Protein 2JNE (pdb70)

CATH classification: 2.10.290.10

Secondary structure (DSSP, 8-state):
---B-SSS-SBEEEETTEEEETTT--EEEEEEE-TTT-SB-EEEEETTEEEEEETTTTEEE-TTTSEEEE-

Nearest PDB structures (foldseek):
  2jne-assembly1_A  TM=9.067E-01  e=1.400E-12  Escherichia coli
  2jrp-assembly1_A  TM=6.916E-01  e=2.371E-07  Salmonella enterica subsp. enterica serovar Typhimurium str. LT2
  8ity-assembly1_I  TM=6.146E-01  e=7.251E+00  Homo sapiens
  2jne-assembly1_A  TM=9.111E-01  e=1.465E-11  Escherichia coli
  2jrp-assembly1_A  TM=7.160E-01  e=2.133E-07  Salmonella enterica subsp. enterica serovar Typhimurium str. LT2

Organism: Escherichia coli (strain K12) (NCBI:txid83333)

Foldseek 3Di:
DFDADPPLGDGFPDPQQWTARVPSGDGWGWFFAQPVPSHGWDWDDDPPDTFTADPPPPGTDDSVRTDIDTD

Sequence (71 aa):
MELHCPQCQHVLDQDNGHARCRSCGEFIEMKALCPDCHQPLQVLKACGAVDYFCQHGHGLISKKRVEFVLAMELHCPQCQHVLDQDNGHARCRSCGEFIEMKALCPDCHQPLQVLKACGAVDYFCQHGHGLISKKRVEFVLAMELHCPQCQHVLDQDNGHARCRSCGEFIEMKALCPDCHQPLQVLKACGAVDYFCQHGHGLISKKRVEFVLAMELHCPQCQHVLDQDNGHARCRSCGEFIEMKALCPDCHQPLQVLKACGAVDYFCQHGHGLISKKRVEFVLAMELHCPQCQHVLDQDNGHARCRSCGEFIEMKALCPDCHQPLQVLKACGAVDYFCQHGHGLISKKRVEFVLAMELHCPQCQHVLDQDNGHARCRSCGEFIEMKALCPDCHQPLQVLKACGAVDYFCQHGHGLISKKRVEFVLAMELHCPQCQHVLDQDNGHARCRSCGEFIEMKALCPDCHQPLQVLKACGAVDYFCQHGHGLISKKRVEFVLAMELHCPQCQHVLDQDNGHARCRSCGEFIEMKALCPDCHQPLQVLKACGAVDYFCQHGHGLISKKRVEFVLAMELHCPQCQHVLDQDNGHARCRSCGEFIEMKALCPDCHQPLQVLKACGAVDYFCQHGHGLISKKRVEFVLAMELHCPQCQHVLDQDNGHARCRSCGEFIEMKALCPDCHQPLQVLKACGAVDYFCQHGHGLISKKRVEFVLAMELHCPQCQHVLDQDNGHARCRSCGEFIEMKALCPDCHQPLQVLKACGAVDYFCQHGHGLISKKRVEFVLAMELHCPQCQHVLDQDNGHARCRSCGEFIEMKALCPDCHQPLQVLKACGAVDYFCQHGHGLISKKRVEFVLAMELHCPQCQHVLDQDNGHARCRSCGEFIEMKALCPDCHQPLQVLKACGAVDYFCQHGHGLISKKRVEFVLAMELHCPQCQHVLDQDNGHARCRSCGEFIEMKALCPDCHQPLQVLKACGAVDYFCQHGHGLISKKRVEFVLAMELHCPQCQHVLDQDNGHARCRSCGEFIEMKALCPDCHQPLQVLKACGAVDYFCQHGHGLISKKRVEFVLAMELHCPQCQHVLDQDNGHARCRSCGEFIEMKALCPDCHQPLQVLKACGAVDYFCQHGHGLISKKRVEFVLAMELHCPQCQHVLDQDNGHARCRSCGEFIEMKALCPDCHQPLQVLKACGAVDYFCQHGHGLISKKRVEFVLAMELHCPQCQHVLDQDNGHARCRSCGEFIEMKALCPDCHQPLQVLKACGAVDYFCQHGHGLISKKRVEFVLAMELHCPQCQHVLDQDNGHARCRSCGEFIEMKALCPDCHQPLQVLKACGAVDYFCQHGHGLISKKRVEFVLAMELHCPQCQHVLDQDNGHARCRSCGEFIEMKALCPDCHQPLQVLKACGAVDYFCQHGHGLISKKRVEFVLA

Radius of gyration: 13.51 Å; Cα contacts (8 Å, |Δi|>4): 128; chains: 1; bounding box: 34×20×36 Å

Solvent-accessible surface area: 5459 Å² total; per-residue (Å²): 196,126,106,110,5,115,157,47,136,97,41,24,59,81,102,84,13,69,1,132,4,136,99,44,56,91,103,32,84,38,106,18,18,1,53,90,29,117,90,90,12,76,74,67,169,67,135,75,63,63,61,30,70,1,111,135,60,107,25,124,20,66,106,185,171,16,68,62,49,111,80

GO terms:
  GO:0071978 bacterial-type flagellum-dependent swarming motility (P, IMP)

InterPro domains:
  IPR010807 YfgJ-like [PF07191] (4-68)
  IPR029037 DUF1407/YfgJ-like superfamily [G3DSA:2.10.290.10] (1-71)

Structure (mmCIF, N/CA/C/O backbone):
data_2JNE
#
_entry.id   2JNE
#
_cell.length_a   1.000
_cell.length_b   1.000
_cell.length_c   1.000
_cell.angle_alpha   90.00
_cell.angle_beta   90.00
_cell.angle_gamma   90.00
#
_symmetry.space_group_name_H-M   'P 1'
#
loop_
_entity.id
_entity.type
_entity.pdbx_description
1 polymer 'Hypothetical protein yfgJ'
2 non-polymer 'ZINC ION'
#
loop_
_atom_site.group_PDB
_atom_site.id
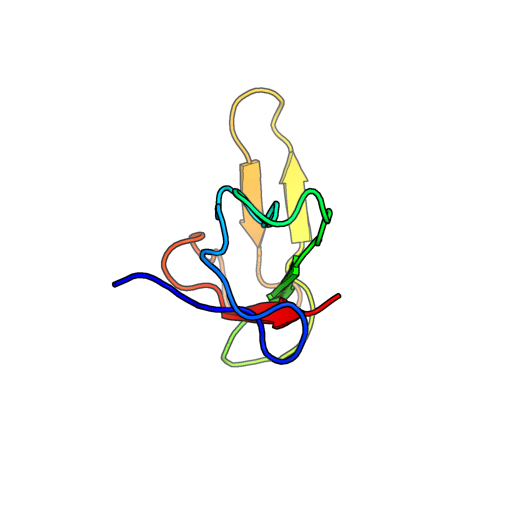_atom_site.type_symbol
_atom_site.label_atom_id
_atom_site.label_alt_id
_atom_site.label_comp_id
_atom_site.label_asym_id
_atom_site.label_entity_id
_atom_site.label_seq_id
_atom_site.pdbx_PDB_ins_code
_atom_site.Cartn_x
_atom_site.Cartn_y
_atom_site.Cartn_z
_atom_site.occupancy
_atom_site.B_iso_or_equiv
_atom_site.auth_seq_id
_atom_site.auth_comp_id
_atom_site.auth_asym_id
_atom_site.auth_atom_id
_atom_site.pdbx_PDB_model_num
ATOM 1 N N . MET A 1 31 ? 64.252 -7.886 13.925 1.00 0.00 1 MET A N 1
ATOM 2 C CA . MET A 1 31 ? 65.194 -6.753 13.770 1.00 0.00 1 MET A CA 1
ATOM 3 C C . MET A 1 31 ? 64.528 -5.633 12.985 1.00 0.00 1 MET A C 1
ATOM 4 O O . MET A 1 31 ? 64.832 -4.454 13.183 1.00 0.00 1 MET A O 1
ATOM 18 N N . GLU A 1 32 ? 63.611 -6.025 12.097 1.00 0.00 2 GLU A N 1
ATOM 19 C CA . GLU A 1 32 ? 62.821 -5.090 11.304 1.00 0.00 2 GLU A CA 1
ATOM 20 C C . GLU A 1 32 ? 63.715 -4.272 10.375 1.00 0.00 2 GLU A C 1
ATOM 21 O O . GLU A 1 32 ? 64.881 -4.611 10.161 1.00 0.00 2 GLU A O 1
ATOM 33 N N . LEU A 1 33 ? 63.162 -3.220 9.800 1.00 0.00 3 LEU A N 1
ATOM 34 C CA . LEU A 1 33 ? 63.917 -2.367 8.899 1.00 0.00 3 LEU A CA 1
ATOM 35 C C . LEU A 1 33 ? 64.361 -1.104 9.619 1.00 0.00 3 LEU A C 1
ATOM 36 O O . LEU A 1 33 ? 63.638 -0.573 10.466 1.00 0.00 3 LEU A O 1
ATOM 52 N N . HIS A 1 34 ? 65.558 -0.637 9.298 1.00 0.00 4 HIS A N 1
ATOM 53 C CA . HIS A 1 34 ? 66.100 0.558 9.928 1.00 0.00 4 HIS A CA 1
ATOM 54 C C . HIS A 1 34 ? 66.232 1.681 8.913 1.00 0.00 4 HIS A C 1
ATOM 55 O O . HIS A 1 34 ? 66.319 1.440 7.709 1.00 0.00 4 HIS A O 1
ATOM 70 N N . CYS A 1 35 ? 66.252 2.904 9.411 1.00 0.00 5 CYS A N 1
ATOM 71 C CA . CYS A 1 35 ? 66.352 4.083 8.564 1.00 0.00 5 CYS A CA 1
ATOM 72 C C . CYS A 1 35 ? 67.769 4.248 8.020 1.00 0.00 5 CYS A C 1
ATOM 73 O O . CYS A 1 35 ? 68.740 3.999 8.729 1.00 0.00 5 CYS A O 1
ATOM 80 N N . PRO A 1 36 ? 67.903 4.685 6.759 1.00 0.00 6 PRO A N 1
ATOM 81 C CA . PRO A 1 36 ? 69.202 4.987 6.155 1.00 0.00 6 PRO A CA 1
ATOM 82 C C . PRO A 1 36 ? 69.658 6.416 6.464 1.00 0.00 6 PRO A C 1
ATOM 83 O O . PRO A 1 36 ? 70.361 7.043 5.673 1.00 0.00 6 PRO A O 1
ATOM 94 N N . GLN A 1 37 ? 69.259 6.914 7.630 1.00 0.00 7 GLN A N 1
ATOM 95 C CA . GLN A 1 37 ? 69.567 8.280 8.039 1.00 0.00 7 GLN A CA 1
ATOM 96 C C . GLN A 1 37 ? 69.407 8.412 9.551 1.00 0.00 7 GLN A C 1
ATOM 97 O O . GLN A 1 37 ? 70.386 8.429 10.293 1.00 0.00 7 GLN A O 1
ATOM 111 N N . CYS A 1 38 ? 68.161 8.461 10.005 1.00 0.00 8 CYS A N 1
ATOM 112 C CA . CYS A 1 38 ? 67.862 8.471 11.428 1.00 0.00 8 CYS A CA 1
ATOM 113 C C . CYS A 1 38 ? 67.728 7.029 11.897 1.00 0.00 8 CYS A C 1
ATOM 114 O O . CYS A 1 38 ? 66.641 6.578 12.281 1.00 0.00 8 CYS A O 1
ATOM 121 N N . GLN A 1 39 ? 68.839 6.314 11.776 1.00 0.00 9 GLN A N 1
ATOM 122 C CA . GLN A 1 39 ? 68.914 4.868 12.002 1.00 0.00 9 GLN A CA 1
ATOM 123 C C . GLN A 1 39 ? 68.221 4.417 13.287 1.00 0.00 9 GLN A C 1
ATOM 124 O O . GLN A 1 39 ? 68.752 4.559 14.386 1.00 0.00 9 GLN A O 1
ATOM 138 N N . HIS A 1 40 ? 67.021 3.881 13.108 1.00 0.00 10 HIS A N 1
ATOM 139 C CA . HIS A 1 40 ? 66.237 3.254 14.167 1.00 0.00 10 HIS A CA 1
ATOM 140 C C . HIS A 1 40 ? 65.168 2.392 13.508 1.00 0.00 10 HIS A C 1
ATOM 141 O O . HIS A 1 40 ? 65.189 2.227 12.288 1.00 0.00 10 HIS A O 1
ATOM 156 N N . VAL A 1 41 ? 64.243 1.857 14.289 1.00 0.00 11 VAL A N 1
ATOM 157 C CA . VAL A 1 41 ? 63.207 0.981 13.751 1.00 0.00 11 VAL A CA 1
ATOM 158 C C . VAL A 1 41 ? 62.169 1.762 12.942 1.00 0.00 11 VAL A C 1
ATOM 159 O O . VAL A 1 41 ? 61.751 2.858 13.328 1.00 0.00 11 VAL A O 1
ATOM 172 N N . LEU A 1 42 ? 61.784 1.201 11.803 1.00 0.00 12 LEU A N 1
ATOM 173 C CA . LEU A 1 42 ? 60.704 1.749 10.999 1.00 0.00 12 LEU A CA 1
ATOM 174 C C . LEU A 1 42 ? 59.392 1.051 11.342 1.00 0.00 12 LEU A C 1
ATOM 175 O O . LEU A 1 42 ? 59.257 -0.157 11.148 1.00 0.00 12 LEU A O 1
ATOM 191 N N . ASP A 1 43 ? 58.435 1.809 11.859 1.00 0.00 13 ASP A N 1
ATOM 192 C CA . ASP A 1 43 ? 57.124 1.266 12.201 1.00 0.00 13 ASP A CA 1
ATOM 193 C C . ASP A 1 43 ? 56.256 1.248 10.950 1.00 0.00 13 ASP A C 1
ATOM 194 O O . ASP A 1 43 ? 55.684 2.268 10.560 1.00 0.00 13 ASP A O 1
ATOM 203 N N . GLN A 1 44 ? 56.191 0.097 10.303 1.00 0.00 14 GLN A N 1
ATOM 204 C CA . GLN A 1 44 ? 55.571 -0.002 8.992 1.00 0.00 14 GLN A CA 1
ATOM 205 C C . GLN A 1 44 ? 54.173 -0.600 9.056 1.00 0.00 14 GLN A C 1
ATOM 206 O O . GLN A 1 44 ? 53.950 -1.652 9.664 1.00 0.00 14 GLN A O 1
ATOM 220 N N . ASP A 1 45 ? 53.243 0.088 8.416 1.00 0.00 15 ASP A N 1
ATOM 221 C CA . ASP A 1 45 ? 51.879 -0.388 8.260 1.00 0.00 15 ASP A CA 1
ATOM 222 C C . ASP A 1 45 ? 51.525 -0.311 6.774 1.00 0.00 15 ASP A C 1
ATOM 223 O O . ASP A 1 45 ? 52.420 -0.358 5.929 1.00 0.00 15 ASP A O 1
ATOM 232 N N . ASN A 1 46 ? 50.247 -0.175 6.447 1.00 0.00 16 ASN A N 1
ATOM 233 C CA . ASN A 1 46 ? 49.820 -0.151 5.052 1.00 0.00 16 ASN A CA 1
ATOM 234 C C . ASN A 1 46 ? 50.347 1.096 4.330 1.00 0.00 16 ASN A C 1
ATOM 235 O O . ASN A 1 46 ? 49.860 2.212 4.527 1.00 0.00 16 ASN A O 1
ATOM 246 N N . GLY A 1 47 ? 51.407 0.896 3.545 1.00 0.00 17 GLY A N 1
ATOM 247 C CA . GLY A 1 47 ? 51.964 1.959 2.716 1.00 0.00 17 GLY A CA 1
ATOM 248 C C . GLY A 1 47 ? 52.551 3.112 3.514 1.00 0.00 17 GLY A C 1
ATOM 249 O O . GLY A 1 47 ? 52.862 4.167 2.959 1.00 0.00 17 GLY A O 1
ATOM 253 N N . HIS A 1 48 ? 52.704 2.923 4.815 1.00 0.00 18 HIS A N 1
ATOM 254 C CA . HIS A 1 48 ? 53.168 3.993 5.686 1.00 0.00 18 HIS A CA 1
ATOM 255 C C . HIS A 1 48 ? 54.195 3.481 6.677 1.00 0.00 18 HIS A C 1
ATOM 256 O O . HIS A 1 48 ? 54.054 2.385 7.215 1.00 0.00 18 HIS A O 1
ATOM 271 N N . ALA A 1 49 ? 55.227 4.276 6.913 1.00 0.00 19 ALA A N 1
ATOM 272 C CA . ALA A 1 49 ? 56.279 3.905 7.841 1.00 0.00 19 ALA A CA 1
ATOM 273 C C . ALA A 1 49 ? 56.638 5.074 8.740 1.00 0.00 19 ALA A C 1
ATOM 274 O O . ALA A 1 49 ? 57.319 6.008 8.322 1.00 0.00 19 ALA A O 1
ATOM 281 N N . ARG A 1 50 ? 56.165 5.040 9.970 1.00 0.00 20 ARG A N 1
ATOM 282 C CA . ARG A 1 50 ? 56.518 6.070 10.922 1.00 0.00 20 ARG A CA 1
ATOM 283 C C . ARG A 1 50 ? 57.730 5.636 11.718 1.00 0.00 20 ARG A C 1
ATOM 284 O O . ARG A 1 50 ? 57.815 4.504 12.181 1.00 0.00 20 ARG A O 1
ATOM 305 N N . CYS A 1 51 ? 58.679 6.529 11.850 1.00 0.00 21 CYS A N 1
ATOM 306 C CA . CYS A 1 51 ? 59.874 6.250 12.612 1.00 0.00 21 CYS A CA 1
ATOM 307 C C . CYS A 1 51 ? 59.591 6.228 14.107 1.00 0.00 21 CYS A C 1
ATOM 308 O O . CYS A 1 51 ? 59.529 7.277 14.750 1.00 0.00 21 CYS A O 1
ATOM 315 N N . ARG A 1 52 ? 59.410 5.039 14.652 1.00 0.00 22 ARG A N 1
ATOM 316 C CA . ARG A 1 52 ? 59.324 4.880 16.091 1.00 0.00 22 ARG A CA 1
ATOM 317 C C . ARG A 1 52 ? 60.704 5.110 16.696 1.00 0.00 22 ARG A C 1
ATOM 318 O O . ARG A 1 52 ? 61.714 4.718 16.107 1.00 0.00 22 ARG A O 1
ATOM 339 N N . SER A 1 53 ? 60.731 5.810 17.827 1.00 0.00 23 SER A N 1
ATOM 340 C CA . SER A 1 53 ? 61.973 6.199 18.502 1.00 0.00 23 SER A CA 1
ATOM 341 C C . SER A 1 53 ? 62.691 7.342 17.764 1.00 0.00 23 SER A C 1
ATOM 342 O O . SER A 1 53 ? 63.589 7.977 18.318 1.00 0.00 23 SER A O 1
ATOM 350 N N . CYS A 1 54 ? 62.317 7.595 16.512 1.00 0.00 24 CYS A N 1
ATOM 351 C CA . CYS A 1 54 ? 62.827 8.759 15.795 1.00 0.00 24 CYS A CA 1
ATOM 352 C C . CYS A 1 54 ? 61.863 9.934 15.947 1.00 0.00 24 CYS A C 1
ATOM 353 O O . CYS A 1 54 ? 62.250 11.023 16.359 1.00 0.00 24 CYS A O 1
ATOM 360 N N . GLY A 1 55 ? 60.597 9.692 15.602 1.00 0.00 25 GLY A N 1
ATOM 361 C CA . GLY A 1 55 ? 59.604 10.754 15.579 1.00 0.00 25 GLY A CA 1
ATOM 362 C C . GLY A 1 55 ? 59.216 11.125 14.159 1.00 0.00 25 GLY A C 1
ATOM 363 O O . GLY A 1 55 ? 58.144 11.679 13.915 1.00 0.00 25 GLY A O 1
ATOM 367 N N . GLU A 1 56 ? 60.094 10.784 13.223 1.00 0.00 26 GLU A N 1
ATOM 368 C CA . GLU A 1 56 ? 59.917 11.111 11.810 1.00 0.00 26 GLU A CA 1
ATOM 369 C C . GLU A 1 56 ? 58.722 10.368 11.200 1.00 0.00 26 GLU A C 1
ATOM 370 O O . GLU A 1 56 ? 58.333 9.293 11.668 1.00 0.00 26 GLU A O 1
ATOM 382 N N . PHE A 1 57 ? 58.152 10.948 10.153 1.00 0.00 27 PHE A N 1
ATOM 383 C CA . PHE A 1 57 ? 57.044 10.339 9.429 1.00 0.00 27 PHE A CA 1
ATOM 384 C C . PHE A 1 57 ? 57.432 10.103 7.972 1.00 0.00 27 PHE A C 1
ATOM 385 O O . PHE A 1 57 ? 57.866 11.024 7.282 1.00 0.00 27 PHE A O 1
ATOM 402 N N . ILE A 1 58 ? 57.281 8.868 7.513 1.00 0.00 28 ILE A N 1
ATOM 403 C CA . ILE A 1 58 ? 57.608 8.518 6.138 1.00 0.00 28 ILE A CA 1
ATOM 404 C C . ILE A 1 58 ? 56.426 7.819 5.465 1.00 0.00 28 ILE A C 1
ATOM 405 O O . ILE A 1 58 ? 55.740 6.993 6.078 1.00 0.00 28 ILE A O 1
ATOM 421 N N . GLU A 1 59 ? 56.174 8.174 4.215 1.00 0.00 29 GLU A N 1
ATOM 422 C CA . GLU A 1 59 ? 55.153 7.513 3.419 1.00 0.00 29 GLU A CA 1
ATOM 423 C C . GLU A 1 59 ? 55.832 6.739 2.292 1.00 0.00 29 GLU A C 1
ATOM 424 O O . GLU A 1 59 ? 56.894 7.139 1.815 1.00 0.00 29 GLU A O 1
ATOM 436 N N . MET A 1 60 ? 55.249 5.618 1.888 1.00 0.00 30 MET A N 1
ATOM 437 C CA . MET A 1 60 ? 55.889 4.753 0.905 1.00 0.00 30 MET A CA 1
ATOM 438 C C . MET A 1 60 ? 54.962 4.491 -0.276 1.00 0.00 30 MET A C 1
ATOM 439 O O . MET A 1 60 ? 53.741 4.474 -0.128 1.00 0.00 30 MET A O 1
ATOM 453 N N . LYS A 1 61 ? 55.553 4.287 -1.447 1.00 0.00 31 LYS A N 1
ATOM 454 C CA . LYS A 1 61 ? 54.787 4.079 -2.670 1.00 0.00 31 LYS A CA 1
ATOM 455 C C . LYS A 1 61 ? 54.563 2.597 -2.924 1.00 0.00 31 LYS A C 1
ATOM 456 O O . LYS A 1 61 ? 55.466 1.783 -2.728 1.00 0.00 31 LYS A O 1
ATOM 475 N N . ALA A 1 62 ? 53.365 2.260 -3.370 1.00 0.00 32 ALA A N 1
ATOM 476 C CA . ALA A 1 62 ? 53.034 0.891 -3.729 1.00 0.00 32 ALA A CA 1
ATOM 477 C C . ALA A 1 62 ? 53.251 0.671 -5.222 1.00 0.00 32 ALA A C 1
ATOM 478 O O . ALA A 1 62 ? 52.428 1.085 -6.043 1.00 0.00 32 ALA A O 1
ATOM 485 N N . LEU A 1 63 ? 54.365 0.045 -5.574 1.00 0.00 33 LEU A N 1
ATOM 486 C CA . LEU A 1 63 ? 54.693 -0.195 -6.973 1.00 0.00 33 LEU A CA 1
ATOM 487 C C . LEU A 1 63 ? 54.523 -1.668 -7.325 1.00 0.00 33 LEU A C 1
ATOM 488 O O . LEU A 1 63 ? 54.752 -2.548 -6.495 1.00 0.00 33 LEU A O 1
ATOM 504 N N . CYS A 1 64 ? 54.123 -1.928 -8.561 1.00 0.00 34 CYS A N 1
ATOM 505 C CA . CYS A 1 64 ? 54.068 -3.292 -9.066 1.00 0.00 34 CYS A CA 1
ATOM 506 C C . CYS A 1 64 ? 55.481 -3.748 -9.407 1.00 0.00 34 CYS A C 1
ATOM 507 O O . CYS A 1 64 ? 56.148 -3.115 -10.214 1.00 0.00 34 CYS A O 1
ATOM 514 N N . PRO A 1 65 ? 55.948 -4.843 -8.791 1.00 0.00 35 PRO A N 1
ATOM 515 C CA . PRO A 1 65 ? 57.326 -5.337 -8.972 1.00 0.00 35 PRO A CA 1
ATOM 516 C C . PRO A 1 65 ? 57.739 -5.456 -10.442 1.00 0.00 35 PRO A C 1
ATOM 517 O O . PRO A 1 65 ? 58.857 -5.105 -10.819 1.00 0.00 35 PRO A O 1
ATOM 528 N N . ASP A 1 66 ? 56.817 -5.929 -11.267 1.00 0.00 36 ASP A N 1
ATOM 529 C CA . ASP A 1 66 ? 57.098 -6.163 -12.684 1.00 0.00 36 ASP A CA 1
ATOM 530 C C . ASP A 1 66 ? 56.869 -4.908 -13.533 1.00 0.00 36 ASP A C 1
ATOM 531 O O . ASP A 1 66 ? 57.016 -4.948 -14.754 1.00 0.00 36 ASP A O 1
ATOM 540 N N . CYS A 1 67 ? 56.513 -3.799 -12.897 1.00 0.00 37 CYS A N 1
ATOM 541 C CA . CYS A 1 67 ? 56.257 -2.556 -13.624 1.00 0.00 37 CYS A CA 1
ATOM 542 C C . CYS A 1 67 ? 57.133 -1.420 -13.108 1.00 0.00 37 CYS A C 1
ATOM 543 O O . CYS A 1 67 ? 57.670 -0.638 -13.888 1.00 0.00 37 CYS A O 1
ATOM 550 N N . HIS A 1 68 ? 57.257 -1.340 -11.781 1.00 0.00 38 HIS A N 1
ATOM 551 C CA . HIS A 1 68 ? 57.906 -0.215 -11.104 1.00 0.00 38 HIS A CA 1
ATOM 552 C C . HIS A 1 68 ? 57.080 1.055 -11.269 1.00 0.00 38 HIS A C 1
ATOM 553 O O . HIS A 1 68 ? 57.549 2.162 -11.000 1.00 0.00 38 HIS A O 1
ATOM 568 N N . GLN A 1 69 ? 55.839 0.871 -11.701 1.00 0.00 39 GLN A N 1
ATOM 569 C CA . GLN A 1 69 ? 54.865 1.943 -11.770 1.00 0.00 39 GLN A CA 1
ATOM 570 C C . GLN A 1 69 ? 53.876 1.782 -10.618 1.00 0.00 39 GLN A C 1
ATOM 571 O O . GLN A 1 69 ? 53.691 0.666 -10.118 1.00 0.00 39 GLN A O 1
ATOM 585 N N . PRO A 1 70 ? 53.247 2.880 -10.172 1.00 0.00 40 PRO A N 1
ATOM 586 C CA . PRO A 1 70 ? 52.314 2.857 -9.038 1.00 0.00 40 PRO A CA 1
ATOM 587 C C . PRO A 1 70 ? 51.084 1.984 -9.288 1.00 0.00 40 PRO A C 1
ATOM 588 O O . PRO A 1 70 ? 50.609 1.860 -10.419 1.00 0.00 40 PRO A O 1
ATOM 599 N N . LEU A 1 71 ? 50.591 1.368 -8.223 1.00 0.00 41 LEU A N 1
ATOM 600 C CA . LEU A 1 71 ? 49.375 0.572 -8.289 1.00 0.00 41 LEU A CA 1
ATOM 601 C C . LEU A 1 71 ? 48.146 1.457 -8.122 1.00 0.00 41 LEU A C 1
ATOM 602 O O . LEU A 1 71 ? 48.198 2.493 -7.454 1.00 0.00 41 LEU A O 1
ATOM 618 N N . GLN A 1 72 ? 47.045 1.042 -8.726 1.00 0.00 42 GLN A N 1
ATOM 619 C CA . GLN A 1 72 ? 45.792 1.765 -8.610 1.00 0.00 42 GLN A CA 1
ATOM 620 C C . GLN A 1 72 ? 45.114 1.405 -7.295 1.00 0.00 42 GLN A C 1
ATOM 621 O O . GLN A 1 72 ? 44.701 0.261 -7.093 1.00 0.00 42 GLN A O 1
ATOM 635 N N . VAL A 1 73 ? 45.029 2.379 -6.401 1.00 0.00 43 VAL A N 1
ATOM 636 C CA . VAL A 1 73 ? 44.426 2.171 -5.094 1.00 0.00 43 VAL A CA 1
ATOM 637 C C . VAL A 1 73 ? 42.906 2.117 -5.206 1.00 0.00 43 VAL A C 1
ATOM 638 O O . VAL A 1 73 ? 42.242 3.149 -5.319 1.00 0.00 43 VAL A O 1
ATOM 651 N N . LEU A 1 74 ? 42.369 0.907 -5.199 1.00 0.00 44 LEU A N 1
ATOM 652 C CA . LEU A 1 74 ? 40.933 0.701 -5.288 1.00 0.00 44 LEU A CA 1
ATOM 653 C C . LEU A 1 74 ? 40.311 0.805 -3.903 1.00 0.00 44 LEU A C 1
ATOM 654 O O . LEU A 1 74 ? 40.460 -0.097 -3.078 1.00 0.00 44 LEU A O 1
ATOM 670 N N . LYS A 1 75 ? 39.627 1.907 -3.642 1.00 0.00 45 LYS A N 1
ATOM 671 C CA . LYS A 1 75 ? 39.068 2.150 -2.321 1.00 0.00 45 LYS A CA 1
ATOM 672 C C . LYS A 1 75 ? 37.599 1.752 -2.264 1.00 0.00 45 LYS A C 1
ATOM 673 O O . LYS A 1 75 ? 36.754 2.349 -2.931 1.00 0.00 45 LYS A O 1
ATOM 692 N N . ALA A 1 76 ? 37.306 0.730 -1.475 1.00 0.00 46 ALA A N 1
ATOM 693 C CA . ALA A 1 76 ? 35.937 0.287 -1.259 1.00 0.00 46 ALA A CA 1
ATOM 694 C C . ALA A 1 76 ? 35.500 0.625 0.163 1.00 0.00 46 ALA A C 1
ATOM 695 O O . ALA A 1 76 ? 34.687 -0.082 0.759 1.00 0.00 46 ALA A O 1
ATOM 702 N N . CYS A 1 77 ? 36.051 1.725 0.684 1.00 0.00 47 CYS A N 1
ATOM 703 C CA . CYS A 1 77 ? 35.776 2.200 2.046 1.00 0.00 47 CYS A CA 1
ATOM 704 C C . CYS A 1 77 ? 36.430 1.290 3.086 1.00 0.00 47 CYS A C 1
ATOM 705 O O . CYS A 1 77 ? 37.410 1.676 3.725 1.00 0.00 47 CYS A O 1
ATOM 713 N N . GLY A 1 78 ? 35.902 0.085 3.238 1.00 0.00 48 GLY A N 1
ATOM 714 C CA . GLY A 1 78 ? 36.447 -0.842 4.205 1.00 0.00 48 GLY A CA 1
ATOM 715 C C . GLY A 1 78 ? 37.639 -1.599 3.662 1.00 0.00 48 GLY A C 1
ATOM 716 O O . GLY A 1 78 ? 38.662 -1.738 4.339 1.00 0.00 48 GLY A O 1
ATOM 720 N N . ALA A 1 79 ? 37.509 -2.095 2.443 1.00 0.00 49 ALA A N 1
ATOM 721 C CA . ALA A 1 79 ? 38.582 -2.834 1.802 1.00 0.00 49 ALA A CA 1
ATOM 722 C C . ALA A 1 79 ? 39.274 -1.975 0.755 1.00 0.00 49 ALA A C 1
ATOM 723 O O . ALA A 1 79 ? 38.650 -1.115 0.132 1.00 0.00 49 ALA A O 1
ATOM 730 N N . VAL A 1 80 ? 40.566 -2.199 0.580 1.00 0.00 50 VAL A N 1
ATOM 731 C CA . VAL A 1 80 ? 41.341 -1.494 -0.427 1.00 0.00 50 VAL A CA 1
ATOM 732 C C . VAL A 1 80 ? 42.129 -2.493 -1.265 1.00 0.00 50 VAL A C 1
ATOM 733 O O . VAL A 1 80 ? 42.916 -3.278 -0.730 1.00 0.00 50 VAL A O 1
ATOM 746 N N . ASP A 1 81 ? 41.903 -2.477 -2.568 1.00 0.00 51 ASP A N 1
ATOM 747 C CA . ASP A 1 81 ? 42.606 -3.376 -3.470 1.00 0.00 51 ASP A CA 1
ATOM 748 C C . ASP A 1 81 ? 43.701 -2.622 -4.203 1.00 0.00 51 ASP A C 1
ATOM 749 O O . ASP A 1 81 ? 43.585 -1.421 -4.443 1.00 0.00 51 ASP A O 1
ATOM 758 N N . TYR A 1 82 ? 44.765 -3.321 -4.547 1.00 0.00 52 TYR A N 1
ATOM 759 C CA . TYR A 1 82 ? 45.850 -2.719 -5.301 1.00 0.00 52 TYR A CA 1
ATOM 760 C C . TYR A 1 82 ? 45.892 -3.323 -6.698 1.00 0.00 52 TYR A C 1
ATOM 761 O O . TYR A 1 82 ? 46.269 -4.478 -6.880 1.00 0.00 52 TYR A O 1
ATOM 779 N N . PHE A 1 83 ? 45.475 -2.539 -7.679 1.00 0.00 53 PHE A N 1
ATOM 780 C CA . PHE A 1 83 ? 45.355 -3.033 -9.040 1.00 0.00 53 PHE A CA 1
ATOM 781 C C . PHE A 1 83 ? 46.540 -2.585 -9.888 1.00 0.00 53 PHE A C 1
ATOM 782 O O . PHE A 1 83 ? 46.920 -1.415 -9.877 1.00 0.00 53 PHE A O 1
ATOM 799 N N . CYS A 1 84 ? 47.128 -3.528 -10.615 1.00 0.00 54 CYS A N 1
ATOM 800 C CA . CYS A 1 84 ? 48.230 -3.219 -11.508 1.00 0.00 54 CYS A CA 1
ATOM 801 C C . CYS A 1 84 ? 47.715 -2.532 -12.763 1.00 0.00 54 CYS A C 1
ATOM 802 O O . CYS A 1 84 ? 47.312 -3.197 -13.724 1.00 0.00 54 CYS A O 1
ATOM 809 N N . GLN A 1 85 ? 47.699 -1.206 -12.741 1.00 0.00 55 GLN A N 1
ATOM 810 C CA . GLN A 1 85 ? 47.290 -0.438 -13.901 1.00 0.00 55 GLN A CA 1
ATOM 811 C C . GLN A 1 85 ? 48.370 -0.534 -14.969 1.00 0.00 55 GLN A C 1
ATOM 812 O O . GLN A 1 85 ? 49.347 0.213 -14.949 1.00 0.00 55 GLN A O 1
ATOM 826 N N . HIS A 1 86 ? 48.179 -1.486 -15.876 1.00 0.00 56 HIS A N 1
ATOM 827 C CA . HIS A 1 86 ? 49.135 -1.799 -16.937 1.00 0.00 56 HIS A CA 1
ATOM 828 C C . HIS A 1 86 ? 48.718 -3.095 -17.617 1.00 0.00 56 HIS A C 1
ATOM 829 O O . HIS A 1 86 ? 48.908 -3.269 -18.818 1.00 0.00 56 HIS A O 1
ATOM 844 N N . GLY A 1 87 ? 48.150 -4.004 -16.832 1.00 0.00 57 GLY A N 1
ATOM 845 C CA . GLY A 1 87 ? 47.667 -5.255 -17.382 1.00 0.00 57 GLY A CA 1
ATOM 846 C C . GLY A 1 87 ? 48.338 -6.473 -16.774 1.00 0.00 57 GLY A C 1
ATOM 847 O O . GLY A 1 87 ? 48.946 -7.270 -17.486 1.00 0.00 57 GLY A O 1
ATOM 851 N N . HIS A 1 88 ? 48.238 -6.622 -15.458 1.00 0.00 58 HIS A N 1
ATOM 852 C CA . HIS A 1 88 ? 48.794 -7.798 -14.784 1.00 0.00 58 HIS A CA 1
ATOM 853 C C . HIS A 1 88 ? 47.786 -8.416 -13.826 1.00 0.00 58 HIS A C 1
ATOM 854 O O . HIS A 1 88 ? 47.838 -9.614 -13.554 1.00 0.00 58 HIS A O 1
ATOM 868 N N . GLY A 1 89 ? 46.875 -7.601 -13.313 1.00 0.00 59 GLY A N 1
ATOM 869 C CA . GLY A 1 89 ? 45.878 -8.099 -12.387 1.00 0.00 59 GLY A CA 1
ATOM 870 C C . GLY A 1 89 ? 45.955 -7.407 -11.043 1.00 0.00 59 GLY A C 1
ATOM 871 O O . GLY A 1 89 ? 46.425 -6.268 -10.954 1.00 0.00 59 GLY A O 1
ATOM 875 N N . LEU A 1 90 ? 45.506 -8.090 -10.001 1.00 0.00 60 LEU A N 1
ATOM 876 C CA . LEU A 1 90 ? 45.503 -7.528 -8.658 1.00 0.00 60 LEU A CA 1
ATOM 877 C C . LEU A 1 90 ? 46.751 -7.954 -7.894 1.00 0.00 60 LEU A C 1
ATOM 878 O O . LEU A 1 90 ? 47.196 -9.100 -7.995 1.00 0.00 60 LEU A O 1
ATOM 894 N N . ILE A 1 91 ? 47.311 -7.024 -7.138 1.00 0.00 61 ILE A N 1
ATOM 895 C CA . ILE A 1 91 ? 48.505 -7.283 -6.349 1.00 0.00 61 ILE A CA 1
ATOM 896 C C . ILE A 1 91 ? 48.214 -7.032 -4.873 1.00 0.00 61 ILE A C 1
ATOM 897 O O . ILE A 1 91 ? 47.676 -5.988 -4.508 1.00 0.00 61 ILE A O 1
ATOM 913 N N . SER A 1 92 ? 48.545 -7.995 -4.028 1.00 0.00 62 SER A N 1
ATOM 914 C CA . SER A 1 92 ? 48.341 -7.843 -2.598 1.00 0.00 62 SER A CA 1
ATOM 915 C C . SER A 1 92 ? 49.485 -7.041 -1.983 1.00 0.00 62 SER A C 1
ATOM 916 O O . SER A 1 92 ? 50.575 -6.952 -2.554 1.00 0.00 62 SER A O 1
ATOM 924 N N . LYS A 1 93 ? 49.240 -6.477 -0.805 1.00 0.00 63 LYS A N 1
ATOM 925 C CA . LYS A 1 93 ? 50.238 -5.658 -0.124 1.00 0.00 63 LYS A CA 1
ATOM 926 C C . LYS A 1 93 ? 51.382 -6.509 0.429 1.00 0.00 63 LYS A C 1
ATOM 927 O O . LYS A 1 93 ? 52.350 -5.981 0.971 1.00 0.00 63 LYS A O 1
ATOM 946 N N . LYS A 1 94 ? 51.272 -7.824 0.287 1.00 0.00 64 LYS A N 1
ATOM 947 C CA . LYS A 1 94 ? 52.358 -8.718 0.666 1.00 0.00 64 LYS A CA 1
ATOM 948 C C . LYS A 1 94 ? 53.194 -9.105 -0.549 1.00 0.00 64 LYS A C 1
ATOM 949 O O . LYS A 1 94 ? 54.159 -9.863 -0.438 1.00 0.00 64 LYS A O 1
ATOM 968 N N . ARG A 1 95 ? 52.817 -8.587 -1.711 1.00 0.00 65 ARG A N 1
ATOM 969 C CA . ARG A 1 95 ? 53.544 -8.871 -2.942 1.00 0.00 65 ARG A CA 1
ATOM 970 C C . ARG A 1 95 ? 54.062 -7.578 -3.564 1.00 0.00 65 ARG A C 1
ATOM 971 O O . ARG A 1 95 ? 55.016 -7.583 -4.342 1.00 0.00 65 ARG A O 1
ATOM 992 N N . VAL A 1 96 ? 53.424 -6.475 -3.201 1.00 0.00 66 VAL A N 1
ATOM 993 C CA . VAL A 1 96 ? 53.769 -5.159 -3.723 1.00 0.00 66 VAL A CA 1
ATOM 994 C C . VAL A 1 96 ? 55.185 -4.745 -3.306 1.00 0.00 66 VAL A C 1
ATOM 995 O O . VAL A 1 96 ? 55.714 -5.218 -2.294 1.00 0.00 66 VAL A O 1
ATOM 1008 N N . GLU A 1 97 ? 55.802 -3.881 -4.102 1.00 0.00 67 GLU A N 1
ATOM 1009 C CA . GLU A 1 97 ? 57.110 -3.342 -3.782 1.00 0.00 67 GLU A CA 1
ATOM 1010 C C . GLU A 1 97 ? 56.965 -1.914 -3.266 1.00 0.00 67 GLU A C 1
ATOM 1011 O O . GLU A 1 97 ? 56.548 -1.016 -4.000 1.00 0.00 67 GLU A O 1
ATOM 1023 N N . PHE A 1 98 ? 57.278 -1.718 -1.992 1.00 0.00 68 PHE A N 1
ATOM 1024 C CA . PHE A 1 98 ? 57.175 -0.404 -1.376 1.00 0.00 68 PHE A CA 1
ATOM 1025 C C . PHE A 1 98 ? 58.503 0.335 -1.456 1.00 0.00 68 PHE A C 1
ATOM 1026 O O . PHE A 1 98 ? 59.520 -0.143 -0.953 1.00 0.00 68 PHE A O 1
ATOM 1043 N N . VAL A 1 99 ? 58.488 1.499 -2.087 1.00 0.00 69 VAL A N 1
ATOM 1044 C CA . VAL A 1 99 ? 59.682 2.325 -2.187 1.00 0.00 69 VAL A CA 1
ATOM 1045 C C . VAL A 1 99 ? 59.508 3.614 -1.390 1.00 0.00 69 VAL A C 1
ATOM 1046 O O . VAL A 1 99 ? 58.387 3.989 -1.036 1.00 0.00 69 VAL A O 1
ATOM 1059 N N . LEU A 1 100 ? 60.617 4.287 -1.116 1.00 0.00 70 LEU A N 1
ATOM 1060 C CA . LEU A 1 100 ? 60.600 5.517 -0.334 1.00 0.00 70 LEU A CA 1
ATOM 1061 C C . LEU A 1 100 ? 59.999 6.657 -1.158 1.00 0.00 70 LEU A C 1
ATOM 1062 O O . LEU A 1 100 ? 60.478 6.960 -2.251 1.00 0.00 70 LEU A O 1
ATOM 1078 N N . ALA A 1 101 ? 58.943 7.270 -0.639 1.00 0.00 71 ALA A N 1
ATOM 1079 C CA . ALA A 1 101 ? 58.283 8.369 -1.330 1.00 0.00 71 ALA A CA 1
ATOM 1080 C C . ALA A 1 101 ? 58.816 9.707 -0.840 1.00 0.00 71 ALA A C 1
ATOM 1081 O O . ALA A 1 101 ? 59.727 10.261 -1.490 1.00 0.00 71 ALA A O 1
ATOM 1091 N N . MET A 1 31 ? 65.574 -9.077 10.284 1.00 0.00 1 MET A N 2
ATOM 1092 C CA . MET A 1 31 ? 64.999 -8.802 11.619 1.00 0.00 1 MET A CA 2
ATOM 1093 C C . MET A 1 31 ? 64.389 -7.406 11.663 1.00 0.00 1 MET A C 2
ATOM 1094 O O . MET A 1 31 ? 63.167 -7.254 11.697 1.00 0.00 1 MET A O 2
ATOM 1108 N N . GLU A 1 32 ? 65.238 -6.387 11.652 1.00 0.00 2 GLU A N 2
ATOM 1109 C CA . GLU A 1 32 ? 64.767 -5.012 11.716 1.00 0.00 2 GLU A CA 2
ATOM 1110 C C . GLU A 1 32 ? 64.974 -4.294 10.391 1.00 0.00 2 GLU A C 2
ATOM 1111 O O . GLU A 1 32 ? 65.846 -4.657 9.600 1.00 0.00 2 GLU A O 2
ATOM 1123 N N . LEU A 1 33 ? 64.170 -3.270 10.166 1.00 0.00 3 LEU A N 2
ATOM 1124 C CA . LEU A 1 33 ? 64.379 -2.356 9.058 1.00 0.00 3 LEU A CA 2
ATOM 1125 C C . LEU A 1 33 ? 64.731 -0.988 9.630 1.00 0.00 3 LEU A C 2
ATOM 1126 O O . LEU A 1 33 ? 63.947 -0.406 10.375 1.00 0.00 3 LEU A O 2
ATOM 1142 N N . HIS A 1 34 ? 65.920 -0.501 9.321 1.00 0.00 4 HIS A N 2
ATOM 1143 C CA . HIS A 1 34 ? 66.411 0.736 9.914 1.00 0.00 4 HIS A CA 2
ATOM 1144 C C . HIS A 1 34 ? 66.205 1.906 8.959 1.00 0.00 4 HIS A C 2
ATOM 1145 O O . HIS A 1 34 ? 66.235 1.733 7.742 1.00 0.00 4 HIS A O 2
ATOM 1160 N N . CYS A 1 35 ? 65.996 3.093 9.516 1.00 0.00 5 CYS A N 2
ATOM 1161 C CA . CYS A 1 35 ? 65.707 4.274 8.715 1.00 0.00 5 CYS A CA 2
ATOM 1162 C C . CYS A 1 35 ? 66.989 4.876 8.150 1.00 0.00 5 CYS A C 2
ATOM 1163 O O . CYS A 1 35 ? 67.845 5.322 8.899 1.00 0.00 5 CYS A O 2
ATOM 1170 N N . PRO A 1 36 ? 67.104 4.918 6.813 1.00 0.00 6 PRO A N 2
ATOM 1171 C CA . PRO A 1 36 ? 68.348 5.268 6.100 1.00 0.00 6 PRO A CA 2
ATOM 1172 C C . PRO A 1 36 ? 69.084 6.494 6.643 1.00 0.00 6 PRO A C 2
ATOM 1173 O O . PRO A 1 36 ? 70.287 6.440 6.890 1.00 0.00 6 PRO A O 2
ATOM 1184 N N . GLN A 1 37 ? 68.370 7.594 6.822 1.00 0.00 7 GLN A N 2
ATOM 1185 C CA . GLN A 1 37 ? 69.000 8.860 7.186 1.00 0.00 7 GLN A CA 2
ATOM 1186 C C . GLN A 1 37 ? 69.371 8.909 8.668 1.00 0.00 7 GLN A C 2
ATOM 1187 O O . GLN A 1 37 ? 70.508 9.218 9.031 1.00 0.00 7 GLN A O 2
ATOM 1201 N N . CYS A 1 38 ? 68.407 8.600 9.512 1.00 0.00 8 CYS A N 2
ATOM 1202 C CA . CYS A 1 38 ? 68.552 8.763 10.954 1.00 0.00 8 CYS A CA 2
ATOM 1203 C C . CYS A 1 38 ? 69.149 7.520 11.621 1.00 0.00 8 CYS A C 2
ATOM 1204 O O . CYS A 1 38 ? 69.903 7.631 12.587 1.00 0.00 8 CYS A O 2
ATOM 1211 N N . GLN A 1 39 ? 68.805 6.352 11.083 1.00 0.00 9 GLN A N 2
ATOM 1212 C CA . GLN A 1 39 ? 69.299 5.056 11.560 1.00 0.00 9 GLN A CA 2
ATOM 1213 C C . GLN A 1 39 ? 68.843 4.721 12.979 1.00 0.00 9 GLN A C 2
ATOM 1214 O O . GLN A 1 39 ? 69.349 5.261 13.962 1.00 0.00 9 GLN A O 2
ATOM 1228 N N . HIS A 1 40 ? 67.869 3.821 13.060 1.00 0.00 10 HIS A N 2
ATOM 1229 C CA . HIS A 1 40 ? 67.441 3.230 14.324 1.00 0.00 10 HIS A CA 2
ATOM 1230 C C . HIS A 1 40 ? 66.460 2.102 14.042 1.00 0.00 10 HIS A C 2
ATOM 1231 O O . HIS A 1 40 ? 66.793 0.931 14.185 1.00 0.00 10 HIS A O 2
ATOM 1246 N N . VAL A 1 41 ? 65.258 2.465 13.610 1.00 0.00 11 VAL A N 2
ATOM 1247 C CA . VAL A 1 41 ? 64.235 1.483 13.280 1.00 0.00 11 VAL A CA 2
ATOM 1248 C C . VAL A 1 41 ? 63.063 2.159 12.567 1.00 0.00 11 VAL A C 2
ATOM 1249 O O . VAL A 1 41 ? 62.778 3.339 12.798 1.00 0.00 11 VAL A O 2
ATOM 1262 N N . LEU A 1 42 ? 62.428 1.419 11.674 1.00 0.00 12 LEU A N 2
ATOM 1263 C CA . LEU A 1 42 ? 61.239 1.883 10.979 1.00 0.00 12 LEU A CA 2
ATOM 1264 C C . LEU A 1 42 ? 60.016 1.136 11.483 1.00 0.00 12 LEU A C 2
ATOM 1265 O O . LEU A 1 42 ? 60.014 -0.093 11.553 1.00 0.00 12 LEU A O 2
ATOM 1281 N N . ASP A 1 43 ? 58.987 1.883 11.849 1.00 0.00 13 ASP A N 2
ATOM 1282 C CA . ASP A 1 43 ? 57.750 1.295 12.336 1.00 0.00 13 ASP A CA 2
ATOM 1283 C C . ASP A 1 43 ? 56.670 1.403 11.267 1.00 0.00 13 ASP A C 2
ATOM 1284 O O . ASP A 1 43 ? 55.935 2.391 11.199 1.00 0.00 13 ASP A O 2
ATOM 1293 N N . GLN A 1 44 ? 56.620 0.410 10.394 1.00 0.00 14 GLN A N 2
ATOM 1294 C CA . GLN A 1 44 ? 55.614 0.367 9.343 1.00 0.00 14 GLN A CA 2
ATOM 1295 C C . GLN A 1 44 ? 54.537 -0.649 9.688 1.00 0.00 14 GLN A C 2
ATOM 1296 O O . GLN A 1 44 ? 54.819 -1.832 9.879 1.00 0.00 14 GLN A O 2
ATOM 1310 N N . ASP A 1 45 ? 53.307 -0.175 9.781 1.00 0.00 15 ASP A N 2
ATOM 1311 C CA . ASP A 1 45 ? 52.180 -1.025 10.146 1.00 0.00 15 ASP A CA 2
ATOM 1312 C C . ASP A 1 45 ? 50.887 -0.471 9.560 1.00 0.00 15 ASP A C 2
ATOM 1313 O O . ASP A 1 45 ? 50.048 -1.210 9.050 1.00 0.00 15 ASP A O 2
ATOM 1322 N N . ASN A 1 46 ? 50.744 0.844 9.645 1.00 0.00 16 ASN A N 2
ATOM 1323 C CA . ASN A 1 46 ? 49.585 1.543 9.091 1.00 0.00 16 ASN A CA 2
ATOM 1324 C C . ASN A 1 46 ? 49.645 1.597 7.566 1.00 0.00 16 ASN A C 2
ATOM 1325 O O . ASN A 1 46 ? 48.643 1.400 6.884 1.00 0.00 16 ASN A O 2
ATOM 1336 N N . GLY A 1 47 ? 50.833 1.858 7.046 1.00 0.00 17 GLY A N 2
ATOM 1337 C CA . GLY A 1 47 ? 51.001 2.047 5.618 1.00 0.00 17 GLY A CA 2
ATOM 1338 C C . GLY A 1 47 ? 52.087 3.058 5.333 1.00 0.00 17 GLY A C 2
ATOM 1339 O O . GLY A 1 47 ? 52.604 3.146 4.223 1.00 0.00 17 GLY A O 2
ATOM 1343 N N . HIS A 1 48 ? 52.407 3.841 6.348 1.00 0.00 18 HIS A N 2
ATOM 1344 C CA . HIS A 1 48 ? 53.537 4.747 6.289 1.00 0.00 18 HIS A CA 2
ATOM 1345 C C . HIS A 1 48 ? 54.660 4.205 7.156 1.00 0.00 18 HIS A C 2
ATOM 1346 O O . HIS A 1 48 ? 54.410 3.429 8.082 1.00 0.00 18 HIS A O 2
ATOM 1361 N N . ALA A 1 49 ? 55.884 4.607 6.860 1.00 0.00 19 ALA A N 2
ATOM 1362 C CA . ALA A 1 49 ? 57.029 4.193 7.651 1.00 0.00 19 ALA A CA 2
ATOM 1363 C C . ALA A 1 49 ? 57.287 5.218 8.741 1.00 0.00 19 ALA A C 2
ATOM 1364 O O . ALA A 1 49 ? 57.837 6.295 8.490 1.00 0.00 19 ALA A O 2
ATOM 1371 N N . ARG A 1 50 ? 56.857 4.894 9.945 1.00 0.00 20 ARG A N 2
ATOM 1372 C CA . ARG A 1 50 ? 56.935 5.817 11.058 1.00 0.00 20 ARG A CA 2
ATOM 1373 C C . ARG A 1 50 ? 58.211 5.597 11.853 1.00 0.00 20 ARG A C 2
ATOM 1374 O O . ARG A 1 50 ? 58.412 4.544 12.447 1.00 0.00 20 ARG A O 2
ATOM 1395 N N . CYS A 1 51 ? 59.081 6.584 11.852 1.00 0.00 21 CYS A N 2
ATOM 1396 C CA . CYS A 1 51 ? 60.253 6.539 12.700 1.00 0.00 21 CYS A CA 2
ATOM 1397 C C . CYS A 1 51 ? 59.869 6.927 14.119 1.00 0.00 21 CYS A C 2
ATOM 1398 O O . CYS A 1 51 ? 59.841 8.109 14.452 1.00 0.00 21 CYS A O 2
ATOM 1405 N N . ARG A 1 52 ? 59.546 5.930 14.935 1.00 0.00 22 ARG A N 2
ATOM 1406 C CA . ARG A 1 52 ? 59.122 6.169 16.311 1.00 0.00 22 ARG A CA 2
ATOM 1407 C C . ARG A 1 52 ? 60.147 7.007 17.074 1.00 0.00 22 ARG A C 2
ATOM 1408 O O . ARG A 1 52 ? 59.807 8.036 17.655 1.00 0.00 22 ARG A O 2
ATOM 1429 N N . SER A 1 53 ? 61.397 6.569 17.052 1.00 0.00 23 SER A N 2
ATOM 1430 C CA . SER A 1 53 ? 62.459 7.235 17.794 1.00 0.00 23 SER A CA 2
ATOM 1431 C C . SER A 1 53 ? 62.776 8.612 17.216 1.00 0.00 23 SER A C 2
ATOM 1432 O O . SER A 1 53 ? 63.033 9.565 17.952 1.00 0.00 23 SER A O 2
ATOM 1440 N N . CYS A 1 54 ? 62.750 8.714 15.896 1.00 0.00 24 CYS A N 2
ATOM 1441 C CA . CYS A 1 54 ? 63.147 9.940 15.220 1.00 0.00 24 CYS A CA 2
ATOM 1442 C C . CYS A 1 54 ? 62.032 10.985 15.274 1.00 0.00 24 CYS A C 2
ATOM 1443 O O . CYS A 1 54 ? 62.294 12.181 15.400 1.00 0.00 24 CYS A O 2
ATOM 1450 N N . GLY A 1 55 ? 60.790 10.523 15.176 1.00 0.00 25 GLY A N 2
ATOM 1451 C CA . GLY A 1 55 ? 59.655 11.426 15.158 1.00 0.00 25 GLY A CA 2
ATOM 1452 C C . GLY A 1 55 ? 59.320 11.889 13.754 1.00 0.00 25 GLY A C 2
ATOM 1453 O O . GLY A 1 55 ? 58.592 12.864 13.568 1.00 0.00 25 GLY A O 2
ATOM 1457 N N . GLU A 1 56 ? 59.855 11.188 12.764 1.00 0.00 26 GLU A N 2
ATOM 1458 C CA . GLU A 1 56 ? 59.644 11.549 11.367 1.00 0.00 26 GLU A CA 2
ATOM 1459 C C . GLU A 1 56 ? 58.621 10.609 10.736 1.00 0.00 26 GLU A C 2
ATOM 1460 O O . GLU A 1 56 ? 58.416 9.488 11.218 1.00 0.00 26 GLU A O 2
ATOM 1472 N N . PHE A 1 57 ? 57.986 11.059 9.667 1.00 0.00 27 PHE A N 2
ATOM 1473 C CA . PHE A 1 57 ? 57.024 10.239 8.950 1.00 0.00 27 PHE A CA 2
ATOM 1474 C C . PHE A 1 57 ? 57.456 10.060 7.501 1.00 0.00 27 PHE A C 2
ATOM 1475 O O . PHE A 1 57 ? 57.582 11.033 6.757 1.00 0.00 27 PHE A O 2
ATOM 1492 N N . ILE A 1 58 ? 57.702 8.820 7.113 1.00 0.00 28 ILE A N 2
ATOM 1493 C CA . ILE A 1 58 ? 58.121 8.513 5.755 1.00 0.00 28 ILE A CA 2
ATOM 1494 C C . ILE A 1 58 ? 56.977 7.855 4.986 1.00 0.00 28 ILE A C 2
ATOM 1495 O O . ILE A 1 58 ? 56.286 6.977 5.507 1.00 0.00 28 ILE A O 2
ATOM 1511 N N . GLU A 1 59 ? 56.761 8.300 3.761 1.00 0.00 29 GLU A N 2
ATOM 1512 C CA . GLU A 1 59 ? 55.727 7.728 2.915 1.00 0.00 29 GLU A CA 2
ATOM 1513 C C . GLU A 1 59 ? 56.221 6.439 2.274 1.00 0.00 29 GLU A C 2
ATOM 1514 O O . GLU A 1 59 ? 57.402 6.306 1.959 1.00 0.00 29 GLU A O 2
ATOM 1526 N N . MET A 1 60 ? 55.323 5.485 2.101 1.00 0.00 30 MET A N 2
ATOM 1527 C CA . MET A 1 60 ? 55.671 4.236 1.447 1.00 0.00 30 MET A CA 2
ATOM 1528 C C . MET A 1 60 ? 54.901 4.111 0.142 1.00 0.00 30 MET A C 2
ATOM 1529 O O . MET A 1 60 ? 53.673 4.031 0.132 1.00 0.00 30 MET A O 2
ATOM 1543 N N . LYS A 1 61 ? 55.634 4.125 -0.952 1.00 0.00 31 LYS A N 2
ATOM 1544 C CA . LYS A 1 61 ? 55.047 4.114 -2.278 1.00 0.00 31 LYS A CA 2
ATOM 1545 C C . LYS A 1 61 ? 54.804 2.684 -2.741 1.00 0.00 31 LYS A C 2
ATOM 1546 O O . LYS A 1 61 ? 55.744 1.902 -2.895 1.00 0.00 31 LYS A O 2
ATOM 1565 N N . ALA A 1 62 ? 53.537 2.346 -2.933 1.00 0.00 32 ALA A N 2
ATOM 1566 C CA . ALA A 1 62 ? 53.150 1.015 -3.381 1.00 0.00 32 ALA A CA 2
ATOM 1567 C C . ALA A 1 62 ? 53.485 0.820 -4.852 1.00 0.00 32 ALA A C 2
ATOM 1568 O O . ALA A 1 62 ? 52.797 1.343 -5.733 1.00 0.00 32 ALA A O 2
ATOM 1575 N N . LEU A 1 63 ? 54.557 0.089 -5.112 1.00 0.00 33 LEU A N 2
ATOM 1576 C CA . LEU A 1 63 ? 54.971 -0.195 -6.473 1.00 0.00 33 LEU A CA 2
ATOM 1577 C C . LEU A 1 63 ? 54.637 -1.628 -6.853 1.00 0.00 33 LEU A C 2
ATOM 1578 O O . LEU A 1 63 ? 54.710 -2.538 -6.024 1.00 0.00 33 LEU A O 2
ATOM 1594 N N . CYS A 1 64 ? 54.257 -1.812 -8.106 1.00 0.00 34 CYS A N 2
ATOM 1595 C CA . CYS A 1 64 ? 54.023 -3.137 -8.652 1.00 0.00 34 CYS A CA 2
ATOM 1596 C C . CYS A 1 64 ? 55.344 -3.729 -9.130 1.00 0.00 34 CYS A C 2
ATOM 1597 O O . CYS A 1 64 ? 55.883 -3.284 -10.138 1.00 0.00 34 CYS A O 2
ATOM 1604 N N . PRO A 1 65 ? 55.872 -4.740 -8.419 1.00 0.00 35 PRO A N 2
ATOM 1605 C CA . PRO A 1 65 ? 57.222 -5.284 -8.655 1.00 0.00 35 PRO A CA 2
ATOM 1606 C C . PRO A 1 65 ? 57.529 -5.584 -10.122 1.00 0.00 35 PRO A C 2
ATOM 1607 O O . PRO A 1 65 ? 58.647 -5.357 -10.586 1.00 0.00 35 PRO A O 2
ATOM 1618 N N . ASP A 1 66 ? 56.532 -6.065 -10.857 1.00 0.00 36 ASP A N 2
ATOM 1619 C CA . ASP A 1 66 ? 56.732 -6.472 -12.248 1.00 0.00 36 ASP A CA 2
ATOM 1620 C C . ASP A 1 66 ? 57.077 -5.287 -13.156 1.00 0.00 36 ASP A C 2
ATOM 1621 O O . ASP A 1 66 ? 57.690 -5.464 -14.210 1.00 0.00 36 ASP A O 2
ATOM 1630 N N . CYS A 1 67 ? 56.705 -4.080 -12.746 1.00 0.00 37 CYS A N 2
ATOM 1631 C CA . CYS A 1 67 ? 56.934 -2.897 -13.569 1.00 0.00 37 CYS A CA 2
ATOM 1632 C C . CYS A 1 67 ? 57.615 -1.776 -12.785 1.00 0.00 37 CYS A C 2
ATOM 1633 O O . CYS A 1 67 ? 58.143 -0.835 -13.378 1.00 0.00 37 CYS A O 2
ATOM 1640 N N . HIS A 1 68 ? 57.609 -1.894 -11.457 1.00 0.00 38 HIS A N 2
ATOM 1641 C CA . HIS A 1 68 ? 58.145 -0.862 -10.563 1.00 0.00 38 HIS A CA 2
ATOM 1642 C C . HIS A 1 68 ? 57.396 0.454 -10.744 1.00 0.00 38 HIS A C 2
ATOM 1643 O O . HIS A 1 68 ? 57.922 1.530 -10.464 1.00 0.00 38 HIS A O 2
ATOM 1658 N N . GLN A 1 69 ? 56.151 0.344 -11.188 1.00 0.00 39 GLN A N 2
ATOM 1659 C CA . GLN A 1 69 ? 55.297 1.499 -11.386 1.00 0.00 39 GLN A CA 2
ATOM 1660 C C . GLN A 1 69 ? 54.210 1.501 -10.309 1.00 0.00 39 GLN A C 2
ATOM 1661 O O . GLN A 1 69 ? 53.801 0.430 -9.849 1.00 0.00 39 GLN A O 2
ATOM 1675 N N . PRO A 1 70 ? 53.756 2.692 -9.871 1.00 0.00 40 PRO A N 2
ATOM 1676 C CA . PRO A 1 70 ? 52.765 2.829 -8.793 1.00 0.00 40 PRO A CA 2
ATOM 1677 C C . PRO A 1 70 ? 51.467 2.063 -9.055 1.00 0.00 40 PRO A C 2
ATOM 1678 O O . PRO A 1 70 ? 50.981 1.995 -10.187 1.00 0.00 40 PRO A O 2
ATOM 1689 N N . LEU A 1 71 ? 50.927 1.485 -7.991 1.00 0.00 41 LEU A N 2
ATOM 1690 C CA . LEU A 1 71 ? 49.667 0.759 -8.049 1.00 0.00 41 LEU A CA 2
ATOM 1691 C C . LEU A 1 71 ? 48.493 1.681 -7.745 1.00 0.00 41 LEU A C 2
ATOM 1692 O O . LEU A 1 71 ? 48.639 2.666 -7.016 1.00 0.00 41 LEU A O 2
ATOM 1708 N N . GLN A 1 72 ? 47.336 1.360 -8.307 1.00 0.00 42 GLN A N 2
ATOM 1709 C CA . GLN A 1 72 ? 46.120 2.101 -8.025 1.00 0.00 42 GLN A CA 2
ATOM 1710 C C . GLN A 1 72 ? 45.420 1.504 -6.811 1.00 0.00 42 GLN A C 2
ATOM 1711 O O . GLN A 1 72 ? 45.120 0.308 -6.781 1.00 0.00 42 GLN A O 2
ATOM 1725 N N . VAL A 1 73 ? 45.179 2.339 -5.812 1.00 0.00 43 VAL A N 2
ATOM 1726 C CA . VAL A 1 73 ? 44.548 1.893 -4.584 1.00 0.00 43 VAL A CA 2
ATOM 1727 C C . VAL A 1 73 ? 43.032 1.869 -4.736 1.00 0.00 43 VAL A C 2
ATOM 1728 O O . VAL A 1 73 ? 42.376 2.913 -4.736 1.00 0.00 43 VAL A O 2
ATOM 1741 N N . LEU A 1 74 ? 42.485 0.676 -4.891 1.00 0.00 44 LEU A N 2
ATOM 1742 C CA . LEU A 1 74 ? 41.048 0.509 -4.995 1.00 0.00 44 LEU A CA 2
ATOM 1743 C C . LEU A 1 74 ? 40.443 0.327 -3.614 1.00 0.00 44 LEU A C 2
ATOM 1744 O O . LEU A 1 74 ? 40.360 -0.793 -3.110 1.00 0.00 44 LEU A O 2
ATOM 1760 N N . LYS A 1 75 ? 40.062 1.427 -2.984 1.00 0.00 45 LYS A N 2
ATOM 1761 C CA . LYS A 1 75 ? 39.389 1.357 -1.701 1.00 0.00 45 LYS A CA 2
ATOM 1762 C C . LYS A 1 75 ? 37.924 1.009 -1.929 1.00 0.00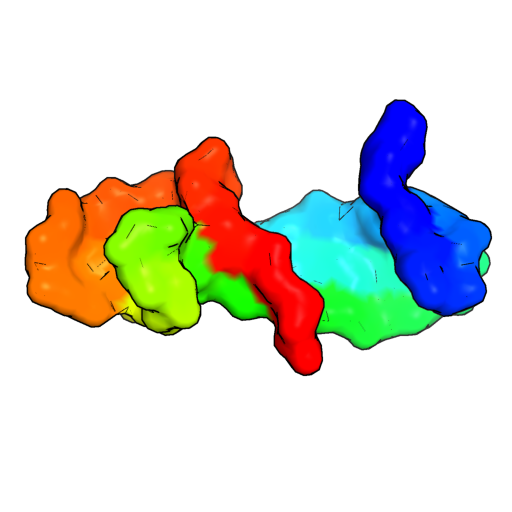 45 LYS A C 2
ATOM 1763 O O . LYS A 1 75 ? 37.075 1.886 -2.099 1.00 0.00 45 LYS A O 2
ATOM 1782 N N . ALA A 1 76 ? 37.646 -0.282 -1.963 1.00 0.00 46 ALA A N 2
ATOM 1783 C CA . ALA A 1 76 ? 36.333 -0.778 -2.320 1.00 0.00 46 ALA A CA 2
ATOM 1784 C C . ALA A 1 76 ? 35.433 -0.898 -1.097 1.00 0.00 46 ALA A C 2
ATOM 1785 O O . ALA A 1 76 ? 35.229 -1.992 -0.567 1.00 0.00 46 ALA A O 2
ATOM 1792 N N . CYS A 1 77 ? 34.964 0.250 -0.618 1.00 0.00 47 CYS A N 2
ATOM 1793 C CA . CYS A 1 77 ? 33.936 0.318 0.422 1.00 0.00 47 CYS A CA 2
ATOM 1794 C C . CYS A 1 77 ? 34.384 -0.340 1.732 1.00 0.00 47 CYS A C 2
ATOM 1795 O O . CYS A 1 77 ? 33.561 -0.647 2.593 1.00 0.00 47 CYS A O 2
ATOM 1803 N N . GLY A 1 78 ? 35.683 -0.536 1.890 1.00 0.00 48 GLY A N 2
ATOM 1804 C CA . GLY A 1 78 ? 36.195 -1.173 3.088 1.00 0.00 48 GLY A CA 2
ATOM 1805 C C . GLY A 1 78 ? 37.350 -2.095 2.779 1.00 0.00 48 GLY A C 2
ATOM 1806 O O . GLY A 1 78 ? 38.249 -2.276 3.598 1.00 0.00 48 GLY A O 2
ATOM 1810 N N . ALA A 1 79 ? 37.320 -2.683 1.593 1.00 0.00 49 ALA A N 2
ATOM 1811 C CA . ALA A 1 79 ? 38.418 -3.516 1.128 1.00 0.00 49 ALA A CA 2
ATOM 1812 C C . ALA A 1 79 ? 39.385 -2.673 0.312 1.00 0.00 49 ALA A C 2
ATOM 1813 O O . ALA A 1 79 ? 39.044 -1.568 -0.105 1.00 0.00 49 ALA A O 2
ATOM 1820 N N . VAL A 1 80 ? 40.589 -3.175 0.094 1.00 0.00 50 VAL A N 2
ATOM 1821 C CA . VAL A 1 80 ? 41.576 -2.446 -0.689 1.00 0.00 50 VAL A CA 2
ATOM 1822 C C . VAL A 1 80 ? 42.240 -3.369 -1.701 1.00 0.00 50 VAL A C 2
ATOM 1823 O O . VAL A 1 80 ? 42.965 -4.290 -1.328 1.00 0.00 50 VAL A O 2
ATOM 1836 N N . ASP A 1 81 ? 41.975 -3.127 -2.977 1.00 0.00 51 ASP A N 2
ATOM 1837 C CA . ASP A 1 81 ? 42.602 -3.893 -4.043 1.00 0.00 51 ASP A CA 2
ATOM 1838 C C . ASP A 1 81 ? 43.693 -3.059 -4.695 1.00 0.00 51 ASP A C 2
ATOM 1839 O O . ASP A 1 81 ? 43.530 -1.857 -4.891 1.00 0.00 51 ASP A O 2
ATOM 1848 N N . TYR A 1 82 ? 44.811 -3.684 -5.011 1.00 0.00 52 TYR A N 2
ATOM 1849 C CA . TYR A 1 82 ? 45.887 -2.989 -5.699 1.00 0.00 52 TYR A CA 2
ATOM 1850 C C . TYR A 1 82 ? 45.844 -3.311 -7.181 1.00 0.00 52 TYR A C 2
ATOM 1851 O O . TYR A 1 82 ? 46.218 -4.402 -7.606 1.00 0.00 52 TYR A O 2
ATOM 1869 N N . PHE A 1 83 ? 45.368 -2.363 -7.961 1.00 0.00 53 PHE A N 2
ATOM 1870 C CA . PHE A 1 83 ? 45.177 -2.577 -9.384 1.00 0.00 53 PHE A CA 2
ATOM 1871 C C . PHE A 1 83 ? 46.314 -1.944 -10.171 1.00 0.00 53 PHE A C 2
ATOM 1872 O O . PHE A 1 83 ? 46.585 -0.750 -10.043 1.00 0.00 53 PHE A O 2
ATOM 1889 N N . CYS A 1 84 ? 46.992 -2.749 -10.975 1.00 0.00 54 CYS A N 2
ATOM 1890 C CA . CYS A 1 84 ? 48.086 -2.248 -11.789 1.00 0.00 54 CYS A CA 2
ATOM 1891 C C . CYS A 1 84 ? 47.559 -1.775 -13.133 1.00 0.00 54 CYS A C 2
ATOM 1892 O O . CYS A 1 84 ? 47.447 -2.566 -14.075 1.00 0.00 54 CYS A O 2
ATOM 1899 N N . GLN A 1 85 ? 47.187 -0.497 -13.199 1.00 0.00 55 GLN A N 2
ATOM 1900 C CA . GLN A 1 85 ? 46.739 0.104 -14.448 1.00 0.00 55 GLN A CA 2
ATOM 1901 C C . GLN A 1 85 ? 47.882 0.135 -15.442 1.00 0.00 55 GLN A C 2
ATOM 1902 O O . GLN A 1 85 ? 48.684 1.064 -15.442 1.00 0.00 55 GLN A O 2
ATOM 1916 N N . HIS A 1 86 ? 47.923 -0.894 -16.276 1.00 0.00 56 HIS A N 2
ATOM 1917 C CA . HIS A 1 86 ? 49.004 -1.146 -17.234 1.00 0.00 56 HIS A CA 2
ATOM 1918 C C . HIS A 1 86 ? 48.754 -2.483 -17.914 1.00 0.00 56 HIS A C 2
ATOM 1919 O O . HIS A 1 86 ? 49.258 -2.746 -19.007 1.00 0.00 56 HIS A O 2
ATOM 1934 N N . GLY A 1 87 ? 47.979 -3.328 -17.248 1.00 0.00 57 GLY A N 2
ATOM 1935 C CA . GLY A 1 87 ? 47.673 -4.638 -17.778 1.00 0.00 57 GLY A CA 2
ATOM 1936 C C . GLY A 1 87 ? 48.386 -5.744 -17.030 1.00 0.00 57 GLY A C 2
ATOM 1937 O O . GLY A 1 87 ? 49.036 -6.588 -17.636 1.00 0.00 57 GLY A O 2
ATOM 1941 N N . HIS A 1 88 ? 48.286 -5.730 -15.704 1.00 0.00 58 HIS A N 2
ATOM 1942 C CA . HIS A 1 88 ? 48.878 -6.791 -14.889 1.00 0.00 58 HIS A CA 2
ATOM 1943 C C . HIS A 1 88 ? 47.838 -7.390 -13.950 1.00 0.00 58 HIS A C 2
ATOM 1944 O O . HIS A 1 88 ? 48.071 -8.432 -13.337 1.00 0.00 58 HIS A O 2
ATOM 1958 N N . GLY A 1 89 ? 46.688 -6.736 -13.852 1.00 0.00 59 GLY A N 2
ATOM 1959 C CA . GLY A 1 89 ? 45.617 -7.238 -13.015 1.00 0.00 59 GLY A CA 2
ATOM 1960 C C . GLY A 1 89 ? 45.699 -6.733 -11.591 1.00 0.00 59 GLY A C 2
ATOM 1961 O O . GLY A 1 89 ? 46.198 -5.629 -11.340 1.00 0.00 59 GLY A O 2
ATOM 1965 N N . LEU A 1 90 ? 45.214 -7.547 -10.662 1.00 0.00 60 LEU A N 2
ATOM 1966 C CA . LEU A 1 90 ? 45.191 -7.188 -9.253 1.00 0.00 60 LEU A CA 2
ATOM 1967 C C . LEU A 1 90 ? 46.395 -7.768 -8.530 1.00 0.00 60 LEU A C 2
ATOM 1968 O O . LEU A 1 90 ? 46.670 -8.969 -8.607 1.00 0.00 60 LEU A O 2
ATOM 1984 N N . ILE A 1 91 ? 47.106 -6.911 -7.825 1.00 0.00 61 ILE A N 2
ATOM 1985 C CA . ILE A 1 91 ? 48.274 -7.319 -7.069 1.00 0.00 61 ILE A CA 2
ATOM 1986 C C . ILE A 1 91 ? 47.910 -7.492 -5.601 1.00 0.00 61 ILE A C 2
ATOM 1987 O O . ILE A 1 91 ? 47.448 -6.555 -4.949 1.00 0.00 61 ILE A O 2
ATOM 2003 N N . SER A 1 92 ? 48.096 -8.700 -5.096 1.00 0.00 62 SER A N 2
ATOM 2004 C CA . SER A 1 92 ? 47.805 -9.006 -3.707 1.00 0.00 62 SER A CA 2
ATOM 2005 C C . SER A 1 92 ? 48.736 -8.229 -2.778 1.00 0.00 62 SER A C 2
ATOM 2006 O O . SER A 1 92 ? 49.860 -7.897 -3.158 1.00 0.00 62 SER A O 2
ATOM 2014 N N . LYS A 1 93 ? 48.268 -7.949 -1.564 1.00 0.00 63 LYS A N 2
ATOM 2015 C CA . LYS A 1 93 ? 49.022 -7.136 -0.610 1.00 0.00 63 LYS A CA 2
ATOM 2016 C C . LYS A 1 93 ? 50.385 -7.749 -0.285 1.00 0.00 63 LYS A C 2
ATOM 2017 O O . LYS A 1 93 ? 51.334 -7.035 0.038 1.00 0.00 63 LYS A O 2
ATOM 2036 N N . LYS A 1 94 ? 50.486 -9.071 -0.376 1.00 0.00 64 LYS A N 2
ATOM 2037 C CA . LYS A 1 94 ? 51.750 -9.759 -0.108 1.00 0.00 64 LYS A CA 2
ATOM 2038 C C . LYS A 1 94 ? 52.704 -9.668 -1.300 1.00 0.00 64 LYS A C 2
ATOM 2039 O O . LYS A 1 94 ? 53.815 -10.194 -1.255 1.00 0.00 64 LYS A O 2
ATOM 2058 N N . ARG A 1 95 ? 52.269 -9.012 -2.367 1.00 0.00 65 ARG A N 2
ATOM 2059 C CA . ARG A 1 95 ? 53.101 -8.848 -3.553 1.00 0.00 65 ARG A CA 2
ATOM 2060 C C . ARG A 1 95 ? 53.329 -7.379 -3.878 1.00 0.00 65 ARG A C 2
ATOM 2061 O O . ARG A 1 95 ? 53.810 -7.049 -4.957 1.00 0.00 65 ARG A O 2
ATOM 2082 N N . VAL A 1 96 ? 52.988 -6.499 -2.951 1.00 0.00 66 VAL A N 2
ATOM 2083 C CA . VAL A 1 96 ? 53.189 -5.073 -3.160 1.00 0.00 66 VAL A CA 2
ATOM 2084 C C . VAL A 1 96 ? 54.539 -4.641 -2.602 1.00 0.00 66 VAL A C 2
ATOM 2085 O O . VAL A 1 96 ? 54.846 -4.895 -1.436 1.00 0.00 66 VAL A O 2
ATOM 2098 N N . GLU A 1 97 ? 55.344 -3.997 -3.434 1.00 0.00 67 GLU A N 2
ATOM 2099 C CA . GLU A 1 97 ? 56.644 -3.518 -3.003 1.00 0.00 67 GLU A CA 2
ATOM 2100 C C . GLU A 1 97 ? 56.531 -2.070 -2.543 1.00 0.00 67 GLU A C 2
ATOM 2101 O O . GLU A 1 97 ? 56.409 -1.154 -3.355 1.00 0.00 67 GLU A O 2
ATOM 2113 N N . PHE A 1 98 ? 56.521 -1.878 -1.233 1.00 0.00 68 PHE A N 2
ATOM 2114 C CA . PHE A 1 98 ? 56.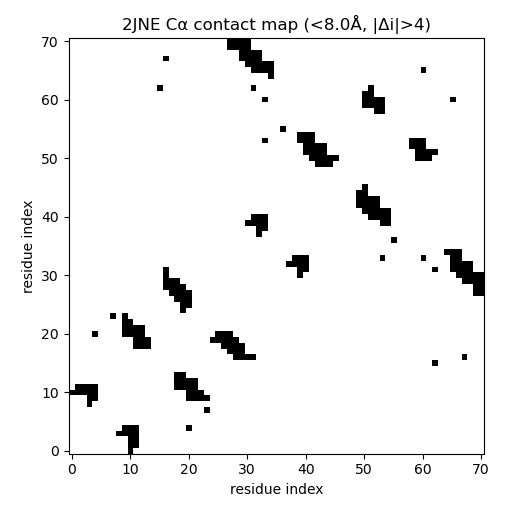450 -0.543 -0.663 1.00 0.00 68 PHE A CA 2
ATOM 2115 C C . PHE A 1 98 ? 57.844 0.048 -0.523 1.00 0.00 68 PHE A C 2
ATOM 2116 O O . PHE A 1 98 ? 58.655 -0.431 0.275 1.00 0.00 68 PHE A O 2
ATOM 2133 N N . VAL A 1 99 ? 58.126 1.070 -1.307 1.00 0.00 69 VAL A N 2
ATOM 2134 C CA . VAL A 1 99 ? 59.417 1.741 -1.250 1.00 0.00 69 VAL A CA 2
ATOM 2135 C C . VAL A 1 99 ? 59.308 3.032 -0.451 1.00 0.00 69 VAL A C 2
ATOM 2136 O O . VAL A 1 99 ? 58.215 3.568 -0.283 1.00 0.00 69 VAL A O 2
ATOM 2149 N N . LEU A 1 100 ? 60.431 3.524 0.043 1.00 0.00 70 LEU A N 2
ATOM 2150 C CA . LEU A 1 100 ? 60.435 4.747 0.833 1.00 0.00 70 LEU A CA 2
ATOM 2151 C C . LEU A 1 100 ? 60.374 5.969 -0.075 1.00 0.00 70 LEU A C 2
ATOM 2152 O O . LEU A 1 100 ? 61.241 6.164 -0.927 1.00 0.00 70 LEU A O 2
ATOM 2168 N N . ALA A 1 101 ? 59.341 6.779 0.104 1.00 0.00 71 ALA A N 2
ATOM 2169 C CA . ALA A 1 101 ? 59.160 7.982 -0.695 1.00 0.00 71 ALA A CA 2
ATOM 2170 C C . ALA A 1 101 ? 59.519 9.227 0.112 1.00 0.00 71 ALA A C 2
ATOM 2171 O O . ALA A 1 101 ? 58.668 9.705 0.888 1.00 0.00 71 ALA A O 2
ATOM 2181 N N . MET A 1 31 ? 60.233 -8.130 8.850 1.00 0.00 1 MET A N 3
ATOM 2182 C CA . MET A 1 31 ? 60.601 -8.637 10.195 1.00 0.00 1 MET A CA 3
ATOM 2183 C C . MET A 1 31 ? 60.796 -7.486 11.180 1.00 0.00 1 MET A C 3
ATOM 2184 O O . MET A 1 31 ? 59.946 -7.243 12.037 1.00 0.00 1 MET A O 3
ATOM 2198 N N . GLU A 1 32 ? 61.906 -6.769 11.043 1.00 0.00 2 GLU A N 3
ATOM 2199 C CA . GLU A 1 32 ? 62.260 -5.705 11.974 1.00 0.00 2 GLU A CA 3
ATOM 2200 C C . GLU A 1 32 ? 63.265 -4.776 11.302 1.00 0.00 2 GLU A C 3
ATOM 2201 O O . GLU A 1 32 ? 64.444 -5.105 11.185 1.00 0.00 2 GLU A O 3
ATOM 2213 N N . LEU A 1 33 ? 62.785 -3.638 10.824 1.00 0.00 3 LEU A N 3
ATOM 2214 C CA . LEU A 1 33 ? 63.610 -2.746 10.020 1.00 0.00 3 LEU A CA 3
ATOM 2215 C C . LEU A 1 33 ? 64.094 -1.555 10.834 1.00 0.00 3 LEU A C 3
ATOM 2216 O O . LEU A 1 33 ? 63.472 -1.170 11.827 1.00 0.00 3 LEU A O 3
ATOM 2232 N N . HIS A 1 34 ? 65.209 -0.978 10.406 1.00 0.00 4 HIS A N 3
ATOM 2233 C CA . HIS A 1 34 ? 65.764 0.205 11.048 1.00 0.00 4 HIS A CA 3
ATOM 2234 C C . HIS A 1 34 ? 66.027 1.287 10.017 1.00 0.00 4 HIS A C 3
ATOM 2235 O O . HIS A 1 34 ? 66.117 1.010 8.821 1.00 0.00 4 HIS A O 3
ATOM 2250 N N . CYS A 1 35 ? 66.141 2.521 10.483 1.00 0.00 5 CYS A N 3
ATOM 2251 C CA . CYS A 1 35 ? 66.424 3.647 9.606 1.00 0.00 5 CYS A CA 3
ATOM 2252 C C . CYS A 1 35 ? 67.880 3.627 9.174 1.00 0.00 5 CYS A C 3
ATOM 2253 O O . CYS A 1 35 ? 68.764 3.482 10.011 1.00 0.00 5 CYS A O 3
ATOM 2260 N N . PRO A 1 36 ? 68.144 3.790 7.869 1.00 0.00 6 PRO A N 3
ATOM 2261 C CA . PRO A 1 36 ? 69.509 3.765 7.325 1.00 0.00 6 PRO A CA 3
ATOM 2262 C C . PRO A 1 36 ? 70.425 4.797 7.988 1.00 0.00 6 PRO A C 3
ATOM 2263 O O . PRO A 1 36 ? 71.528 4.468 8.433 1.00 0.00 6 PRO A O 3
ATOM 2274 N N . GLN A 1 37 ? 69.960 6.040 8.061 1.00 0.00 7 GLN A N 3
ATOM 2275 C CA . GLN A 1 37 ? 70.747 7.113 8.658 1.00 0.00 7 GLN A CA 3
ATOM 2276 C C . GLN A 1 37 ? 70.360 7.328 10.124 1.00 0.00 7 GLN A C 3
ATOM 2277 O O . GLN A 1 37 ? 71.183 7.149 11.021 1.00 0.00 7 GLN A O 3
ATOM 2291 N N . CYS A 1 38 ? 69.103 7.693 10.365 1.00 0.00 8 CYS A N 3
ATOM 2292 C CA . CYS A 1 38 ? 68.628 7.960 11.721 1.00 0.00 8 CYS A CA 3
ATOM 2293 C C . CYS A 1 38 ? 68.274 6.652 12.415 1.00 0.00 8 CYS A C 3
ATOM 2294 O O . CYS A 1 38 ? 67.111 6.418 12.777 1.00 0.00 8 CYS A O 3
ATOM 2301 N N . GLN A 1 39 ? 69.291 5.800 12.544 1.00 0.00 9 GLN A N 3
ATOM 2302 C CA . GLN A 1 39 ? 69.174 4.467 13.140 1.00 0.00 9 GLN A CA 3
ATOM 2303 C C . GLN A 1 39 ? 68.203 4.425 14.312 1.00 0.00 9 GLN A C 3
ATOM 2304 O O . GLN A 1 39 ? 68.430 5.036 15.358 1.00 0.00 9 GLN A O 3
ATOM 2318 N N . HIS A 1 40 ? 67.118 3.698 14.091 1.00 0.00 10 HIS A N 3
ATOM 2319 C CA . HIS A 1 40 ? 66.059 3.486 15.069 1.00 0.00 10 HIS A CA 3
ATOM 2320 C C . HIS A 1 40 ? 65.042 2.537 14.461 1.00 0.00 10 HIS A C 3
ATOM 2321 O O . HIS A 1 40 ? 65.200 2.129 13.309 1.00 0.00 10 HIS A O 3
ATOM 2336 N N . VAL A 1 41 ? 64.013 2.190 15.215 1.00 0.00 11 VAL A N 3
ATOM 2337 C CA . VAL A 1 41 ? 62.992 1.268 14.735 1.00 0.00 11 VAL A CA 3
ATOM 2338 C C . VAL A 1 41 ? 62.149 1.889 13.614 1.00 0.00 11 VAL A C 3
ATOM 2339 O O . VAL A 1 41 ? 61.728 3.048 13.695 1.00 0.00 11 VAL A O 3
ATOM 2352 N N . LEU A 1 42 ? 61.953 1.119 12.550 1.00 0.00 12 LEU A N 3
ATOM 2353 C CA . LEU A 1 42 ? 61.074 1.512 11.459 1.00 0.00 12 LEU A CA 3
ATOM 2354 C C . LEU A 1 42 ? 59.940 0.507 11.307 1.00 0.00 12 LEU A C 3
ATOM 2355 O O . LEU A 1 42 ? 60.088 -0.522 10.641 1.00 0.00 12 LEU A O 3
ATOM 2371 N N . ASP A 1 43 ? 58.819 0.796 11.944 1.00 0.00 13 ASP A N 3
ATOM 2372 C CA . ASP A 1 43 ? 57.660 -0.077 11.875 1.00 0.00 13 ASP A CA 3
ATOM 2373 C C . ASP A 1 43 ? 56.656 0.438 10.852 1.00 0.00 13 ASP A C 3
ATOM 2374 O O . ASP A 1 43 ? 56.482 1.648 10.675 1.00 0.00 13 ASP A O 3
ATOM 2383 N N . GLN A 1 44 ? 56.012 -0.494 10.171 1.00 0.00 14 GLN A N 3
ATOM 2384 C CA . GLN A 1 44 ? 55.090 -0.169 9.095 1.00 0.00 14 GLN A CA 3
ATOM 2385 C C . GLN A 1 44 ? 53.674 -0.589 9.459 1.00 0.00 14 GLN A C 3
ATOM 2386 O O . GLN A 1 44 ? 53.438 -1.743 9.824 1.00 0.00 14 GLN A O 3
ATOM 2400 N N . ASP A 1 45 ? 52.743 0.347 9.371 1.00 0.00 15 ASP A N 3
ATOM 2401 C CA . ASP A 1 45 ? 51.346 0.069 9.684 1.00 0.00 15 ASP A CA 3
ATOM 2402 C C . ASP A 1 45 ? 50.502 0.091 8.420 1.00 0.00 15 ASP A C 3
ATOM 2403 O O . ASP A 1 45 ? 49.845 -0.891 8.074 1.00 0.00 15 ASP A O 3
ATOM 2412 N N . ASN A 1 46 ? 50.533 1.223 7.739 1.00 0.00 16 ASN A N 3
ATOM 2413 C CA . ASN A 1 46 ? 49.772 1.418 6.514 1.00 0.00 16 ASN A CA 3
ATOM 2414 C C . ASN A 1 46 ? 50.672 2.046 5.460 1.00 0.00 16 ASN A C 3
ATOM 2415 O O . ASN A 1 46 ? 51.885 1.843 5.485 1.00 0.00 16 ASN A O 3
ATOM 2426 N N . GLY A 1 47 ? 50.085 2.807 4.538 1.00 0.00 17 GLY A N 3
ATOM 2427 C CA . GLY A 1 47 ? 50.874 3.515 3.542 1.00 0.00 17 GLY A CA 3
ATOM 2428 C C . GLY A 1 47 ? 51.862 4.472 4.185 1.00 0.00 17 GLY A C 3
ATOM 2429 O O . GLY A 1 47 ? 52.852 4.870 3.573 1.00 0.00 17 GLY A O 3
ATOM 2433 N N . HIS A 1 48 ? 51.578 4.848 5.423 1.00 0.00 18 HIS A N 3
ATOM 2434 C CA . HIS A 1 48 ? 52.486 5.660 6.210 1.00 0.00 18 HIS A CA 3
ATOM 2435 C C . HIS A 1 48 ? 53.295 4.779 7.153 1.00 0.00 18 HIS A C 3
ATOM 2436 O O . HIS A 1 48 ? 52.738 4.131 8.046 1.00 0.00 18 HIS A O 3
ATOM 2451 N N . ALA A 1 49 ? 54.597 4.740 6.944 1.00 0.00 19 ALA A N 3
ATOM 2452 C CA . ALA A 1 49 ? 55.489 4.043 7.849 1.00 0.00 19 ALA A CA 3
ATOM 2453 C C . ALA A 1 49 ? 55.990 5.019 8.899 1.00 0.00 19 ALA A C 3
ATOM 2454 O O . ALA A 1 49 ? 56.416 6.129 8.570 1.00 0.00 19 ALA A O 3
ATOM 2461 N N . ARG A 1 50 ? 55.938 4.625 10.153 1.00 0.00 20 ARG A N 3
ATOM 2462 C CA . ARG A 1 50 ? 56.284 5.537 11.226 1.00 0.00 20 ARG A CA 3
ATOM 2463 C C . ARG A 1 50 ? 57.758 5.419 11.562 1.00 0.00 20 ARG A C 3
ATOM 2464 O O . ARG A 1 50 ? 58.227 4.361 11.981 1.00 0.00 20 ARG A O 3
ATOM 2485 N N . CYS A 1 51 ? 58.494 6.498 11.353 1.00 0.00 21 CYS A N 3
ATOM 2486 C CA . CYS A 1 51 ? 59.877 6.541 11.771 1.00 0.00 21 CYS A CA 3
ATOM 2487 C C . CYS A 1 51 ? 59.891 6.822 13.270 1.00 0.00 21 CYS A C 3
ATOM 2488 O O . CYS A 1 51 ? 59.936 7.976 13.710 1.00 0.00 21 CYS A O 3
ATOM 2495 N N . ARG A 1 52 ? 59.859 5.752 14.049 1.00 0.00 22 ARG A N 3
ATOM 2496 C CA . ARG A 1 52 ? 59.569 5.850 15.469 1.00 0.00 22 ARG A CA 3
ATOM 2497 C C . ARG A 1 52 ? 60.820 6.194 16.263 1.00 0.00 22 ARG A C 3
ATOM 2498 O O . ARG A 1 52 ? 61.935 5.824 15.877 1.00 0.00 22 ARG A O 3
ATOM 2519 N N . SER A 1 53 ? 60.617 6.959 17.340 1.00 0.00 23 SER A N 3
ATOM 2520 C CA . SER A 1 53 ? 61.695 7.448 18.204 1.00 0.00 23 SER A CA 3
ATOM 2521 C C . SER A 1 53 ? 62.495 8.554 17.508 1.00 0.00 23 SER A C 3
ATOM 2522 O O . SER A 1 53 ? 63.289 9.252 18.136 1.00 0.00 23 SER A O 3
ATOM 2530 N N . CYS A 1 54 ? 62.290 8.696 16.204 1.00 0.00 24 CYS A N 3
ATOM 2531 C CA . CYS A 1 54 ? 62.920 9.762 15.441 1.00 0.00 24 CYS A CA 3
ATOM 2532 C C . CYS A 1 54 ? 61.995 10.977 15.338 1.00 0.00 24 CYS A C 3
ATOM 2533 O O . CYS A 1 54 ? 62.450 12.103 15.130 1.00 0.00 24 CYS A O 3
ATOM 2540 N N . GLY A 1 55 ? 60.693 10.731 15.462 1.00 0.00 25 GLY A N 3
ATOM 2541 C CA . GLY A 1 55 ? 59.718 11.811 15.427 1.00 0.00 25 GLY A CA 3
ATOM 2542 C C . GLY A 1 55 ? 59.190 12.079 14.029 1.00 0.00 25 GLY A C 3
ATOM 2543 O O . GLY A 1 55 ? 58.218 12.818 13.853 1.00 0.00 25 GLY A O 3
ATOM 2547 N N . GLU A 1 56 ? 59.824 11.469 13.039 1.00 0.00 26 GLU A N 3
ATOM 2548 C CA . GLU A 1 56 ? 59.456 11.670 11.643 1.00 0.00 26 GLU A CA 3
ATOM 2549 C C . GLU A 1 56 ? 58.564 10.535 11.151 1.00 0.00 26 GLU A C 3
ATOM 2550 O O . GLU A 1 56 ? 58.305 9.575 11.879 1.00 0.00 26 GLU A O 3
ATOM 2562 N N . PHE A 1 57 ? 58.090 10.650 9.921 1.00 0.00 27 PHE A N 3
ATOM 2563 C CA . PHE A 1 57 ? 57.314 9.590 9.297 1.00 0.00 27 PHE A CA 3
ATOM 2564 C C . PHE A 1 57 ? 57.713 9.469 7.832 1.00 0.00 27 PHE A C 3
ATOM 2565 O O . PHE A 1 57 ? 58.156 10.443 7.224 1.00 0.00 27 PHE A O 3
ATOM 2582 N N . ILE A 1 58 ? 57.568 8.280 7.275 1.00 0.00 28 ILE A N 3
ATOM 2583 C CA . ILE A 1 58 ? 57.919 8.044 5.885 1.00 0.00 28 ILE A CA 3
ATOM 2584 C C . ILE A 1 58 ? 56.758 7.385 5.155 1.00 0.00 28 ILE A C 3
ATOM 2585 O O . ILE A 1 58 ? 56.356 6.272 5.491 1.00 0.00 28 ILE A O 3
ATOM 2601 N N . GLU A 1 59 ? 56.203 8.072 4.174 1.00 0.00 29 GLU A N 3
ATOM 2602 C CA . GLU A 1 59 ? 55.140 7.494 3.375 1.00 0.00 29 GLU A CA 3
ATOM 2603 C C . GLU A 1 59 ? 55.749 6.580 2.321 1.00 0.00 29 GLU A C 3
ATOM 2604 O O . GLU A 1 59 ? 56.805 6.881 1.761 1.00 0.00 29 GLU A O 3
ATOM 2616 N N . MET A 1 60 ? 55.104 5.459 2.072 1.00 0.00 30 MET A N 3
ATOM 2617 C CA . MET A 1 60 ? 55.628 4.485 1.133 1.00 0.00 30 MET A CA 3
ATOM 2618 C C . MET A 1 60 ? 54.893 4.592 -0.197 1.00 0.00 30 MET A C 3
ATOM 2619 O O . MET A 1 60 ? 53.673 4.769 -0.232 1.00 0.00 30 MET A O 3
ATOM 2633 N N . LYS A 1 61 ? 55.641 4.513 -1.285 1.00 0.00 31 LYS A N 3
ATOM 2634 C CA . LYS A 1 61 ? 55.071 4.634 -2.618 1.00 0.00 31 LYS A CA 3
ATOM 2635 C C . LYS A 1 61 ? 54.779 3.246 -3.183 1.00 0.00 31 LYS A C 3
ATOM 2636 O O . LYS A 1 61 ? 55.654 2.379 -3.190 1.00 0.00 31 LYS A O 3
ATOM 2655 N N . ALA A 1 62 ? 53.553 3.040 -3.648 1.00 0.00 32 ALA A N 3
ATOM 2656 C CA . ALA A 1 62 ? 53.107 1.718 -4.080 1.00 0.00 32 ALA A CA 3
ATOM 2657 C C . ALA A 1 62 ? 53.349 1.488 -5.570 1.00 0.00 32 ALA A C 3
ATOM 2658 O O . ALA A 1 62 ? 52.699 2.104 -6.420 1.00 0.00 32 ALA A O 3
ATOM 2665 N N . LEU A 1 63 ? 54.281 0.594 -5.879 1.00 0.00 33 LEU A N 3
ATOM 2666 C CA . LEU A 1 63 ? 54.589 0.242 -7.261 1.00 0.00 33 LEU A CA 3
ATOM 2667 C C . LEU A 1 63 ? 54.337 -1.244 -7.510 1.00 0.00 33 LEU A C 3
ATOM 2668 O O . LEU A 1 63 ? 54.251 -2.037 -6.571 1.00 0.00 33 LEU A O 3
ATOM 2684 N N . CYS A 1 64 ? 54.211 -1.612 -8.777 1.00 0.00 34 CYS A N 3
ATOM 2685 C CA . CYS A 1 64 ? 54.107 -3.014 -9.165 1.00 0.00 34 CYS A CA 3
ATOM 2686 C C . CYS A 1 64 ? 55.466 -3.507 -9.653 1.00 0.00 34 CYS A C 3
ATOM 2687 O O . CYS A 1 64 ? 55.948 -3.057 -10.687 1.00 0.00 34 CYS A O 3
ATOM 2694 N N . PRO A 1 65 ? 56.086 -4.453 -8.931 1.00 0.00 35 PRO A N 3
ATOM 2695 C CA . PRO A 1 65 ? 57.471 -4.892 -9.190 1.00 0.00 35 PRO A CA 3
ATOM 2696 C C . PRO A 1 65 ? 57.722 -5.343 -10.629 1.00 0.00 35 PRO A C 3
ATOM 2697 O O . PRO A 1 65 ? 58.837 -5.230 -11.138 1.00 0.00 35 PRO A O 3
ATOM 2708 N N . ASP A 1 66 ? 56.684 -5.842 -11.286 1.00 0.00 36 ASP A N 3
ATOM 2709 C CA . ASP A 1 66 ? 56.835 -6.422 -12.617 1.00 0.00 36 ASP A CA 3
ATOM 2710 C C . ASP A 1 66 ? 56.986 -5.341 -13.691 1.00 0.00 36 ASP A C 3
ATOM 2711 O O . ASP A 1 66 ? 57.522 -5.600 -14.767 1.00 0.00 36 ASP A O 3
ATOM 2720 N N . CYS A 1 67 ? 56.530 -4.128 -13.393 1.00 0.00 37 CYS A N 3
ATOM 2721 C CA . CYS A 1 67 ? 56.550 -3.045 -14.378 1.00 0.00 37 CYS A CA 3
ATOM 2722 C C . CYS A 1 67 ? 57.096 -1.731 -13.808 1.00 0.00 37 CYS A C 3
ATOM 2723 O O . CYS A 1 67 ? 57.445 -0.825 -14.562 1.00 0.00 37 CYS A O 3
ATOM 2730 N N . HIS A 1 68 ? 57.148 -1.637 -12.480 1.00 0.00 38 HIS A N 3
ATOM 2731 C CA . HIS A 1 68 ? 57.639 -0.449 -11.767 1.00 0.00 38 HIS A CA 3
ATOM 2732 C C . HIS A 1 68 ? 56.674 0.731 -11.873 1.00 0.00 38 HIS A C 3
ATOM 2733 O O . HIS A 1 68 ? 56.960 1.812 -11.360 1.00 0.00 38 HIS A O 3
ATOM 2748 N N . GLN A 1 69 ? 55.535 0.533 -12.529 1.00 0.00 39 GLN A N 3
ATOM 2749 C CA . GLN A 1 69 ? 54.507 1.564 -12.568 1.00 0.00 39 GLN A CA 3
ATOM 2750 C C . GLN A 1 69 ? 53.766 1.610 -11.233 1.00 0.00 39 GLN A C 3
ATOM 2751 O O . GLN A 1 69 ? 53.780 0.630 -10.476 1.00 0.00 39 GLN A O 3
ATOM 2765 N N . PRO A 1 70 ? 53.116 2.741 -10.923 1.00 0.00 40 PRO A N 3
ATOM 2766 C CA . PRO A 1 70 ? 52.319 2.891 -9.702 1.00 0.00 40 PRO A CA 3
ATOM 2767 C C . PRO A 1 70 ? 51.086 1.991 -9.701 1.00 0.00 40 PRO A C 3
ATOM 2768 O O . PRO A 1 70 ? 50.553 1.640 -10.756 1.00 0.00 40 PRO A O 3
ATOM 2779 N N . LEU A 1 71 ? 50.646 1.609 -8.513 1.00 0.00 41 LEU A N 3
ATOM 2780 C CA . LEU A 1 71 ? 49.443 0.806 -8.365 1.00 0.00 41 LEU A CA 3
ATOM 2781 C C . LEU A 1 71 ? 48.231 1.694 -8.153 1.00 0.00 41 LEU A C 3
ATOM 2782 O O . LEU A 1 71 ? 48.312 2.727 -7.485 1.00 0.00 41 LEU A O 3
ATOM 2798 N N . GLN A 1 72 ? 47.111 1.297 -8.732 1.00 0.00 42 GLN A N 3
ATOM 2799 C CA . GLN A 1 72 ? 45.867 2.010 -8.529 1.00 0.00 42 GLN A CA 3
ATOM 2800 C C . GLN A 1 72 ? 45.203 1.503 -7.256 1.00 0.00 42 GLN A C 3
ATOM 2801 O O . GLN A 1 72 ? 44.692 0.384 -7.212 1.00 0.00 42 GLN A O 3
ATOM 2815 N N . VAL A 1 73 ? 45.253 2.319 -6.216 1.00 0.00 43 VAL A N 3
ATOM 2816 C CA . VAL A 1 73 ? 44.739 1.936 -4.912 1.00 0.00 43 VAL A CA 3
ATOM 2817 C C . VAL A 1 73 ? 43.223 2.073 -4.868 1.00 0.00 43 VAL A C 3
ATOM 2818 O O . VAL A 1 73 ? 42.687 3.181 -4.911 1.00 0.00 43 VAL A O 3
ATOM 2831 N N . LEU A 1 74 ? 42.538 0.944 -4.804 1.00 0.00 44 LEU A N 3
ATOM 2832 C CA . LEU A 1 74 ? 41.087 0.934 -4.757 1.00 0.00 44 LEU A CA 3
ATOM 2833 C C . LEU A 1 74 ? 40.603 0.950 -3.318 1.00 0.00 44 LEU A C 3
ATOM 2834 O O . LEU A 1 74 ? 41.130 0.229 -2.468 1.00 0.00 44 LEU A O 3
ATOM 2850 N N . LYS A 1 75 ? 39.606 1.771 -3.049 1.00 0.00 45 LYS A N 3
ATOM 2851 C CA . LYS A 1 75 ? 39.015 1.839 -1.727 1.00 0.00 45 LYS A CA 3
ATOM 2852 C C . LYS A 1 75 ? 37.612 1.247 -1.765 1.00 0.00 45 LYS A C 3
ATOM 2853 O O . LYS A 1 75 ? 36.655 1.902 -2.179 1.00 0.00 45 LYS A O 3
ATOM 2872 N N . ALA A 1 76 ? 37.508 -0.009 -1.363 1.00 0.00 46 ALA A N 3
ATOM 2873 C CA . ALA A 1 76 ? 36.250 -0.732 -1.424 1.00 0.00 46 ALA A CA 3
ATOM 2874 C C . ALA A 1 76 ? 35.626 -0.848 -0.037 1.00 0.00 46 ALA A C 3
ATOM 2875 O O . ALA A 1 76 ? 35.995 -0.114 0.881 1.00 0.00 46 ALA A O 3
ATOM 2882 N N . CYS A 1 77 ? 34.689 -1.777 0.113 1.00 0.00 47 CYS A N 3
ATOM 2883 C CA . CYS A 1 77 ? 33.977 -1.953 1.370 1.00 0.00 47 CYS A CA 3
ATOM 2884 C C . CYS A 1 77 ? 34.886 -2.612 2.403 1.00 0.00 47 CYS A C 3
ATOM 2885 O O . CYS A 1 77 ? 34.930 -3.838 2.518 1.00 0.00 47 CYS A O 3
ATOM 2893 N N . GLY A 1 78 ? 35.647 -1.788 3.117 1.00 0.00 48 GLY A N 3
ATOM 2894 C CA . GLY A 1 78 ? 36.545 -2.287 4.142 1.00 0.00 48 GLY A CA 3
ATOM 2895 C C . GLY A 1 78 ? 37.778 -2.952 3.558 1.00 0.00 48 GLY A C 3
ATOM 2896 O O . GLY A 1 78 ? 38.566 -3.569 4.278 1.00 0.00 48 GLY A O 3
ATOM 2900 N N . ALA A 1 79 ? 37.947 -2.824 2.251 1.00 0.00 49 ALA A N 3
ATOM 2901 C CA . ALA A 1 79 ? 39.046 -3.471 1.558 1.00 0.00 49 ALA A CA 3
ATOM 2902 C C . ALA A 1 79 ? 39.842 -2.475 0.729 1.00 0.00 49 ALA A C 3
ATOM 2903 O O . ALA A 1 79 ? 39.275 -1.596 0.078 1.00 0.00 49 ALA A O 3
ATOM 2910 N N . VAL A 1 80 ? 41.157 -2.609 0.773 1.00 0.00 50 VAL A N 3
ATOM 2911 C CA . VAL A 1 80 ? 42.040 -1.822 -0.071 1.00 0.00 50 VAL A CA 3
ATOM 2912 C C . VAL A 1 80 ? 42.625 -2.726 -1.145 1.00 0.00 50 VAL A C 3
ATOM 2913 O O . VAL A 1 80 ? 43.404 -3.634 -0.841 1.00 0.00 50 VAL A O 3
ATOM 2926 N N . ASP A 1 81 ? 42.242 -2.493 -2.391 1.00 0.00 51 ASP A N 3
ATOM 2927 C CA . ASP A 1 81 ? 42.599 -3.402 -3.469 1.00 0.00 51 ASP A CA 3
ATOM 2928 C C . ASP A 1 81 ? 43.622 -2.754 -4.391 1.00 0.00 51 ASP A C 3
ATOM 2929 O O . ASP A 1 81 ? 43.394 -1.669 -4.920 1.00 0.00 51 ASP A O 3
ATOM 2938 N N . TYR A 1 82 ? 44.760 -3.403 -4.558 1.00 0.00 52 TYR A N 3
ATOM 2939 C CA . TYR A 1 82 ? 45.826 -2.859 -5.384 1.00 0.00 52 TYR A CA 3
ATOM 2940 C C . TYR A 1 82 ? 45.703 -3.388 -6.802 1.00 0.00 52 TYR A C 3
ATOM 2941 O O . TYR A 1 82 ? 46.038 -4.542 -7.081 1.00 0.00 52 TYR A O 3
ATOM 2959 N N . PHE A 1 83 ? 45.213 -2.545 -7.692 1.00 0.00 53 PHE A N 3
ATOM 2960 C CA . PHE A 1 83 ? 44.937 -2.958 -9.053 1.00 0.00 53 PHE A CA 3
ATOM 2961 C C . PHE A 1 83 ? 45.981 -2.399 -10.009 1.00 0.00 53 PHE A C 3
ATOM 2962 O O . PHE A 1 83 ? 46.109 -1.186 -10.169 1.00 0.00 53 PHE A O 3
ATOM 2979 N N . CYS A 1 84 ? 46.738 -3.292 -10.627 1.00 0.00 54 CYS A N 3
ATOM 2980 C CA . CYS A 1 84 ? 47.704 -2.890 -11.631 1.00 0.00 54 CYS A CA 3
ATOM 2981 C C . CYS A 1 84 ? 47.045 -2.922 -13.002 1.00 0.00 54 CYS A C 3
ATOM 2982 O O . CYS A 1 84 ? 47.040 -3.954 -13.684 1.00 0.00 54 CYS A O 3
ATOM 2989 N N . GLN A 1 85 ? 46.452 -1.797 -13.386 1.00 0.00 55 GLN A N 3
ATOM 2990 C CA . GLN A 1 85 ? 45.758 -1.708 -14.657 1.00 0.00 55 GLN A CA 3
ATOM 2991 C C . GLN A 1 85 ? 46.765 -1.533 -15.783 1.00 0.00 55 GLN A C 3
ATOM 2992 O O . GLN A 1 85 ? 47.200 -0.421 -16.088 1.00 0.00 55 GLN A O 3
ATOM 3006 N N . HIS A 1 86 ? 47.133 -2.655 -16.386 1.00 0.00 56 HIS A N 3
ATOM 3007 C CA . HIS A 1 86 ? 48.159 -2.691 -17.420 1.00 0.00 56 HIS A CA 3
ATOM 3008 C C . HIS A 1 86 ? 48.279 -4.122 -17.930 1.00 0.00 56 HIS A C 3
ATOM 3009 O O . HIS A 1 86 ? 49.317 -4.533 -18.447 1.00 0.00 56 HIS A O 3
ATOM 3024 N N . GLY A 1 87 ? 47.190 -4.874 -17.771 1.00 0.00 57 GLY A N 3
ATOM 3025 C CA . GLY A 1 87 ? 47.178 -6.275 -18.145 1.00 0.00 57 GLY A CA 3
ATOM 3026 C C . GLY A 1 87 ? 48.031 -7.132 -17.230 1.00 0.00 57 GLY A C 3
ATOM 3027 O O . GLY A 1 87 ? 48.789 -7.977 -17.698 1.00 0.00 57 GLY A O 3
ATOM 3031 N N . HIS A 1 88 ? 47.924 -6.913 -15.920 1.00 0.00 58 HIS A N 3
ATOM 3032 C CA . HIS A 1 88 ? 48.705 -7.690 -14.956 1.00 0.00 58 HIS A CA 3
ATOM 3033 C C . HIS A 1 88 ? 47.792 -8.406 -13.967 1.00 0.00 58 HIS A C 3
ATOM 3034 O O . HIS A 1 88 ? 47.723 -9.636 -13.955 1.00 0.00 58 HIS A O 3
ATOM 3048 N N . GLY A 1 89 ? 47.088 -7.640 -13.144 1.00 0.00 59 GLY A N 3
ATOM 3049 C CA . GLY A 1 89 ? 46.173 -8.232 -12.189 1.00 0.00 59 GLY A CA 3
ATOM 3050 C C . GLY A 1 89 ? 46.209 -7.535 -10.847 1.00 0.00 59 GLY A C 3
ATOM 3051 O O . GLY A 1 89 ? 46.667 -6.391 -10.749 1.00 0.00 59 GLY A O 3
ATOM 3055 N N . LEU A 1 90 ? 45.734 -8.224 -9.817 1.00 0.00 60 LEU A N 3
ATOM 3056 C CA . LEU A 1 90 ? 45.676 -7.664 -8.474 1.00 0.00 60 LEU A CA 3
ATOM 3057 C C . LEU A 1 90 ? 46.943 -7.978 -7.691 1.00 0.00 60 LEU A C 3
ATOM 3058 O O . LEU A 1 90 ? 47.492 -9.078 -7.784 1.00 0.00 60 LEU A O 3
ATOM 3074 N N . ILE A 1 91 ? 47.398 -7.005 -6.920 1.00 0.00 61 ILE A N 3
ATOM 3075 C CA . ILE A 1 91 ? 48.620 -7.142 -6.144 1.00 0.00 61 ILE A CA 3
ATOM 3076 C C . ILE A 1 91 ? 48.301 -7.116 -4.651 1.00 0.00 61 ILE A C 3
ATOM 3077 O O . ILE A 1 91 ? 47.579 -6.239 -4.184 1.00 0.00 61 ILE A O 3
ATOM 3093 N N . SER A 1 92 ? 48.819 -8.082 -3.907 1.00 0.00 62 SER A N 3
ATOM 3094 C CA . SER A 1 92 ? 48.617 -8.108 -2.466 1.00 0.00 62 SER A CA 3
ATOM 3095 C C . SER A 1 92 ? 49.641 -7.208 -1.775 1.00 0.00 62 SER A C 3
ATOM 3096 O O . SER A 1 92 ? 50.674 -6.876 -2.357 1.00 0.00 62 SER A O 3
ATOM 3104 N N . LYS A 1 93 ? 49.348 -6.841 -0.526 1.00 0.00 63 LYS A N 3
ATOM 3105 C CA . LYS A 1 93 ? 50.174 -5.914 0.255 1.00 0.00 63 LYS A CA 3
ATOM 3106 C C . LYS A 1 93 ? 51.659 -6.282 0.215 1.00 0.00 63 LYS A C 3
ATOM 3107 O O . LYS A 1 93 ? 52.514 -5.422 0.019 1.00 0.00 63 LYS A O 3
ATOM 3126 N N . LYS A 1 94 ? 51.955 -7.562 0.385 1.00 0.00 64 LYS A N 3
ATOM 3127 C CA . LYS A 1 94 ? 53.336 -8.015 0.494 1.00 0.00 64 LYS A CA 3
ATOM 3128 C C . LYS A 1 94 ? 54.046 -8.020 -0.856 1.00 0.00 64 LYS A C 3
ATOM 3129 O O . LYS A 1 94 ? 55.277 -7.956 -0.919 1.00 0.00 64 LYS A O 3
ATOM 3148 N N . ARG A 1 95 ? 53.278 -8.079 -1.934 1.00 0.00 65 ARG A N 3
ATOM 3149 C CA . ARG A 1 95 ? 53.855 -8.128 -3.270 1.00 0.00 65 ARG A CA 3
ATOM 3150 C C . ARG A 1 95 ? 54.147 -6.719 -3.784 1.00 0.00 65 ARG A C 3
ATOM 3151 O O . ARG A 1 95 ? 54.959 -6.537 -4.688 1.00 0.00 65 ARG A O 3
ATOM 3172 N N . VAL A 1 96 ? 53.493 -5.726 -3.192 1.00 0.00 66 VAL A N 3
ATOM 3173 C CA . VAL A 1 96 ? 53.653 -4.338 -3.617 1.00 0.00 66 VAL A CA 3
ATOM 3174 C C . VAL A 1 96 ? 55.097 -3.866 -3.440 1.00 0.00 66 VAL A C 3
ATOM 3175 O O . VAL A 1 96 ? 55.719 -4.110 -2.405 1.00 0.00 66 VAL A O 3
ATOM 3188 N N . GLU A 1 97 ? 55.623 -3.203 -4.461 1.00 0.00 67 GLU A N 3
ATOM 3189 C CA . GLU A 1 97 ? 56.960 -2.637 -4.398 1.00 0.00 67 GLU A CA 3
ATOM 3190 C C . GLU A 1 97 ? 56.898 -1.269 -3.733 1.00 0.00 67 GLU A C 3
ATOM 3191 O O . GLU A 1 97 ? 56.415 -0.304 -4.323 1.00 0.00 67 GLU A O 3
ATOM 3203 N N . PHE A 1 98 ? 57.355 -1.199 -2.493 1.00 0.00 68 PHE A N 3
ATOM 3204 C CA . PHE A 1 98 ? 57.299 0.040 -1.736 1.00 0.00 68 PHE A CA 3
ATOM 3205 C C . PHE A 1 98 ? 58.640 0.757 -1.747 1.00 0.00 68 PHE A C 3
ATOM 3206 O O . PHE A 1 98 ? 59.636 0.244 -1.234 1.00 0.00 68 PHE A O 3
ATOM 3223 N N . VAL A 1 99 ? 58.661 1.942 -2.331 1.00 0.00 69 VAL A N 3
ATOM 3224 C CA . VAL A 1 99 ? 59.836 2.797 -2.271 1.00 0.00 69 VAL A CA 3
ATOM 3225 C C . VAL A 1 99 ? 59.556 3.986 -1.359 1.00 0.00 69 VAL A C 3
ATOM 3226 O O . VAL A 1 99 ? 58.403 4.238 -0.998 1.00 0.00 69 VAL A O 3
ATOM 3239 N N . LEU A 1 100 ? 60.598 4.707 -0.981 1.00 0.00 70 LEU A N 3
ATOM 3240 C CA . LEU A 1 100 ? 60.456 5.807 -0.037 1.00 0.00 70 LEU A CA 3
ATOM 3241 C C . LEU A 1 100 ? 59.993 7.074 -0.745 1.00 0.00 70 LEU A C 3
ATOM 3242 O O . LEU A 1 100 ? 60.633 7.533 -1.694 1.00 0.00 70 LEU A O 3
ATOM 3258 N N . ALA A 1 101 ? 58.879 7.629 -0.288 1.00 0.00 71 ALA A N 3
ATOM 3259 C CA . ALA A 1 101 ? 58.360 8.869 -0.844 1.00 0.00 71 ALA A CA 3
ATOM 3260 C C . ALA A 1 101 ? 59.082 10.066 -0.239 1.00 0.00 71 ALA A C 3
ATOM 3261 O O . ALA A 1 101 ? 58.864 10.359 0.956 1.00 0.00 71 ALA A O 3
ATOM 3271 N N . MET A 1 31 ? 64.957 -9.733 11.646 1.00 0.00 1 MET A N 4
ATOM 3272 C CA . MET A 1 31 ? 65.682 -8.647 12.340 1.00 0.00 1 MET A CA 4
ATOM 3273 C C . MET A 1 31 ? 64.755 -7.462 12.560 1.00 0.00 1 MET A C 4
ATOM 3274 O O . MET A 1 31 ? 63.862 -7.211 11.754 1.00 0.00 1 MET A O 4
ATOM 3288 N N . GLU A 1 32 ? 64.965 -6.755 13.660 1.00 0.00 2 GLU A N 4
ATOM 3289 C CA . GLU A 1 32 ? 64.171 -5.578 13.987 1.00 0.00 2 GLU A CA 4
ATOM 3290 C C . GLU A 1 32 ? 64.297 -4.518 12.894 1.00 0.00 2 GLU A C 4
ATOM 3291 O O . GLU A 1 32 ? 65.383 -4.292 12.353 1.00 0.00 2 GLU A O 4
ATOM 3303 N N . LEU A 1 33 ? 63.182 -3.884 12.568 1.00 0.00 3 LEU A N 4
ATOM 3304 C CA . LEU A 1 33 ? 63.131 -2.917 11.481 1.00 0.00 3 LEU A CA 4
ATOM 3305 C C . LEU A 1 33 ? 63.742 -1.589 11.909 1.00 0.00 3 LEU A C 4
ATOM 3306 O O . LEU A 1 33 ? 63.368 -1.023 12.938 1.00 0.00 3 LEU A O 4
ATOM 3322 N N . HIS A 1 34 ? 64.689 -1.102 11.120 1.00 0.00 4 HIS A N 4
ATOM 3323 C CA . HIS A 1 34 ? 65.360 0.153 11.423 1.00 0.00 4 HIS A CA 4
ATOM 3324 C C . HIS A 1 34 ? 65.278 1.101 10.238 1.00 0.00 4 HIS A C 4
ATOM 3325 O O . HIS A 1 34 ? 65.044 0.674 9.108 1.00 0.00 4 HIS A O 4
ATOM 3340 N N . CYS A 1 35 ? 65.473 2.385 10.504 1.00 0.00 5 CYS A N 4
ATOM 3341 C CA . CYS A 1 35 ? 65.523 3.383 9.448 1.00 0.00 5 CYS A CA 4
ATOM 3342 C C . CYS A 1 35 ? 66.848 3.278 8.700 1.00 0.00 5 CYS A C 4
ATOM 3343 O O . CYS A 1 35 ? 67.908 3.270 9.321 1.00 0.00 5 CYS A O 4
ATOM 3350 N N . PRO A 1 36 ? 66.807 3.201 7.362 1.00 0.00 6 PRO A N 4
ATOM 3351 C CA . PRO A 1 36 ? 68.022 3.125 6.537 1.00 0.00 6 PRO A CA 4
ATOM 3352 C C . PRO A 1 36 ? 68.866 4.394 6.640 1.00 0.00 6 PRO A C 4
ATOM 3353 O O . PRO A 1 36 ? 70.093 4.354 6.535 1.00 0.00 6 PRO A O 4
ATOM 3364 N N . GLN A 1 37 ? 68.195 5.519 6.856 1.00 0.00 7 GLN A N 4
ATOM 3365 C CA . GLN A 1 37 ? 68.861 6.813 6.936 1.00 0.00 7 GLN A CA 4
ATOM 3366 C C . GLN A 1 37 ? 68.992 7.265 8.392 1.00 0.00 7 GLN A C 4
ATOM 3367 O O . GLN A 1 37 ? 70.087 7.303 8.949 1.00 0.00 7 GLN A O 4
ATOM 3381 N N . CYS A 1 38 ? 67.860 7.580 9.006 1.00 0.00 8 CYS A N 4
ATOM 3382 C CA . CYS A 1 38 ? 67.817 8.036 10.390 1.00 0.00 8 CYS A CA 4
ATOM 3383 C C . CYS A 1 38 ? 67.731 6.836 11.323 1.00 0.00 8 CYS A C 4
ATOM 3384 O O . CYS A 1 38 ? 66.733 6.644 12.023 1.00 0.00 8 CYS A O 4
ATOM 3391 N N . GLN A 1 39 ? 68.780 6.026 11.266 1.00 0.00 9 GLN A N 4
ATOM 3392 C CA . GLN A 1 39 ? 68.886 4.751 11.987 1.00 0.00 9 GLN A CA 4
ATOM 3393 C C . GLN A 1 39 ? 68.245 4.773 13.378 1.00 0.00 9 GLN A C 4
ATOM 3394 O O . GLN A 1 39 ? 68.754 5.393 14.316 1.00 0.00 9 GLN A O 4
ATOM 3408 N N . HIS A 1 40 ? 67.112 4.083 13.472 1.00 0.00 10 HIS A N 4
ATOM 3409 C CA . HIS A 1 40 ? 66.357 3.908 14.709 1.00 0.00 10 HIS A CA 4
ATOM 3410 C C . HIS A 1 40 ? 65.206 2.950 14.393 1.00 0.00 10 HIS A C 4
ATOM 3411 O O . HIS A 1 40 ? 65.221 2.328 13.334 1.00 0.00 10 HIS A O 4
ATOM 3426 N N . VAL A 1 41 ? 64.211 2.844 15.263 1.00 0.00 11 VAL A N 4
ATOM 3427 C CA . VAL A 1 41 ? 63.143 1.860 15.080 1.00 0.00 11 VAL A CA 4
ATOM 3428 C C . VAL A 1 41 ? 62.096 2.325 14.063 1.00 0.00 11 VAL A C 4
ATOM 3429 O O . VAL A 1 41 ? 61.668 3.486 14.074 1.00 0.00 11 VAL A O 4
ATOM 3442 N N . LEU A 1 42 ? 61.688 1.406 13.189 1.00 0.00 12 LEU A N 4
ATOM 3443 C CA . LEU A 1 42 ? 60.663 1.679 12.188 1.00 0.00 12 LEU A CA 4
ATOM 3444 C C . LEU A 1 42 ? 59.497 0.702 12.305 1.00 0.00 12 LEU A C 4
ATOM 3445 O O . LEU A 1 42 ? 59.688 -0.488 12.550 1.00 0.00 12 LEU A O 4
ATOM 3461 N N . ASP A 1 43 ? 58.291 1.220 12.136 1.00 0.00 13 ASP A N 4
ATOM 3462 C CA . ASP A 1 43 ? 57.100 0.388 12.039 1.00 0.00 13 ASP A CA 4
ATOM 3463 C C . ASP A 1 43 ? 56.424 0.655 10.704 1.00 0.00 13 ASP A C 4
ATOM 3464 O O . ASP A 1 43 ? 55.806 1.701 10.509 1.00 0.00 13 ASP A O 4
ATOM 3473 N N . GLN A 1 44 ? 56.572 -0.280 9.779 1.00 0.00 14 GLN A N 4
ATOM 3474 C CA . GLN A 1 44 ? 56.144 -0.062 8.405 1.00 0.00 14 GLN A CA 4
ATOM 3475 C C . GLN A 1 44 ? 55.064 -1.048 7.980 1.00 0.00 14 GLN A C 4
ATOM 3476 O O . GLN A 1 44 ? 55.129 -2.235 8.309 1.00 0.00 14 GLN A O 4
ATOM 3490 N N . ASP A 1 45 ? 54.066 -0.518 7.271 1.00 0.00 15 ASP A N 4
ATOM 3491 C CA . ASP A 1 45 ? 52.974 -1.298 6.689 1.00 0.00 15 ASP A CA 4
ATOM 3492 C C . ASP A 1 45 ? 51.949 -0.321 6.119 1.00 0.00 15 ASP A C 4
ATOM 3493 O O . ASP A 1 45 ? 52.253 0.866 6.006 1.00 0.00 15 ASP A O 4
ATOM 3502 N N . ASN A 1 46 ? 50.766 -0.840 5.764 1.00 0.00 16 ASN A N 4
ATOM 3503 C CA . ASN A 1 46 ? 49.583 -0.066 5.306 1.00 0.00 16 ASN A CA 4
ATOM 3504 C C . ASN A 1 46 ? 49.810 0.776 4.035 1.00 0.00 16 ASN A C 4
ATOM 3505 O O . ASN A 1 46 ? 48.977 0.756 3.129 1.00 0.00 16 ASN A O 4
ATOM 3516 N N . GLY A 1 47 ? 50.908 1.512 3.960 1.00 0.00 17 GLY A N 4
ATOM 3517 C CA . GLY A 1 47 ? 51.151 2.365 2.814 1.00 0.00 17 GLY A CA 4
ATOM 3518 C C . GLY A 1 47 ? 52.100 3.500 3.135 1.00 0.00 17 GLY A C 4
ATOM 3519 O O . GLY A 1 47 ? 52.805 4.000 2.257 1.00 0.00 17 GLY A O 4
ATOM 3523 N N . HIS A 1 48 ? 52.099 3.936 4.387 1.00 0.00 18 HIS A N 4
ATOM 3524 C CA . HIS A 1 48 ? 53.051 4.942 4.843 1.00 0.00 18 HIS A CA 4
ATOM 3525 C C . HIS A 1 48 ? 53.601 4.552 6.210 1.00 0.00 18 HIS A C 4
ATOM 3526 O O . HIS A 1 48 ? 52.859 4.073 7.068 1.00 0.00 18 HIS A O 4
ATOM 3541 N N . ALA A 1 49 ? 54.890 4.758 6.408 1.00 0.00 19 ALA A N 4
ATOM 3542 C CA . ALA A 1 49 ? 55.545 4.339 7.634 1.00 0.00 19 ALA A CA 4
ATOM 3543 C C . ALA A 1 49 ? 56.072 5.534 8.408 1.00 0.00 19 ALA A C 4
ATOM 3544 O O . ALA A 1 49 ? 56.828 6.349 7.876 1.00 0.00 19 ALA A O 4
ATOM 3551 N N . ARG A 1 50 ? 55.667 5.647 9.660 1.00 0.00 20 ARG A N 4
ATOM 3552 C CA . ARG A 1 50 ? 56.185 6.694 10.514 1.00 0.00 20 ARG A CA 4
ATOM 3553 C C . ARG A 1 50 ? 57.165 6.091 11.506 1.00 0.00 20 ARG A C 4
ATOM 3554 O O . ARG A 1 50 ? 56.904 5.036 12.091 1.00 0.00 20 ARG A O 4
ATOM 3575 N N . CYS A 1 51 ? 58.295 6.748 11.672 1.00 0.00 21 CYS A N 4
ATOM 3576 C CA . CYS A 1 51 ? 59.313 6.292 12.597 1.00 0.00 21 CYS A CA 4
ATOM 3577 C C . CYS A 1 51 ? 58.777 6.305 14.022 1.00 0.00 21 CYS A C 4
ATOM 3578 O O . CYS A 1 51 ? 58.339 7.342 14.517 1.00 0.00 21 CYS A O 4
ATOM 3585 N N . ARG A 1 52 ? 58.821 5.151 14.668 1.00 0.00 22 ARG A N 4
ATOM 3586 C CA . ARG A 1 52 ? 58.293 4.997 16.017 1.00 0.00 22 ARG A CA 4
ATOM 3587 C C . ARG A 1 52 ? 59.043 5.873 17.019 1.00 0.00 22 ARG A C 4
ATOM 3588 O O . ARG A 1 52 ? 58.435 6.611 17.792 1.00 0.00 22 ARG A O 4
ATOM 3609 N N . SER A 1 53 ? 60.363 5.787 17.001 1.00 0.00 23 SER A N 4
ATOM 3610 C CA . SER A 1 53 ? 61.176 6.478 17.992 1.00 0.00 23 SER A CA 4
ATOM 3611 C C . SER A 1 53 ? 61.908 7.688 17.417 1.00 0.00 23 SER A C 4
ATOM 3612 O O . SER A 1 53 ? 62.652 8.364 18.125 1.00 0.00 23 SER A O 4
ATOM 3620 N N . CYS A 1 54 ? 61.718 7.960 16.135 1.00 0.00 24 CYS A N 4
ATOM 3621 C CA . CYS A 1 54 ? 62.323 9.141 15.531 1.00 0.00 24 CYS A CA 4
ATOM 3622 C C . CYS A 1 54 ? 61.355 10.318 15.554 1.00 0.00 24 CYS A C 4
ATOM 3623 O O . CYS A 1 54 ? 61.481 11.234 16.368 1.00 0.00 24 CYS A O 4
ATOM 3630 N N . GLY A 1 55 ? 60.377 10.266 14.651 1.00 0.00 25 GLY A N 4
ATOM 3631 C CA . GLY A 1 55 ? 59.463 11.373 14.455 1.00 0.00 25 GLY A CA 4
ATOM 3632 C C . GLY A 1 55 ? 59.108 11.561 12.987 1.00 0.00 25 GLY A C 4
ATOM 3633 O O . GLY A 1 55 ? 58.060 12.117 12.666 1.00 0.00 25 GLY A O 4
ATOM 3637 N N . GLU A 1 56 ? 59.989 11.093 12.094 1.00 0.00 26 GLU A N 4
ATOM 3638 C CA . GLU A 1 56 ? 59.766 11.218 10.648 1.00 0.00 26 GLU A CA 4
ATOM 3639 C C . GLU A 1 56 ? 58.554 10.414 10.209 1.00 0.00 26 GLU A C 4
ATOM 3640 O O . GLU A 1 56 ? 58.300 9.322 10.720 1.00 0.00 26 GLU A O 4
ATOM 3652 N N . PHE A 1 57 ? 57.827 10.952 9.247 1.00 0.00 27 PHE A N 4
ATOM 3653 C CA . PHE A 1 57 ? 56.752 10.224 8.601 1.00 0.00 27 PHE A CA 4
ATOM 3654 C C . PHE A 1 57 ? 57.069 10.078 7.117 1.00 0.00 27 PHE A C 4
ATOM 3655 O O . PHE A 1 57 ? 57.215 11.068 6.399 1.00 0.00 27 PHE A O 4
ATOM 3672 N N . ILE A 1 58 ? 57.219 8.842 6.669 1.00 0.00 28 ILE A N 4
ATOM 3673 C CA . ILE A 1 58 ? 57.632 8.577 5.303 1.00 0.00 28 ILE A CA 4
ATOM 3674 C C . ILE A 1 58 ? 56.564 7.790 4.556 1.00 0.00 28 ILE A C 4
ATOM 3675 O O . ILE A 1 58 ? 56.241 6.657 4.921 1.00 0.00 28 ILE A O 4
ATOM 3691 N N . GLU A 1 59 ? 56.004 8.393 3.521 1.00 0.00 29 GLU A N 4
ATOM 3692 C CA . GLU A 1 59 ? 55.058 7.695 2.669 1.00 0.00 29 GLU A CA 4
ATOM 3693 C C . GLU A 1 59 ? 55.813 6.748 1.750 1.00 0.00 29 GLU A C 4
ATOM 3694 O O . GLU A 1 59 ? 56.956 7.013 1.374 1.00 0.00 29 GLU A O 4
ATOM 3706 N N . MET A 1 60 ? 55.188 5.639 1.403 1.00 0.00 30 MET A N 4
ATOM 3707 C CA . MET A 1 60 ? 55.807 4.677 0.513 1.00 0.00 30 MET A CA 4
ATOM 3708 C C . MET A 1 60 ? 55.121 4.680 -0.841 1.00 0.00 30 MET A C 4
ATOM 3709 O O . MET A 1 60 ? 53.892 4.764 -0.932 1.00 0.00 30 MET A O 4
ATOM 3723 N N . LYS A 1 61 ? 55.921 4.611 -1.888 1.00 0.00 31 LYS A N 4
ATOM 3724 C CA . LYS A 1 61 ? 55.403 4.565 -3.238 1.00 0.00 31 LYS A CA 4
ATOM 3725 C C . LYS A 1 61 ? 55.110 3.119 -3.606 1.00 0.00 31 LYS A C 4
ATOM 3726 O O . LYS A 1 61 ? 56.029 2.311 -3.741 1.00 0.00 31 LYS A O 4
ATOM 3745 N N . ALA A 1 62 ? 53.834 2.787 -3.727 1.00 0.00 32 ALA A N 4
ATOM 3746 C CA . ALA A 1 62 ? 53.428 1.431 -4.062 1.00 0.00 32 ALA A CA 4
ATOM 3747 C C . ALA A 1 62 ? 53.634 1.158 -5.545 1.00 0.00 32 ALA A C 4
ATOM 3748 O O . ALA A 1 62 ? 52.880 1.651 -6.387 1.00 0.00 32 ALA A O 4
ATOM 3755 N N . LEU A 1 63 ? 54.664 0.389 -5.858 1.00 0.00 33 LEU A N 4
ATOM 3756 C CA . LEU A 1 63 ? 54.978 0.057 -7.238 1.00 0.00 33 LEU A CA 4
ATOM 3757 C C . LEU A 1 63 ? 54.779 -1.434 -7.492 1.00 0.00 33 LEU A C 4
ATOM 3758 O O . LEU A 1 63 ? 54.942 -2.257 -6.589 1.00 0.00 33 LEU A O 4
ATOM 3774 N N . CYS A 1 64 ? 54.411 -1.776 -8.717 1.00 0.00 34 CYS A N 4
ATOM 3775 C CA . CYS A 1 64 ? 54.378 -3.171 -9.133 1.00 0.00 34 CYS A CA 4
ATOM 3776 C C . CYS A 1 64 ? 55.784 -3.592 -9.543 1.00 0.00 34 CYS A C 4
ATOM 3777 O O . CYS A 1 64 ? 56.368 -2.975 -10.422 1.00 0.00 34 CYS A O 4
ATOM 3784 N N . PRO A 1 65 ? 56.344 -4.637 -8.918 1.00 0.00 35 PRO A N 4
ATOM 3785 C CA . PRO A 1 65 ? 57.723 -5.082 -9.183 1.00 0.00 35 PRO A CA 4
ATOM 3786 C C . PRO A 1 65 ? 58.014 -5.294 -10.670 1.00 0.00 35 PRO A C 4
ATOM 3787 O O . PRO A 1 65 ? 59.129 -5.056 -11.133 1.00 0.00 35 PRO A O 4
ATOM 3798 N N . ASP A 1 66 ? 57.000 -5.718 -11.415 1.00 0.00 36 ASP A N 4
ATOM 3799 C CA . ASP A 1 66 ? 57.178 -6.053 -12.824 1.00 0.00 36 ASP A CA 4
ATOM 3800 C C . ASP A 1 66 ? 56.965 -4.830 -13.722 1.00 0.00 36 ASP A C 4
ATOM 3801 O O . ASP A 1 66 ? 57.267 -4.864 -14.914 1.00 0.00 36 ASP A O 4
ATOM 3810 N N . CYS A 1 67 ? 56.462 -3.746 -13.143 1.00 0.00 37 CYS A N 4
ATOM 3811 C CA . CYS A 1 67 ? 56.198 -2.529 -13.909 1.00 0.00 37 CYS A CA 4
ATOM 3812 C C . CYS A 1 67 ? 57.098 -1.389 -13.452 1.00 0.00 37 CYS A C 4
ATOM 3813 O O . CYS A 1 67 ? 57.601 -0.615 -14.263 1.00 0.00 37 CYS A O 4
ATOM 3820 N N . HIS A 1 68 ? 57.275 -1.300 -12.134 1.00 0.00 38 HIS A N 4
ATOM 3821 C CA . HIS A 1 68 ? 57.920 -0.162 -11.485 1.00 0.00 38 HIS A CA 4
ATOM 3822 C C . HIS A 1 68 ? 57.133 1.114 -11.742 1.00 0.00 38 HIS A C 4
ATOM 3823 O O . HIS A 1 68 ? 57.649 2.224 -11.626 1.00 0.00 38 HIS A O 4
ATOM 3838 N N . GLN A 1 69 ? 55.860 0.929 -12.063 1.00 0.00 39 GLN A N 4
ATOM 3839 C CA . GLN A 1 69 ? 54.924 2.022 -12.193 1.00 0.00 39 GLN A CA 4
ATOM 3840 C C . GLN A 1 69 ? 53.947 1.971 -11.024 1.00 0.00 39 GLN A C 4
ATOM 3841 O O . GLN A 1 69 ? 53.709 0.894 -10.465 1.00 0.00 39 GLN A O 4
ATOM 3855 N N . PRO A 1 70 ? 53.399 3.128 -10.621 1.00 0.00 40 PRO A N 4
ATOM 3856 C CA . PRO A 1 70 ? 52.531 3.236 -9.439 1.00 0.00 40 PRO A CA 4
ATOM 3857 C C . PRO A 1 70 ? 51.289 2.350 -9.513 1.00 0.00 40 PRO A C 4
ATOM 3858 O O . PRO A 1 70 ? 50.660 2.218 -10.565 1.00 0.00 40 PRO A O 4
ATOM 3869 N N . LEU A 1 71 ? 50.957 1.735 -8.386 1.00 0.00 41 LEU A N 4
ATOM 3870 C CA . LEU A 1 71 ? 49.744 0.943 -8.269 1.00 0.00 41 LEU A CA 4
ATOM 3871 C C . LEU A 1 71 ? 48.551 1.841 -7.992 1.00 0.00 41 LEU A C 4
ATOM 3872 O O . LEU A 1 71 ? 48.701 2.971 -7.521 1.00 0.00 41 LEU A O 4
ATOM 3888 N N . GLN A 1 72 ? 47.370 1.336 -8.285 1.00 0.00 42 GLN A N 4
ATOM 3889 C CA . GLN A 1 72 ? 46.152 2.070 -8.032 1.00 0.00 42 GLN A CA 4
ATOM 3890 C C . GLN A 1 72 ? 45.574 1.643 -6.690 1.00 0.00 42 GLN A C 4
ATOM 3891 O O . GLN A 1 72 ? 45.144 0.501 -6.526 1.00 0.00 42 GLN A O 4
ATOM 3905 N N . VAL A 1 73 ? 45.609 2.549 -5.725 1.00 0.00 43 VAL A N 4
ATOM 3906 C CA . VAL A 1 73 ? 45.108 2.263 -4.390 1.00 0.00 43 VAL A CA 4
ATOM 3907 C C . VAL A 1 73 ? 43.585 2.324 -4.374 1.00 0.00 43 VAL A C 4
ATOM 3908 O O . VAL A 1 73 ? 42.992 3.405 -4.415 1.00 0.00 43 VAL A O 4
ATOM 3921 N N . LEU A 1 74 ? 42.956 1.161 -4.341 1.00 0.00 44 LEU A N 4
ATOM 3922 C CA . LEU A 1 74 ? 41.505 1.077 -4.374 1.00 0.00 44 LEU A CA 4
ATOM 3923 C C . LEU A 1 74 ? 40.927 1.013 -2.971 1.00 0.00 44 LEU A C 4
ATOM 3924 O O . LEU A 1 74 ? 41.322 0.171 -2.167 1.00 0.00 44 LEU A O 4
ATOM 3940 N N . LYS A 1 75 ? 40.001 1.910 -2.679 1.00 0.00 45 LYS A N 4
ATOM 3941 C CA . LYS A 1 75 ? 39.253 1.843 -1.438 1.00 0.00 45 LYS A CA 4
ATOM 3942 C C . LYS A 1 75 ? 37.914 1.173 -1.698 1.00 0.00 45 LYS A C 4
ATOM 3943 O O . LYS A 1 75 ? 37.005 1.782 -2.258 1.00 0.00 45 LYS A O 4
ATOM 3962 N N . ALA A 1 76 ? 37.803 -0.088 -1.315 1.00 0.00 46 ALA A N 4
ATOM 3963 C CA . ALA A 1 76 ? 36.575 -0.842 -1.523 1.00 0.00 46 ALA A CA 4
ATOM 3964 C C . ALA A 1 76 ? 35.648 -0.688 -0.324 1.00 0.00 46 ALA A C 4
ATOM 3965 O O . ALA A 1 76 ? 34.829 -1.566 -0.051 1.00 0.00 46 ALA A O 4
ATOM 3972 N N . CYS A 1 77 ? 35.769 0.462 0.353 1.00 0.00 47 CYS A N 4
ATOM 3973 C CA . CYS A 1 77 ? 35.056 0.748 1.601 1.00 0.00 47 CYS A CA 4
ATOM 3974 C C . CYS A 1 77 ? 35.052 -0.461 2.533 1.00 0.00 47 CYS A C 4
ATOM 3975 O O . CYS A 1 77 ? 34.081 -1.216 2.605 1.00 0.00 47 CYS A O 4
ATOM 3983 N N . GLY A 1 78 ? 36.157 -0.634 3.239 1.00 0.00 48 GLY A N 4
ATOM 3984 C CA . GLY A 1 78 ? 36.341 -1.799 4.074 1.00 0.00 48 GLY A CA 4
ATOM 3985 C C . GLY A 1 78 ? 37.708 -2.406 3.851 1.00 0.00 48 GLY A C 4
ATOM 3986 O O . GLY A 1 78 ? 38.512 -2.510 4.779 1.00 0.00 48 GLY A O 4
ATOM 3990 N N . ALA A 1 79 ? 37.971 -2.794 2.614 1.00 0.00 49 ALA A N 4
ATOM 3991 C CA . ALA A 1 79 ? 39.271 -3.319 2.233 1.00 0.00 49 ALA A CA 4
ATOM 3992 C C . ALA A 1 79 ? 39.960 -2.381 1.245 1.00 0.00 49 ALA A C 4
ATOM 3993 O O . ALA A 1 79 ? 39.309 -1.558 0.597 1.00 0.00 49 ALA A O 4
ATOM 4000 N N . VAL A 1 80 ? 41.275 -2.503 1.147 1.00 0.00 50 VAL A N 4
ATOM 4001 C CA . VAL A 1 80 ? 42.055 -1.710 0.210 1.00 0.00 50 VAL A CA 4
ATOM 4002 C C . VAL A 1 80 ? 42.734 -2.630 -0.795 1.00 0.00 50 VAL A C 4
ATOM 4003 O O . VAL A 1 80 ? 43.448 -3.557 -0.407 1.00 0.00 50 VAL A O 4
ATOM 4016 N N . ASP A 1 81 ? 42.508 -2.392 -2.080 1.00 0.00 51 ASP A N 4
ATOM 4017 C CA . ASP A 1 81 ? 43.070 -3.253 -3.107 1.00 0.00 51 ASP A CA 4
ATOM 4018 C C . ASP A 1 81 ? 44.206 -2.562 -3.842 1.00 0.00 51 ASP A C 4
ATOM 4019 O O . ASP A 1 81 ? 44.045 -1.456 -4.362 1.00 0.00 51 ASP A O 4
ATOM 4028 N N . TYR A 1 82 ? 45.362 -3.207 -3.857 1.00 0.00 52 TYR A N 4
ATOM 4029 C CA . TYR A 1 82 ? 46.492 -2.735 -4.639 1.00 0.00 52 TYR A CA 4
ATOM 4030 C C . TYR A 1 82 ? 46.348 -3.237 -6.068 1.00 0.00 52 TYR A C 4
ATOM 4031 O O . TYR A 1 82 ? 46.666 -4.388 -6.369 1.00 0.00 52 TYR A O 4
ATOM 4049 N N . PHE A 1 83 ? 45.846 -2.387 -6.945 1.00 0.00 53 PHE A N 4
ATOM 4050 C CA . PHE A 1 83 ? 45.523 -2.801 -8.297 1.00 0.00 53 PHE A CA 4
ATOM 4051 C C . PHE A 1 83 ? 46.605 -2.371 -9.274 1.00 0.00 53 PHE A C 4
ATOM 4052 O O . PHE A 1 83 ? 46.996 -1.203 -9.314 1.00 0.00 53 PHE A O 4
ATOM 4069 N N . CYS A 1 84 ? 47.101 -3.320 -10.050 1.00 0.00 54 CYS A N 4
ATOM 4070 C CA . CYS A 1 84 ? 48.065 -3.017 -11.087 1.00 0.00 54 CYS A CA 4
ATOM 4071 C C . CYS A 1 84 ? 47.319 -2.673 -12.367 1.00 0.00 54 CYS A C 4
ATOM 4072 O O . CYS A 1 84 ? 47.007 -3.554 -13.177 1.00 0.00 54 CYS A O 4
ATOM 4079 N N . GLN A 1 85 ? 47.003 -1.393 -12.527 1.00 0.00 55 GLN A N 4
ATOM 4080 C CA . GLN A 1 85 ? 46.275 -0.931 -13.696 1.00 0.00 55 GLN A CA 4
ATOM 4081 C C . GLN A 1 85 ? 47.201 -0.883 -14.899 1.00 0.00 55 GLN A C 4
ATOM 4082 O O . GLN A 1 85 ? 47.903 0.099 -15.114 1.00 0.00 55 GLN A O 4
ATOM 4096 N N . HIS A 1 86 ? 47.181 -1.967 -15.665 1.00 0.00 56 HIS A N 4
ATOM 4097 C CA . HIS A 1 86 ? 48.030 -2.152 -16.845 1.00 0.00 56 HIS A CA 4
ATOM 4098 C C . HIS A 1 86 ? 47.712 -3.495 -17.490 1.00 0.00 56 HIS A C 4
ATOM 4099 O O . HIS A 1 86 ? 48.491 -4.012 -18.288 1.00 0.00 56 HIS A O 4
ATOM 4114 N N . GLY A 1 87 ? 46.562 -4.057 -17.134 1.00 0.00 57 GLY A N 4
ATOM 4115 C CA . GLY A 1 87 ? 46.187 -5.366 -17.634 1.00 0.00 57 GLY A CA 4
ATOM 4116 C C . GLY A 1 87 ? 46.873 -6.490 -16.880 1.00 0.00 57 GLY A C 4
ATOM 4117 O O . GLY A 1 87 ? 47.001 -7.601 -17.389 1.00 0.00 57 GLY A O 4
ATOM 4121 N N . HIS A 1 88 ? 47.317 -6.205 -15.660 1.00 0.00 58 HIS A N 4
ATOM 4122 C CA . HIS A 1 88 ? 48.035 -7.201 -14.866 1.00 0.00 58 HIS A CA 4
ATOM 4123 C C . HIS A 1 88 ? 47.116 -7.874 -13.851 1.00 0.00 58 HIS A C 4
ATOM 4124 O O . HIS A 1 88 ? 47.038 -9.103 -13.796 1.00 0.00 58 HIS A O 4
ATOM 4138 N N . GLY A 1 89 ? 46.424 -7.071 -13.052 1.00 0.00 59 GLY A N 4
ATOM 4139 C CA . GLY A 1 89 ? 45.511 -7.618 -12.065 1.00 0.00 59 GLY A CA 4
ATOM 4140 C C . GLY A 1 89 ? 45.723 -7.011 -10.693 1.00 0.00 59 GLY A C 4
ATOM 4141 O O . GLY A 1 89 ? 46.333 -5.947 -10.570 1.00 0.00 59 GLY A O 4
ATOM 4145 N N . LEU A 1 90 ? 45.222 -7.680 -9.665 1.00 0.00 60 LEU A N 4
ATOM 4146 C CA . LEU A 1 90 ? 45.371 -7.201 -8.298 1.00 0.00 60 LEU A CA 4
ATOM 4147 C C . LEU A 1 90 ? 46.624 -7.794 -7.671 1.00 0.00 60 LEU A C 4
ATOM 4148 O O . LEU A 1 90 ? 46.882 -8.994 -7.788 1.00 0.00 60 LEU A O 4
ATOM 4164 N N . ILE A 1 91 ? 47.401 -6.952 -7.012 1.00 0.00 61 ILE A N 4
ATOM 4165 C CA . ILE A 1 91 ? 48.678 -7.365 -6.453 1.00 0.00 61 ILE A CA 4
ATOM 4166 C C . ILE A 1 91 ? 48.532 -7.746 -4.984 1.00 0.00 61 ILE A C 4
ATOM 4167 O O . ILE A 1 91 ? 47.837 -7.073 -4.223 1.00 0.00 61 ILE A O 4
ATOM 4183 N N . SER A 1 92 ? 49.165 -8.847 -4.602 1.00 0.00 62 SER A N 4
ATOM 4184 C CA . SER A 1 92 ? 49.212 -9.269 -3.211 1.00 0.00 62 SER A CA 4
ATOM 4185 C C . SER A 1 92 ? 49.998 -8.249 -2.387 1.00 0.00 62 SER A C 4
ATOM 4186 O O . SER A 1 92 ? 50.944 -7.647 -2.893 1.00 0.00 62 SER A O 4
ATOM 4194 N N . LYS A 1 93 ? 49.621 -8.064 -1.124 1.00 0.00 63 LYS A N 4
ATOM 4195 C CA . LYS A 1 93 ? 50.199 -6.998 -0.305 1.00 0.00 63 LYS A CA 4
ATOM 4196 C C . LYS A 1 93 ? 51.713 -7.147 -0.168 1.00 0.00 63 LYS A C 4
ATOM 4197 O O . LYS A 1 93 ? 52.449 -6.175 -0.315 1.00 0.00 63 LYS A O 4
ATOM 4216 N N . LYS A 1 94 ? 52.183 -8.363 0.101 1.00 0.00 64 LYS A N 4
ATOM 4217 C CA . LYS A 1 94 ? 53.616 -8.591 0.282 1.00 0.00 64 LYS A CA 4
ATOM 4218 C C . LYS A 1 94 ? 54.328 -8.729 -1.059 1.00 0.00 64 LYS A C 4
ATOM 4219 O O . LYS A 1 94 ? 55.523 -9.020 -1.113 1.00 0.00 64 LYS A O 4
ATOM 4238 N N . ARG A 1 95 ? 53.589 -8.513 -2.137 1.00 0.00 65 ARG A N 4
ATOM 4239 C CA . ARG A 1 95 ? 54.161 -8.527 -3.473 1.00 0.00 65 ARG A CA 4
ATOM 4240 C C . ARG A 1 95 ? 54.351 -7.093 -3.969 1.00 0.00 65 ARG A C 4
ATOM 4241 O O . ARG A 1 95 ? 55.019 -6.854 -4.969 1.00 0.00 65 ARG A O 4
ATOM 4262 N N . VAL A 1 96 ? 53.760 -6.145 -3.254 1.00 0.00 66 VAL A N 4
ATOM 4263 C CA . VAL A 1 96 ? 53.875 -4.737 -3.606 1.00 0.00 66 VAL A CA 4
ATOM 4264 C C . VAL A 1 96 ? 55.267 -4.220 -3.260 1.00 0.00 66 VAL A C 4
ATOM 4265 O O . VAL A 1 96 ? 55.757 -4.439 -2.150 1.00 0.00 66 VAL A O 4
ATOM 4278 N N . GLU A 1 97 ? 55.904 -3.547 -4.208 1.00 0.00 67 GLU A N 4
ATOM 4279 C CA . GLU A 1 97 ? 57.218 -2.976 -3.974 1.00 0.00 67 GLU A CA 4
ATOM 4280 C C . GLU A 1 97 ? 57.069 -1.590 -3.357 1.00 0.00 67 GLU A C 4
ATOM 4281 O O . GLU A 1 97 ? 56.652 -0.642 -4.025 1.00 0.00 67 GLU A O 4
ATOM 4293 N N . PHE A 1 98 ? 57.376 -1.489 -2.073 1.00 0.00 68 PHE A N 4
ATOM 4294 C CA . PHE A 1 98 ? 57.281 -0.221 -1.368 1.00 0.00 68 PHE A CA 4
ATOM 4295 C C . PHE A 1 98 ? 58.631 0.478 -1.341 1.00 0.00 68 PHE A C 4
ATOM 4296 O O . PHE A 1 98 ? 59.596 -0.037 -0.773 1.00 0.00 68 PHE A O 4
ATOM 4313 N N . VAL A 1 99 ? 58.706 1.637 -1.978 1.00 0.00 69 VAL A N 4
ATOM 4314 C CA . VAL A 1 99 ? 59.924 2.436 -1.960 1.00 0.00 69 VAL A CA 4
ATOM 4315 C C . VAL A 1 99 ? 59.682 3.774 -1.266 1.00 0.00 69 VAL A C 4
ATOM 4316 O O . VAL A 1 99 ? 58.535 4.158 -1.028 1.00 0.00 69 VAL A O 4
ATOM 4329 N N . LEU A 1 100 ? 60.763 4.479 -0.947 1.00 0.00 70 LEU A N 4
ATOM 4330 C CA . LEU A 1 100 ? 60.675 5.744 -0.225 1.00 0.00 70 LEU A CA 4
ATOM 4331 C C . LEU A 1 100 ? 60.135 6.846 -1.129 1.00 0.00 70 LEU A C 4
ATOM 4332 O O . LEU A 1 100 ? 60.654 7.077 -2.221 1.00 0.00 70 LEU A O 4
ATOM 4348 N N . ALA A 1 101 ? 59.086 7.513 -0.677 1.00 0.00 71 ALA A N 4
ATOM 4349 C CA . ALA A 1 101 ? 58.484 8.591 -1.440 1.00 0.00 71 ALA A CA 4
ATOM 4350 C C . ALA A 1 101 ? 58.732 9.940 -0.772 1.00 0.00 71 ALA A C 4
ATOM 4351 O O . ALA A 1 101 ? 58.066 10.240 0.241 1.00 0.00 71 ALA A O 4
ATOM 4361 N N . MET A 1 31 ? 57.822 -5.313 12.762 1.00 0.00 1 MET A N 5
ATOM 4362 C CA . MET A 1 31 ? 59.036 -5.336 11.912 1.00 0.00 1 MET A CA 5
ATOM 4363 C C . MET A 1 31 ? 59.817 -4.042 12.065 1.00 0.00 1 MET A C 5
ATOM 4364 O O . MET A 1 31 ? 59.383 -2.986 11.604 1.00 0.00 1 MET A O 5
ATOM 4378 N N . GLU A 1 32 ? 60.958 -4.130 12.729 1.00 0.00 2 GLU A N 5
ATOM 4379 C CA . GLU A 1 32 ? 61.824 -2.980 12.907 1.00 0.00 2 GLU A CA 5
ATOM 4380 C C . GLU A 1 32 ? 62.661 -2.757 11.657 1.00 0.00 2 GLU A C 5
ATOM 4381 O O . GLU A 1 32 ? 63.582 -3.524 11.368 1.00 0.00 2 GLU A O 5
ATOM 4393 N N . LEU A 1 33 ? 62.318 -1.728 10.905 1.00 0.00 3 LEU A N 5
ATOM 4394 C CA . LEU A 1 33 ? 63.070 -1.364 9.715 1.00 0.00 3 LEU A CA 5
ATOM 4395 C C . LEU A 1 33 ? 64.032 -0.231 10.063 1.00 0.00 3 LEU A C 5
ATOM 4396 O O . LEU A 1 33 ? 64.030 0.256 11.193 1.00 0.00 3 LEU A O 5
ATOM 4412 N N . HIS A 1 34 ? 64.869 0.171 9.123 1.00 0.00 4 HIS A N 5
ATOM 4413 C CA . HIS A 1 34 ? 65.788 1.277 9.359 1.00 0.00 4 HIS A CA 5
ATOM 4414 C C . HIS A 1 34 ? 65.702 2.291 8.236 1.00 0.00 4 HIS A C 5
ATOM 4415 O O . HIS A 1 34 ? 65.421 1.941 7.090 1.00 0.00 4 HIS A O 5
ATOM 4430 N N . CYS A 1 35 ? 65.929 3.549 8.572 1.00 0.00 5 CYS A N 5
ATOM 4431 C CA . CYS A 1 35 ? 65.883 4.617 7.590 1.00 0.00 5 CYS A CA 5
ATOM 4432 C C . CYS A 1 35 ? 67.212 4.718 6.855 1.00 0.00 5 CYS A C 5
ATOM 4433 O O . CYS A 1 35 ? 68.268 4.766 7.486 1.00 0.00 5 CYS A O 5
ATOM 4440 N N . PRO A 1 36 ? 67.186 4.732 5.515 1.00 0.00 6 PRO A N 5
ATOM 4441 C CA . PRO A 1 36 ? 68.377 5.016 4.712 1.00 0.00 6 PRO A CA 5
ATOM 4442 C C . PRO A 1 36 ? 68.852 6.453 4.922 1.00 0.00 6 PRO A C 5
ATOM 4443 O O . PRO A 1 36 ? 70.030 6.769 4.742 1.00 0.00 6 PRO A O 5
ATOM 4454 N N . GLN A 1 37 ? 67.915 7.315 5.303 1.00 0.00 7 GLN A N 5
ATOM 4455 C CA . GLN A 1 37 ? 68.213 8.710 5.598 1.00 0.00 7 GLN A CA 5
ATOM 4456 C C . GLN A 1 37 ? 68.673 8.854 7.046 1.00 0.00 7 GLN A C 5
ATOM 4457 O O . GLN A 1 37 ? 69.865 8.860 7.342 1.00 0.00 7 GLN A O 5
ATOM 4471 N N . CYS A 1 38 ? 67.695 8.914 7.942 1.00 0.00 8 CYS A N 5
ATOM 4472 C CA . CYS A 1 38 ? 67.932 9.116 9.360 1.00 0.00 8 CYS A CA 5
ATOM 4473 C C . CYS A 1 38 ? 67.972 7.770 10.061 1.00 0.00 8 CYS A C 5
ATOM 4474 O O . CYS A 1 38 ? 67.032 7.393 10.777 1.00 0.00 8 CYS A O 5
ATOM 4481 N N . GLN A 1 39 ? 69.033 7.042 9.756 1.00 0.00 9 GLN A N 5
ATOM 4482 C CA . GLN A 1 39 ? 69.296 5.690 10.263 1.00 0.00 9 GLN A CA 5
ATOM 4483 C C . GLN A 1 39 ? 68.882 5.510 11.722 1.00 0.00 9 GLN A C 5
ATOM 4484 O O . GLN A 1 39 ? 69.564 5.968 12.637 1.00 0.00 9 GLN A O 5
ATOM 4498 N N . HIS A 1 40 ? 67.753 4.841 11.906 1.00 0.00 10 HIS A N 5
ATOM 4499 C CA . HIS A 1 40 ? 67.207 4.496 13.214 1.00 0.00 10 HIS A CA 5
ATOM 4500 C C . HIS A 1 40 ? 66.055 3.529 12.995 1.00 0.00 10 HIS A C 5
ATOM 4501 O O . HIS A 1 40 ? 65.735 3.215 11.848 1.00 0.00 10 HIS A O 5
ATOM 4516 N N . VAL A 1 41 ? 65.429 3.074 14.068 1.00 0.00 11 VAL A N 5
ATOM 4517 C CA . VAL A 1 41 ? 64.353 2.097 13.955 1.00 0.00 11 VAL A CA 5
ATOM 4518 C C . VAL A 1 41 ? 63.081 2.716 13.365 1.00 0.00 11 VAL A C 5
ATOM 4519 O O . VAL A 1 41 ? 62.696 3.849 13.692 1.00 0.00 11 VAL A O 5
ATOM 4532 N N . LEU A 1 42 ? 62.463 1.970 12.464 1.00 0.00 12 LEU A N 5
ATOM 4533 C CA . LEU A 1 42 ? 61.180 2.330 11.889 1.00 0.00 12 LEU A CA 5
ATOM 4534 C C . LEU A 1 42 ? 60.118 1.354 12.352 1.00 0.00 12 LEU A C 5
ATOM 4535 O O . LEU A 1 42 ? 60.248 0.145 12.144 1.00 0.00 12 LEU A O 5
ATOM 4551 N N . ASP A 1 43 ? 59.081 1.868 12.985 1.00 0.00 13 ASP A N 5
ATOM 4552 C CA . ASP A 1 43 ? 57.960 1.038 13.383 1.00 0.00 13 ASP A CA 5
ATOM 4553 C C . ASP A 1 43 ? 56.820 1.252 12.403 1.00 0.00 13 ASP A C 5
ATOM 4554 O O . ASP A 1 43 ? 56.271 2.350 12.297 1.00 0.00 13 ASP A O 5
ATOM 4563 N N . GLN A 1 44 ? 56.507 0.212 11.651 1.00 0.00 14 GLN A N 5
ATOM 4564 C CA . GLN A 1 44 ? 55.537 0.317 10.577 1.00 0.00 14 GLN A CA 5
ATOM 4565 C C . GLN A 1 44 ? 54.453 -0.747 10.705 1.00 0.00 14 GLN A C 5
ATOM 4566 O O . GLN A 1 44 ? 54.683 -1.928 10.430 1.00 0.00 14 GLN A O 5
ATOM 4580 N N . ASP A 1 45 ? 53.276 -0.331 11.144 1.00 0.00 15 ASP A N 5
ATOM 4581 C CA . ASP A 1 45 ? 52.153 -1.246 11.260 1.00 0.00 15 ASP A CA 5
ATOM 4582 C C . ASP A 1 45 ? 51.229 -1.136 10.049 1.00 0.00 15 ASP A C 5
ATOM 4583 O O . ASP A 1 45 ? 51.238 -2.003 9.175 1.00 0.00 15 ASP A O 5
ATOM 4592 N N . ASN A 1 46 ? 50.463 -0.061 9.982 1.00 0.00 16 ASN A N 5
ATOM 4593 C CA . ASN A 1 46 ? 49.459 0.099 8.942 1.00 0.00 16 ASN A CA 5
ATOM 4594 C C . ASN A 1 46 ? 49.752 1.310 8.064 1.00 0.00 16 ASN A C 5
ATOM 4595 O O . ASN A 1 46 ? 49.573 2.455 8.490 1.00 0.00 16 ASN A O 5
ATOM 4606 N N . GLY A 1 47 ? 50.242 1.052 6.858 1.00 0.00 17 GLY A N 5
ATOM 4607 C CA . GLY A 1 47 ? 50.340 2.089 5.846 1.00 0.00 17 GLY A CA 5
ATOM 4608 C C . GLY A 1 47 ? 51.593 2.943 5.940 1.00 0.00 17 GLY A C 5
ATOM 4609 O O . GLY A 1 47 ? 52.296 3.130 4.951 1.00 0.00 17 GLY A O 5
ATOM 4613 N N . HIS A 1 48 ? 51.871 3.473 7.119 1.00 0.00 18 HIS A N 5
ATOM 4614 C CA . HIS A 1 48 ? 52.976 4.407 7.283 1.00 0.00 18 HIS A CA 5
ATOM 4615 C C . HIS A 1 48 ? 54.105 3.822 8.112 1.00 0.00 18 HIS A C 5
ATOM 4616 O O . HIS A 1 48 ? 53.889 2.963 8.968 1.00 0.00 18 HIS A O 5
ATOM 4631 N N . ALA A 1 49 ? 55.311 4.298 7.841 1.00 0.00 19 ALA A N 5
ATOM 4632 C CA . ALA A 1 49 ? 56.481 3.930 8.614 1.00 0.00 19 ALA A CA 5
ATOM 4633 C C . ALA A 1 49 ? 56.949 5.122 9.431 1.00 0.00 19 ALA A C 5
ATOM 4634 O O . ALA A 1 49 ? 57.465 6.097 8.883 1.00 0.00 19 ALA A O 5
ATOM 4641 N N . ARG A 1 50 ? 56.750 5.059 10.733 1.00 0.00 20 ARG A N 5
ATOM 4642 C CA . ARG A 1 50 ? 57.123 6.163 11.594 1.00 0.00 20 ARG A CA 5
ATOM 4643 C C . ARG A 1 50 ? 58.468 5.905 12.258 1.00 0.00 20 ARG A C 5
ATOM 4644 O O . ARG A 1 50 ? 58.711 4.832 12.814 1.00 0.00 20 ARG A O 5
ATOM 4665 N N . CYS A 1 51 ? 59.346 6.891 12.164 1.00 0.00 21 CYS A N 5
ATOM 4666 C CA . CYS A 1 51 ? 60.617 6.857 12.859 1.00 0.00 21 CYS A CA 5
ATOM 4667 C C . CYS A 1 51 ? 60.388 6.935 14.360 1.00 0.00 21 CYS A C 5
ATOM 4668 O O . CYS A 1 51 ? 60.204 8.024 14.902 1.00 0.00 21 CYS A O 5
ATOM 4675 N N . ARG A 1 52 ? 60.399 5.786 15.025 1.00 0.00 22 ARG A N 5
ATOM 4676 C CA . ARG A 1 52 ? 60.074 5.723 16.447 1.00 0.00 22 ARG A CA 5
ATOM 4677 C C . ARG A 1 52 ? 61.069 6.541 17.269 1.00 0.00 22 ARG A C 5
ATOM 4678 O O . ARG A 1 52 ? 60.694 7.208 18.231 1.00 0.00 22 ARG A O 5
ATOM 4699 N N . SER A 1 53 ? 62.337 6.492 16.881 1.00 0.00 23 SER A N 5
ATOM 4700 C CA . SER A 1 53 ? 63.374 7.235 17.584 1.00 0.00 23 SER A CA 5
ATOM 4701 C C . SER A 1 53 ? 63.547 8.637 16.996 1.00 0.00 23 SER A C 5
ATOM 4702 O O . SER A 1 53 ? 63.660 9.618 17.729 1.00 0.00 23 SER A O 5
ATOM 4710 N N . CYS A 1 54 ? 63.559 8.726 15.665 1.00 0.00 24 CYS A N 5
ATOM 4711 C CA . CYS A 1 54 ? 63.844 9.989 14.985 1.00 0.00 24 CYS A CA 5
ATOM 4712 C C . CYS A 1 54 ? 62.743 11.019 15.248 1.00 0.00 24 CYS A C 5
ATOM 4713 O O . CYS A 1 54 ? 63.024 12.192 15.499 1.00 0.00 24 CYS A O 5
ATOM 4720 N N . GLY A 1 55 ? 61.492 10.572 15.208 1.00 0.00 25 GLY A N 5
ATOM 4721 C CA . GLY A 1 55 ? 60.372 11.484 15.355 1.00 0.00 25 GLY A CA 5
ATOM 4722 C C . GLY A 1 55 ? 59.780 11.883 14.015 1.00 0.00 25 GLY A C 5
ATOM 4723 O O . GLY A 1 55 ? 58.824 12.655 13.950 1.00 0.00 25 GLY A O 5
ATOM 4727 N N . GLU A 1 56 ? 60.353 11.346 12.945 1.00 0.00 26 GLU A N 5
ATOM 4728 C CA . GLU A 1 56 ? 59.907 11.659 11.591 1.00 0.00 26 GLU A CA 5
ATOM 4729 C C . GLU A 1 56 ? 58.851 10.662 11.128 1.00 0.00 26 GLU A C 5
ATOM 4730 O O . GLU A 1 56 ? 58.676 9.602 11.733 1.00 0.00 26 GLU A O 5
ATOM 4742 N N . PHE A 1 57 ? 58.163 10.993 10.048 1.00 0.00 27 PHE A N 5
ATOM 4743 C CA . PHE A 1 57 ? 57.174 10.101 9.469 1.00 0.00 27 PHE A CA 5
ATOM 4744 C C . PHE A 1 57 ? 57.490 9.857 7.997 1.00 0.00 27 PHE A C 5
ATOM 4745 O O . PHE A 1 57 ? 57.677 10.800 7.226 1.00 0.00 27 PHE A O 5
ATOM 4762 N N . ILE A 1 58 ? 57.576 8.592 7.619 1.00 0.00 28 ILE A N 5
ATOM 4763 C CA . ILE A 1 58 ? 57.920 8.225 6.254 1.00 0.00 28 ILE A CA 5
ATOM 4764 C C . ILE A 1 58 ? 56.696 7.692 5.514 1.00 0.00 28 ILE A C 5
ATOM 4765 O O . ILE A 1 58 ? 55.915 6.906 6.060 1.00 0.00 28 ILE A O 5
ATOM 4781 N N . GLU A 1 59 ? 56.529 8.137 4.277 1.00 0.00 29 GLU A N 5
ATOM 4782 C CA . GLU A 1 59 ? 55.418 7.706 3.447 1.00 0.00 29 GLU A CA 5
ATOM 4783 C C . GLU A 1 59 ? 55.842 6.515 2.590 1.00 0.00 29 GLU A C 5
ATOM 4784 O O . GLU A 1 59 ? 57.018 6.391 2.231 1.00 0.00 29 GLU A O 5
ATOM 4796 N N . MET A 1 60 ? 54.893 5.645 2.271 1.00 0.00 30 MET A N 5
ATOM 4797 C CA . MET A 1 60 ? 55.178 4.466 1.469 1.00 0.00 30 MET A CA 5
ATOM 4798 C C . MET A 1 60 ? 54.727 4.651 0.029 1.00 0.00 30 MET A C 5
ATOM 4799 O O . MET A 1 60 ? 53.877 5.495 -0.275 1.00 0.00 30 MET A O 5
ATOM 4813 N N . LYS A 1 61 ? 55.311 3.854 -0.846 1.00 0.00 31 LYS A N 5
ATOM 4814 C CA . LYS A 1 61 ? 55.034 3.909 -2.267 1.00 0.00 31 LYS A CA 5
ATOM 4815 C C . LYS A 1 61 ? 54.740 2.503 -2.779 1.00 0.00 31 LYS A C 5
ATOM 4816 O O . LYS A 1 61 ? 55.632 1.653 -2.828 1.00 0.00 31 LYS A O 5
ATOM 4835 N N . ALA A 1 62 ? 53.486 2.253 -3.126 1.00 0.00 32 ALA A N 5
ATOM 4836 C CA . ALA A 1 62 ? 53.066 0.939 -3.597 1.00 0.00 32 ALA A CA 5
ATOM 4837 C C . ALA A 1 62 ? 53.448 0.736 -5.059 1.00 0.00 32 ALA A C 5
ATOM 4838 O O . ALA A 1 62 ? 52.760 1.213 -5.965 1.00 0.00 32 ALA A O 5
ATOM 4845 N N . LEU A 1 63 ? 54.556 0.043 -5.283 1.00 0.00 33 LEU A N 5
ATOM 4846 C CA . LEU A 1 63 ? 55.024 -0.222 -6.633 1.00 0.00 33 LEU A CA 5
ATOM 4847 C C . LEU A 1 63 ? 54.898 -1.699 -6.969 1.00 0.00 33 LEU A C 5
ATOM 4848 O O . LEU A 1 63 ? 55.026 -2.565 -6.100 1.00 0.00 33 LEU A O 5
ATOM 4864 N N . CYS A 1 64 ? 54.634 -1.977 -8.233 1.00 0.00 34 CYS A N 5
ATOM 4865 C CA . CYS A 1 64 ? 54.590 -3.343 -8.722 1.00 0.00 34 CYS A CA 5
ATOM 4866 C C . CYS A 1 64 ? 56.009 -3.864 -8.940 1.00 0.00 34 CYS A C 5
ATOM 4867 O O . CYS A 1 64 ? 56.841 -3.168 -9.506 1.00 0.00 34 CYS A O 5
ATOM 4874 N N . PRO A 1 65 ? 56.307 -5.094 -8.510 1.00 0.00 35 PRO A N 5
ATOM 4875 C CA . PRO A 1 65 ? 57.659 -5.663 -8.623 1.00 0.00 35 PRO A CA 5
ATOM 4876 C C . PRO A 1 65 ? 58.132 -5.832 -10.074 1.00 0.00 35 PRO A C 5
ATOM 4877 O O . PRO A 1 65 ? 59.320 -5.691 -10.368 1.00 0.00 35 PRO A O 5
ATOM 4888 N N . ASP A 1 66 ? 57.201 -6.107 -10.982 1.00 0.00 36 ASP A N 5
ATOM 4889 C CA . ASP A 1 66 ? 57.562 -6.449 -12.361 1.00 0.00 36 ASP A CA 5
ATOM 4890 C C . ASP A 1 66 ? 57.662 -5.233 -13.283 1.00 0.00 36 ASP A C 5
ATOM 4891 O O . ASP A 1 66 ? 58.247 -5.328 -14.360 1.00 0.00 36 ASP A O 5
ATOM 4900 N N . CYS A 1 67 ? 57.102 -4.096 -12.887 1.00 0.00 37 CYS A N 5
ATOM 4901 C CA . CYS A 1 67 ? 57.147 -2.912 -13.748 1.00 0.00 37 CYS A CA 5
ATOM 4902 C C . CYS A 1 67 ? 57.348 -1.615 -12.955 1.00 0.00 37 CYS A C 5
ATOM 4903 O O . CYS A 1 67 ? 57.405 -0.533 -13.539 1.00 0.00 37 CYS A O 5
ATOM 4910 N N . HIS A 1 68 ? 57.489 -1.752 -11.632 1.00 0.00 38 HIS A N 5
ATOM 4911 C CA . HIS A 1 68 ? 57.649 -0.629 -10.680 1.00 0.00 38 HIS A CA 5
ATOM 4912 C C . HIS A 1 68 ? 56.793 0.594 -11.014 1.00 0.00 38 HIS A C 5
ATOM 4913 O O . HIS A 1 68 ? 57.191 1.728 -10.756 1.00 0.00 38 HIS A O 5
ATOM 4928 N N . GLN A 1 69 ? 55.609 0.364 -11.561 1.00 0.00 39 GLN A N 5
ATOM 4929 C CA . GLN A 1 69 ? 54.659 1.441 -11.761 1.00 0.00 39 GLN A CA 5
ATOM 4930 C C . GLN A 1 69 ? 53.718 1.513 -10.569 1.00 0.00 39 GLN A C 5
ATOM 4931 O O . GLN A 1 69 ? 53.400 0.482 -9.964 1.00 0.00 39 GLN A O 5
ATOM 4945 N N . PRO A 1 70 ? 53.299 2.732 -10.197 1.00 0.00 40 PRO A N 5
ATOM 4946 C CA . PRO A 1 70 ? 52.428 2.962 -9.040 1.00 0.00 40 PRO A CA 5
ATOM 4947 C C . PRO A 1 70 ? 51.114 2.198 -9.130 1.00 0.00 40 PRO A C 5
ATOM 4948 O O . PRO A 1 70 ? 50.386 2.292 -10.124 1.00 0.00 40 PRO A O 5
ATOM 4959 N N . LEU A 1 71 ? 50.815 1.440 -8.090 1.00 0.00 41 LEU A N 5
ATOM 4960 C CA . LEU A 1 71 ? 49.582 0.680 -8.038 1.00 0.00 41 LEU A CA 5
ATOM 4961 C C . LEU A 1 71 ? 48.411 1.583 -7.682 1.00 0.00 41 LEU A C 5
ATOM 4962 O O . LEU A 1 71 ? 48.535 2.481 -6.845 1.00 0.00 41 LEU A O 5
ATOM 4978 N N . GLN A 1 72 ? 47.285 1.356 -8.337 1.00 0.00 42 GLN A N 5
ATOM 4979 C CA . GLN A 1 72 ? 46.092 2.144 -8.102 1.00 0.00 42 GLN A CA 5
ATOM 4980 C C . GLN A 1 72 ? 45.394 1.665 -6.840 1.00 0.00 42 GLN A C 5
ATOM 4981 O O . GLN A 1 72 ? 45.032 0.490 -6.732 1.00 0.00 42 GLN A O 5
ATOM 4995 N N . VAL A 1 73 ? 45.230 2.568 -5.886 1.00 0.00 43 VAL A N 5
ATOM 4996 C CA . VAL A 1 73 ? 44.573 2.249 -4.631 1.00 0.00 43 VAL A CA 5
ATOM 4997 C C . VAL A 1 73 ? 43.069 2.121 -4.828 1.00 0.00 43 VAL A C 5
ATOM 4998 O O . VAL A 1 73 ? 42.363 3.121 -4.978 1.00 0.00 43 VAL A O 5
ATOM 5011 N N . LEU A 1 74 ? 42.588 0.890 -4.857 1.00 0.00 44 LEU A N 5
ATOM 5012 C CA . LEU A 1 74 ? 41.170 0.627 -5.034 1.00 0.00 44 LEU A CA 5
ATOM 5013 C C . LEU A 1 74 ? 40.458 0.656 -3.692 1.00 0.00 44 LEU A C 5
ATOM 5014 O O . LEU A 1 74 ? 40.627 -0.249 -2.874 1.00 0.00 44 LEU A O 5
ATOM 5030 N N . LYS A 1 75 ? 39.679 1.696 -3.455 1.00 0.00 45 LYS A N 5
ATOM 5031 C CA . LYS A 1 75 ? 38.930 1.823 -2.217 1.00 0.00 45 LYS A CA 5
ATOM 5032 C C . LYS A 1 75 ? 37.485 1.399 -2.434 1.00 0.00 45 LYS A C 5
ATOM 5033 O O . LYS A 1 75 ? 36.641 2.215 -2.806 1.00 0.00 45 LYS A O 5
ATOM 5052 N N . ALA A 1 76 ? 37.205 0.120 -2.231 1.00 0.00 46 ALA A N 5
ATOM 5053 C CA . ALA A 1 76 ? 35.869 -0.412 -2.454 1.00 0.00 46 ALA A CA 5
ATOM 5054 C C . ALA A 1 76 ? 35.105 -0.551 -1.142 1.00 0.00 46 ALA A C 5
ATOM 5055 O O . ALA A 1 76 ? 35.135 -1.604 -0.508 1.00 0.00 46 ALA A O 5
ATOM 5062 N N . CYS A 1 77 ? 34.449 0.539 -0.740 1.00 0.00 47 CYS A N 5
ATOM 5063 C CA . CYS A 1 77 ? 33.621 0.598 0.474 1.00 0.00 47 CYS A CA 5
ATOM 5064 C C . CYS A 1 77 ? 34.302 -0.041 1.694 1.00 0.00 47 CYS A C 5
ATOM 5065 O O . CYS A 1 77 ? 33.640 -0.642 2.543 1.00 0.00 47 CYS A O 5
ATOM 5073 N N . GLY A 1 78 ? 35.617 0.121 1.797 1.00 0.00 48 GLY A N 5
ATOM 5074 C CA . GLY A 1 78 ? 36.348 -0.450 2.915 1.00 0.00 48 GLY A CA 5
ATOM 5075 C C . GLY A 1 78 ? 37.385 -1.464 2.469 1.00 0.00 48 GLY A C 5
ATOM 5076 O O . GLY A 1 78 ? 38.438 -1.607 3.092 1.00 0.00 48 GLY A O 5
ATOM 5080 N N . ALA A 1 79 ? 37.089 -2.164 1.384 1.00 0.00 49 ALA A N 5
ATOM 5081 C CA . ALA A 1 79 ? 38.012 -3.146 0.839 1.00 0.00 49 ALA A CA 5
ATOM 5082 C C . ALA A 1 79 ? 39.019 -2.466 -0.077 1.00 0.00 49 ALA A C 5
ATOM 5083 O O . ALA A 1 79 ? 38.661 -1.965 -1.142 1.00 0.00 49 ALA A O 5
ATOM 5090 N N . VAL A 1 80 ? 40.271 -2.427 0.351 1.00 0.00 50 VAL A N 5
ATOM 5091 C CA . VAL A 1 80 ? 41.312 -1.779 -0.426 1.00 0.00 50 VAL A CA 5
ATOM 5092 C C . VAL A 1 80 ? 42.238 -2.809 -1.066 1.00 0.00 50 VAL A C 5
ATOM 5093 O O . VAL A 1 80 ? 42.786 -3.685 -0.390 1.00 0.00 50 VAL A O 5
ATOM 5106 N N . ASP A 1 81 ? 42.394 -2.716 -2.374 1.00 0.00 51 ASP A N 5
ATOM 5107 C CA . ASP A 1 81 ? 43.285 -3.613 -3.091 1.00 0.00 51 ASP A CA 5
ATOM 5108 C C . ASP A 1 81 ? 44.128 -2.812 -4.072 1.00 0.00 51 ASP A C 5
ATOM 5109 O O . ASP A 1 81 ? 43.878 -1.622 -4.282 1.00 0.00 51 ASP A O 5
ATOM 5118 N N . TYR A 1 82 ? 45.120 -3.447 -4.669 1.00 0.00 52 TYR A N 5
ATOM 5119 C CA . TYR A 1 82 ? 46.074 -2.732 -5.500 1.00 0.00 52 TYR A CA 5
ATOM 5120 C C . TYR A 1 82 ? 46.004 -3.192 -6.950 1.00 0.00 52 TYR A C 5
ATOM 5121 O O . TYR A 1 82 ? 46.212 -4.368 -7.260 1.00 0.00 52 TYR A O 5
ATOM 5139 N N . PHE A 1 83 ? 45.708 -2.248 -7.830 1.00 0.00 53 PHE A N 5
ATOM 5140 C CA . PHE A 1 83 ? 45.581 -2.525 -9.254 1.00 0.00 53 PHE A CA 5
ATOM 5141 C C . PHE A 1 83 ? 46.845 -2.090 -9.991 1.00 0.00 53 PHE A C 5
ATOM 5142 O O . PHE A 1 83 ? 47.321 -0.969 -9.813 1.00 0.00 53 PHE A O 5
ATOM 5159 N N . CYS A 1 84 ? 47.380 -2.973 -10.820 1.00 0.00 54 CYS A N 5
ATOM 5160 C CA . CYS A 1 84 ? 48.606 -2.688 -11.548 1.00 0.00 54 CYS A CA 5
ATOM 5161 C C . CYS A 1 84 ? 48.297 -1.990 -12.869 1.00 0.00 54 CYS A C 5
ATOM 5162 O O . CYS A 1 84 ? 47.861 -2.627 -13.831 1.00 0.00 54 CYS A O 5
ATOM 5169 N N . GLN A 1 85 ? 48.518 -0.678 -12.900 1.00 0.00 55 GLN A N 5
ATOM 5170 C CA . GLN A 1 85 ? 48.258 0.112 -14.097 1.00 0.00 55 GLN A CA 5
ATOM 5171 C C . GLN A 1 85 ? 49.298 -0.175 -15.159 1.00 0.00 55 GLN A C 5
ATOM 5172 O O . GLN A 1 85 ? 50.382 0.405 -15.170 1.00 0.00 55 GLN A O 5
ATOM 5186 N N . HIS A 1 86 ? 48.937 -1.087 -16.040 1.00 0.00 56 HIS A N 5
ATOM 5187 C CA . HIS A 1 86 ? 49.820 -1.551 -17.113 1.00 0.00 56 HIS A CA 5
ATOM 5188 C C . HIS A 1 86 ? 49.201 -2.768 -17.794 1.00 0.00 56 HIS A C 5
ATOM 5189 O O . HIS A 1 86 ? 49.740 -3.289 -18.765 1.00 0.00 56 HIS A O 5
ATOM 5204 N N . GLY A 1 87 ? 48.068 -3.222 -17.275 1.00 0.00 57 GLY A N 5
ATOM 5205 C CA . GLY A 1 87 ? 47.431 -4.404 -17.815 1.00 0.00 57 GLY A CA 5
ATOM 5206 C C . GLY A 1 87 ? 47.892 -5.670 -17.123 1.00 0.00 57 GLY A C 5
ATOM 5207 O O . GLY A 1 87 ? 47.911 -6.743 -17.725 1.00 0.00 57 GLY A O 5
ATOM 5211 N N . HIS A 1 88 ? 48.283 -5.544 -15.858 1.00 0.00 58 HIS A N 5
ATOM 5212 C CA . HIS A 1 88 ? 48.692 -6.702 -15.067 1.00 0.00 58 HIS A CA 5
ATOM 5213 C C . HIS A 1 88 ? 47.565 -7.143 -14.139 1.00 0.00 58 HIS A C 5
ATOM 5214 O O . HIS A 1 88 ? 47.651 -8.187 -13.494 1.00 0.00 58 HIS A O 5
ATOM 5228 N N . GLY A 1 89 ? 46.513 -6.337 -14.070 1.00 0.00 59 GLY A N 5
ATOM 5229 C CA . GLY A 1 89 ? 45.369 -6.677 -13.249 1.00 0.00 59 GLY A CA 5
ATOM 5230 C C . GLY A 1 89 ? 45.614 -6.400 -11.784 1.00 0.00 59 GLY A C 5
ATOM 5231 O O . GLY A 1 89 ? 46.347 -5.471 -11.438 1.00 0.00 59 GLY A O 5
ATOM 5235 N N . LEU A 1 90 ? 45.008 -7.205 -10.923 1.00 0.00 60 LEU A N 5
ATOM 5236 C CA . LEU A 1 90 ? 45.160 -7.042 -9.485 1.00 0.00 60 LEU A CA 5
ATOM 5237 C C . LEU A 1 90 ? 46.433 -7.719 -8.997 1.00 0.00 60 LEU A C 5
ATOM 5238 O O . LEU A 1 90 ? 46.819 -8.775 -9.504 1.00 0.00 60 LEU A O 5
ATOM 5254 N N . ILE A 1 91 ? 47.080 -7.104 -8.021 1.00 0.00 61 ILE A N 5
ATOM 5255 C CA . ILE A 1 91 ? 48.303 -7.644 -7.453 1.00 0.00 61 ILE A CA 5
ATOM 5256 C C . ILE A 1 91 ? 48.055 -8.105 -6.022 1.00 0.00 61 ILE A C 5
ATOM 5257 O O . ILE A 1 91 ? 47.392 -7.410 -5.250 1.00 0.00 61 ILE A O 5
ATOM 5273 N N . SER A 1 92 ? 48.558 -9.288 -5.684 1.00 0.00 62 SER A N 5
ATOM 5274 C CA . SER A 1 92 ? 48.436 -9.810 -4.331 1.00 0.00 62 SER A CA 5
ATOM 5275 C C . SER A 1 92 ? 49.075 -8.842 -3.334 1.00 0.00 62 SER A C 5
ATOM 5276 O O . SER A 1 92 ? 50.107 -8.236 -3.625 1.00 0.00 62 SER A O 5
ATOM 5284 N N . LYS A 1 93 ? 48.462 -8.707 -2.165 1.00 0.00 63 LYS A N 5
ATOM 5285 C CA . LYS A 1 93 ? 48.889 -7.718 -1.176 1.00 0.00 63 LYS A CA 5
ATOM 5286 C C . LYS A 1 93 ? 50.329 -7.966 -0.715 1.00 0.00 63 LYS A C 5
ATOM 5287 O O . LYS A 1 93 ? 51.052 -7.029 -0.390 1.00 0.00 63 LYS A O 5
ATOM 5306 N N . LYS A 1 94 ? 50.746 -9.227 -0.710 1.00 0.00 64 LYS A N 5
ATOM 5307 C CA . LYS A 1 94 ? 52.109 -9.575 -0.309 1.00 0.00 64 LYS A CA 5
ATOM 5308 C C . LYS A 1 94 ? 53.069 -9.546 -1.494 1.00 0.00 64 LYS A C 5
ATOM 5309 O O . LYS A 1 94 ? 54.258 -9.822 -1.344 1.00 0.00 64 LYS A O 5
ATOM 5328 N N . ARG A 1 95 ? 52.556 -9.222 -2.672 1.00 0.00 65 ARG A N 5
ATOM 5329 C CA . ARG A 1 95 ? 53.391 -9.148 -3.861 1.00 0.00 65 ARG A CA 5
ATOM 5330 C C . ARG A 1 95 ? 53.751 -7.695 -4.140 1.00 0.00 65 ARG A C 5
ATOM 5331 O O . ARG A 1 95 ? 54.655 -7.400 -4.921 1.00 0.00 65 ARG A O 5
ATOM 5352 N N . VAL A 1 96 ? 53.028 -6.793 -3.492 1.00 0.00 66 VAL A N 5
ATOM 5353 C CA . VAL A 1 96 ? 53.283 -5.368 -3.620 1.00 0.00 66 VAL A CA 5
ATOM 5354 C C . VAL A 1 96 ? 54.591 -5.005 -2.938 1.00 0.00 66 VAL A C 5
ATOM 5355 O O . VAL A 1 96 ? 54.790 -5.306 -1.760 1.00 0.00 66 VAL A O 5
ATOM 5368 N N . GLU A 1 97 ? 55.488 -4.365 -3.670 1.00 0.00 67 GLU A N 5
ATOM 5369 C CA . GLU A 1 97 ? 56.732 -3.917 -3.083 1.00 0.00 67 GLU A CA 5
ATOM 5370 C C . GLU A 1 97 ? 56.542 -2.524 -2.504 1.00 0.00 67 GLU A C 5
ATOM 5371 O O . GLU A 1 97 ? 56.486 -1.532 -3.236 1.00 0.00 67 GLU A O 5
ATOM 5383 N N . PHE A 1 98 ? 56.396 -2.462 -1.189 1.00 0.00 68 PHE A N 5
ATOM 5384 C CA . PHE A 1 98 ? 56.218 -1.197 -0.503 1.00 0.00 68 PHE A CA 5
ATOM 5385 C C . PHE A 1 98 ? 57.568 -0.544 -0.267 1.00 0.00 68 PHE A C 5
ATOM 5386 O O . PHE A 1 98 ? 58.311 -0.928 0.638 1.00 0.00 68 PHE A O 5
ATOM 5403 N N . VAL A 1 99 ? 57.899 0.415 -1.106 1.00 0.00 69 VAL A N 5
ATOM 5404 C CA . VAL A 1 99 ? 59.141 1.144 -0.964 1.00 0.00 69 VAL A CA 5
ATOM 5405 C C . VAL A 1 99 ? 58.876 2.489 -0.309 1.00 0.00 69 VAL A C 5
ATOM 5406 O O . VAL A 1 99 ? 57.725 2.837 -0.042 1.00 0.00 69 VAL A O 5
ATOM 5419 N N . LEU A 1 100 ? 59.928 3.238 -0.048 1.00 0.00 70 LEU A N 5
ATOM 5420 C CA . LEU A 1 100 ? 59.784 4.524 0.609 1.00 0.00 70 LEU A CA 5
ATOM 5421 C C . LEU A 1 100 ? 59.528 5.615 -0.422 1.00 0.00 70 LEU A C 5
ATOM 5422 O O . LEU A 1 100 ? 60.226 5.705 -1.433 1.00 0.00 70 LEU A O 5
ATOM 5438 N N . ALA A 1 101 ? 58.503 6.420 -0.175 1.00 0.00 71 ALA A N 5
ATOM 5439 C CA . ALA A 1 101 ? 58.114 7.475 -1.101 1.00 0.00 71 ALA A CA 5
ATOM 5440 C C . ALA A 1 101 ? 59.185 8.552 -1.181 1.00 0.00 71 ALA A C 5
ATOM 5441 O O . ALA A 1 101 ? 59.831 8.667 -2.242 1.00 0.00 71 ALA A O 5
ATOM 5451 N N . MET A 1 31 ? 58.117 -5.246 13.610 1.00 0.00 1 MET A N 6
ATOM 5452 C CA . MET A 1 31 ? 58.931 -4.922 12.415 1.00 0.00 1 MET A CA 6
ATOM 5453 C C . MET A 1 31 ? 60.338 -4.521 12.829 1.00 0.00 1 MET A C 6
ATOM 5454 O O . MET A 1 31 ? 60.516 -3.758 13.781 1.00 0.00 1 MET A O 6
ATOM 5468 N N . GLU A 1 32 ? 61.335 -5.032 12.119 1.00 0.00 2 GLU A N 6
ATOM 5469 C CA . GLU A 1 32 ? 62.722 -4.717 12.426 1.00 0.00 2 GLU A CA 6
ATOM 5470 C C . GLU A 1 32 ? 63.385 -4.002 11.261 1.00 0.00 2 GLU A C 6
ATOM 5471 O O . GLU A 1 32 ? 64.598 -4.095 11.062 1.00 0.00 2 GLU A O 6
ATOM 5483 N N . LEU A 1 33 ? 62.583 -3.276 10.503 1.00 0.00 3 LEU A N 6
ATOM 5484 C CA . LEU A 1 33 ? 63.102 -2.443 9.432 1.00 0.00 3 LEU A CA 6
ATOM 5485 C C . LEU A 1 33 ? 63.746 -1.208 10.039 1.00 0.00 3 LEU A C 6
ATOM 5486 O O . LEU A 1 33 ? 63.326 -0.745 11.094 1.00 0.00 3 LEU A O 6
ATOM 5502 N N . HIS A 1 34 ? 64.772 -0.688 9.395 1.00 0.00 4 HIS A N 6
ATOM 5503 C CA . HIS A 1 34 ? 65.471 0.475 9.913 1.00 0.00 4 HIS A CA 6
ATOM 5504 C C . HIS A 1 34 ? 65.542 1.549 8.844 1.00 0.00 4 HIS A C 6
ATOM 5505 O O . HIS A 1 34 ? 65.460 1.248 7.655 1.00 0.00 4 HIS A O 6
ATOM 5520 N N . CYS A 1 35 ? 65.686 2.798 9.264 1.00 0.00 5 CYS A N 6
ATOM 5521 C CA . CYS A 1 35 ? 65.749 3.904 8.324 1.00 0.00 5 CYS A CA 6
ATOM 5522 C C . CYS A 1 35 ? 67.108 3.924 7.631 1.00 0.00 5 CYS A C 6
ATOM 5523 O O . CYS A 1 35 ? 68.140 4.025 8.291 1.00 0.00 5 CYS A O 6
ATOM 5530 N N . PRO A 1 36 ? 67.124 3.846 6.289 1.00 0.00 6 PRO A N 6
ATOM 5531 C CA . PRO A 1 36 ? 68.370 3.834 5.511 1.00 0.00 6 PRO A CA 6
ATOM 5532 C C . PRO A 1 36 ? 69.151 5.136 5.665 1.00 0.00 6 PRO A C 6
ATOM 5533 O O . PRO A 1 36 ? 70.361 5.183 5.447 1.00 0.00 6 PRO A O 6
ATOM 5544 N N . GLN A 1 37 ? 68.443 6.189 6.047 1.00 0.00 7 GLN A N 6
ATOM 5545 C CA . GLN A 1 37 ? 69.055 7.487 6.270 1.00 0.00 7 GLN A CA 6
ATOM 5546 C C . GLN A 1 37 ? 69.171 7.778 7.763 1.00 0.00 7 GLN A C 6
ATOM 5547 O O . GLN A 1 37 ? 70.251 7.695 8.342 1.00 0.00 7 GLN A O 6
ATOM 5561 N N . CYS A 1 38 ? 68.035 8.067 8.382 1.00 0.00 8 CYS A N 6
ATOM 5562 C CA . CYS A 1 38 ? 67.992 8.547 9.758 1.00 0.00 8 CYS A CA 6
ATOM 5563 C C . CYS A 1 38 ? 68.115 7.420 10.790 1.00 0.00 8 CYS A C 6
ATOM 5564 O O . CYS A 1 38 ? 67.849 7.634 11.971 1.00 0.00 8 CYS A O 6
ATOM 5571 N N . GLN A 1 39 ? 68.498 6.226 10.335 1.00 0.00 9 GLN A N 6
ATOM 5572 C CA . GLN A 1 39 ? 68.769 5.088 11.224 1.00 0.00 9 GLN A CA 6
ATOM 5573 C C . GLN A 1 39 ? 67.613 4.820 12.201 1.00 0.00 9 GLN A C 6
ATOM 5574 O O . GLN A 1 39 ? 66.457 5.121 11.909 1.00 0.00 9 GLN A O 6
ATOM 5588 N N . HIS A 1 40 ? 67.948 4.241 13.351 1.00 0.00 10 HIS A N 6
ATOM 5589 C CA . HIS A 1 40 ? 66.976 3.908 14.397 1.00 0.00 10 HIS A CA 6
ATOM 5590 C C . HIS A 1 40 ? 66.069 2.755 13.970 1.00 0.00 10 HIS A C 6
ATOM 5591 O O . HIS A 1 40 ? 66.472 1.598 14.052 1.00 0.00 10 HIS A O 6
ATOM 5606 N N . VAL A 1 41 ? 64.868 3.059 13.480 1.00 0.00 11 VAL A N 6
ATOM 5607 C CA . VAL A 1 41 ? 63.916 2.010 13.130 1.00 0.00 11 VAL A CA 6
ATOM 5608 C C . VAL A 1 41 ? 62.779 2.552 12.261 1.00 0.00 11 VAL A C 6
ATOM 5609 O O . VAL A 1 41 ? 62.388 3.717 12.379 1.00 0.00 11 VAL A O 6
ATOM 5622 N N . LEU A 1 42 ? 62.279 1.698 11.377 1.00 0.00 12 LEU A N 6
ATOM 5623 C CA . LEU A 1 42 ? 61.103 1.998 10.577 1.00 0.00 12 LEU A CA 6
ATOM 5624 C C . LEU A 1 42 ? 59.954 1.100 11.004 1.00 0.00 12 LEU A C 6
ATOM 5625 O O . LEU A 1 42 ? 59.697 0.059 10.397 1.00 0.00 12 LEU A O 6
ATOM 5641 N N . ASP A 1 43 ? 59.293 1.489 12.078 1.00 0.00 13 ASP A N 6
ATOM 5642 C CA . ASP A 1 43 ? 58.154 0.746 12.583 1.00 0.00 13 ASP A CA 6
ATOM 5643 C C . ASP A 1 43 ? 56.878 1.355 12.022 1.00 0.00 13 ASP A C 6
ATOM 5644 O O . ASP A 1 43 ? 56.414 2.393 12.493 1.00 0.00 13 ASP A O 6
ATOM 5653 N N . GLN A 1 44 ? 56.335 0.717 11.002 1.00 0.00 14 GLN A N 6
ATOM 5654 C CA . GLN A 1 44 ? 55.252 1.301 10.229 1.00 0.00 14 GLN A CA 6
ATOM 5655 C C . GLN A 1 44 ? 53.892 0.950 10.810 1.00 0.00 14 GLN A C 6
ATOM 5656 O O . GLN A 1 44 ? 53.696 -0.141 11.351 1.00 0.00 14 GLN A O 6
ATOM 5670 N N . ASP A 1 45 ? 52.960 1.885 10.704 1.00 0.00 15 ASP A N 6
ATOM 5671 C CA . ASP A 1 45 ? 51.566 1.614 11.020 1.00 0.00 15 ASP A CA 6
ATOM 5672 C C . ASP A 1 45 ? 51.018 0.639 9.991 1.00 0.00 15 ASP A C 6
ATOM 5673 O O . ASP A 1 45 ? 50.658 -0.495 10.308 1.00 0.00 15 ASP A O 6
ATOM 5682 N N . ASN A 1 46 ? 50.994 1.101 8.745 1.00 0.00 16 ASN A N 6
ATOM 5683 C CA . ASN A 1 46 ? 50.578 0.293 7.605 1.00 0.00 16 ASN A CA 6
ATOM 5684 C C . ASN A 1 46 ? 50.750 1.109 6.330 1.00 0.00 16 ASN A C 6
ATOM 5685 O O . ASN A 1 46 ? 49.978 2.033 6.071 1.00 0.00 16 ASN A O 6
ATOM 5696 N N . GLY A 1 47 ? 51.786 0.800 5.562 1.00 0.00 17 GLY A N 6
ATOM 5697 C CA . GLY A 1 47 ? 52.062 1.551 4.349 1.00 0.00 17 GLY A CA 6
ATOM 5698 C C . GLY A 1 47 ? 52.807 2.838 4.643 1.00 0.00 17 GLY A C 6
ATOM 5699 O O . GLY A 1 47 ? 53.942 3.025 4.208 1.00 0.00 17 GLY A O 6
ATOM 5703 N N . HIS A 1 48 ? 52.167 3.721 5.400 1.00 0.00 18 HIS A N 6
ATOM 5704 C CA . HIS A 1 48 ? 52.798 4.961 5.828 1.00 0.00 18 HIS A CA 6
ATOM 5705 C C . HIS A 1 48 ? 53.760 4.665 6.973 1.00 0.00 18 HIS A C 6
ATOM 5706 O O . HIS A 1 48 ? 53.350 4.200 8.038 1.00 0.00 18 HIS A O 6
ATOM 5721 N N . ALA A 1 49 ? 55.034 4.935 6.742 1.00 0.00 19 ALA A N 6
ATOM 5722 C CA . ALA A 1 49 ? 56.071 4.592 7.697 1.00 0.00 19 ALA A CA 6
ATOM 5723 C C . ALA A 1 49 ? 56.385 5.755 8.624 1.00 0.00 19 ALA A C 6
ATOM 5724 O O . ALA A 1 49 ? 57.022 6.725 8.223 1.00 0.00 19 ALA A O 6
ATOM 5731 N N . ARG A 1 50 ? 55.932 5.669 9.861 1.00 0.00 20 ARG A N 6
ATOM 5732 C CA . ARG A 1 50 ? 56.299 6.664 10.847 1.00 0.00 20 ARG A CA 6
ATOM 5733 C C . ARG A 1 50 ? 57.553 6.216 11.574 1.00 0.00 20 ARG A C 6
ATOM 5734 O O . ARG A 1 50 ? 57.593 5.135 12.159 1.00 0.00 20 ARG A O 6
ATOM 5755 N N . CYS A 1 51 ? 58.586 7.036 11.514 1.00 0.00 21 CYS A N 6
ATOM 5756 C CA . CYS A 1 51 ? 59.797 6.773 12.258 1.00 0.00 21 CYS A CA 6
ATOM 5757 C C . CYS A 1 51 ? 59.531 6.982 13.744 1.00 0.00 21 CYS A C 6
ATOM 5758 O O . CYS A 1 51 ? 59.653 8.098 14.237 1.00 0.00 21 CYS A O 6
ATOM 5765 N N . ARG A 1 52 ? 59.133 5.927 14.445 1.00 0.00 22 ARG A N 6
ATOM 5766 C CA . ARG A 1 52 ? 58.804 6.042 15.864 1.00 0.00 22 ARG A CA 6
ATOM 5767 C C . ARG A 1 52 ? 59.989 6.559 16.676 1.00 0.00 22 ARG A C 6
ATOM 5768 O O . ARG A 1 52 ? 59.906 7.619 17.297 1.00 0.00 22 ARG A O 6
ATOM 5789 N N . SER A 1 53 ? 61.099 5.835 16.643 1.00 0.00 23 SER A N 6
ATOM 5790 C CA . SER A 1 53 ? 62.270 6.199 17.431 1.00 0.00 23 SER A CA 6
ATOM 5791 C C . SER A 1 53 ? 62.976 7.441 16.875 1.00 0.00 23 SER A C 6
ATOM 5792 O O . SER A 1 53 ? 63.894 7.970 17.500 1.00 0.00 23 SER A O 6
ATOM 5800 N N . CYS A 1 54 ? 62.576 7.890 15.692 1.00 0.00 24 CYS A N 6
ATOM 5801 C CA . CYS A 1 54 ? 63.121 9.121 15.128 1.00 0.00 24 CYS A CA 6
ATOM 5802 C C . CYS A 1 54 ? 62.234 10.321 15.476 1.00 0.00 24 CYS A C 6
ATOM 5803 O O . CYS A 1 54 ? 62.709 11.345 15.965 1.00 0.00 24 CYS A O 6
ATOM 5810 N N . GLY A 1 55 ? 60.938 10.173 15.214 1.00 0.00 25 GLY A N 6
ATOM 5811 C CA . GLY A 1 55 ? 60.004 11.282 15.339 1.00 0.00 25 GLY A CA 6
ATOM 5812 C C . GLY A 1 55 ? 59.603 11.836 13.980 1.00 0.00 25 GLY A C 6
ATOM 5813 O O . GLY A 1 55 ? 59.048 12.929 13.881 1.00 0.00 25 GLY A O 6
ATOM 5817 N N . GLU A 1 56 ? 59.904 11.074 12.933 1.00 0.00 26 GLU A N 6
ATOM 5818 C CA . GLU A 1 56 ? 59.677 11.509 11.555 1.00 0.00 26 GLU A CA 6
ATOM 5819 C C . GLU A 1 56 ? 58.443 10.843 10.948 1.00 0.00 26 GLU A C 6
ATOM 5820 O O . GLU A 1 56 ? 57.856 9.934 11.539 1.00 0.00 26 GLU A O 6
ATOM 5832 N N . PHE A 1 57 ? 58.083 11.281 9.746 1.00 0.00 27 PHE A N 6
ATOM 5833 C CA . PHE A 1 57 ? 56.987 10.686 8.989 1.00 0.00 27 PHE A CA 6
ATOM 5834 C C . PHE A 1 57 ? 57.433 10.429 7.551 1.00 0.00 27 PHE A C 6
ATOM 5835 O O . PHE A 1 57 ? 57.747 11.367 6.820 1.00 0.00 27 PHE A O 6
ATOM 5852 N N . ILE A 1 58 ? 57.466 9.167 7.149 1.00 0.00 28 ILE A N 6
ATOM 5853 C CA . ILE A 1 58 ? 57.895 8.808 5.804 1.00 0.00 28 ILE A CA 6
ATOM 5854 C C . ILE A 1 58 ? 56.733 8.238 4.993 1.00 0.00 28 ILE A C 6
ATOM 5855 O O . ILE A 1 58 ? 55.953 7.419 5.484 1.00 0.00 28 ILE A O 6
ATOM 5871 N N . GLU A 1 59 ? 56.616 8.696 3.756 1.00 0.00 29 GLU A N 6
ATOM 5872 C CA . GLU A 1 59 ? 55.620 8.185 2.830 1.00 0.00 29 GLU A CA 6
ATOM 5873 C C . GLU A 1 59 ? 56.222 7.084 1.965 1.00 0.00 29 GLU A C 6
ATOM 5874 O O . GLU A 1 59 ? 57.408 7.125 1.634 1.00 0.00 29 GLU A O 6
ATOM 5886 N N . MET A 1 60 ? 55.414 6.097 1.619 1.00 0.00 30 MET A N 6
ATOM 5887 C CA . MET A 1 60 ? 55.856 5.025 0.741 1.00 0.00 30 MET A CA 6
ATOM 5888 C C . MET A 1 60 ? 54.942 4.890 -0.463 1.00 0.00 30 MET A C 6
ATOM 5889 O O . MET A 1 60 ? 53.763 5.253 -0.416 1.00 0.00 30 MET A O 6
ATOM 5903 N N . LYS A 1 61 ? 55.502 4.378 -1.545 1.00 0.00 31 LYS A N 6
ATOM 5904 C CA . LYS A 1 61 ? 54.768 4.191 -2.781 1.00 0.00 31 LYS A CA 6
ATOM 5905 C C . LYS A 1 61 ? 54.556 2.708 -3.046 1.00 0.00 31 LYS A C 6
ATOM 5906 O O . LYS A 1 61 ? 55.506 1.922 -2.998 1.00 0.00 31 LYS A O 6
ATOM 5925 N N . ALA A 1 62 ? 53.314 2.334 -3.306 1.00 0.00 32 ALA A N 6
ATOM 5926 C CA . ALA A 1 62 ? 52.987 0.958 -3.636 1.00 0.00 32 ALA A CA 6
ATOM 5927 C C . ALA A 1 62 ? 53.212 0.707 -5.121 1.00 0.00 32 ALA A C 6
ATOM 5928 O O . ALA A 1 62 ? 52.473 1.217 -5.967 1.00 0.00 32 ALA A O 6
ATOM 5935 N N . LEU A 1 63 ? 54.243 -0.058 -5.438 1.00 0.00 33 LEU A N 6
ATOM 5936 C CA . LEU A 1 63 ? 54.587 -0.331 -6.824 1.00 0.00 33 LEU A CA 6
ATOM 5937 C C . LEU A 1 63 ? 54.476 -1.819 -7.131 1.00 0.00 33 LEU A C 6
ATOM 5938 O O . LEU A 1 63 ? 54.511 -2.659 -6.228 1.00 0.00 33 LEU A O 6
ATOM 5954 N N . CYS A 1 64 ? 54.320 -2.138 -8.408 1.00 0.00 34 CYS A N 6
ATOM 5955 C CA . CYS A 1 64 ? 54.319 -3.520 -8.855 1.00 0.00 34 CYS A CA 6
ATOM 5956 C C . CYS A 1 64 ? 55.763 -4.004 -8.983 1.00 0.00 34 CYS A C 6
ATOM 5957 O O . CYS A 1 64 ? 56.560 -3.393 -9.689 1.00 0.00 34 CYS A O 6
ATOM 5964 N N . PRO A 1 65 ? 56.106 -5.112 -8.312 1.00 0.00 35 PRO A N 6
ATOM 5965 C CA . PRO A 1 65 ? 57.501 -5.566 -8.151 1.00 0.00 35 PRO A CA 6
ATOM 5966 C C . PRO A 1 65 ? 58.262 -5.791 -9.462 1.00 0.00 35 PRO A C 6
ATOM 5967 O O . PRO A 1 65 ? 59.491 -5.692 -9.492 1.00 0.00 35 PRO A O 6
ATOM 5978 N N . ASP A 1 66 ? 57.552 -6.093 -10.542 1.00 0.00 36 ASP A N 6
ATOM 5979 C CA . ASP A 1 66 ? 58.212 -6.441 -11.798 1.00 0.00 36 ASP A CA 6
ATOM 5980 C C . ASP A 1 66 ? 58.272 -5.252 -12.764 1.00 0.00 36 ASP A C 6
ATOM 5981 O O . ASP A 1 66 ? 59.337 -4.935 -13.295 1.00 0.00 36 ASP A O 6
ATOM 5990 N N . CYS A 1 67 ? 57.138 -4.600 -12.986 1.00 0.00 37 CYS A N 6
ATOM 5991 C CA . CYS A 1 67 ? 57.051 -3.526 -13.965 1.00 0.00 37 CYS A CA 6
ATOM 5992 C C . CYS A 1 67 ? 57.298 -2.170 -13.312 1.00 0.00 37 CYS A C 6
ATOM 5993 O O . CYS A 1 67 ? 57.446 -1.158 -13.995 1.00 0.00 37 CYS A O 6
ATOM 6000 N N . HIS A 1 68 ? 57.322 -2.168 -11.978 1.00 0.00 38 HIS A N 6
ATOM 6001 C CA . HIS A 1 68 ? 57.658 -0.987 -11.176 1.00 0.00 38 HIS A CA 6
ATOM 6002 C C . HIS A 1 68 ? 56.615 0.127 -11.327 1.00 0.00 38 HIS A C 6
ATOM 6003 O O . HIS A 1 68 ? 56.768 1.209 -10.763 1.00 0.00 38 HIS A O 6
ATOM 6018 N N . GLN A 1 69 ? 55.556 -0.139 -12.085 1.00 0.00 39 GLN A N 6
ATOM 6019 C CA . GLN A 1 69 ? 54.467 0.814 -12.232 1.00 0.00 39 GLN A CA 6
ATOM 6020 C C . GLN A 1 69 ? 53.677 0.938 -10.932 1.00 0.00 39 GLN A C 6
ATOM 6021 O O . GLN A 1 69 ? 53.547 -0.037 -10.183 1.00 0.00 39 GLN A O 6
ATOM 6035 N N . PRO A 1 70 ? 53.157 2.145 -10.647 1.00 0.00 40 PRO A N 6
ATOM 6036 C CA . PRO A 1 70 ? 52.422 2.439 -9.409 1.00 0.00 40 PRO A CA 6
ATOM 6037 C C . PRO A 1 70 ? 51.082 1.716 -9.324 1.00 0.00 40 PRO A C 6
ATOM 6038 O O . PRO A 1 70 ? 50.408 1.498 -10.335 1.00 0.00 40 PRO A O 6
ATOM 6049 N N . LEU A 1 71 ? 50.699 1.352 -8.111 1.00 0.00 41 LEU A N 6
ATOM 6050 C CA . LEU A 1 71 ? 49.442 0.658 -7.883 1.00 0.00 41 LEU A CA 6
ATOM 6051 C C . LEU A 1 71 ? 48.371 1.632 -7.405 1.00 0.00 41 LEU A C 6
ATOM 6052 O O . LEU A 1 71 ? 48.636 2.506 -6.579 1.00 0.00 41 LEU A O 6
ATOM 6068 N N . GLN A 1 72 ? 47.170 1.478 -7.934 1.00 0.00 42 GLN A N 6
ATOM 6069 C CA . GLN A 1 72 ? 46.040 2.299 -7.534 1.00 0.00 42 GLN A CA 6
ATOM 6070 C C . GLN A 1 72 ? 45.347 1.661 -6.335 1.00 0.00 42 GLN A C 6
ATOM 6071 O O . GLN A 1 72 ? 45.020 0.472 -6.363 1.00 0.00 42 GLN A O 6
ATOM 6085 N N . VAL A 1 73 ? 45.138 2.445 -5.289 1.00 0.00 43 VAL A N 6
ATOM 6086 C CA . VAL A 1 73 ? 44.521 1.943 -4.071 1.00 0.00 43 VAL A CA 6
ATOM 6087 C C . VAL A 1 73 ? 43.024 1.734 -4.270 1.00 0.00 43 VAL A C 6
ATOM 6088 O O . VAL A 1 73 ? 42.266 2.691 -4.436 1.00 0.00 43 VAL A O 6
ATOM 6101 N N . LEU A 1 74 ? 42.608 0.477 -4.263 1.00 0.00 44 LEU A N 6
ATOM 6102 C CA . LEU A 1 74 ? 41.207 0.135 -4.430 1.00 0.00 44 LEU A CA 6
ATOM 6103 C C . LEU A 1 74 ? 40.504 0.116 -3.084 1.00 0.00 44 LEU A C 6
ATOM 6104 O O . LEU A 1 74 ? 40.411 -0.927 -2.436 1.00 0.00 44 LEU A O 6
ATOM 6120 N N . LYS A 1 75 ? 40.043 1.276 -2.653 1.00 0.00 45 LYS A N 6
ATOM 6121 C CA . LYS A 1 75 ? 39.338 1.388 -1.389 1.00 0.00 45 LYS A CA 6
ATOM 6122 C C . LYS A 1 75 ? 37.840 1.205 -1.592 1.00 0.00 45 LYS A C 6
ATOM 6123 O O . LYS A 1 75 ? 37.148 2.112 -2.058 1.00 0.00 45 LYS A O 6
ATOM 6142 N N . ALA A 1 76 ? 37.347 0.024 -1.265 1.00 0.00 46 ALA A N 6
ATOM 6143 C CA . ALA A 1 76 ? 35.924 -0.246 -1.319 1.00 0.00 46 ALA A CA 6
ATOM 6144 C C . ALA A 1 76 ? 35.401 -0.493 0.087 1.00 0.00 46 ALA A C 6
ATOM 6145 O O . ALA A 1 76 ? 36.185 -0.764 1.000 1.00 0.00 46 ALA A O 6
ATOM 6152 N N . CYS A 1 77 ? 34.092 -0.386 0.271 1.00 0.00 47 CYS A N 6
ATOM 6153 C CA . CYS A 1 77 ? 33.495 -0.647 1.571 1.00 0.00 47 CYS A CA 6
ATOM 6154 C C . CYS A 1 77 ? 33.465 -2.148 1.844 1.00 0.00 47 CYS A C 6
ATOM 6155 O O . CYS A 1 77 ? 32.450 -2.819 1.645 1.00 0.00 47 CYS A O 6
ATOM 6163 N N . GLY A 1 78 ? 34.605 -2.672 2.258 1.00 0.00 48 GLY A N 6
ATOM 6164 C CA . GLY A 1 78 ? 34.732 -4.088 2.508 1.00 0.00 48 GLY A CA 6
ATOM 6165 C C . GLY A 1 78 ? 36.160 -4.555 2.344 1.00 0.00 48 GLY A C 6
ATOM 6166 O O . GLY A 1 78 ? 36.775 -5.033 3.297 1.00 0.00 48 GLY A O 6
ATOM 6170 N N . ALA A 1 79 ? 36.691 -4.401 1.138 1.00 0.00 49 ALA A N 6
ATOM 6171 C CA . ALA A 1 79 ? 38.053 -4.818 0.846 1.00 0.00 49 ALA A CA 6
ATOM 6172 C C . ALA A 1 79 ? 38.851 -3.681 0.220 1.00 0.00 49 ALA A C 6
ATOM 6173 O O . ALA A 1 79 ? 38.353 -2.964 -0.649 1.00 0.00 49 ALA A O 6
ATOM 6180 N N . VAL A 1 80 ? 40.080 -3.511 0.682 1.00 0.00 50 VAL A N 6
ATOM 6181 C CA . VAL A 1 80 ? 40.992 -2.540 0.104 1.00 0.00 50 VAL A CA 6
ATOM 6182 C C . VAL A 1 80 ? 42.206 -3.258 -0.476 1.00 0.00 50 VAL A C 6
ATOM 6183 O O . VAL A 1 80 ? 42.959 -3.905 0.254 1.00 0.00 50 VAL A O 6
ATOM 6196 N N . ASP A 1 81 ? 42.392 -3.160 -1.785 1.00 0.00 51 ASP A N 6
ATOM 6197 C CA . ASP A 1 81 ? 43.500 -3.850 -2.441 1.00 0.00 51 ASP A CA 6
ATOM 6198 C C . ASP A 1 81 ? 44.256 -2.900 -3.363 1.00 0.00 51 ASP A C 6
ATOM 6199 O O . ASP A 1 81 ? 44.002 -1.695 -3.361 1.00 0.00 51 ASP A O 6
ATOM 6208 N N . TYR A 1 82 ? 45.184 -3.435 -4.142 1.00 0.00 52 TYR A N 6
ATOM 6209 C CA . TYR A 1 82 ? 45.989 -2.615 -5.040 1.00 0.00 52 TYR A CA 6
ATOM 6210 C C . TYR A 1 82 ? 45.834 -3.059 -6.490 1.00 0.00 52 TYR A C 6
ATOM 6211 O O . TYR A 1 82 ? 45.927 -4.247 -6.802 1.00 0.00 52 TYR A O 6
ATOM 6229 N N . PHE A 1 83 ? 45.592 -2.096 -7.367 1.00 0.00 53 PHE A N 6
ATOM 6230 C CA . PHE A 1 83 ? 45.458 -2.362 -8.792 1.00 0.00 53 PHE A CA 6
ATOM 6231 C C . PHE A 1 83 ? 46.687 -1.857 -9.541 1.00 0.00 53 PHE A C 6
ATOM 6232 O O . PHE A 1 83 ? 47.025 -0.680 -9.463 1.00 0.00 53 PHE A O 6
ATOM 6249 N N . CYS A 1 84 ? 47.355 -2.751 -10.253 1.00 0.00 54 CYS A N 6
ATOM 6250 C CA . CYS A 1 84 ? 48.523 -2.385 -11.038 1.00 0.00 54 CYS A CA 6
ATOM 6251 C C . CYS A 1 84 ? 48.126 -1.501 -12.202 1.00 0.00 54 CYS A C 6
ATOM 6252 O O . CYS A 1 84 ? 47.646 -1.991 -13.228 1.00 0.00 54 CYS A O 6
ATOM 6259 N N . GLN A 1 85 ? 48.301 -0.205 -12.033 1.00 0.00 55 GLN A N 6
ATOM 6260 C CA . GLN A 1 85 ? 48.085 0.720 -13.118 1.00 0.00 55 GLN A CA 6
ATOM 6261 C C . GLN A 1 85 ? 49.197 0.542 -14.133 1.00 0.00 55 GLN A C 6
ATOM 6262 O O . GLN A 1 85 ? 50.368 0.741 -13.807 1.00 0.00 55 GLN A O 6
ATOM 6276 N N . HIS A 1 86 ? 48.811 0.109 -15.332 1.00 0.00 56 HIS A N 6
ATOM 6277 C CA . HIS A 1 86 ? 49.728 -0.126 -16.445 1.00 0.00 56 HIS A CA 6
ATOM 6278 C C . HIS A 1 86 ? 50.268 -1.553 -16.395 1.00 0.00 56 HIS A C 6
ATOM 6279 O O . HIS A 1 86 ? 51.314 -1.823 -15.800 1.00 0.00 56 HIS A O 6
ATOM 6294 N N . GLY A 1 87 ? 49.506 -2.467 -16.987 1.00 0.00 57 GLY A N 6
ATOM 6295 C CA . GLY A 1 87 ? 49.968 -3.825 -17.183 1.00 0.00 57 GLY A CA 6
ATOM 6296 C C . GLY A 1 87 ? 49.925 -4.683 -15.932 1.00 0.00 57 GLY A C 6
ATOM 6297 O O . GLY A 1 87 ? 50.899 -4.706 -15.175 1.00 0.00 57 GLY A O 6
ATOM 6301 N N . HIS A 1 88 ? 48.765 -5.337 -15.709 1.00 0.00 58 HIS A N 6
ATOM 6302 C CA . HIS A 1 88 ? 48.602 -6.466 -14.760 1.00 0.00 58 HIS A CA 6
ATOM 6303 C C . HIS A 1 88 ? 47.158 -6.605 -14.300 1.00 0.00 58 HIS A C 6
ATOM 6304 O O . HIS A 1 88 ? 46.441 -7.509 -14.728 1.00 0.00 58 HIS A O 6
ATOM 6318 N N . GLY A 1 89 ? 46.740 -5.692 -13.440 1.00 0.00 59 GLY A N 6
ATOM 6319 C CA . GLY A 1 89 ? 45.490 -5.850 -12.726 1.00 0.00 59 GLY A CA 6
ATOM 6320 C C . GLY A 1 89 ? 45.739 -5.867 -11.231 1.00 0.00 59 GLY A C 6
ATOM 6321 O O . GLY A 1 89 ? 46.770 -5.367 -10.784 1.00 0.00 59 GLY A O 6
ATOM 6325 N N . LEU A 1 90 ? 44.833 -6.449 -10.459 1.00 0.00 60 LEU A N 6
ATOM 6326 C CA . LEU A 1 90 ? 45.001 -6.495 -9.005 1.00 0.00 60 LEU A CA 6
ATOM 6327 C C . LEU A 1 90 ? 46.227 -7.320 -8.619 1.00 0.00 60 LEU A C 6
ATOM 6328 O O . LEU A 1 90 ? 46.421 -8.437 -9.102 1.00 0.00 60 LEU A O 6
ATOM 6344 N N . ILE A 1 91 ? 47.055 -6.751 -7.757 1.00 0.00 61 ILE A N 6
ATOM 6345 C CA . ILE A 1 91 ? 48.265 -7.413 -7.295 1.00 0.00 61 ILE A CA 6
ATOM 6346 C C . ILE A 1 91 ? 48.101 -7.843 -5.846 1.00 0.00 61 ILE A C 6
ATOM 6347 O O . ILE A 1 91 ? 47.528 -7.107 -5.039 1.00 0.00 61 ILE A O 6
ATOM 6363 N N . SER A 1 92 ? 48.567 -9.045 -5.525 1.00 0.00 62 SER A N 6
ATOM 6364 C CA . SER A 1 92 ? 48.544 -9.537 -4.159 1.00 0.00 62 SER A CA 6
ATOM 6365 C C . SER A 1 92 ? 49.279 -8.568 -3.233 1.00 0.00 62 SER A C 6
ATOM 6366 O O . SER A 1 92 ? 50.434 -8.211 -3.475 1.00 0.00 62 SER A O 6
ATOM 6374 N N . LYS A 1 93 ? 48.590 -8.142 -2.182 1.00 0.00 63 LYS A N 6
ATOM 6375 C CA . LYS A 1 93 ? 49.073 -7.089 -1.292 1.00 0.00 63 LYS A CA 6
ATOM 6376 C C . LYS A 1 93 ? 50.429 -7.430 -0.666 1.00 0.00 63 LYS A C 6
ATOM 6377 O O . LYS A 1 93 ? 51.223 -6.542 -0.366 1.00 0.00 63 LYS A O 6
ATOM 6396 N N . LYS A 1 94 ? 50.693 -8.715 -0.484 1.00 0.00 64 LYS A N 6
ATOM 6397 C CA . LYS A 1 94 ? 51.944 -9.156 0.127 1.00 0.00 64 LYS A CA 6
ATOM 6398 C C . LYS A 1 94 ? 53.075 -9.229 -0.901 1.00 0.00 64 LYS A C 6
ATOM 6399 O O . LYS A 1 94 ? 54.241 -9.393 -0.549 1.00 0.00 64 LYS A O 6
ATOM 6418 N N . ARG A 1 95 ? 52.726 -9.085 -2.173 1.00 0.00 65 ARG A N 6
ATOM 6419 C CA . ARG A 1 95 ? 53.706 -9.124 -3.254 1.00 0.00 65 ARG A CA 6
ATOM 6420 C C . ARG A 1 95 ? 54.101 -7.705 -3.663 1.00 0.00 65 ARG A C 6
ATOM 6421 O O . ARG A 1 95 ? 55.113 -7.496 -4.335 1.00 0.00 65 ARG A O 6
ATOM 6442 N N . VAL A 1 96 ? 53.298 -6.736 -3.230 1.00 0.00 66 VAL A N 6
ATOM 6443 C CA . VAL A 1 96 ? 53.513 -5.330 -3.559 1.00 0.00 66 VAL A CA 6
ATOM 6444 C C . VAL A 1 96 ? 54.902 -4.857 -3.134 1.00 0.00 66 VAL A C 6
ATOM 6445 O O . VAL A 1 96 ? 55.384 -5.201 -2.051 1.00 0.00 66 VAL A O 6
ATOM 6458 N N . GLU A 1 97 ? 55.541 -4.081 -4.000 1.00 0.00 67 GLU A N 6
ATOM 6459 C CA . GLU A 1 97 ? 56.842 -3.504 -3.711 1.00 0.00 67 GLU A CA 6
ATOM 6460 C C . GLU A 1 97 ? 56.665 -2.120 -3.095 1.00 0.00 67 GLU A C 6
ATOM 6461 O O . GLU A 1 97 ? 56.151 -1.204 -3.737 1.00 0.00 67 GLU A O 6
ATOM 6473 N N . PHE A 1 98 ? 57.063 -1.984 -1.840 1.00 0.00 68 PHE A N 6
ATOM 6474 C CA . PHE A 1 98 ? 56.941 -0.718 -1.135 1.00 0.00 68 PHE A CA 6
ATOM 6475 C C . PHE A 1 98 ? 58.278 0.011 -1.108 1.00 0.00 68 PHE A C 6
ATOM 6476 O O . PHE A 1 98 ? 59.244 -0.463 -0.510 1.00 0.00 68 PHE A O 6
ATOM 6493 N N . VAL A 1 99 ? 58.335 1.151 -1.776 1.00 0.00 69 VAL A N 6
ATOM 6494 C CA . VAL A 1 99 ? 59.536 1.970 -1.781 1.00 0.00 69 VAL A CA 6
ATOM 6495 C C . VAL A 1 99 ? 59.272 3.293 -1.073 1.00 0.00 69 VAL A C 6
ATOM 6496 O O . VAL A 1 99 ? 58.136 3.757 -1.019 1.00 0.00 69 VAL A O 6
ATOM 6509 N N . LEU A 1 100 ? 60.317 3.892 -0.525 1.00 0.00 70 LEU A N 6
ATOM 6510 C CA . LEU A 1 100 ? 60.180 5.167 0.165 1.00 0.00 70 LEU A CA 6
ATOM 6511 C C . LEU A 1 100 ? 60.017 6.296 -0.847 1.00 0.00 70 LEU A C 6
ATOM 6512 O O . LEU A 1 100 ? 60.585 6.247 -1.939 1.00 0.00 70 LEU A O 6
ATOM 6528 N N . ALA A 1 101 ? 59.222 7.292 -0.491 1.00 0.00 71 ALA A N 6
ATOM 6529 C CA . ALA A 1 101 ? 59.015 8.444 -1.353 1.00 0.00 71 ALA A CA 6
ATOM 6530 C C . ALA A 1 101 ? 60.120 9.471 -1.147 1.00 0.00 71 ALA A C 6
ATOM 6531 O O . ALA A 1 101 ? 59.977 10.328 -0.250 1.00 0.00 71 ALA A O 6
ATOM 6541 N N . MET A 1 31 ? 62.949 -7.847 12.222 1.00 0.00 1 MET A N 7
ATOM 6542 C CA . MET A 1 31 ? 61.486 -7.657 12.352 1.00 0.00 1 MET A CA 7
ATOM 6543 C C . MET A 1 31 ? 61.141 -6.181 12.213 1.00 0.00 1 MET A C 7
ATOM 6544 O O . MET A 1 31 ? 60.281 -5.798 11.423 1.00 0.00 1 MET A O 7
ATOM 6558 N N . GLU A 1 32 ? 61.821 -5.363 12.997 1.00 0.00 2 GLU A N 7
ATOM 6559 C CA . GLU A 1 32 ? 61.639 -3.925 12.962 1.00 0.00 2 GLU A CA 7
ATOM 6560 C C . GLU A 1 32 ? 62.609 -3.297 11.974 1.00 0.00 2 GLU A C 7
ATOM 6561 O O . GLU A 1 32 ? 63.823 -3.302 12.189 1.00 0.00 2 GLU A O 7
ATOM 6573 N N . LEU A 1 33 ? 62.076 -2.763 10.890 1.00 0.00 3 LEU A N 7
ATOM 6574 C CA . LEU A 1 33 ? 62.906 -2.138 9.876 1.00 0.00 3 LEU A CA 7
ATOM 6575 C C . LEU A 1 33 ? 63.434 -0.815 10.395 1.00 0.00 3 LEU A C 7
ATOM 6576 O O . LEU A 1 33 ? 62.672 0.036 10.845 1.00 0.00 3 LEU A O 7
ATOM 6592 N N . HIS A 1 34 ? 64.743 -0.659 10.362 1.00 0.00 4 HIS A N 7
ATOM 6593 C CA . HIS A 1 34 ? 65.377 0.564 10.824 1.00 0.00 4 HIS A CA 7
ATOM 6594 C C . HIS A 1 34 ? 65.369 1.580 9.690 1.00 0.00 4 HIS A C 7
ATOM 6595 O O . HIS A 1 34 ? 65.340 1.188 8.525 1.00 0.00 4 HIS A O 7
ATOM 6610 N N . CYS A 1 35 ? 65.372 2.872 10.015 1.00 0.00 5 CYS A N 7
ATOM 6611 C CA . CYS A 1 35 ? 65.232 3.904 8.989 1.00 0.00 5 CYS A CA 7
ATOM 6612 C C . CYS A 1 35 ? 66.555 4.158 8.267 1.00 0.00 5 CYS A C 7
ATOM 6613 O O . CYS A 1 35 ? 67.438 4.833 8.795 1.00 0.00 5 CYS A O 7
ATOM 6620 N N . PRO A 1 36 ? 66.689 3.648 7.025 1.00 0.00 6 PRO A N 7
ATOM 6621 C CA . PRO A 1 36 ? 67.950 3.669 6.280 1.00 0.00 6 PRO A CA 7
ATOM 6622 C C . PRO A 1 36 ? 68.247 5.034 5.669 1.00 0.00 6 PRO A C 7
ATOM 6623 O O . PRO A 1 36 ? 68.142 5.236 4.455 1.00 0.00 6 PRO A O 7
ATOM 6634 N N . GLN A 1 37 ? 68.611 5.960 6.538 1.00 0.00 7 GLN A N 7
ATOM 6635 C CA . GLN A 1 37 ? 68.935 7.327 6.151 1.00 0.00 7 GLN A CA 7
ATOM 6636 C C . GLN A 1 37 ? 69.463 8.066 7.375 1.00 0.00 7 GLN A C 7
ATOM 6637 O O . GLN A 1 37 ? 70.477 8.761 7.314 1.00 0.00 7 GLN A O 7
ATOM 6651 N N . CYS A 1 38 ? 68.769 7.882 8.489 1.00 0.00 8 CYS A N 7
ATOM 6652 C CA . CYS A 1 38 ? 69.165 8.484 9.756 1.00 0.00 8 CYS A CA 7
ATOM 6653 C C . CYS A 1 38 ? 69.469 7.399 10.793 1.00 0.00 8 CYS A C 7
ATOM 6654 O O . CYS A 1 38 ? 70.244 7.617 11.722 1.00 0.00 8 CYS A O 7
ATOM 6661 N N . GLN A 1 39 ? 68.848 6.232 10.594 1.00 0.00 9 GLN A N 7
ATOM 6662 C CA . GLN A 1 39 ? 69.031 5.049 11.442 1.00 0.00 9 GLN A CA 7
ATOM 6663 C C . GLN A 1 39 ? 68.366 5.192 12.808 1.00 0.00 9 GLN A C 7
ATOM 6664 O O . GLN A 1 39 ? 68.626 6.134 13.551 1.00 0.00 9 GLN A O 7
ATOM 6678 N N . HIS A 1 40 ? 67.487 4.232 13.095 1.00 0.00 10 HIS A N 7
ATOM 6679 C CA . HIS A 1 40 ? 66.810 4.088 14.388 1.00 0.00 10 HIS A CA 7
ATOM 6680 C C . HIS A 1 40 ? 65.779 2.964 14.295 1.00 0.00 10 HIS A C 7
ATOM 6681 O O . HIS A 1 40 ? 66.095 1.807 14.564 1.00 0.00 10 HIS A O 7
ATOM 6696 N N . VAL A 1 41 ? 64.562 3.295 13.865 1.00 0.00 11 VAL A N 7
ATOM 6697 C CA . VAL A 1 41 ? 63.508 2.295 13.719 1.00 0.00 11 VAL A CA 7
ATOM 6698 C C . VAL A 1 41 ? 62.275 2.884 13.022 1.00 0.00 11 VAL A C 7
ATOM 6699 O O . VAL A 1 41 ? 61.929 4.054 13.221 1.00 0.00 11 VAL A O 7
ATOM 6712 N N . LEU A 1 42 ? 61.654 2.072 12.177 1.00 0.00 12 LEU A N 7
ATOM 6713 C CA . LEU A 1 42 ? 60.412 2.423 11.506 1.00 0.00 12 LEU A CA 7
ATOM 6714 C C . LEU A 1 42 ? 59.309 1.455 11.918 1.00 0.00 12 LEU A C 7
ATOM 6715 O O . LEU A 1 42 ? 59.212 0.353 11.375 1.00 0.00 12 LEU A O 7
ATOM 6731 N N . ASP A 1 43 ? 58.499 1.843 12.888 1.00 0.00 13 ASP A N 7
ATOM 6732 C CA . ASP A 1 43 ? 57.380 1.007 13.304 1.00 0.00 13 ASP A CA 7
ATOM 6733 C C . ASP A 1 43 ? 56.170 1.359 12.455 1.00 0.00 13 ASP A C 7
ATOM 6734 O O . ASP A 1 43 ? 55.564 2.415 12.624 1.00 0.00 13 ASP A O 7
ATOM 6743 N N . GLN A 1 44 ? 55.851 0.480 11.521 1.00 0.00 14 GLN A N 7
ATOM 6744 C CA . GLN A 1 44 ? 54.887 0.785 10.473 1.00 0.00 14 GLN A CA 7
ATOM 6745 C C . GLN A 1 44 ? 53.453 0.537 10.913 1.00 0.00 14 GLN A C 7
ATOM 6746 O O . GLN A 1 44 ? 53.173 -0.406 11.656 1.00 0.00 14 GLN A O 7
ATOM 6760 N N . ASP A 1 45 ? 52.553 1.396 10.444 1.00 0.00 15 ASP A N 7
ATOM 6761 C CA . ASP A 1 45 ? 51.121 1.180 10.612 1.00 0.00 15 ASP A CA 7
ATOM 6762 C C . ASP A 1 45 ? 50.722 -0.106 9.905 1.00 0.00 15 ASP A C 7
ATOM 6763 O O . ASP A 1 45 ? 50.213 -1.044 10.520 1.00 0.00 15 ASP A O 7
ATOM 6772 N N . ASN A 1 46 ? 50.989 -0.135 8.603 1.00 0.00 16 ASN A N 7
ATOM 6773 C CA . ASN A 1 46 ? 50.692 -1.284 7.754 1.00 0.00 16 ASN A CA 7
ATOM 6774 C C . ASN A 1 46 ? 51.260 -1.043 6.361 1.00 0.00 16 ASN A C 7
ATOM 6775 O O . ASN A 1 46 ? 52.023 -1.852 5.838 1.00 0.00 16 ASN A O 7
ATOM 6786 N N . GLY A 1 47 ? 50.881 0.086 5.773 1.00 0.00 17 GLY A N 7
ATOM 6787 C CA . GLY A 1 47 ? 51.400 0.456 4.472 1.00 0.00 17 GLY A CA 7
ATOM 6788 C C . GLY A 1 47 ? 52.443 1.551 4.575 1.00 0.00 17 GLY A C 7
ATOM 6789 O O . GLY A 1 47 ? 53.609 1.340 4.252 1.00 0.00 17 GLY A O 7
ATOM 6793 N N . HIS A 1 48 ? 52.024 2.726 5.031 1.00 0.00 18 HIS A N 7
ATOM 6794 C CA . HIS A 1 48 ? 52.951 3.834 5.227 1.00 0.00 18 HIS A CA 7
ATOM 6795 C C . HIS A 1 48 ? 53.657 3.695 6.576 1.00 0.00 18 HIS A C 7
ATOM 6796 O O . HIS A 1 48 ? 53.159 3.016 7.479 1.00 0.00 18 HIS A O 7
ATOM 6811 N N . ALA A 1 49 ? 54.808 4.336 6.711 1.00 0.00 19 ALA A N 7
ATOM 6812 C CA . ALA A 1 49 ? 55.610 4.204 7.916 1.00 0.00 19 ALA A CA 7
ATOM 6813 C C . ALA A 1 49 ? 56.016 5.560 8.468 1.00 0.00 19 ALA A C 7
ATOM 6814 O O . ALA A 1 49 ? 55.815 6.595 7.827 1.00 0.00 19 ALA A O 7
ATOM 6821 N N . ARG A 1 50 ? 56.577 5.542 9.666 1.00 0.00 20 ARG A N 7
ATOM 6822 C CA . ARG A 1 50 ? 57.099 6.738 10.300 1.00 0.00 20 ARG A CA 7
ATOM 6823 C C . ARG A 1 50 ? 58.245 6.349 11.222 1.00 0.00 20 ARG A C 7
ATOM 6824 O O . ARG A 1 50 ? 58.224 5.272 11.820 1.00 0.00 20 ARG A O 7
ATOM 6845 N N . CYS A 1 51 ? 59.257 7.199 11.309 1.00 0.00 21 CYS A N 7
ATOM 6846 C CA . CYS A 1 51 ? 60.346 6.974 12.240 1.00 0.00 21 CYS A CA 7
ATOM 6847 C C . CYS A 1 51 ? 59.808 6.997 13.664 1.00 0.00 21 CYS A C 7
ATOM 6848 O O . CYS A 1 51 ? 59.425 8.049 14.166 1.00 0.00 21 CYS A O 7
ATOM 6855 N N . ARG A 1 52 ? 59.778 5.835 14.301 1.00 0.00 22 ARG A N 7
ATOM 6856 C CA . ARG A 1 52 ? 59.149 5.686 15.609 1.00 0.00 22 ARG A CA 7
ATOM 6857 C C . ARG A 1 52 ? 59.854 6.538 16.659 1.00 0.00 22 ARG A C 7
ATOM 6858 O O . ARG A 1 52 ? 59.227 7.358 17.330 1.00 0.00 22 ARG A O 7
ATOM 6879 N N . SER A 1 53 ? 61.160 6.347 16.789 1.00 0.00 23 SER A N 7
ATOM 6880 C CA . SER A 1 53 ? 61.947 7.102 17.754 1.00 0.00 23 SER A CA 7
ATOM 6881 C C . SER A 1 53 ? 62.235 8.510 17.242 1.00 0.00 23 SER A C 7
ATOM 6882 O O . SER A 1 53 ? 62.156 9.482 17.994 1.00 0.00 23 SER A O 7
ATOM 6890 N N . CYS A 1 54 ? 62.551 8.614 15.957 1.00 0.00 24 CYS A N 7
ATOM 6891 C CA . CYS A 1 54 ? 62.937 9.891 15.372 1.00 0.00 24 CYS A CA 7
ATOM 6892 C C . CYS A 1 54 ? 61.750 10.855 15.344 1.00 0.00 24 CYS A C 7
ATOM 6893 O O . CYS A 1 54 ? 61.831 11.974 15.843 1.00 0.00 24 CYS A O 7
ATOM 6900 N N . GLY A 1 55 ? 60.643 10.399 14.769 1.00 0.00 25 GLY A N 7
ATOM 6901 C CA . GLY A 1 55 ? 59.495 11.261 14.567 1.00 0.00 25 GLY A CA 7
ATOM 6902 C C . GLY A 1 55 ? 59.328 11.644 13.109 1.00 0.00 25 GLY A C 7
ATOM 6903 O O . GLY A 1 55 ? 58.284 12.157 12.708 1.00 0.00 25 GLY A O 7
ATOM 6907 N N . GLU A 1 56 ? 60.365 11.375 12.323 1.00 0.00 26 GLU A N 7
ATOM 6908 C CA . GLU A 1 56 ? 60.397 11.715 10.901 1.00 0.00 26 GLU A CA 7
ATOM 6909 C C . GLU A 1 56 ? 59.350 10.929 10.117 1.00 0.00 26 GLU A C 7
ATOM 6910 O O . GLU A 1 56 ? 58.999 9.809 10.487 1.00 0.00 26 GLU A O 7
ATOM 6922 N N . PHE A 1 57 ? 58.880 11.501 9.021 1.00 0.00 27 PHE A N 7
ATOM 6923 C CA . PHE A 1 57 ? 57.918 10.828 8.163 1.00 0.00 27 PHE A CA 7
ATOM 6924 C C . PHE A 1 57 ? 58.622 10.147 6.997 1.00 0.00 27 PHE A C 7
ATOM 6925 O O . PHE A 1 57 ? 59.196 10.812 6.136 1.00 0.00 27 PHE A O 7
ATOM 6942 N N . ILE A 1 58 ? 58.602 8.822 6.988 1.00 0.00 28 ILE A N 7
ATOM 6943 C CA . ILE A 1 58 ? 59.134 8.062 5.869 1.00 0.00 28 ILE A CA 7
ATOM 6944 C C . ILE A 1 58 ? 58.094 7.055 5.403 1.00 0.00 28 ILE A C 7
ATOM 6945 O O . ILE A 1 58 ? 57.984 5.957 5.948 1.00 0.00 28 ILE A O 7
ATOM 6961 N N . GLU A 1 59 ? 57.313 7.442 4.411 1.00 0.00 29 GLU A N 7
ATOM 6962 C CA . GLU A 1 59 ? 56.276 6.573 3.891 1.00 0.00 29 GLU A CA 7
ATOM 6963 C C . GLU A 1 59 ? 56.814 5.790 2.705 1.00 0.00 29 GLU A C 7
ATOM 6964 O O . GLU A 1 59 ? 57.908 6.069 2.214 1.00 0.00 29 GLU A O 7
ATOM 6976 N N . MET A 1 60 ? 56.058 4.808 2.248 1.00 0.00 30 MET A N 7
ATOM 6977 C CA . MET A 1 60 ? 56.516 3.951 1.172 1.00 0.00 30 MET A CA 7
ATOM 6978 C C . MET A 1 60 ? 55.559 3.985 -0.005 1.00 0.00 30 MET A C 7
ATOM 6979 O O . MET A 1 60 ? 54.338 4.000 0.168 1.00 0.00 30 MET A O 7
ATOM 6993 N N . LYS A 1 61 ? 56.129 4.021 -1.198 1.00 0.00 31 LYS A N 7
ATOM 6994 C CA . LYS A 1 61 ? 55.364 3.956 -2.426 1.00 0.00 31 LYS A CA 7
ATOM 6995 C C . LYS A 1 61 ? 54.944 2.520 -2.688 1.00 0.00 31 LYS A C 7
ATOM 6996 O O . LYS A 1 61 ? 55.773 1.604 -2.617 1.00 0.00 31 LYS A O 7
ATOM 7015 N N . ALA A 1 62 ? 53.670 2.325 -2.981 1.00 0.00 32 ALA A N 7
ATOM 7016 C CA . ALA A 1 62 ? 53.166 1.008 -3.320 1.00 0.00 32 ALA A CA 7
ATOM 7017 C C . ALA A 1 62 ? 53.296 0.777 -4.816 1.00 0.00 32 ALA A C 7
ATOM 7018 O O . ALA A 1 62 ? 52.386 1.085 -5.588 1.00 0.00 32 ALA A O 7
ATOM 7025 N N . LEU A 1 63 ? 54.446 0.271 -5.227 1.00 0.00 33 LEU A N 7
ATOM 7026 C CA . LEU A 1 63 ? 54.727 0.090 -6.639 1.00 0.00 33 LEU A CA 7
ATOM 7027 C C . LEU A 1 63 ? 54.643 -1.375 -7.030 1.00 0.00 33 LEU A C 7
ATOM 7028 O O . LEU A 1 63 ? 54.933 -2.264 -6.227 1.00 0.00 33 LEU A O 7
ATOM 7044 N N . CYS A 1 64 ? 54.234 -1.624 -8.264 1.00 0.00 34 CYS A N 7
ATOM 7045 C CA . CYS A 1 64 ? 54.280 -2.964 -8.818 1.00 0.00 34 CYS A CA 7
ATOM 7046 C C . CYS A 1 64 ? 55.721 -3.284 -9.197 1.00 0.00 34 CYS A C 7
ATOM 7047 O O . CYS A 1 64 ? 56.332 -2.558 -9.974 1.00 0.00 34 CYS A O 7
ATOM 7054 N N . PRO A 1 65 ? 56.274 -4.381 -8.664 1.00 0.00 35 PRO A N 7
ATOM 7055 C CA . PRO A 1 65 ? 57.708 -4.701 -8.788 1.00 0.00 35 PRO A CA 7
ATOM 7056 C C . PRO A 1 65 ? 58.184 -4.813 -10.238 1.00 0.00 35 PRO A C 7
ATOM 7057 O O . PRO A 1 65 ? 59.338 -4.517 -10.548 1.00 0.00 35 PRO A O 7
ATOM 7068 N N . ASP A 1 66 ? 57.284 -5.212 -11.129 1.00 0.00 36 ASP A N 7
ATOM 7069 C CA . ASP A 1 66 ? 57.648 -5.479 -12.517 1.00 0.00 36 ASP A CA 7
ATOM 7070 C C . ASP A 1 66 ? 57.810 -4.185 -13.319 1.00 0.00 36 ASP A C 7
ATOM 7071 O O . ASP A 1 66 ? 58.694 -4.082 -14.168 1.00 0.00 36 ASP A O 7
ATOM 7080 N N . CYS A 1 67 ? 56.970 -3.198 -13.034 1.00 0.00 37 CYS A N 7
ATOM 7081 C CA . CYS A 1 67 ? 56.888 -2.006 -13.872 1.00 0.00 37 CYS A CA 7
ATOM 7082 C C . CYS A 1 67 ? 57.209 -0.736 -13.093 1.00 0.00 37 CYS A C 7
ATOM 7083 O O . CYS A 1 67 ? 57.596 0.277 -13.675 1.00 0.00 37 CYS A O 7
ATOM 7090 N N . HIS A 1 68 ? 57.053 -0.808 -11.775 1.00 0.00 38 HIS A N 7
ATOM 7091 C CA . HIS A 1 68 ? 57.299 0.321 -10.878 1.00 0.00 38 HIS A CA 7
ATOM 7092 C C . HIS A 1 68 ? 56.283 1.440 -11.078 1.00 0.00 38 HIS A C 7
ATOM 7093 O O . HIS A 1 68 ? 56.504 2.576 -10.662 1.00 0.00 38 HIS A O 7
ATOM 7108 N N . GLN A 1 69 ? 55.164 1.106 -11.707 1.00 0.00 39 GLN A N 7
ATOM 7109 C CA . GLN A 1 69 ? 54.020 2.001 -11.740 1.00 0.00 39 GLN A CA 7
ATOM 7110 C C . GLN A 1 69 ? 53.278 1.908 -10.415 1.00 0.00 39 GLN A C 7
ATOM 7111 O O . GLN A 1 69 ? 53.151 0.813 -9.852 1.00 0.00 39 GLN A O 7
ATOM 7125 N N . PRO A 1 70 ? 52.805 3.047 -9.890 1.00 0.00 40 PRO A N 7
ATOM 7126 C CA . PRO A 1 70 ? 52.057 3.088 -8.631 1.00 0.00 40 PRO A CA 7
ATOM 7127 C C . PRO A 1 70 ? 50.776 2.266 -8.700 1.00 0.00 40 PRO A C 7
ATOM 7128 O O . PRO A 1 70 ? 49.988 2.399 -9.640 1.00 0.00 40 PRO A O 7
ATOM 7139 N N . LEU A 1 71 ? 50.583 1.408 -7.711 1.00 0.00 41 LEU A N 7
ATOM 7140 C CA . LEU A 1 71 ? 49.388 0.585 -7.639 1.00 0.00 41 LEU A CA 7
ATOM 7141 C C . LEU A 1 71 ? 48.192 1.433 -7.240 1.00 0.00 41 LEU A C 7
ATOM 7142 O O . LEU A 1 71 ? 48.230 2.148 -6.237 1.00 0.00 41 LEU A O 7
ATOM 7158 N N . GLN A 1 72 ? 47.139 1.359 -8.035 1.00 0.00 42 GLN A N 7
ATOM 7159 C CA . GLN A 1 72 ? 45.939 2.129 -7.775 1.00 0.00 42 GLN A CA 7
ATOM 7160 C C . GLN A 1 72 ? 45.194 1.551 -6.581 1.00 0.00 42 GLN A C 7
ATOM 7161 O O . GLN A 1 72 ? 44.805 0.380 -6.584 1.00 0.00 42 GLN A O 7
ATOM 7175 N N . VAL A 1 73 ? 45.020 2.374 -5.560 1.00 0.00 43 VAL A N 7
ATOM 7176 C CA . VAL A 1 73 ? 44.360 1.952 -4.337 1.00 0.00 43 VAL A CA 7
ATOM 7177 C C . VAL A 1 73 ? 42.850 1.926 -4.529 1.00 0.00 43 VAL A C 7
ATOM 7178 O O . VAL A 1 73 ? 42.190 2.967 -4.519 1.00 0.00 43 VAL A O 7
ATOM 7191 N N . LEU A 1 74 ? 42.316 0.733 -4.731 1.00 0.00 44 LEU A N 7
ATOM 7192 C CA . LEU A 1 74 ? 40.884 0.552 -4.901 1.00 0.00 44 LEU A CA 7
ATOM 7193 C C . LEU A 1 74 ? 40.204 0.543 -3.542 1.00 0.00 44 LEU A C 7
ATOM 7194 O O . LEU A 1 74 ? 40.225 -0.469 -2.841 1.00 0.00 44 LEU A O 7
ATOM 7210 N N . LYS A 1 75 ? 39.635 1.673 -3.154 1.00 0.00 45 LYS A N 7
ATOM 7211 C CA . LYS A 1 75 ? 38.941 1.758 -1.881 1.00 0.00 45 LYS A CA 7
ATOM 7212 C C . LYS A 1 75 ? 37.440 1.597 -2.066 1.00 0.00 45 LYS A C 7
ATOM 7213 O O . LYS A 1 75 ? 36.760 2.494 -2.572 1.00 0.00 45 LYS A O 7
ATOM 7232 N N . ALA A 1 76 ? 36.940 0.441 -1.670 1.00 0.00 46 ALA A N 7
ATOM 7233 C CA . ALA A 1 76 ? 35.515 0.175 -1.675 1.00 0.00 46 ALA A CA 7
ATOM 7234 C C . ALA A 1 76 ? 34.999 0.170 -0.243 1.00 0.00 46 ALA A C 7
ATOM 7235 O O . ALA A 1 76 ? 35.768 0.389 0.696 1.00 0.00 46 ALA A O 7
ATOM 7242 N N . CYS A 1 77 ? 33.714 -0.077 -0.069 1.00 0.00 47 CYS A N 7
ATOM 7243 C CA . CYS A 1 77 ? 33.135 -0.110 1.262 1.00 0.00 47 CYS A CA 7
ATOM 7244 C C . CYS A 1 77 ? 33.412 -1.458 1.928 1.00 0.00 47 CYS A C 7
ATOM 7245 O O . CYS A 1 77 ? 32.589 -2.370 1.880 1.00 0.00 47 CYS A O 7
ATOM 7253 N N . GLY A 1 78 ? 34.599 -1.589 2.510 1.00 0.00 48 GLY A N 7
ATOM 7254 C CA . GLY A 1 78 ? 34.962 -2.815 3.196 1.00 0.00 48 GLY A CA 7
ATOM 7255 C C . GLY A 1 78 ? 36.092 -3.561 2.511 1.00 0.00 48 GLY A C 7
ATOM 7256 O O . GLY A 1 78 ? 36.671 -4.486 3.083 1.00 0.00 48 GLY A O 7
ATOM 7260 N N . ALA A 1 79 ? 36.413 -3.158 1.288 1.00 0.00 49 ALA A N 7
ATOM 7261 C CA . ALA A 1 79 ? 37.454 -3.819 0.512 1.00 0.00 49 ALA A CA 7
ATOM 7262 C C . ALA A 1 79 ? 38.487 -2.820 0.011 1.00 0.00 49 ALA A C 7
ATOM 7263 O O . ALA A 1 79 ? 38.137 -1.724 -0.432 1.00 0.00 49 ALA A O 7
ATOM 7270 N N . VAL A 1 80 ? 39.755 -3.199 0.089 1.00 0.00 50 VAL A N 7
ATOM 7271 C CA . VAL A 1 80 ? 40.850 -2.370 -0.405 1.00 0.00 50 VAL A CA 7
ATOM 7272 C C . VAL A 1 80 ? 41.844 -3.236 -1.172 1.00 0.00 50 VAL A C 7
ATOM 7273 O O . VAL A 1 80 ? 42.418 -4.177 -0.619 1.00 0.00 50 VAL A O 7
ATOM 7286 N N . ASP A 1 81 ? 42.036 -2.930 -2.447 1.00 0.00 51 ASP A N 7
ATOM 7287 C CA . ASP A 1 81 ? 42.941 -3.705 -3.289 1.00 0.00 51 ASP A CA 7
ATOM 7288 C C . ASP A 1 81 ? 43.900 -2.800 -4.042 1.00 0.00 51 ASP A C 7
ATOM 7289 O O . ASP A 1 81 ? 43.636 -1.612 -4.226 1.00 0.00 51 ASP A O 7
ATOM 7298 N N . TYR A 1 82 ? 45.016 -3.366 -4.471 1.00 0.00 52 TYR A N 7
ATOM 7299 C CA . TYR A 1 82 ? 45.996 -2.632 -5.253 1.00 0.00 52 TYR A CA 7
ATOM 7300 C C . TYR A 1 82 ? 45.974 -3.106 -6.705 1.00 0.00 52 TYR A C 7
ATOM 7301 O O . TYR A 1 82 ? 46.321 -4.252 -7.001 1.00 0.00 52 TYR A O 7
ATOM 7319 N N . PHE A 1 83 ? 45.553 -2.223 -7.603 1.00 0.00 53 PHE A N 7
ATOM 7320 C CA . PHE A 1 83 ? 45.392 -2.573 -9.009 1.00 0.00 53 PHE A CA 7
ATOM 7321 C C . PHE A 1 83 ? 46.540 -2.015 -9.847 1.00 0.00 53 PHE A C 7
ATOM 7322 O O . PHE A 1 83 ? 46.895 -0.843 -9.729 1.00 0.00 53 PHE A O 7
ATOM 7339 N N . CYS A 1 84 ? 47.114 -2.859 -10.694 1.00 0.00 54 CYS A N 7
ATOM 7340 C CA . CYS A 1 84 ? 48.196 -2.444 -11.572 1.00 0.00 54 CYS A CA 7
ATOM 7341 C C . CYS A 1 84 ? 47.670 -2.217 -12.982 1.00 0.00 54 CYS A C 7
ATOM 7342 O O . CYS A 1 84 ? 47.457 -3.177 -13.737 1.00 0.00 54 CYS A O 7
ATOM 7349 N N . GLN A 1 85 ? 47.431 -0.955 -13.334 1.00 0.00 55 GLN A N 7
ATOM 7350 C CA . GLN A 1 85 ? 47.002 -0.627 -14.685 1.00 0.00 55 GLN A CA 7
ATOM 7351 C C . GLN A 1 85 ? 48.145 -0.833 -15.658 1.00 0.00 55 GLN A C 7
ATOM 7352 O O . GLN A 1 85 ? 48.997 0.032 -15.840 1.00 0.00 55 GLN A O 7
ATOM 7366 N N . HIS A 1 86 ? 48.144 -2.013 -16.249 1.00 0.00 56 HIS A N 7
ATOM 7367 C CA . HIS A 1 86 ? 49.155 -2.441 -17.213 1.00 0.00 56 HIS A CA 7
ATOM 7368 C C . HIS A 1 86 ? 48.883 -3.882 -17.613 1.00 0.00 56 HIS A C 7
ATOM 7369 O O . HIS A 1 86 ? 49.775 -4.595 -18.071 1.00 0.00 56 HIS A O 7
ATOM 7384 N N . GLY A 1 87 ? 47.637 -4.305 -17.430 1.00 0.00 57 GLY A N 7
ATOM 7385 C CA . GLY A 1 87 ? 47.266 -5.678 -17.705 1.00 0.00 57 GLY A CA 7
ATOM 7386 C C . GLY A 1 87 ? 47.841 -6.653 -16.692 1.00 0.00 57 GLY A C 7
ATOM 7387 O O . GLY A 1 87 ? 48.156 -7.792 -17.033 1.00 0.00 57 GLY A O 7
ATOM 7391 N N . HIS A 1 88 ? 48.002 -6.209 -15.447 1.00 0.00 58 HIS A N 7
ATOM 7392 C CA . HIS A 1 88 ? 48.564 -7.069 -14.403 1.00 0.00 58 HIS A CA 7
ATOM 7393 C C . HIS A 1 88 ? 47.522 -7.380 -13.335 1.00 0.00 58 HIS A C 7
ATOM 7394 O O . HIS A 1 88 ? 47.738 -8.234 -12.475 1.00 0.00 58 HIS A O 7
ATOM 7408 N N . GLY A 1 89 ? 46.397 -6.679 -13.394 1.00 0.00 59 GLY A N 7
ATOM 7409 C CA . GLY A 1 89 ? 45.303 -6.950 -12.482 1.00 0.00 59 GLY A CA 7
ATOM 7410 C C . GLY A 1 89 ? 45.601 -6.531 -11.056 1.00 0.00 59 GLY A C 7
ATOM 7411 O O . GLY A 1 89 ? 46.243 -5.502 -10.824 1.00 0.00 59 GLY A O 7
ATOM 7415 N N . LEU A 1 90 ? 45.138 -7.332 -10.106 1.00 0.00 60 LEU A N 7
ATOM 7416 C CA . LEU A 1 90 ? 45.303 -7.031 -8.691 1.00 0.00 60 LEU A CA 7
ATOM 7417 C C . LEU A 1 90 ? 46.563 -7.683 -8.140 1.00 0.00 60 LEU A C 7
ATOM 7418 O O . LEU A 1 90 ? 46.832 -8.859 -8.398 1.00 0.00 60 LEU A O 7
ATOM 7434 N N . ILE A 1 91 ? 47.325 -6.916 -7.379 1.00 0.00 61 ILE A N 7
ATOM 7435 C CA . ILE A 1 91 ? 48.559 -7.405 -6.789 1.00 0.00 61 ILE A CA 7
ATOM 7436 C C . ILE A 1 91 ? 48.379 -7.619 -5.288 1.00 0.00 61 ILE A C 7
ATOM 7437 O O . ILE A 1 91 ? 48.026 -6.690 -4.561 1.00 0.00 61 ILE A O 7
ATOM 7453 N N . SER A 1 92 ? 48.583 -8.851 -4.836 1.00 0.00 62 SER A N 7
ATOM 7454 C CA . SER A 1 92 ? 48.539 -9.165 -3.414 1.00 0.00 62 SER A CA 7
ATOM 7455 C C . SER A 1 92 ? 49.623 -8.392 -2.668 1.00 0.00 62 SER A C 7
ATOM 7456 O O . SER A 1 92 ? 50.703 -8.152 -3.212 1.00 0.00 62 SER A O 7
ATOM 7464 N N . LYS A 1 93 ? 49.350 -8.033 -1.417 1.00 0.00 63 LYS A N 7
ATOM 7465 C CA . LYS A 1 93 ? 50.235 -7.146 -0.664 1.00 0.00 63 LYS A CA 7
ATOM 7466 C C . LYS A 1 93 ? 51.553 -7.825 -0.273 1.00 0.00 63 LYS A C 7
ATOM 7467 O O . LYS A 1 93 ? 52.399 -7.215 0.377 1.00 0.00 63 LYS A O 7
ATOM 7486 N N . LYS A 1 94 ? 51.726 -9.085 -0.657 1.00 0.00 64 LYS A N 7
ATOM 7487 C CA . LYS A 1 94 ? 53.013 -9.753 -0.482 1.00 0.00 64 LYS A CA 7
ATOM 7488 C C . LYS A 1 94 ? 53.940 -9.387 -1.632 1.00 0.00 64 LYS A C 7
ATOM 7489 O O . LYS A 1 94 ? 55.161 -9.324 -1.478 1.00 0.00 64 LYS A O 7
ATOM 7508 N N . ARG A 1 95 ? 53.341 -9.138 -2.787 1.00 0.00 65 ARG A N 7
ATOM 7509 C CA . ARG A 1 95 ? 54.094 -8.935 -4.012 1.00 0.00 65 ARG A CA 7
ATOM 7510 C C . ARG A 1 95 ? 54.163 -7.455 -4.368 1.00 0.00 65 ARG A C 7
ATOM 7511 O O . ARG A 1 95 ? 54.535 -7.091 -5.478 1.00 0.00 65 ARG A O 7
ATOM 7532 N N . VAL A 1 96 ? 53.805 -6.609 -3.415 1.00 0.00 66 VAL A N 7
ATOM 7533 C CA . VAL A 1 96 ? 53.911 -5.169 -3.593 1.00 0.00 66 VAL A CA 7
ATOM 7534 C C . VAL A 1 96 ? 55.303 -4.701 -3.185 1.00 0.00 66 VAL A C 7
ATOM 7535 O O . VAL A 1 96 ? 55.776 -5.024 -2.094 1.00 0.00 66 VAL A O 7
ATOM 7548 N N . GLU A 1 97 ? 55.959 -3.956 -4.060 1.00 0.00 67 GLU A N 7
ATOM 7549 C CA . GLU A 1 97 ? 57.303 -3.480 -3.783 1.00 0.00 67 GLU A CA 7
ATOM 7550 C C . GLU A 1 97 ? 57.243 -2.100 -3.140 1.00 0.00 67 GLU A C 7
ATOM 7551 O O . GLU A 1 97 ? 56.954 -1.102 -3.804 1.00 0.00 67 GLU A O 7
ATOM 7563 N N . PHE A 1 98 ? 57.488 -2.057 -1.839 1.00 0.00 68 PHE A N 7
ATOM 7564 C CA . PHE A 1 98 ? 57.440 -0.809 -1.092 1.00 0.00 68 PHE A CA 7
ATOM 7565 C C . PHE A 1 98 ? 58.795 -0.119 -1.108 1.00 0.00 68 PHE A C 7
ATOM 7566 O O . PHE A 1 98 ? 59.781 -0.642 -0.586 1.00 0.00 68 PHE A O 7
ATOM 7583 N N . VAL A 1 99 ? 58.843 1.050 -1.723 1.00 0.00 69 VAL A N 7
ATOM 7584 C CA . VAL A 1 99 ? 60.069 1.835 -1.766 1.00 0.00 69 VAL A CA 7
ATOM 7585 C C . VAL A 1 99 ? 59.897 3.122 -0.969 1.00 0.00 69 VAL A C 7
ATOM 7586 O O . VAL A 1 99 ? 58.780 3.607 -0.810 1.00 0.00 69 VAL A O 7
ATOM 7599 N N . LEU A 1 100 ? 60.992 3.664 -0.456 1.00 0.00 70 LEU A N 7
ATOM 7600 C CA . LEU A 1 100 ? 60.933 4.873 0.360 1.00 0.00 70 LEU A CA 7
ATOM 7601 C C . LEU A 1 100 ? 60.499 6.067 -0.486 1.00 0.00 70 LEU A C 7
ATOM 7602 O O . LEU A 1 100 ? 61.064 6.322 -1.553 1.00 0.00 70 LEU A O 7
ATOM 7618 N N . ALA A 1 101 ? 59.486 6.779 -0.010 1.00 0.00 71 ALA A N 7
ATOM 7619 C CA . ALA A 1 101 ? 58.929 7.912 -0.735 1.00 0.00 71 ALA A CA 7
ATOM 7620 C C . ALA A 1 101 ? 59.702 9.191 -0.431 1.00 0.00 71 ALA A C 7
ATOM 7621 O O . ALA A 1 101 ? 60.313 9.751 -1.364 1.00 0.00 71 ALA A O 7
ATOM 7631 N N . MET A 1 31 ? 59.730 -6.731 10.443 1.00 0.00 1 MET A N 8
ATOM 7632 C CA . MET A 1 31 ? 61.202 -6.784 10.590 1.00 0.00 1 MET A CA 8
ATOM 7633 C C . MET A 1 31 ? 61.773 -5.378 10.669 1.00 0.00 1 MET A C 8
ATOM 7634 O O . MET A 1 31 ? 61.180 -4.431 10.150 1.00 0.00 1 MET A O 8
ATOM 7648 N N . GLU A 1 32 ? 62.921 -5.246 11.315 1.00 0.00 2 GLU A N 8
ATOM 7649 C CA . GLU A 1 32 ? 63.512 -3.940 11.545 1.00 0.00 2 GLU A CA 8
ATOM 7650 C C . GLU A 1 32 ? 64.153 -3.377 10.281 1.00 0.00 2 GLU A C 8
ATOM 7651 O O . GLU A 1 32 ? 65.081 -3.957 9.719 1.00 0.00 2 GLU A O 8
ATOM 7663 N N . LEU A 1 33 ? 63.627 -2.257 9.822 1.00 0.00 3 LEU A N 8
ATOM 7664 C CA . LEU A 1 33 ? 64.297 -1.469 8.807 1.00 0.00 3 LEU A CA 8
ATOM 7665 C C . LEU A 1 33 ? 65.045 -0.352 9.511 1.00 0.00 3 LEU A C 8
ATOM 7666 O O . LEU A 1 33 ? 64.790 -0.092 10.684 1.00 0.00 3 LEU A O 8
ATOM 7682 N N . HIS A 1 34 ? 65.978 0.292 8.841 1.00 0.00 4 HIS A N 8
ATOM 7683 C CA . HIS A 1 34 ? 66.756 1.334 9.489 1.00 0.00 4 HIS A CA 8
ATOM 7684 C C . HIS A 1 34 ? 66.521 2.688 8.842 1.00 0.00 4 HIS A C 8
ATOM 7685 O O . HIS A 1 34 ? 66.425 2.801 7.622 1.00 0.00 4 HIS A O 8
ATOM 7700 N N . CYS A 1 35 ? 66.420 3.705 9.684 1.00 0.00 5 CYS A N 8
ATOM 7701 C CA . CYS A 1 35 ? 66.180 5.077 9.246 1.00 0.00 5 CYS A CA 8
ATOM 7702 C C . CYS A 1 35 ? 67.504 5.720 8.875 1.00 0.00 5 CYS A C 8
ATOM 7703 O O . CYS A 1 35 ? 68.294 6.011 9.751 1.00 0.00 5 CYS A O 8
ATOM 7710 N N . PRO A 1 36 ? 67.763 5.960 7.578 1.00 0.00 6 PRO A N 8
ATOM 7711 C CA . PRO A 1 36 ? 69.063 6.477 7.095 1.00 0.00 6 PRO A CA 8
ATOM 7712 C C . PRO A 1 36 ? 69.518 7.748 7.821 1.00 0.00 6 PRO A C 8
ATOM 7713 O O . PRO A 1 36 ? 70.683 8.139 7.752 1.00 0.00 6 PRO A O 8
ATOM 7724 N N . GLN A 1 37 ? 68.585 8.376 8.516 1.00 0.00 7 GLN A N 8
ATOM 7725 C CA . GLN A 1 37 ? 68.844 9.598 9.254 1.00 0.00 7 GLN A CA 8
ATOM 7726 C C . GLN A 1 37 ? 69.486 9.330 10.626 1.00 0.00 7 GLN A C 8
ATOM 7727 O O . GLN A 1 37 ? 70.385 10.060 11.044 1.00 0.00 7 GLN A O 8
ATOM 7741 N N . CYS A 1 38 ? 69.042 8.287 11.320 1.00 0.00 8 CYS A N 8
ATOM 7742 C CA . CYS A 1 38 ? 69.549 8.004 12.668 1.00 0.00 8 CYS A CA 8
ATOM 7743 C C . CYS A 1 38 ? 69.926 6.535 12.827 1.00 0.00 8 CYS A C 8
ATOM 7744 O O . CYS A 1 38 ? 70.312 6.096 13.909 1.00 0.00 8 CYS A O 8
ATOM 7751 N N . GLN A 1 39 ? 69.770 5.791 11.738 1.00 0.00 9 GLN A N 8
ATOM 7752 C CA . GLN A 1 39 ? 70.113 4.370 11.658 1.00 0.00 9 GLN A CA 8
ATOM 7753 C C . GLN A 1 39 ? 69.432 3.538 12.744 1.00 0.00 9 GLN A C 8
ATOM 7754 O O . GLN A 1 39 ? 69.900 2.458 13.098 1.00 0.00 9 GLN A O 8
ATOM 7768 N N . HIS A 1 40 ? 68.305 4.030 13.242 1.00 0.00 10 HIS A N 8
ATOM 7769 C CA . HIS A 1 40 ? 67.516 3.290 14.217 1.00 0.00 10 HIS A CA 8
ATOM 7770 C C . HIS A 1 40 ? 66.342 2.600 13.538 1.00 0.00 10 HIS A C 8
ATOM 7771 O O . HIS A 1 40 ? 66.074 2.840 12.358 1.00 0.00 10 HIS A O 8
ATOM 7786 N N . VAL A 1 41 ? 65.648 1.759 14.293 1.00 0.00 11 VAL A N 8
ATOM 7787 C CA . VAL A 1 41 ? 64.597 0.904 13.757 1.00 0.00 11 VAL A CA 8
ATOM 7788 C C . VAL A 1 41 ? 63.396 1.685 13.206 1.00 0.00 11 VAL A C 8
ATOM 7789 O O . VAL A 1 41 ? 62.902 2.639 13.815 1.00 0.00 11 VAL A O 8
ATOM 7802 N N . LEU A 1 42 ? 62.967 1.276 12.021 1.00 0.00 12 LEU A N 8
ATOM 7803 C CA . LEU A 1 42 ? 61.693 1.686 11.459 1.00 0.00 12 LEU A CA 8
ATOM 7804 C C . LEU A 1 42 ? 60.687 0.569 11.689 1.00 0.00 12 LEU A C 8
ATOM 7805 O O . LEU A 1 42 ? 60.773 -0.486 11.054 1.00 0.00 12 LEU A O 8
ATOM 7821 N N . ASP A 1 43 ? 59.766 0.779 12.614 1.00 0.00 13 ASP A N 8
ATOM 7822 C CA . ASP A 1 43 ? 58.801 -0.256 12.963 1.00 0.00 13 ASP A CA 8
ATOM 7823 C C . ASP A 1 43 ? 57.488 -0.039 12.232 1.00 0.00 13 ASP A C 8
ATOM 7824 O O . ASP A 1 43 ? 56.988 1.084 12.145 1.00 0.00 13 ASP A O 8
ATOM 7833 N N . GLN A 1 44 ? 56.941 -1.120 11.705 1.00 0.00 14 GLN A N 8
ATOM 7834 C CA . GLN A 1 44 ? 55.722 -1.057 10.922 1.00 0.00 14 GLN A CA 8
ATOM 7835 C C . GLN A 1 44 ? 54.509 -1.335 11.796 1.00 0.00 14 GLN A C 8
ATOM 7836 O O . GLN A 1 44 ? 54.180 -2.488 12.076 1.00 0.00 14 GLN A O 8
ATOM 7850 N N . ASP A 1 45 ? 53.871 -0.272 12.259 1.00 0.00 15 ASP A N 8
ATOM 7851 C CA . ASP A 1 45 ? 52.610 -0.396 12.981 1.00 0.00 15 ASP A CA 8
ATOM 7852 C C . ASP A 1 45 ? 51.500 -0.739 11.997 1.00 0.00 15 ASP A C 8
ATOM 7853 O O . ASP A 1 45 ? 50.528 -1.423 12.324 1.00 0.00 15 ASP A O 8
ATOM 7862 N N . ASN A 1 46 ? 51.686 -0.267 10.776 1.00 0.00 16 ASN A N 8
ATOM 7863 C CA . ASN A 1 46 ? 50.762 -0.506 9.680 1.00 0.00 16 ASN A CA 8
ATOM 7864 C C . ASN A 1 46 ? 51.508 -0.247 8.376 1.00 0.00 16 ASN A C 8
ATOM 7865 O O . ASN A 1 46 ? 52.719 -0.459 8.312 1.00 0.00 16 ASN A O 8
ATOM 7876 N N . GLY A 1 47 ? 50.811 0.227 7.351 1.00 0.00 17 GLY A N 8
ATOM 7877 C CA . GLY A 1 47 ? 51.469 0.560 6.096 1.00 0.00 17 GLY A CA 8
ATOM 7878 C C . GLY A 1 47 ? 52.279 1.849 6.176 1.00 0.00 17 GLY A C 8
ATOM 7879 O O . GLY A 1 47 ? 52.510 2.513 5.167 1.00 0.00 17 GLY A O 8
ATOM 7883 N N . HIS A 1 48 ? 52.703 2.201 7.381 1.00 0.00 18 HIS A N 8
ATOM 7884 C CA . HIS A 1 48 ? 53.511 3.387 7.607 1.00 0.00 18 HIS A CA 8
ATOM 7885 C C . HIS A 1 48 ? 54.683 3.045 8.513 1.00 0.00 18 HIS A C 8
ATOM 7886 O O . HIS A 1 48 ? 54.515 2.341 9.512 1.00 0.00 18 HIS A O 8
ATOM 7901 N N . ALA A 1 49 ? 55.862 3.535 8.169 1.00 0.00 19 ALA A N 8
ATOM 7902 C CA . ALA A 1 49 ? 57.033 3.344 9.005 1.00 0.00 19 ALA A CA 8
ATOM 7903 C C . ALA A 1 49 ? 57.315 4.615 9.793 1.00 0.00 19 ALA A C 8
ATOM 7904 O O . ALA A 1 49 ? 57.815 5.603 9.250 1.00 0.00 19 ALA A O 8
ATOM 7911 N N . ARG A 1 50 ? 56.955 4.600 11.065 1.00 0.00 20 ARG A N 8
ATOM 7912 C CA . ARG A 1 50 ? 57.163 5.752 11.923 1.00 0.00 20 ARG A CA 8
ATOM 7913 C C . ARG A 1 50 ? 58.396 5.530 12.787 1.00 0.00 20 ARG A C 8
ATOM 7914 O O . ARG A 1 50 ? 58.403 4.673 13.672 1.00 0.00 20 ARG A O 8
ATOM 7935 N N . CYS A 1 51 ? 59.442 6.293 12.507 1.00 0.00 21 CYS A N 8
ATOM 7936 C CA . CYS A 1 51 ? 60.719 6.125 13.182 1.00 0.00 21 CYS A CA 8
ATOM 7937 C C . CYS A 1 51 ? 60.645 6.605 14.627 1.00 0.00 21 CYS A C 8
ATOM 7938 O O . CYS A 1 51 ? 60.642 7.814 14.892 1.00 0.00 21 CYS A O 8
ATOM 7945 N N . ARG A 1 52 ? 60.580 5.655 15.555 1.00 0.00 22 ARG A N 8
ATOM 7946 C CA . ARG A 1 52 ? 60.541 5.970 16.978 1.00 0.00 22 ARG A CA 8
ATOM 7947 C C . ARG A 1 52 ? 61.896 6.476 17.460 1.00 0.00 22 ARG A C 8
ATOM 7948 O O . ARG A 1 52 ? 62.739 5.701 17.908 1.00 0.00 22 ARG A O 8
ATOM 7969 N N . SER A 1 53 ? 62.096 7.782 17.316 1.00 0.00 23 SER A N 8
ATOM 7970 C CA . SER A 1 53 ? 63.323 8.464 17.714 1.00 0.00 23 SER A CA 8
ATOM 7971 C C . SER A 1 53 ? 63.246 9.920 17.273 1.00 0.00 23 SER A C 8
ATOM 7972 O O . SER A 1 53 ? 63.152 10.833 18.091 1.00 0.00 23 SER A O 8
ATOM 7980 N N . CYS A 1 54 ? 63.249 10.119 15.962 1.00 0.00 24 CYS A N 8
ATOM 7981 C CA . CYS A 1 54 ? 63.152 11.450 15.383 1.00 0.00 24 CYS A CA 8
ATOM 7982 C C . CYS A 1 54 ? 61.705 11.799 15.060 1.00 0.00 24 CYS A C 8
ATOM 7983 O O . CYS A 1 54 ? 61.360 12.967 14.889 1.00 0.00 24 CYS A O 8
ATOM 7990 N N . GLY A 1 55 ? 60.856 10.779 14.987 1.00 0.00 25 GLY A N 8
ATOM 7991 C CA . GLY A 1 55 ? 59.470 10.999 14.625 1.00 0.00 25 GLY A CA 8
ATOM 7992 C C . GLY A 1 55 ? 59.301 11.131 13.128 1.00 0.00 25 GLY A C 8
ATOM 7993 O O . GLY A 1 55 ? 58.260 11.578 12.644 1.00 0.00 25 GLY A O 8
ATOM 7997 N N . GLU A 1 56 ? 60.343 10.744 12.400 1.00 0.00 26 GLU A N 8
ATOM 7998 C CA . GLU A 1 56 ? 60.348 10.817 10.948 1.00 0.00 26 GLU A CA 8
ATOM 7999 C C . GLU A 1 56 ? 59.242 9.949 10.372 1.00 0.00 26 GLU A C 8
ATOM 8000 O O . GLU A 1 56 ? 59.101 8.776 10.737 1.00 0.00 26 GLU A O 8
ATOM 8012 N N . PHE A 1 57 ? 58.464 10.531 9.476 1.00 0.00 27 PHE A N 8
ATOM 8013 C CA . PHE A 1 57 ? 57.351 9.830 8.872 1.00 0.00 27 PHE A CA 8
ATOM 8014 C C . PHE A 1 57 ? 57.744 9.289 7.504 1.00 0.00 27 PHE A C 8
ATOM 8015 O O . PHE A 1 57 ? 57.883 10.036 6.533 1.00 0.00 27 PHE A O 8
ATOM 8032 N N . ILE A 1 58 ? 57.964 7.989 7.442 1.00 0.00 28 ILE A N 8
ATOM 8033 C CA . ILE A 1 58 ? 58.325 7.344 6.196 1.00 0.00 28 ILE A CA 8
ATOM 8034 C C . ILE A 1 58 ? 57.208 6.412 5.750 1.00 0.00 28 ILE A C 8
ATOM 8035 O O . ILE A 1 58 ? 56.999 5.346 6.329 1.00 0.00 28 ILE A O 8
ATOM 8051 N N . GLU A 1 59 ? 56.465 6.831 4.744 1.00 0.00 29 GLU A N 8
ATOM 8052 C CA . GLU A 1 59 ? 55.386 6.017 4.218 1.00 0.00 29 GLU A CA 8
ATOM 8053 C C . GLU A 1 59 ? 55.917 5.098 3.132 1.00 0.00 29 GLU A C 8
ATOM 8054 O O . GLU A 1 59 ? 57.071 5.215 2.721 1.00 0.00 29 GLU A O 8
ATOM 8066 N N . MET A 1 60 ? 55.087 4.180 2.680 1.00 0.00 30 MET A N 8
ATOM 8067 C CA . MET A 1 60 ? 55.483 3.266 1.626 1.00 0.00 30 MET A CA 8
ATOM 8068 C C . MET A 1 60 ? 54.615 3.455 0.395 1.00 0.00 30 MET A C 8
ATOM 8069 O O . MET A 1 60 ? 53.389 3.361 0.460 1.00 0.00 30 MET A O 8
ATOM 8083 N N . LYS A 1 61 ? 55.265 3.740 -0.719 1.00 0.00 31 LYS A N 8
ATOM 8084 C CA . LYS A 1 61 ? 54.575 3.968 -1.974 1.00 0.00 31 LYS A CA 8
ATOM 8085 C C . LYS A 1 61 ? 54.390 2.642 -2.703 1.00 0.00 31 LYS A C 8
ATOM 8086 O O . LYS A 1 61 ? 55.367 1.961 -3.018 1.00 0.00 31 LYS A O 8
ATOM 8105 N N . ALA A 1 62 ? 53.139 2.273 -2.947 1.00 0.00 32 ALA A N 8
ATOM 8106 C CA . ALA A 1 62 ? 52.822 0.993 -3.567 1.00 0.00 32 ALA A CA 8
ATOM 8107 C C . ALA A 1 62 ? 53.057 1.023 -5.075 1.00 0.00 32 ALA A C 8
ATOM 8108 O O . ALA A 1 62 ? 52.305 1.657 -5.821 1.00 0.00 32 ALA A O 8
ATOM 8115 N N . LEU A 1 63 ? 54.111 0.350 -5.512 1.00 0.00 33 LEU A N 8
ATOM 8116 C CA . LEU A 1 63 ? 54.415 0.232 -6.929 1.00 0.00 33 LEU A CA 8
ATOM 8117 C C . LEU A 1 63 ? 54.264 -1.214 -7.382 1.00 0.00 33 LEU A C 8
ATOM 8118 O O . LEU A 1 63 ? 54.326 -2.141 -6.573 1.00 0.00 33 LEU A O 8
ATOM 8134 N N . CYS A 1 64 ? 54.057 -1.407 -8.674 1.00 0.00 34 CYS A N 8
ATOM 8135 C CA . CYS A 1 64 ? 53.927 -2.744 -9.231 1.00 0.00 34 CYS A CA 8
ATOM 8136 C C . CYS A 1 64 ? 55.308 -3.320 -9.535 1.00 0.00 34 CYS A C 8
ATOM 8137 O O . CYS A 1 64 ? 56.014 -2.805 -10.394 1.00 0.00 34 CYS A O 8
ATOM 8144 N N . PRO A 1 65 ? 55.700 -4.406 -8.852 1.00 0.00 35 PRO A N 8
ATOM 8145 C CA . PRO A 1 65 ? 57.063 -4.955 -8.939 1.00 0.00 35 PRO A CA 8
ATOM 8146 C C . PRO A 1 65 ? 57.436 -5.463 -10.333 1.00 0.00 35 PRO A C 8
ATOM 8147 O O . PRO A 1 65 ? 58.617 -5.608 -10.647 1.00 0.00 35 PRO A O 8
ATOM 8158 N N . ASP A 1 66 ? 56.440 -5.729 -11.168 1.00 0.00 36 ASP A N 8
ATOM 8159 C CA . ASP A 1 66 ? 56.696 -6.308 -12.486 1.00 0.00 36 ASP A CA 8
ATOM 8160 C C . ASP A 1 66 ? 57.000 -5.243 -13.546 1.00 0.00 36 ASP A C 8
ATOM 8161 O O . ASP A 1 66 ? 57.836 -5.463 -14.424 1.00 0.00 36 ASP A O 8
ATOM 8170 N N . CYS A 1 67 ? 56.338 -4.095 -13.470 1.00 0.00 37 CYS A N 8
ATOM 8171 C CA . CYS A 1 67 ? 56.519 -3.045 -14.472 1.00 0.00 37 CYS A CA 8
ATOM 8172 C C . CYS A 1 67 ? 57.059 -1.762 -13.846 1.00 0.00 37 CYS A C 8
ATOM 8173 O O . CYS A 1 67 ? 57.373 -0.799 -14.547 1.00 0.00 37 CYS A O 8
ATOM 8180 N N . HIS A 1 68 ? 57.151 -1.766 -12.521 1.00 0.00 38 HIS A N 8
ATOM 8181 C CA . HIS A 1 68 ? 57.703 -0.656 -11.740 1.00 0.00 38 HIS A CA 8
ATOM 8182 C C . HIS A 1 68 ? 56.918 0.638 -11.957 1.00 0.00 38 HIS A C 8
ATOM 8183 O O . HIS A 1 68 ? 57.422 1.732 -11.704 1.00 0.00 38 HIS A O 8
ATOM 8198 N N . GLN A 1 69 ? 55.681 0.508 -12.409 1.00 0.00 39 GLN A N 8
ATOM 8199 C CA . GLN A 1 69 ? 54.832 1.662 -12.630 1.00 0.00 39 GLN A CA 8
ATOM 8200 C C . GLN A 1 69 ? 53.726 1.690 -11.579 1.00 0.00 39 GLN A C 8
ATOM 8201 O O . GLN A 1 69 ? 53.414 0.655 -10.981 1.00 0.00 39 GLN A O 8
ATOM 8215 N N . PRO A 1 70 ? 53.146 2.875 -11.319 1.00 0.00 40 PRO A N 8
ATOM 8216 C CA . PRO A 1 70 ? 52.149 3.066 -10.254 1.00 0.00 40 PRO A CA 8
ATOM 8217 C C . PRO A 1 70 ? 50.929 2.156 -10.387 1.00 0.00 40 PRO A C 8
ATOM 8218 O O . PRO A 1 70 ? 50.508 1.808 -11.494 1.00 0.00 40 PRO A O 8
ATOM 8229 N N . LEU A 1 71 ? 50.373 1.778 -9.246 1.00 0.00 41 LEU A N 8
ATOM 8230 C CA . LEU A 1 71 ? 49.173 0.959 -9.203 1.00 0.00 41 LEU A CA 8
ATOM 8231 C C . LEU A 1 71 ? 47.931 1.832 -9.119 1.00 0.00 41 LEU A C 8
ATOM 8232 O O . LEU A 1 71 ? 48.000 3.000 -8.733 1.00 0.00 41 LEU A O 8
ATOM 8248 N N . GLN A 1 72 ? 46.800 1.262 -9.484 1.00 0.00 42 GLN A N 8
ATOM 8249 C CA . GLN A 1 72 ? 45.532 1.941 -9.340 1.00 0.00 42 GLN A CA 8
ATOM 8250 C C . GLN A 1 72 ? 44.906 1.545 -8.014 1.00 0.00 42 GLN A C 8
ATOM 8251 O O . GLN A 1 72 ? 44.496 0.396 -7.830 1.00 0.00 42 GLN A O 8
ATOM 8265 N N . VAL A 1 73 ? 44.871 2.484 -7.083 1.00 0.00 43 VAL A N 8
ATOM 8266 C CA . VAL A 1 73 ? 44.286 2.238 -5.778 1.00 0.00 43 VAL A CA 8
ATOM 8267 C C . VAL A 1 73 ? 42.769 2.281 -5.872 1.00 0.00 43 VAL A C 8
ATOM 8268 O O . VAL A 1 73 ? 42.170 3.356 -5.952 1.00 0.00 43 VAL A O 8
ATOM 8281 N N . LEU A 1 74 ? 42.158 1.108 -5.892 1.00 0.00 44 LEU A N 8
ATOM 8282 C CA . LEU A 1 74 ? 40.713 1.000 -5.965 1.00 0.00 44 LEU A CA 8
ATOM 8283 C C . LEU A 1 74 ? 40.110 1.302 -4.603 1.00 0.00 44 LEU A C 8
ATOM 8284 O O . LEU A 1 74 ? 39.934 0.405 -3.778 1.00 0.00 44 LEU A O 8
ATOM 8300 N N . LYS A 1 75 ? 39.847 2.573 -4.353 1.00 0.00 45 LYS A N 8
ATOM 8301 C CA . LYS A 1 75 ? 39.299 2.992 -3.079 1.00 0.00 45 LYS A CA 8
ATOM 8302 C C . LYS A 1 75 ? 37.787 3.129 -3.169 1.00 0.00 45 LYS A C 8
ATOM 8303 O O . LYS A 1 75 ? 37.266 4.186 -3.515 1.00 0.00 45 LYS A O 8
ATOM 8322 N N . ALA A 1 76 ? 37.092 2.042 -2.875 1.00 0.00 46 ALA A N 8
ATOM 8323 C CA . ALA A 1 76 ? 35.636 2.047 -2.874 1.00 0.00 46 ALA A CA 8
ATOM 8324 C C . ALA A 1 76 ? 35.113 2.258 -1.458 1.00 0.00 46 ALA A C 8
ATOM 8325 O O . ALA A 1 76 ? 33.921 2.093 -1.197 1.00 0.00 46 ALA A O 8
ATOM 8332 N N . CYS A 1 77 ? 36.030 2.617 -0.552 1.00 0.00 47 CYS A N 8
ATOM 8333 C CA . CYS A 1 77 ? 35.735 2.814 0.872 1.00 0.00 47 CYS A CA 8
ATOM 8334 C C . CYS A 1 77 ? 35.461 1.481 1.570 1.00 0.00 47 CYS A C 8
ATOM 8335 O O . CYS A 1 77 ? 36.004 1.214 2.640 1.00 0.00 47 CYS A O 8
ATOM 8343 N N . GLY A 1 78 ? 34.627 0.649 0.959 1.00 0.00 48 GLY A N 8
ATOM 8344 C CA . GLY A 1 78 ? 34.381 -0.678 1.487 1.00 0.00 48 GLY A CA 8
ATOM 8345 C C . GLY A 1 78 ? 35.618 -1.548 1.403 1.00 0.00 48 GLY A C 8
ATOM 8346 O O . GLY A 1 78 ? 36.075 -2.092 2.410 1.00 0.00 48 GLY A O 8
ATOM 8350 N N . ALA A 1 79 ? 36.156 -1.683 0.201 1.00 0.00 49 ALA A N 8
ATOM 8351 C CA . ALA A 1 79 ? 37.392 -2.417 -0.010 1.00 0.00 49 ALA A CA 8
ATOM 8352 C C . ALA A 1 79 ? 38.399 -1.566 -0.769 1.00 0.00 49 ALA A C 8
ATOM 8353 O O . ALA A 1 79 ? 38.044 -0.878 -1.731 1.00 0.00 49 ALA A O 8
ATOM 8360 N N . VAL A 1 80 ? 39.643 -1.595 -0.322 1.00 0.00 50 VAL A N 8
ATOM 8361 C CA . VAL A 1 80 ? 40.720 -0.896 -1.006 1.00 0.00 50 VAL A CA 8
ATOM 8362 C C . VAL A 1 80 ? 41.655 -1.904 -1.666 1.00 0.00 50 VAL A C 8
ATOM 8363 O O . VAL A 1 80 ? 42.384 -2.631 -0.984 1.00 0.00 50 VAL A O 8
ATOM 8376 N N . ASP A 1 81 ? 41.619 -1.957 -2.989 1.00 0.00 51 ASP A N 8
ATOM 8377 C CA . ASP A 1 81 ? 42.393 -2.942 -3.734 1.00 0.00 51 ASP A CA 8
ATOM 8378 C C . ASP A 1 81 ? 43.491 -2.282 -4.551 1.00 0.00 51 ASP A C 8
ATOM 8379 O O . ASP A 1 81 ? 43.378 -1.123 -4.949 1.00 0.00 51 ASP A O 8
ATOM 8388 N N . TYR A 1 82 ? 44.558 -3.026 -4.795 1.00 0.00 52 TYR A N 8
ATOM 8389 C CA . TYR A 1 82 ? 45.670 -2.533 -5.593 1.00 0.00 52 TYR A CA 8
ATOM 8390 C C . TYR A 1 82 ? 45.693 -3.236 -6.943 1.00 0.00 52 TYR A C 8
ATOM 8391 O O . TYR A 1 82 ? 46.048 -4.413 -7.039 1.00 0.00 52 TYR A O 8
ATOM 8409 N N . PHE A 1 83 ? 45.300 -2.512 -7.977 1.00 0.00 53 PHE A N 8
ATOM 8410 C CA . PHE A 1 83 ? 45.159 -3.085 -9.307 1.00 0.00 53 PHE A CA 8
ATOM 8411 C C . PHE A 1 83 ? 46.182 -2.483 -10.262 1.00 0.00 53 PHE A C 8
ATOM 8412 O O . PHE A 1 83 ? 46.343 -1.264 -10.326 1.00 0.00 53 PHE A O 8
ATOM 8429 N N . CYS A 1 84 ? 46.883 -3.338 -10.995 1.00 0.00 54 CYS A N 8
ATOM 8430 C CA . CYS A 1 84 ? 47.837 -2.866 -11.986 1.00 0.00 54 CYS A CA 8
ATOM 8431 C C . CYS A 1 84 ? 47.105 -2.503 -13.265 1.00 0.00 54 CYS A C 8
ATOM 8432 O O . CYS A 1 84 ? 46.902 -3.355 -14.137 1.00 0.00 54 CYS A O 8
ATOM 8439 N N . GLN A 1 85 ? 46.676 -1.246 -13.358 1.00 0.00 55 GLN A N 8
ATOM 8440 C CA . GLN A 1 85 ? 46.016 -0.765 -14.560 1.00 0.00 55 GLN A CA 8
ATOM 8441 C C . GLN A 1 85 ? 47.041 -0.638 -15.671 1.00 0.00 55 GLN A C 8
ATOM 8442 O O . GLN A 1 85 ? 47.716 0.381 -15.802 1.00 0.00 55 GLN A O 8
ATOM 8456 N N . HIS A 1 86 ? 47.113 -1.698 -16.461 1.00 0.00 56 HIS A N 8
ATOM 8457 C CA . HIS A 1 86 ? 48.147 -1.926 -17.470 1.00 0.00 56 HIS A CA 8
ATOM 8458 C C . HIS A 1 86 ? 47.962 -3.337 -17.999 1.00 0.00 56 HIS A C 8
ATOM 8459 O O . HIS A 1 86 ? 48.183 -3.617 -19.176 1.00 0.00 56 HIS A O 8
ATOM 8474 N N . GLY A 1 87 ? 47.552 -4.225 -17.096 1.00 0.00 57 GLY A N 8
ATOM 8475 C CA . GLY A 1 87 ? 47.295 -5.600 -17.466 1.00 0.00 57 GLY A CA 8
ATOM 8476 C C . GLY A 1 87 ? 48.097 -6.589 -16.644 1.00 0.00 57 GLY A C 8
ATOM 8477 O O . GLY A 1 87 ? 48.873 -7.367 -17.191 1.00 0.00 57 GLY A O 8
ATOM 8481 N N . HIS A 1 88 ? 47.937 -6.547 -15.322 1.00 0.00 58 HIS A N 8
ATOM 8482 C CA . HIS A 1 88 ? 48.580 -7.530 -14.443 1.00 0.00 58 HIS A CA 8
ATOM 8483 C C . HIS A 1 88 ? 47.624 -8.010 -13.357 1.00 0.00 58 HIS A C 8
ATOM 8484 O O . HIS A 1 88 ? 47.965 -8.889 -12.566 1.00 0.00 58 HIS A O 8
ATOM 8498 N N . GLY A 1 89 ? 46.428 -7.435 -13.322 1.00 0.00 59 GLY A N 8
ATOM 8499 C CA . GLY A 1 89 ? 45.459 -7.809 -12.309 1.00 0.00 59 GLY A CA 8
ATOM 8500 C C . GLY A 1 89 ? 45.785 -7.206 -10.959 1.00 0.00 59 GLY A C 8
ATOM 8501 O O . GLY A 1 89 ? 46.347 -6.107 -10.884 1.00 0.00 59 GLY A O 8
ATOM 8505 N N . LEU A 1 90 ? 45.439 -7.917 -9.895 1.00 0.00 60 LEU A N 8
ATOM 8506 C CA . LEU A 1 90 ? 45.704 -7.448 -8.544 1.00 0.00 60 LEU A CA 8
ATOM 8507 C C . LEU A 1 90 ? 46.953 -8.117 -7.988 1.00 0.00 60 LEU A C 8
ATOM 8508 O O . LEU A 1 90 ? 47.253 -9.271 -8.313 1.00 0.00 60 LEU A O 8
ATOM 8524 N N . ILE A 1 91 ? 47.679 -7.392 -7.156 1.00 0.00 61 ILE A N 8
ATOM 8525 C CA . ILE A 1 91 ? 48.896 -7.912 -6.557 1.00 0.00 61 ILE A CA 8
ATOM 8526 C C . ILE A 1 91 ? 48.670 -8.209 -5.082 1.00 0.00 61 ILE A C 8
ATOM 8527 O O . ILE A 1 91 ? 47.905 -7.508 -4.415 1.00 0.00 61 ILE A O 8
ATOM 8543 N N . SER A 1 92 ? 49.306 -9.264 -4.589 1.00 0.00 62 SER A N 8
ATOM 8544 C CA . SER A 1 92 ? 49.256 -9.602 -3.176 1.00 0.00 62 SER A CA 8
ATOM 8545 C C . SER A 1 92 ? 49.757 -8.425 -2.343 1.00 0.00 62 SER A C 8
ATOM 8546 O O . SER A 1 92 ? 50.815 -7.862 -2.632 1.00 0.00 62 SER A O 8
ATOM 8554 N N . LYS A 1 93 ? 48.994 -8.060 -1.318 1.00 0.00 63 LYS A N 8
ATOM 8555 C CA . LYS A 1 93 ? 49.284 -6.875 -0.505 1.00 0.00 63 LYS A CA 8
ATOM 8556 C C . LYS A 1 93 ? 50.715 -6.892 0.034 1.00 0.00 63 LYS A C 8
ATOM 8557 O O . LYS A 1 93 ? 51.385 -5.862 0.062 1.00 0.00 63 LYS A O 8
ATOM 8576 N N . LYS A 1 94 ? 51.183 -8.059 0.441 1.00 0.00 64 LYS A N 8
ATOM 8577 C CA . LYS A 1 94 ? 52.506 -8.187 1.046 1.00 0.00 64 LYS A CA 8
ATOM 8578 C C . LYS A 1 94 ? 53.582 -8.461 -0.006 1.00 0.00 64 LYS A C 8
ATOM 8579 O O . LYS A 1 94 ? 54.737 -8.720 0.333 1.00 0.00 64 LYS A O 8
ATOM 8598 N N . ARG A 1 95 ? 53.205 -8.401 -1.276 1.00 0.00 65 ARG A N 8
ATOM 8599 C CA . ARG A 1 95 ? 54.148 -8.666 -2.356 1.00 0.00 65 ARG A CA 8
ATOM 8600 C C . ARG A 1 95 ? 54.339 -7.419 -3.222 1.00 0.00 65 ARG A C 8
ATOM 8601 O O . ARG A 1 95 ? 55.180 -7.396 -4.124 1.00 0.00 65 ARG A O 8
ATOM 8622 N N . VAL A 1 96 ? 53.556 -6.384 -2.935 1.00 0.00 66 VAL A N 8
ATOM 8623 C CA . VAL A 1 96 ? 53.653 -5.117 -3.654 1.00 0.00 66 VAL A CA 8
ATOM 8624 C C . VAL A 1 96 ? 55.007 -4.463 -3.380 1.00 0.00 66 VAL A C 8
ATOM 8625 O O . VAL A 1 96 ? 55.558 -4.612 -2.286 1.00 0.00 66 VAL A O 8
ATOM 8638 N N . GLU A 1 97 ? 55.549 -3.760 -4.368 1.00 0.00 67 GLU A N 8
ATOM 8639 C CA . GLU A 1 97 ? 56.828 -3.087 -4.193 1.00 0.00 67 GLU A CA 8
ATOM 8640 C C . GLU A 1 97 ? 56.624 -1.803 -3.407 1.00 0.00 67 GLU A C 8
ATOM 8641 O O . GLU A 1 97 ? 56.087 -0.825 -3.921 1.00 0.00 67 GLU A O 8
ATOM 8653 N N . PHE A 1 98 ? 57.028 -1.825 -2.152 1.00 0.00 68 PHE A N 8
ATOM 8654 C CA . PHE A 1 98 ? 56.879 -0.670 -1.291 1.00 0.00 68 PHE A CA 8
ATOM 8655 C C . PHE A 1 98 ? 58.190 0.088 -1.184 1.00 0.00 68 PHE A C 8
ATOM 8656 O O . PHE A 1 98 ? 59.157 -0.403 -0.599 1.00 0.00 68 PHE A O 8
ATOM 8673 N N . VAL A 1 99 ? 58.227 1.271 -1.771 1.00 0.00 69 VAL A N 8
ATOM 8674 C CA . VAL A 1 99 ? 59.395 2.126 -1.661 1.00 0.00 69 VAL A CA 8
ATOM 8675 C C . VAL A 1 99 ? 59.155 3.210 -0.622 1.00 0.00 69 VAL A C 8
ATOM 8676 O O . VAL A 1 99 ? 58.011 3.586 -0.356 1.00 0.00 69 VAL A O 8
ATOM 8689 N N . LEU A 1 100 ? 60.232 3.703 -0.028 1.00 0.00 70 LEU A N 8
ATOM 8690 C CA . LEU A 1 100 ? 60.134 4.717 1.010 1.00 0.00 70 LEU A CA 8
ATOM 8691 C C . LEU A 1 100 ? 59.686 6.047 0.416 1.00 0.00 70 LEU A C 8
ATOM 8692 O O . LEU A 1 100 ? 60.368 6.612 -0.440 1.00 0.00 70 LEU A O 8
ATOM 8708 N N . ALA A 1 101 ? 58.534 6.530 0.858 1.00 0.00 71 ALA A N 8
ATOM 8709 C CA . ALA A 1 101 ? 57.981 7.777 0.352 1.00 0.00 71 ALA A CA 8
ATOM 8710 C C . ALA A 1 101 ? 58.666 8.980 0.993 1.00 0.00 71 ALA A C 8
ATOM 8711 O O . ALA A 1 101 ? 59.557 9.572 0.343 1.00 0.00 71 ALA A O 8
ATOM 8721 N N . MET A 1 31 ? 66.665 -9.304 8.267 1.00 0.00 1 MET A N 9
ATOM 8722 C CA . MET A 1 31 ? 65.656 -8.229 8.373 1.00 0.00 1 MET A CA 9
ATOM 8723 C C . MET A 1 31 ? 66.332 -6.918 8.738 1.00 0.00 1 MET A C 9
ATOM 8724 O O . MET A 1 31 ? 67.074 -6.842 9.719 1.00 0.00 1 MET A O 9
ATOM 8738 N N . GLU A 1 32 ? 66.078 -5.888 7.946 1.00 0.00 2 GLU A N 9
ATOM 8739 C CA . GLU A 1 32 ? 66.741 -4.611 8.128 1.00 0.00 2 GLU A CA 9
ATOM 8740 C C . GLU A 1 32 ? 65.802 -3.451 7.804 1.00 0.00 2 GLU A C 9
ATOM 8741 O O . GLU A 1 32 ? 65.589 -3.104 6.644 1.00 0.00 2 GLU A O 9
ATOM 8753 N N . LEU A 1 33 ? 65.217 -2.876 8.845 1.00 0.00 3 LEU A N 9
ATOM 8754 C CA . LEU A 1 33 ? 64.344 -1.720 8.693 1.00 0.00 3 LEU A CA 9
ATOM 8755 C C . LEU A 1 33 ? 64.800 -0.613 9.632 1.00 0.00 3 LEU A C 9
ATOM 8756 O O . LEU A 1 33 ? 64.442 -0.595 10.811 1.00 0.00 3 LEU A O 9
ATOM 8772 N N . HIS A 1 34 ? 65.600 0.305 9.116 1.00 0.00 4 HIS A N 9
ATOM 8773 C CA . HIS A 1 34 ? 66.169 1.356 9.946 1.00 0.00 4 HIS A CA 9
ATOM 8774 C C . HIS A 1 34 ? 65.839 2.727 9.382 1.00 0.00 4 HIS A C 9
ATOM 8775 O O . HIS A 1 34 ? 65.466 2.859 8.219 1.00 0.00 4 HIS A O 9
ATOM 8790 N N . CYS A 1 35 ? 65.976 3.737 10.222 1.00 0.00 5 CYS A N 9
ATOM 8791 C CA . CYS A 1 35 ? 65.700 5.110 9.829 1.00 0.00 5 CYS A CA 9
ATOM 8792 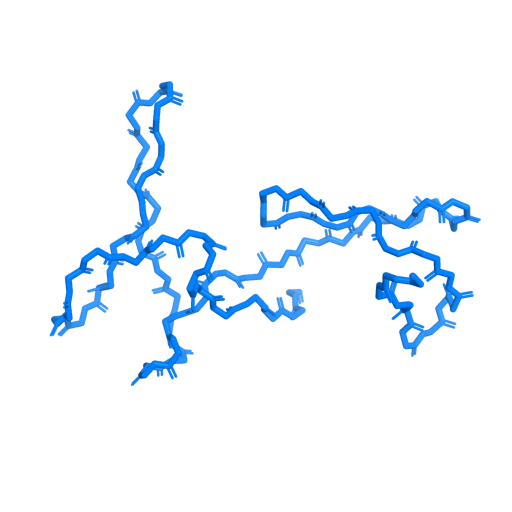C C . CYS A 1 35 ? 66.877 5.707 9.066 1.00 0.00 5 CYS A C 9
ATOM 8793 O O . CYS A 1 35 ? 68.026 5.335 9.294 1.00 0.00 5 CYS A O 9
ATOM 8800 N N . PRO A 1 36 ? 66.602 6.650 8.154 1.00 0.00 6 PRO A N 9
ATOM 8801 C CA . PRO A 1 36 ? 67.640 7.373 7.427 1.00 0.00 6 PRO A CA 9
ATOM 8802 C C . PRO A 1 36 ? 68.123 8.606 8.192 1.00 0.00 6 PRO A C 9
ATOM 8803 O O . PRO A 1 36 ? 68.818 9.461 7.641 1.00 0.00 6 PRO A O 9
ATOM 8814 N N . GLN A 1 37 ? 67.736 8.696 9.461 1.00 0.00 7 GLN A N 9
ATOM 8815 C CA . GLN A 1 37 ? 68.130 9.815 10.310 1.00 0.00 7 GLN A CA 9
ATOM 8816 C C . GLN A 1 37 ? 68.248 9.372 11.771 1.00 0.00 7 GLN A C 9
ATOM 8817 O O . GLN A 1 37 ? 69.346 9.280 12.312 1.00 0.00 7 GLN A O 9
ATOM 8831 N N . CYS A 1 38 ? 67.115 9.064 12.394 1.00 0.00 8 CYS A N 9
ATOM 8832 C CA . CYS A 1 38 ? 67.101 8.670 13.793 1.00 0.00 8 CYS A CA 9
ATOM 8833 C C . CYS A 1 38 ? 67.040 7.155 13.888 1.00 0.00 8 CYS A C 9
ATOM 8834 O O . CYS A 1 38 ? 65.988 6.566 14.155 1.00 0.00 8 CYS A O 9
ATOM 8841 N N . GLN A 1 39 ? 68.174 6.561 13.557 1.00 0.00 9 GLN A N 9
ATOM 8842 C CA . GLN A 1 39 ? 68.392 5.109 13.599 1.00 0.00 9 GLN A CA 9
ATOM 8843 C C . GLN A 1 39 ? 67.658 4.419 14.749 1.00 0.00 9 GLN A C 9
ATOM 8844 O O . GLN A 1 39 ? 68.039 4.545 15.912 1.00 0.00 9 GLN A O 9
ATOM 8858 N N . HIS A 1 40 ? 66.605 3.686 14.404 1.00 0.00 10 HIS A N 9
ATOM 8859 C CA . HIS A 1 40 ? 65.876 2.882 15.372 1.00 0.00 10 HIS A CA 9
ATOM 8860 C C . HIS A 1 40 ? 65.176 1.732 14.653 1.00 0.00 10 HIS A C 9
ATOM 8861 O O . HIS A 1 40 ? 65.679 0.610 14.636 1.00 0.00 10 HIS A O 9
ATOM 8876 N N . VAL A 1 41 ? 64.037 2.025 14.026 1.00 0.00 11 VAL A N 9
ATOM 8877 C CA . VAL A 1 41 ? 63.289 1.016 13.281 1.00 0.00 11 VAL A CA 9
ATOM 8878 C C . VAL A 1 41 ? 62.115 1.656 12.539 1.00 0.00 11 VAL A C 9
ATOM 8879 O O . VAL A 1 41 ? 61.532 2.633 13.012 1.00 0.00 11 VAL A O 9
ATOM 8892 N N . LEU A 1 42 ? 61.802 1.127 11.363 1.00 0.00 12 LEU A N 9
ATOM 8893 C CA . LEU A 1 42 ? 60.632 1.569 10.608 1.00 0.00 12 LEU A CA 9
ATOM 8894 C C . LEU A 1 42 ? 59.431 0.668 10.900 1.00 0.00 12 LEU A C 9
ATOM 8895 O O . LEU A 1 42 ? 59.396 -0.490 10.483 1.00 0.00 12 LEU A O 9
ATOM 8911 N N . ASP A 1 43 ? 58.451 1.209 11.611 1.00 0.00 13 ASP A N 9
ATOM 8912 C CA . ASP A 1 43 ? 57.256 0.454 11.983 1.00 0.00 13 ASP A CA 9
ATOM 8913 C C . ASP A 1 43 ? 56.080 0.893 11.115 1.00 0.00 13 ASP A C 9
ATOM 8914 O O . ASP A 1 43 ? 55.328 1.802 11.471 1.00 0.00 13 ASP A O 9
ATOM 8923 N N . GLN A 1 44 ? 55.948 0.273 9.954 1.00 0.00 14 GLN A N 9
ATOM 8924 C CA . GLN A 1 44 ? 54.948 0.688 8.982 1.00 0.00 14 GLN A CA 9
ATOM 8925 C C . GLN A 1 44 ? 53.546 0.300 9.439 1.00 0.00 14 GLN A C 9
ATOM 8926 O O . GLN A 1 44 ? 53.296 -0.836 9.853 1.00 0.00 14 GLN A O 9
ATOM 8940 N N . ASP A 1 45 ? 52.640 1.265 9.372 1.00 0.00 15 ASP A N 9
ATOM 8941 C CA . ASP A 1 45 ? 51.267 1.074 9.811 1.00 0.00 15 ASP A CA 9
ATOM 8942 C C . ASP A 1 45 ? 50.375 0.677 8.640 1.00 0.00 15 ASP A C 9
ATOM 8943 O O . ASP A 1 45 ? 49.747 -0.382 8.661 1.00 0.00 15 ASP A O 9
ATOM 8952 N N . ASN A 1 46 ? 50.330 1.520 7.620 1.00 0.00 16 ASN A N 9
ATOM 8953 C CA . ASN A 1 46 ? 49.547 1.245 6.424 1.00 0.00 16 ASN A CA 9
ATOM 8954 C C . ASN A 1 46 ? 49.913 2.222 5.318 1.00 0.00 16 ASN A C 9
ATOM 8955 O O . ASN A 1 46 ? 49.588 3.407 5.392 1.00 0.00 16 ASN A O 9
ATOM 8966 N N . GLY A 1 47 ? 50.628 1.736 4.313 1.00 0.00 17 GLY A N 9
ATOM 8967 C CA . GLY A 1 47 ? 50.954 2.561 3.167 1.00 0.00 17 GLY A CA 9
ATOM 8968 C C . GLY A 1 47 ? 52.260 3.316 3.330 1.00 0.00 17 GLY A C 9
ATOM 8969 O O . GLY A 1 47 ? 53.048 3.415 2.393 1.00 0.00 17 GLY A O 9
ATOM 8973 N N . HIS A 1 48 ? 52.498 3.845 4.521 1.00 0.00 18 HIS A N 9
ATOM 8974 C CA . HIS A 1 48 ? 53.701 4.625 4.771 1.00 0.00 18 HIS A CA 9
ATOM 8975 C C . HIS A 1 48 ? 54.488 4.049 5.945 1.00 0.00 18 HIS A C 9
ATOM 8976 O O . HIS A 1 48 ? 54.004 3.172 6.659 1.00 0.00 18 HIS A O 9
ATOM 8991 N N . ALA A 1 49 ? 55.701 4.547 6.137 1.00 0.00 19 ALA A N 9
ATOM 8992 C CA . ALA A 1 49 ? 56.590 4.031 7.165 1.00 0.00 19 ALA A CA 9
ATOM 8993 C C . ALA A 1 49 ? 56.668 4.981 8.354 1.00 0.00 19 ALA A C 9
ATOM 8994 O O . ALA A 1 49 ? 57.213 6.078 8.261 1.00 0.00 19 ALA A O 9
ATOM 9001 N N . ARG A 1 50 ? 56.104 4.552 9.463 1.00 0.00 20 ARG A N 9
ATOM 9002 C CA . ARG A 1 50 ? 56.157 5.309 10.701 1.00 0.00 20 ARG A CA 9
ATOM 9003 C C . ARG A 1 50 ? 57.259 4.747 11.589 1.00 0.00 20 ARG A C 9
ATOM 9004 O O . ARG A 1 50 ? 57.090 3.693 12.193 1.00 0.00 20 ARG A O 9
ATOM 9025 N N . CYS A 1 51 ? 58.400 5.416 11.661 1.00 0.00 21 CYS A N 9
ATOM 9026 C CA . CYS A 1 51 ? 59.493 4.891 12.460 1.00 0.00 21 CYS A CA 9
ATOM 9027 C C . CYS A 1 51 ? 59.128 4.962 13.938 1.00 0.00 21 CYS A C 9
ATOM 9028 O O . CYS A 1 51 ? 58.956 6.041 14.511 1.00 0.00 21 CYS A O 9
ATOM 9035 N N . ARG A 1 52 ? 59.001 3.786 14.536 1.00 0.00 22 ARG A N 9
ATOM 9036 C CA . ARG A 1 52 ? 58.403 3.636 15.852 1.00 0.00 22 ARG A CA 9
ATOM 9037 C C . ARG A 1 52 ? 59.186 4.386 16.920 1.00 0.00 22 ARG A C 9
ATOM 9038 O O . ARG A 1 52 ? 60.408 4.258 17.013 1.00 0.00 22 ARG A O 9
ATOM 9059 N N . SER A 1 53 ? 58.457 5.198 17.686 1.00 0.00 23 SER A N 9
ATOM 9060 C CA . SER A 1 53 ? 58.992 5.920 18.838 1.00 0.00 23 SER A CA 9
ATOM 9061 C C . SER A 1 53 ? 59.870 7.116 18.445 1.00 0.00 23 SER A C 9
ATOM 9062 O O . SER A 1 53 ? 59.874 8.133 19.141 1.00 0.00 23 SER A O 9
ATOM 9070 N N . CYS A 1 54 ? 60.602 7.019 17.337 1.00 0.00 24 CYS A N 9
ATOM 9071 C CA . CYS A 1 54 ? 61.538 8.077 16.981 1.00 0.00 24 CYS A CA 9
ATOM 9072 C C . CYS A 1 54 ? 60.949 9.126 16.018 1.00 0.00 24 CYS A C 9
ATOM 9073 O O . CYS A 1 54 ? 61.661 10.021 15.571 1.00 0.00 24 CYS A O 9
ATOM 9080 N N . GLY A 1 55 ? 59.661 9.013 15.684 1.00 0.00 25 GLY A N 9
ATOM 9081 C CA . GLY A 1 55 ? 58.941 10.174 15.157 1.00 0.00 25 GLY A CA 9
ATOM 9082 C C . GLY A 1 55 ? 58.688 10.201 13.651 1.00 0.00 25 GLY A C 9
ATOM 9083 O O . GLY A 1 55 ? 57.534 10.319 13.234 1.00 0.00 25 GLY A O 9
ATOM 9087 N N . GLU A 1 56 ? 59.754 10.128 12.849 1.00 0.00 26 GLU A N 9
ATOM 9088 C CA . GLU A 1 56 ? 59.683 10.354 11.386 1.00 0.00 26 GLU A CA 9
ATOM 9089 C C . GLU A 1 56 ? 58.481 9.669 10.736 1.00 0.00 26 GLU A C 9
ATOM 9090 O O . GLU A 1 56 ? 58.311 8.449 10.836 1.00 0.00 26 GLU A O 9
ATOM 9102 N N . PHE A 1 57 ? 57.660 10.456 10.058 1.00 0.00 27 PHE A N 9
ATOM 9103 C CA . PHE A 1 57 ? 56.607 9.914 9.221 1.00 0.00 27 PHE A CA 9
ATOM 9104 C C . PHE A 1 57 ? 57.068 9.883 7.771 1.00 0.00 27 PHE A C 9
ATOM 9105 O O . PHE A 1 57 ? 56.990 10.883 7.055 1.00 0.00 27 PHE A O 9
ATOM 9122 N N . ILE A 1 58 ? 57.579 8.736 7.362 1.00 0.00 28 ILE A N 9
ATOM 9123 C CA . ILE A 1 58 ? 58.085 8.552 6.015 1.00 0.00 28 ILE A CA 9
ATOM 9124 C C . ILE A 1 58 ? 57.011 7.896 5.159 1.00 0.00 28 ILE A C 9
ATOM 9125 O O . ILE A 1 58 ? 56.226 7.095 5.659 1.00 0.00 28 ILE A O 9
ATOM 9141 N N . GLU A 1 59 ? 56.952 8.246 3.887 1.00 0.00 29 GLU A N 9
ATOM 9142 C CA . GLU A 1 59 ? 55.968 7.656 3.000 1.00 0.00 29 GLU A CA 9
ATOM 9143 C C . GLU A 1 59 ? 56.618 6.627 2.092 1.00 0.00 29 GLU A C 9
ATOM 9144 O O . GLU A 1 59 ? 57.788 6.755 1.727 1.00 0.00 29 GLU A O 9
ATOM 9156 N N . MET A 1 60 ? 55.857 5.608 1.740 1.00 0.00 30 MET A N 9
ATOM 9157 C CA . MET A 1 60 ? 56.355 4.543 0.893 1.00 0.00 30 MET A CA 9
ATOM 9158 C C . MET A 1 60 ? 55.616 4.560 -0.434 1.00 0.00 30 MET A C 9
ATOM 9159 O O . MET A 1 60 ? 54.466 4.996 -0.509 1.00 0.00 30 MET A O 9
ATOM 9173 N N . LYS A 1 61 ? 56.278 4.101 -1.475 1.00 0.00 31 LYS A N 9
ATOM 9174 C CA . LYS A 1 61 ? 55.727 4.153 -2.814 1.00 0.00 31 LYS A CA 9
ATOM 9175 C C . LYS A 1 61 ? 55.575 2.741 -3.369 1.00 0.00 31 LYS A C 9
ATOM 9176 O O . LYS A 1 61 ? 56.557 2.018 -3.541 1.00 0.00 31 LYS A O 9
ATOM 9195 N N . ALA A 1 62 ? 54.334 2.352 -3.624 1.00 0.00 32 ALA A N 9
ATOM 9196 C CA . ALA A 1 62 ? 54.017 0.996 -4.048 1.00 0.00 32 ALA A CA 9
ATOM 9197 C C . ALA A 1 62 ? 54.135 0.835 -5.558 1.00 0.00 32 ALA A C 9
ATOM 9198 O O . ALA A 1 62 ? 53.426 1.492 -6.322 1.00 0.00 32 ALA A O 9
ATOM 9205 N N . LEU A 1 63 ? 55.032 -0.040 -5.983 1.00 0.00 33 LEU A N 9
ATOM 9206 C CA . LEU A 1 63 ? 55.210 -0.331 -7.397 1.00 0.00 33 LEU A CA 9
ATOM 9207 C C . LEU A 1 63 ? 54.931 -1.804 -7.676 1.00 0.00 33 LEU A C 9
ATOM 9208 O O . LEU A 1 63 ? 55.158 -2.662 -6.820 1.00 0.00 33 LEU A O 9
ATOM 9224 N N . CYS A 1 64 ? 54.419 -2.093 -8.865 1.00 0.00 34 CYS A N 9
ATOM 9225 C CA . CYS A 1 64 ? 54.239 -3.474 -9.295 1.00 0.00 34 CYS A CA 9
ATOM 9226 C C . CYS A 1 64 ? 55.583 -4.040 -9.737 1.00 0.00 34 CYS A C 9
ATOM 9227 O O . CYS A 1 64 ? 56.241 -3.462 -10.592 1.00 0.00 34 CYS A O 9
ATOM 9234 N N . PRO A 1 65 ? 55.998 -5.184 -9.181 1.00 0.00 35 PRO A N 9
ATOM 9235 C CA . PRO A 1 65 ? 57.345 -5.733 -9.399 1.00 0.00 35 PRO A CA 9
ATOM 9236 C C . PRO A 1 65 ? 57.690 -5.967 -10.875 1.00 0.00 35 PRO A C 9
ATOM 9237 O O . PRO A 1 65 ? 58.834 -5.785 -11.282 1.00 0.00 35 PRO A O 9
ATOM 9248 N N . ASP A 1 66 ? 56.699 -6.344 -11.678 1.00 0.00 36 ASP A N 9
ATOM 9249 C CA . ASP A 1 66 ? 56.952 -6.744 -13.065 1.00 0.00 36 ASP A CA 9
ATOM 9250 C C . ASP A 1 66 ? 57.155 -5.541 -13.992 1.00 0.00 36 ASP A C 9
ATOM 9251 O O . ASP A 1 66 ? 57.932 -5.606 -14.944 1.00 0.00 36 ASP A O 9
ATOM 9260 N N . CYS A 1 67 ? 56.463 -4.446 -13.713 1.00 0.00 37 CYS A N 9
ATOM 9261 C CA . CYS A 1 67 ? 56.428 -3.319 -14.639 1.00 0.00 37 CYS A CA 9
ATOM 9262 C C . CYS A 1 67 ? 56.853 -2.015 -13.972 1.00 0.00 37 CYS A C 9
ATOM 9263 O O . CYS A 1 67 ? 57.140 -1.028 -14.646 1.00 0.00 37 CYS A O 9
ATOM 9270 N N . HIS A 1 68 ? 56.885 -2.027 -12.644 1.00 0.00 38 HIS A N 9
ATOM 9271 C CA . HIS A 1 68 ? 57.231 -0.853 -11.843 1.00 0.00 38 HIS A CA 9
ATOM 9272 C C . HIS A 1 68 ? 56.271 0.305 -12.087 1.00 0.00 38 HIS A C 9
ATOM 9273 O O . HIS A 1 68 ? 56.605 1.464 -11.841 1.00 0.00 38 HIS A O 9
ATOM 9288 N N . GLN A 1 69 ? 55.076 -0.021 -12.563 1.00 0.00 39 GLN A N 9
ATOM 9289 C CA . GLN A 1 69 ? 53.995 0.944 -12.628 1.00 0.00 39 GLN A CA 9
ATOM 9290 C C . GLN A 1 69 ? 53.519 1.260 -11.219 1.00 0.00 39 GLN A C 9
ATOM 9291 O O . GLN A 1 69 ? 53.373 0.349 -10.397 1.00 0.00 39 GLN A O 9
ATOM 9305 N N . PRO A 1 70 ? 53.304 2.547 -10.916 1.00 0.00 40 PRO A N 9
ATOM 9306 C CA . PRO A 1 70 ? 52.773 2.974 -9.619 1.00 0.00 40 PRO A CA 9
ATOM 9307 C C . PRO A 1 70 ? 51.406 2.357 -9.351 1.00 0.00 40 PRO A C 9
ATOM 9308 O O . PRO A 1 70 ? 50.459 2.573 -10.110 1.00 0.00 40 PRO A O 9
ATOM 9319 N N . LEU A 1 71 ? 51.316 1.580 -8.283 1.00 0.00 41 LEU A N 9
ATOM 9320 C CA . LEU A 1 71 ? 50.086 0.877 -7.959 1.00 0.00 41 LEU A CA 9
ATOM 9321 C C . LEU A 1 71 ? 49.013 1.837 -7.476 1.00 0.00 41 LEU A C 9
ATOM 9322 O O . LEU A 1 71 ? 49.287 2.774 -6.722 1.00 0.00 41 LEU A O 9
ATOM 9338 N N . GLN A 1 72 ? 47.796 1.598 -7.931 1.00 0.00 42 GLN A N 9
ATOM 9339 C CA . GLN A 1 72 ? 46.653 2.393 -7.523 1.00 0.00 42 GLN A CA 9
ATOM 9340 C C . GLN A 1 72 ? 46.135 1.910 -6.176 1.00 0.00 42 GLN A C 9
ATOM 9341 O O . GLN A 1 72 ? 45.863 0.721 -5.996 1.00 0.00 42 GLN A O 9
ATOM 9355 N N . VAL A 1 73 ? 46.024 2.832 -5.231 1.00 0.00 43 VAL A N 9
ATOM 9356 C CA . VAL A 1 73 ? 45.477 2.522 -3.921 1.00 0.00 43 VAL A CA 9
ATOM 9357 C C . VAL A 1 73 ? 43.956 2.499 -4.000 1.00 0.00 43 VAL A C 9
ATOM 9358 O O . VAL A 1 73 ? 43.307 3.546 -4.004 1.00 0.00 43 VAL A O 9
ATOM 9371 N N . LEU A 1 74 ? 43.400 1.304 -4.087 1.00 0.00 44 LEU A N 9
ATOM 9372 C CA . LEU A 1 74 ? 41.971 1.136 -4.291 1.00 0.00 44 LEU A CA 9
ATOM 9373 C C . LEU A 1 74 ? 41.199 1.240 -2.992 1.00 0.00 44 LEU A C 9
ATOM 9374 O O . LEU A 1 74 ? 41.452 0.488 -2.058 1.00 0.00 44 LEU A O 9
ATOM 9390 N N . LYS A 1 75 ? 40.263 2.172 -2.933 1.00 0.00 45 LYS A N 9
ATOM 9391 C CA . LYS A 1 75 ? 39.272 2.168 -1.875 1.00 0.00 45 LYS A CA 9
ATOM 9392 C C . LYS A 1 75 ? 37.952 1.663 -2.431 1.00 0.00 45 LYS A C 9
ATOM 9393 O O . LYS A 1 75 ? 37.126 2.439 -2.910 1.00 0.00 45 LYS A O 9
ATOM 9412 N N . ALA A 1 76 ? 37.780 0.353 -2.402 1.00 0.00 46 ALA A N 9
ATOM 9413 C CA . ALA A 1 76 ? 36.582 -0.271 -2.934 1.00 0.00 46 ALA A CA 9
ATOM 9414 C C . ALA A 1 76 ? 35.545 -0.436 -1.836 1.00 0.00 46 ALA A C 9
ATOM 9415 O O . ALA A 1 76 ? 35.560 -1.430 -1.103 1.00 0.00 46 ALA A O 9
ATOM 9422 N N . CYS A 1 77 ? 34.679 0.569 -1.712 1.00 0.00 47 CYS A N 9
ATOM 9423 C CA . CYS A 1 77 ? 33.624 0.601 -0.700 1.00 0.00 47 CYS A CA 9
ATOM 9424 C C . CYS A 1 77 ? 34.214 0.764 0.705 1.00 0.00 47 CYS A C 9
ATOM 9425 O O . CYS A 1 77 ? 34.065 1.815 1.331 1.00 0.00 47 CYS A O 9
ATOM 9433 N N . GLY A 1 78 ? 34.891 -0.266 1.192 1.00 0.00 48 GLY A N 9
ATOM 9434 C CA . GLY A 1 78 ? 35.508 -0.203 2.502 1.00 0.00 48 GLY A CA 9
ATOM 9435 C C . GLY A 1 78 ? 36.801 -0.987 2.564 1.00 0.00 48 GLY A C 9
ATOM 9436 O O . GLY A 1 78 ? 37.378 -1.169 3.637 1.00 0.00 48 GLY A O 9
ATOM 9440 N N . ALA A 1 79 ? 37.262 -1.455 1.413 1.00 0.00 49 ALA A N 9
ATOM 9441 C CA . ALA A 1 79 ? 38.481 -2.244 1.344 1.00 0.00 49 ALA A CA 9
ATOM 9442 C C . ALA A 1 79 ? 39.560 -1.501 0.570 1.00 0.00 49 ALA A C 9
ATOM 9443 O O . ALA A 1 79 ? 39.277 -0.865 -0.445 1.00 0.00 49 ALA A O 9
ATOM 9450 N N . VAL A 1 80 ? 40.789 -1.581 1.057 1.00 0.00 50 VAL A N 9
ATOM 9451 C CA . VAL A 1 80 ? 41.911 -0.902 0.430 1.00 0.00 50 VAL A CA 9
ATOM 9452 C C . VAL A 1 80 ? 42.906 -1.914 -0.124 1.00 0.00 50 VAL A C 9
ATOM 9453 O O . VAL A 1 80 ? 43.543 -2.655 0.631 1.00 0.00 50 VAL A O 9
ATOM 9466 N N . ASP A 1 81 ? 43.039 -1.945 -1.443 1.00 0.00 51 ASP A N 9
ATOM 9467 C CA . ASP A 1 81 ? 43.920 -2.904 -2.096 1.00 0.00 51 ASP A CA 9
ATOM 9468 C C . ASP A 1 81 ? 44.802 -2.183 -3.118 1.00 0.00 51 ASP A C 9
ATOM 9469 O O . ASP A 1 81 ? 44.800 -0.953 -3.178 1.00 0.00 51 ASP A O 9
ATOM 9478 N N . TYR A 1 82 ? 45.548 -2.935 -3.918 1.00 0.00 52 TYR A N 9
ATOM 9479 C CA . TYR A 1 82 ? 46.464 -2.341 -4.886 1.00 0.00 52 TYR A CA 9
ATOM 9480 C C . TYR A 1 82 ? 46.183 -2.855 -6.289 1.00 0.00 52 TYR A C 9
ATOM 9481 O O . TYR A 1 82 ? 46.041 -4.060 -6.510 1.00 0.00 52 TYR A O 9
ATOM 9499 N N . PHE A 1 83 ? 46.109 -1.934 -7.236 1.00 0.00 53 PHE A N 9
ATOM 9500 C CA . PHE A 1 83 ? 45.730 -2.269 -8.598 1.00 0.00 53 PHE A CA 9
ATOM 9501 C C . PHE A 1 83 ? 46.847 -1.943 -9.588 1.00 0.00 53 PHE A C 9
ATOM 9502 O O . PHE A 1 83 ? 47.413 -0.849 -9.568 1.00 0.00 53 PHE A O 9
ATOM 9519 N N . CYS A 1 84 ? 47.162 -2.908 -10.442 1.00 0.00 54 CYS A N 9
ATOM 9520 C CA . CYS A 1 84 ? 48.106 -2.710 -11.530 1.00 0.00 54 CYS A CA 9
ATOM 9521 C C . CYS A 1 84 ? 47.369 -2.718 -12.859 1.00 0.00 54 CYS A C 9
ATOM 9522 O O . CYS A 1 84 ? 46.969 -3.780 -13.354 1.00 0.00 54 CYS A O 9
ATOM 9529 N N . GLN A 1 85 ? 47.165 -1.541 -13.427 1.00 0.00 55 GLN A N 9
ATOM 9530 C CA . GLN A 1 85 ? 46.517 -1.446 -14.718 1.00 0.00 55 GLN A CA 9
ATOM 9531 C C . GLN A 1 85 ? 47.507 -1.830 -15.805 1.00 0.00 55 GLN A C 9
ATOM 9532 O O . GLN A 1 85 ? 48.397 -1.057 -16.164 1.00 0.00 55 GLN A O 9
ATOM 9546 N N . HIS A 1 86 ? 47.339 -3.048 -16.293 1.00 0.00 56 HIS A N 9
ATOM 9547 C CA . HIS A 1 86 ? 48.228 -3.650 -17.287 1.00 0.00 56 HIS A CA 9
ATOM 9548 C C . HIS A 1 86 ? 47.855 -5.114 -17.465 1.00 0.00 56 HIS A C 9
ATOM 9549 O O . HIS A 1 86 ? 48.698 -5.948 -17.789 1.00 0.00 56 HIS A O 9
ATOM 9564 N N . GLY A 1 87 ? 46.583 -5.420 -17.237 1.00 0.00 57 GLY A N 9
ATOM 9565 C CA . GLY A 1 87 ? 46.125 -6.793 -17.299 1.00 0.00 57 GLY A CA 9
ATOM 9566 C C . GLY A 1 87 ? 46.582 -7.614 -16.108 1.00 0.00 57 GLY A C 9
ATOM 9567 O O . GLY A 1 87 ? 46.645 -8.841 -16.177 1.00 0.00 57 GLY A O 9
ATOM 9571 N N . HIS A 1 88 ? 46.918 -6.937 -15.015 1.00 0.00 58 HIS A N 9
ATOM 9572 C CA . HIS A 1 88 ? 47.363 -7.623 -13.805 1.00 0.00 58 HIS A CA 9
ATOM 9573 C C . HIS A 1 88 ? 46.306 -7.525 -12.720 1.00 0.00 58 HIS A C 9
ATOM 9574 O O . HIS A 1 88 ? 46.135 -8.445 -11.923 1.00 0.00 58 HIS A O 9
ATOM 9588 N N . GLY A 1 89 ? 45.591 -6.411 -12.708 1.00 0.00 59 GLY A N 9
ATOM 9589 C CA . GLY A 1 89 ? 44.526 -6.227 -11.750 1.00 0.00 59 GLY A CA 9
ATOM 9590 C C . GLY A 1 89 ? 45.041 -6.108 -10.335 1.00 0.00 59 GLY A C 9
ATOM 9591 O O . GLY A 1 89 ? 46.031 -5.418 -10.086 1.00 0.00 59 GLY A O 9
ATOM 9595 N N . LEU A 1 90 ? 44.379 -6.792 -9.415 1.00 0.00 60 LEU A N 9
ATOM 9596 C CA . LEU A 1 90 ? 44.741 -6.740 -8.007 1.00 0.00 60 LEU A CA 9
ATOM 9597 C C . LEU A 1 90 ? 46.086 -7.409 -7.756 1.00 0.00 60 LEU A C 9
ATOM 9598 O O . LEU A 1 90 ? 46.274 -8.592 -8.059 1.00 0.00 60 LEU A O 9
ATOM 9614 N N . ILE A 1 91 ? 47.017 -6.643 -7.207 1.00 0.00 61 ILE A N 9
ATOM 9615 C CA . ILE A 1 91 ? 48.325 -7.162 -6.846 1.00 0.00 61 ILE A CA 9
ATOM 9616 C C . ILE A 1 91 ? 48.347 -7.502 -5.365 1.00 0.00 61 ILE A C 9
ATOM 9617 O O . ILE A 1 91 ? 47.915 -6.703 -4.534 1.00 0.00 61 ILE A O 9
ATOM 9633 N N . SER A 1 92 ? 48.818 -8.698 -5.043 1.00 0.00 62 SER A N 9
ATOM 9634 C CA . SER A 1 92 ? 48.896 -9.145 -3.663 1.00 0.00 62 SER A CA 9
ATOM 9635 C C . SER A 1 92 ? 49.708 -8.155 -2.830 1.00 0.00 62 SER A C 9
ATOM 9636 O O . SER A 1 92 ? 50.832 -7.808 -3.190 1.00 0.00 62 SER A O 9
ATOM 9644 N N . LYS A 1 93 ? 49.132 -7.707 -1.719 1.00 0.00 63 LYS A N 9
ATOM 9645 C CA . LYS A 1 93 ? 49.735 -6.657 -0.901 1.00 0.00 63 LYS A CA 9
ATOM 9646 C C . LYS A 1 93 ? 51.056 -7.118 -0.283 1.00 0.00 63 LYS A C 9
ATOM 9647 O O . LYS A 1 93 ? 51.905 -6.300 0.073 1.00 0.00 63 LYS A O 9
ATOM 9666 N N . LYS A 1 94 ? 51.237 -8.429 -0.173 1.00 0.00 64 LYS A N 9
ATOM 9667 C CA . LYS A 1 94 ? 52.484 -8.988 0.343 1.00 0.00 64 LYS A CA 9
ATOM 9668 C C . LYS A 1 94 ? 53.518 -9.141 -0.770 1.00 0.00 64 LYS A C 9
ATOM 9669 O O . LYS A 1 94 ? 54.661 -9.531 -0.527 1.00 0.00 64 LYS A O 9
ATOM 9688 N N . ARG A 1 95 ? 53.108 -8.835 -1.993 1.00 0.00 65 ARG A N 9
ATOM 9689 C CA . ARG A 1 95 ? 53.974 -8.978 -3.157 1.00 0.00 65 ARG A CA 9
ATOM 9690 C C . ARG A 1 95 ? 54.257 -7.620 -3.788 1.00 0.00 65 ARG A C 9
ATOM 9691 O O . ARG A 1 95 ? 54.884 -7.528 -4.844 1.00 0.00 65 ARG A O 9
ATOM 9712 N N . VAL A 1 96 ? 53.791 -6.568 -3.131 1.00 0.00 66 VAL A N 9
ATOM 9713 C CA . VAL A 1 96 ? 54.006 -5.211 -3.608 1.00 0.00 66 VAL A CA 9
ATOM 9714 C C . VAL A 1 96 ? 55.446 -4.780 -3.357 1.00 0.00 66 VAL A C 9
ATOM 9715 O O . VAL A 1 96 ? 56.003 -5.046 -2.289 1.00 0.00 66 VAL A O 9
ATOM 9728 N N . GLU A 1 97 ? 56.051 -4.134 -4.344 1.00 0.00 67 GLU A N 9
ATOM 9729 C CA . GLU A 1 97 ? 57.398 -3.620 -4.192 1.00 0.00 67 GLU A CA 9
ATOM 9730 C C . GLU A 1 97 ? 57.342 -2.218 -3.598 1.00 0.00 67 GLU A C 9
ATOM 9731 O O . GLU A 1 97 ? 57.013 -1.251 -4.286 1.00 0.00 67 GLU A O 9
ATOM 9743 N N . PHE A 1 98 ? 57.628 -2.125 -2.310 1.00 0.00 68 PHE A N 9
ATOM 9744 C CA . PHE A 1 98 ? 57.569 -0.853 -1.606 1.00 0.00 68 PHE A CA 9
ATOM 9745 C C . PHE A 1 98 ? 58.919 -0.153 -1.619 1.00 0.00 68 PHE A C 9
ATOM 9746 O O . PHE A 1 98 ? 59.874 -0.610 -0.990 1.00 0.00 68 PHE A O 9
ATOM 9763 N N . VAL A 1 99 ? 58.995 0.947 -2.347 1.00 0.00 69 VAL A N 9
ATOM 9764 C CA . VAL A 1 99 ? 60.178 1.790 -2.326 1.00 0.00 69 VAL A CA 9
ATOM 9765 C C . VAL A 1 99 ? 59.886 3.043 -1.512 1.00 0.00 69 VAL A C 9
ATOM 9766 O O . VAL A 1 99 ? 58.817 3.156 -0.915 1.00 0.00 69 VAL A O 9
ATOM 9779 N N . LEU A 1 100 ? 60.819 3.976 -1.476 1.00 0.00 70 LEU A N 9
ATOM 9780 C CA . LEU A 1 100 ? 60.612 5.220 -0.746 1.00 0.00 70 LEU A CA 9
ATOM 9781 C C . LEU A 1 100 ? 59.878 6.227 -1.623 1.00 0.00 70 LEU A C 9
ATOM 9782 O O . LEU A 1 100 ? 60.080 6.262 -2.840 1.00 0.00 70 LEU A O 9
ATOM 9798 N N . ALA A 1 101 ? 59.011 7.022 -1.009 1.00 0.00 71 ALA A N 9
ATOM 9799 C CA . ALA A 1 101 ? 58.267 8.046 -1.733 1.00 0.00 71 ALA A CA 9
ATOM 9800 C C . ALA A 1 101 ? 59.205 9.115 -2.268 1.00 0.00 71 ALA A C 9
ATOM 9801 O O . ALA A 1 101 ? 59.331 9.230 -3.506 1.00 0.00 71 ALA A O 9
ATOM 9811 N N . MET A 1 31 ? 62.853 -8.377 12.689 1.00 0.00 1 MET A N 10
ATOM 9812 C CA . MET A 1 31 ? 63.766 -7.447 11.987 1.00 0.00 1 MET A CA 10
ATOM 9813 C C . MET A 1 31 ? 63.136 -6.065 11.897 1.00 0.00 1 MET A C 10
ATOM 9814 O O . MET A 1 31 ? 62.091 -5.891 11.275 1.00 0.00 1 MET A O 10
ATOM 9828 N N . GLU A 1 32 ? 63.770 -5.089 12.531 1.00 0.00 2 GLU A N 10
ATOM 9829 C CA . GLU A 1 32 ? 63.269 -3.726 12.518 1.00 0.00 2 GLU A CA 10
ATOM 9830 C C . GLU A 1 32 ? 63.846 -2.974 11.328 1.00 0.00 2 GLU A C 10
ATOM 9831 O O . GLU A 1 32 ? 65.032 -3.104 11.019 1.00 0.00 2 GLU A O 10
ATOM 9843 N N . LEU A 1 33 ? 63.007 -2.198 10.659 1.00 0.00 3 LEU A N 10
ATOM 9844 C CA . LEU A 1 33 ? 63.451 -1.405 9.527 1.00 0.00 3 LEU A CA 10
ATOM 9845 C C . LEU A 1 33 ? 64.198 -0.180 10.032 1.00 0.00 3 LEU A C 10
ATOM 9846 O O . LEU A 1 33 ? 63.947 0.294 11.137 1.00 0.00 3 LEU A O 10
ATOM 9862 N N . HIS A 1 34 ? 65.137 0.315 9.241 1.00 0.00 4 HIS A N 10
ATOM 9863 C CA . HIS A 1 34 ? 65.919 1.482 9.632 1.00 0.00 4 HIS A CA 10
ATOM 9864 C C . HIS A 1 34 ? 65.666 2.624 8.664 1.00 0.00 4 HIS A C 10
ATOM 9865 O O . HIS A 1 34 ? 65.481 2.399 7.468 1.00 0.00 4 HIS A O 10
ATOM 9880 N N . CYS A 1 35 ? 65.651 3.844 9.179 1.00 0.00 5 CYS A N 10
ATOM 9881 C CA . CYS A 1 35 ? 65.530 5.020 8.327 1.00 0.00 5 CYS A CA 10
ATOM 9882 C C . CYS A 1 35 ? 66.855 5.269 7.608 1.00 0.00 5 CYS A C 10
ATOM 9883 O O . CYS A 1 35 ? 67.916 5.075 8.192 1.00 0.00 5 CYS A O 10
ATOM 9890 N N . PRO A 1 36 ? 66.820 5.689 6.335 1.00 0.00 6 PRO A N 10
ATOM 9891 C CA . PRO A 1 36 ? 68.043 6.015 5.593 1.00 0.00 6 PRO A CA 10
ATOM 9892 C C . PRO A 1 36 ? 68.707 7.296 6.107 1.00 0.00 6 PRO A C 10
ATOM 9893 O O . PRO A 1 36 ? 69.929 7.360 6.256 1.00 0.00 6 PRO A O 10
ATOM 9904 N N . GLN A 1 37 ? 67.889 8.307 6.380 1.00 0.00 7 GLN A N 10
ATOM 9905 C CA . GLN A 1 37 ? 68.386 9.592 6.865 1.00 0.00 7 GLN A CA 10
ATOM 9906 C C . GLN A 1 37 ? 68.413 9.613 8.392 1.00 0.00 7 GLN A C 10
ATOM 9907 O O . GLN A 1 37 ? 69.475 9.621 9.013 1.00 0.00 7 GLN A O 10
ATOM 9921 N N . CYS A 1 38 ? 67.234 9.600 8.996 1.00 0.00 8 CYS A N 10
ATOM 9922 C CA . CYS A 1 38 ? 67.112 9.595 10.446 1.00 0.00 8 CYS A CA 10
ATOM 9923 C C . CYS A 1 38 ? 67.209 8.166 10.974 1.00 0.00 8 CYS A C 10
ATOM 9924 O O . CYS A 1 38 ? 66.297 7.682 11.650 1.00 0.00 8 CYS A O 10
ATOM 9931 N N . GLN A 1 39 ? 68.317 7.510 10.638 1.00 0.00 9 GLN A N 10
ATOM 9932 C CA . GLN A 1 39 ? 68.521 6.081 10.899 1.00 0.00 9 GLN A CA 10
ATOM 9933 C C . GLN A 1 39 ? 68.192 5.664 12.332 1.00 0.00 9 GLN A C 10
ATOM 9934 O O . GLN A 1 39 ? 68.972 5.873 13.260 1.00 0.00 9 GLN A O 10
ATOM 9948 N N . HIS A 1 40 ? 67.008 5.083 12.479 1.00 0.00 10 HIS A N 10
ATOM 9949 C CA . HIS A 1 40 ? 66.535 4.494 13.727 1.00 0.00 10 HIS A CA 10
ATOM 9950 C C . HIS A 1 40 ? 65.435 3.488 13.391 1.00 0.00 10 HIS A C 10
ATOM 9951 O O . HIS A 1 40 ? 65.200 3.216 12.213 1.00 0.00 10 HIS A O 10
ATOM 9966 N N . VAL A 1 41 ? 64.762 2.953 14.403 1.00 0.00 11 VAL A N 10
ATOM 9967 C CA . VAL A 1 41 ? 63.736 1.933 14.186 1.00 0.00 11 VAL A CA 10
ATOM 9968 C C . VAL A 1 41 ? 62.505 2.496 13.472 1.00 0.00 11 VAL A C 10
ATOM 9969 O O . VAL A 1 41 ? 61.957 3.529 13.864 1.00 0.00 11 VAL A O 10
ATOM 9982 N N . LEU A 1 42 ? 62.093 1.805 12.416 1.00 0.00 12 LEU A N 10
ATOM 9983 C CA . LEU A 1 42 ? 60.873 2.122 11.679 1.00 0.00 12 LEU A CA 10
ATOM 9984 C C . LEU A 1 42 ? 59.818 1.045 11.907 1.00 0.00 12 LEU A C 10
ATOM 9985 O O . LEU A 1 42 ? 60.126 -0.145 11.855 1.00 0.00 12 LEU A O 10
ATOM 10001 N N . ASP A 1 43 ? 58.580 1.457 12.155 1.00 0.00 13 ASP A N 10
ATOM 10002 C CA . ASP A 1 43 ? 57.483 0.507 12.286 1.00 0.00 13 ASP A CA 10
ATOM 10003 C C . ASP A 1 43 ? 56.572 0.609 11.071 1.00 0.00 13 ASP A C 10
ATOM 10004 O O . ASP A 1 43 ? 55.822 1.576 10.917 1.00 0.00 13 ASP A O 10
ATOM 10013 N N . GLN A 1 44 ? 56.673 -0.374 10.198 1.00 0.00 14 GLN A N 10
ATOM 10014 C CA . GLN A 1 44 ? 55.877 -0.411 8.983 1.00 0.00 14 GLN A CA 10
ATOM 10015 C C . GLN A 1 44 ? 54.591 -1.185 9.247 1.00 0.00 14 GLN A C 10
ATOM 10016 O O . GLN A 1 44 ? 54.601 -2.415 9.330 1.00 0.00 14 GLN A O 10
ATOM 10030 N N . ASP A 1 45 ? 53.492 -0.464 9.413 1.00 0.00 15 ASP A N 10
ATOM 10031 C CA . ASP A 1 45 ? 52.240 -1.086 9.828 1.00 0.00 15 ASP A CA 10
ATOM 10032 C C . ASP A 1 45 ? 51.287 -1.284 8.655 1.00 0.00 15 ASP A C 10
ATOM 10033 O O . ASP A 1 45 ? 51.281 -2.342 8.026 1.00 0.00 15 ASP A O 10
ATOM 10042 N N . ASN A 1 46 ? 50.496 -0.264 8.349 1.00 0.00 16 ASN A N 10
ATOM 10043 C CA . ASN A 1 46 ? 49.488 -0.367 7.303 1.00 0.00 16 ASN A CA 10
ATOM 10044 C C . ASN A 1 46 ? 49.657 0.756 6.290 1.00 0.00 16 ASN A C 10
ATOM 10045 O O . ASN A 1 46 ? 49.069 1.829 6.424 1.00 0.00 16 ASN A O 10
ATOM 10056 N N . GLY A 1 47 ? 50.514 0.523 5.306 1.00 0.00 17 GLY A N 10
ATOM 10057 C CA . GLY A 1 47 ? 50.723 1.497 4.252 1.00 0.00 17 GLY A CA 10
ATOM 10058 C C . GLY A 1 47 ? 51.698 2.595 4.638 1.00 0.00 17 GLY A C 10
ATOM 10059 O O . GLY A 1 47 ? 52.465 3.072 3.805 1.00 0.00 17 GLY A O 10
ATOM 10063 N N . HIS A 1 48 ? 51.673 2.999 5.900 1.00 0.00 18 HIS A N 10
ATOM 10064 C CA . HIS A 1 48 ? 52.526 4.082 6.368 1.00 0.00 18 HIS A CA 10
ATOM 10065 C C . HIS A 1 48 ? 53.565 3.543 7.340 1.00 0.00 18 HIS A C 10
ATOM 10066 O O . HIS A 1 48 ? 53.257 2.697 8.181 1.00 0.00 18 HIS A O 10
ATOM 10081 N N . ALA A 1 49 ? 54.792 4.020 7.224 1.00 0.00 19 ALA A N 10
ATOM 10082 C CA . ALA A 1 49 ? 55.853 3.604 8.123 1.00 0.00 19 ALA A CA 10
ATOM 10083 C C . ALA A 1 49 ? 56.270 4.758 9.017 1.00 0.00 19 ALA A C 10
ATOM 10084 O O . ALA A 1 49 ? 56.824 5.750 8.544 1.00 0.00 19 ALA A O 10
ATOM 10091 N N . ARG A 1 50 ? 55.994 4.646 10.302 1.00 0.00 20 ARG A N 10
ATOM 10092 C CA . ARG A 1 50 ? 56.398 5.683 11.227 1.00 0.00 20 ARG A CA 10
ATOM 10093 C C . ARG A 1 50 ? 57.553 5.206 12.088 1.00 0.00 20 ARG A C 10
ATOM 10094 O O . ARG A 1 50 ? 57.554 4.084 12.600 1.00 0.00 20 ARG A O 10
ATOM 10115 N N . CYS A 1 51 ? 58.546 6.063 12.212 1.00 0.00 21 CYS A N 10
ATOM 10116 C CA . CYS A 1 51 ? 59.701 5.804 13.043 1.00 0.00 21 CYS A CA 10
ATOM 10117 C C . CYS A 1 51 ? 59.281 5.648 14.500 1.00 0.00 21 CYS A C 10
ATOM 10118 O O . CYS A 1 51 ? 58.428 6.387 14.990 1.00 0.00 21 CYS A O 10
ATOM 10125 N N . ARG A 1 52 ? 59.875 4.692 15.188 1.00 0.00 22 ARG A N 10
ATOM 10126 C CA . ARG A 1 52 ? 59.604 4.505 16.605 1.00 0.00 22 ARG A CA 10
ATOM 10127 C C . ARG A 1 52 ? 60.541 5.370 17.436 1.00 0.00 22 ARG A C 10
ATOM 10128 O O . ARG A 1 52 ? 60.106 6.277 18.148 1.00 0.00 22 ARG A O 10
ATOM 10149 N N . SER A 1 53 ? 61.830 5.095 17.311 1.00 0.00 23 SER A N 10
ATOM 10150 C CA . SER A 1 53 ? 62.850 5.758 18.105 1.00 0.00 23 SER A CA 10
ATOM 10151 C C . SER A 1 53 ? 62.915 7.257 17.810 1.00 0.00 23 SER A C 10
ATOM 10152 O O . SER A 1 53 ? 62.920 8.078 18.727 1.00 0.00 23 SER A O 10
ATOM 10160 N N . CYS A 1 54 ? 62.959 7.610 16.529 1.00 0.00 24 CYS A N 10
ATOM 10161 C CA . CYS A 1 54 ? 63.097 9.006 16.135 1.00 0.00 24 CYS A CA 10
ATOM 10162 C C . CYS A 1 54 ? 61.734 9.701 16.005 1.00 0.00 24 CYS A C 10
ATOM 10163 O O . CYS A 1 54 ? 61.607 10.888 16.304 1.00 0.00 24 CYS A O 10
ATOM 10170 N N . GLY A 1 55 ? 60.713 8.966 15.571 1.00 0.00 25 GLY A N 10
ATOM 10171 C CA . GLY A 1 55 ? 59.352 9.483 15.639 1.00 0.00 25 GLY A CA 10
ATOM 10172 C C . GLY A 1 55 ? 58.773 9.967 14.315 1.00 0.00 25 GLY A C 10
ATOM 10173 O O . GLY A 1 55 ? 57.552 10.100 14.199 1.00 0.00 25 GLY A O 10
ATOM 10177 N N . GLU A 1 56 ? 59.623 10.237 13.322 1.00 0.00 26 GLU A N 10
ATOM 10178 C CA . GLU A 1 56 ? 59.150 10.760 12.030 1.00 0.00 26 GLU A CA 10
ATOM 10179 C C . GLU A 1 56 ? 58.183 9.786 11.364 1.00 0.00 26 GLU A C 10
ATOM 10180 O O . GLU A 1 56 ? 58.174 8.599 11.670 1.00 0.00 26 GLU A O 10
ATOM 10192 N N . PHE A 1 57 ? 57.372 10.289 10.450 1.00 0.00 27 PHE A N 10
ATOM 10193 C CA . PHE A 1 57 ? 56.486 9.438 9.672 1.00 0.00 27 PHE A CA 10
ATOM 10194 C C . PHE A 1 57 ? 56.881 9.492 8.201 1.00 0.00 27 PHE A C 10
ATOM 10195 O O . PHE A 1 57 ? 57.074 10.570 7.638 1.00 0.00 27 PHE A O 10
ATOM 10212 N N . ILE A 1 58 ? 57.034 8.326 7.595 1.00 0.00 28 ILE A N 10
ATOM 10213 C CA . ILE A 1 58 ? 57.478 8.234 6.215 1.00 0.00 28 ILE A CA 10
ATOM 10214 C C . ILE A 1 58 ? 56.394 7.612 5.342 1.00 0.00 28 ILE A C 10
ATOM 10215 O O . ILE A 1 58 ? 55.840 6.561 5.673 1.00 0.00 28 ILE A O 10
ATOM 10231 N N . GLU A 1 59 ? 56.085 8.274 4.236 1.00 0.00 29 GLU A N 10
ATOM 10232 C CA . GLU A 1 59 ? 55.143 7.739 3.269 1.00 0.00 29 GLU A CA 10
ATOM 10233 C C . GLU A 1 59 ? 55.887 6.847 2.286 1.00 0.00 29 GLU A C 10
ATOM 10234 O O . GLU A 1 59 ? 57.040 7.120 1.945 1.00 0.00 29 GLU A O 10
ATOM 10246 N N . MET A 1 60 ? 55.249 5.778 1.843 1.00 0.00 30 MET A N 10
ATOM 10247 C CA . MET A 1 60 ? 55.901 4.845 0.940 1.00 0.00 30 MET A CA 10
ATOM 10248 C C . MET A 1 60 ? 55.059 4.615 -0.308 1.00 0.00 30 MET A C 10
ATOM 10249 O O . MET A 1 60 ? 53.831 4.699 -0.269 1.00 0.00 30 MET A O 10
ATOM 10263 N N . LYS A 1 61 ? 55.734 4.343 -1.411 1.00 0.00 31 LYS A N 10
ATOM 10264 C CA . LYS A 1 61 ? 55.086 4.191 -2.703 1.00 0.00 31 LYS A CA 10
ATOM 10265 C C . LYS A 1 61 ? 55.111 2.727 -3.137 1.00 0.00 31 LYS A C 10
ATOM 10266 O O . LYS A 1 61 ? 56.157 2.079 -3.091 1.00 0.00 31 LYS A O 10
ATOM 10285 N N . ALA A 1 62 ? 53.958 2.212 -3.546 1.00 0.00 32 ALA A N 10
ATOM 10286 C CA . ALA A 1 62 ? 53.838 0.813 -3.933 1.00 0.00 32 ALA A CA 10
ATOM 10287 C C . ALA A 1 62 ? 54.057 0.636 -5.431 1.00 0.00 32 ALA A C 10
ATOM 10288 O O . ALA A 1 62 ? 53.324 1.199 -6.248 1.00 0.00 32 ALA A O 10
ATOM 10295 N N . LEU A 1 63 ? 55.073 -0.142 -5.782 1.00 0.00 33 LEU A N 10
ATOM 10296 C CA . LEU A 1 63 ? 55.385 -0.420 -7.177 1.00 0.00 33 LEU A CA 10
ATOM 10297 C C . LEU A 1 63 ? 55.139 -1.893 -7.497 1.00 0.00 33 LEU A C 10
ATOM 10298 O O . LEU A 1 63 ? 55.456 -2.775 -6.699 1.00 0.00 33 LEU A O 10
ATOM 10314 N N . CYS A 1 64 ? 54.584 -2.148 -8.670 1.00 0.00 34 CYS A N 10
ATOM 10315 C CA . CYS A 1 64 ? 54.331 -3.508 -9.127 1.00 0.00 34 CYS A CA 10
ATOM 10316 C C . CYS A 1 64 ? 55.647 -4.132 -9.587 1.00 0.00 34 CYS A C 10
ATOM 10317 O O . CYS A 1 64 ? 56.266 -3.631 -10.511 1.00 0.00 34 CYS A O 10
ATOM 10324 N N . PRO A 1 65 ? 56.086 -5.229 -8.945 1.00 0.00 35 PRO A N 10
ATOM 10325 C CA . PRO A 1 65 ? 57.419 -5.822 -9.177 1.00 0.00 35 PRO A CA 10
ATOM 10326 C C . PRO A 1 65 ? 57.755 -6.043 -10.657 1.00 0.00 35 PRO A C 10
ATOM 10327 O O . PRO A 1 65 ? 58.867 -5.751 -11.102 1.00 0.00 35 PRO A O 10
ATOM 10338 N N . ASP A 1 66 ? 56.786 -6.552 -11.407 1.00 0.00 36 ASP A N 10
ATOM 10339 C CA . ASP A 1 66 ? 56.966 -6.855 -12.828 1.00 0.00 36 ASP A CA 10
ATOM 10340 C C . ASP A 1 66 ? 57.237 -5.602 -13.669 1.00 0.00 36 ASP A C 10
ATOM 10341 O O . ASP A 1 66 ? 58.356 -5.389 -14.133 1.00 0.00 36 ASP A O 10
ATOM 10350 N N . CYS A 1 67 ? 56.214 -4.783 -13.867 1.00 0.00 37 CYS A N 10
ATOM 10351 C CA . CYS A 1 67 ? 56.328 -3.583 -14.695 1.00 0.00 37 CYS A CA 10
ATOM 10352 C C . CYS A 1 67 ? 57.099 -2.477 -13.979 1.00 0.00 37 CYS A C 10
ATOM 10353 O O . CYS A 1 67 ? 57.522 -1.501 -14.595 1.00 0.00 37 CYS A O 10
ATOM 10360 N N . HIS A 1 68 ? 57.263 -2.648 -12.672 1.00 0.00 38 HIS A N 10
ATOM 10361 C CA . HIS A 1 68 ? 58.006 -1.722 -11.812 1.00 0.00 38 HIS A CA 10
ATOM 10362 C C . HIS A 1 68 ? 57.364 -0.340 -11.773 1.00 0.00 38 HIS A C 10
ATOM 10363 O O . HIS A 1 68 ? 57.993 0.637 -11.372 1.00 0.00 38 HIS A O 10
ATOM 10378 N N . GLN A 1 69 ? 56.104 -0.272 -12.168 1.00 0.00 39 GLN A N 10
ATOM 10379 C CA . GLN A 1 69 ? 55.348 0.967 -12.116 1.00 0.00 39 GLN A CA 10
ATOM 10380 C C . GLN A 1 69 ? 54.342 0.922 -10.968 1.00 0.00 39 GLN A C 10
ATOM 10381 O O . GLN A 1 69 ? 53.973 -0.162 -10.510 1.00 0.00 39 GLN A O 10
ATOM 10395 N N . PRO A 1 70 ? 53.907 2.095 -10.474 1.00 0.00 40 PRO A N 10
ATOM 10396 C CA . PRO A 1 70 ? 53.032 2.199 -9.294 1.00 0.00 40 PRO A CA 10
ATOM 10397 C C . PRO A 1 70 ? 51.689 1.493 -9.462 1.00 0.00 40 PRO A C 10
ATOM 10398 O O . PRO A 1 70 ? 51.213 1.276 -10.578 1.00 0.00 40 PRO A O 10
ATOM 10409 N N . LEU A 1 71 ? 51.088 1.132 -8.336 1.00 0.00 41 LEU A N 10
ATOM 10410 C CA . LEU A 1 71 ? 49.797 0.463 -8.336 1.00 0.00 41 LEU A CA 10
ATOM 10411 C C . LEU A 1 71 ? 48.669 1.447 -8.051 1.00 0.00 41 LEU A C 10
ATOM 10412 O O . LEU A 1 71 ? 48.859 2.449 -7.361 1.00 0.00 41 LEU A O 10
ATOM 10428 N N . GLN A 1 72 ? 47.501 1.145 -8.589 1.00 0.00 42 GLN A N 10
ATOM 10429 C CA . GLN A 1 72 ? 46.309 1.939 -8.355 1.00 0.00 42 GLN A CA 10
ATOM 10430 C C . GLN A 1 72 ? 45.720 1.585 -6.997 1.00 0.00 42 GLN A C 10
ATOM 10431 O O . GLN A 1 72 ? 45.267 0.456 -6.783 1.00 0.00 42 GLN A O 10
ATOM 10445 N N . VAL A 1 73 ? 45.756 2.537 -6.077 1.00 0.00 43 VAL A N 10
ATOM 10446 C CA . VAL A 1 73 ? 45.226 2.326 -4.742 1.00 0.00 43 VAL A CA 10
ATOM 10447 C C . VAL A 1 73 ? 43.705 2.341 -4.779 1.00 0.00 43 VAL A C 10
ATOM 10448 O O . VAL A 1 73 ? 43.086 3.385 -5.008 1.00 0.00 43 VAL A O 10
ATOM 10461 N N . LEU A 1 74 ? 43.108 1.178 -4.576 1.00 0.00 44 LEU A N 10
ATOM 10462 C CA . LEU A 1 74 ? 41.666 1.044 -4.621 1.00 0.00 44 LEU A CA 10
ATOM 10463 C C . LEU A 1 74 ? 41.055 1.363 -3.264 1.00 0.00 44 LEU A C 10
ATOM 10464 O O . LEU A 1 74 ? 40.945 0.488 -2.405 1.00 0.00 44 LEU A O 10
ATOM 10480 N N . LYS A 1 75 ? 40.692 2.619 -3.064 1.00 0.00 45 LYS A N 10
ATOM 10481 C CA . LYS A 1 75 ? 39.990 3.016 -1.856 1.00 0.00 45 LYS A CA 10
ATOM 10482 C C . LYS A 1 75 ? 38.500 2.759 -2.040 1.00 0.00 45 LYS A C 10
ATOM 10483 O O . LYS A 1 75 ? 37.757 3.624 -2.507 1.00 0.00 45 LYS A O 10
ATOM 10502 N N . ALA A 1 76 ? 38.081 1.546 -1.718 1.00 0.00 46 ALA A N 10
ATOM 10503 C CA . ALA A 1 76 ? 36.700 1.139 -1.904 1.00 0.00 46 ALA A CA 10
ATOM 10504 C C . ALA A 1 76 ? 35.928 1.232 -0.594 1.00 0.00 46 ALA A C 10
ATOM 10505 O O . ALA A 1 76 ? 36.427 1.776 0.393 1.00 0.00 46 ALA A O 10
ATOM 10512 N N . CYS A 1 77 ? 34.715 0.694 -0.583 1.00 0.00 47 CYS A N 10
ATOM 10513 C CA . CYS A 1 77 ? 33.865 0.756 0.597 1.00 0.00 47 CYS A CA 10
ATOM 10514 C C . CYS A 1 77 ? 34.332 -0.230 1.667 1.00 0.00 47 CYS A C 10
ATOM 10515 O O . CYS A 1 77 ? 33.889 -1.377 1.708 1.00 0.00 47 CYS A O 10
ATOM 10523 N N . GLY A 1 78 ? 35.264 0.213 2.502 1.00 0.00 48 GLY A N 10
ATOM 10524 C CA . GLY A 1 78 ? 35.734 -0.611 3.599 1.00 0.00 48 GLY A CA 10
ATOM 10525 C C . GLY A 1 78 ? 36.913 -1.479 3.210 1.00 0.00 48 GLY A C 10
ATOM 10526 O O . GLY A 1 78 ? 37.516 -2.139 4.058 1.00 0.00 48 GLY A O 10
ATOM 10530 N N . ALA A 1 79 ? 37.248 -1.478 1.930 1.00 0.00 49 ALA A N 10
ATOM 10531 C CA . ALA A 1 79 ? 38.339 -2.296 1.431 1.00 0.00 49 ALA A CA 10
ATOM 10532 C C . ALA A 1 79 ? 39.332 -1.451 0.646 1.00 0.00 49 ALA A C 10
ATOM 10533 O O . ALA A 1 79 ? 38.946 -0.665 -0.216 1.00 0.00 49 ALA A O 10
ATOM 10540 N N . VAL A 1 80 ? 40.605 -1.611 0.959 1.00 0.00 50 VAL A N 10
ATOM 10541 C CA . VAL A 1 80 ? 41.663 -0.906 0.256 1.00 0.00 50 VAL A CA 10
ATOM 10542 C C . VAL A 1 80 ? 42.654 -1.915 -0.306 1.00 0.00 50 VAL A C 10
ATOM 10543 O O . VAL A 1 80 ? 43.303 -2.647 0.448 1.00 0.00 50 VAL A O 10
ATOM 10556 N N . ASP A 1 81 ? 42.753 -1.970 -1.624 1.00 0.00 51 ASP A N 10
ATOM 10557 C CA . ASP A 1 81 ? 43.619 -2.944 -2.274 1.00 0.00 51 ASP A CA 10
ATOM 10558 C C . ASP A 1 81 ? 44.449 -2.270 -3.364 1.00 0.00 51 ASP A C 10
ATOM 10559 O O . ASP A 1 81 ? 44.404 -1.047 -3.516 1.00 0.00 51 ASP A O 10
ATOM 10568 N N . TYR A 1 82 ? 45.193 -3.062 -4.127 1.00 0.00 52 TYR A N 10
ATOM 10569 C CA . TYR A 1 82 ? 46.100 -2.518 -5.130 1.00 0.00 52 TYR A CA 10
ATOM 10570 C C . TYR A 1 82 ? 45.890 -3.174 -6.489 1.00 0.00 52 TYR A C 10
ATOM 10571 O O . TYR A 1 82 ? 46.077 -4.380 -6.656 1.00 0.00 52 TYR A O 10
ATOM 10589 N N . PHE A 1 83 ? 45.509 -2.358 -7.459 1.00 0.00 53 PHE A N 10
ATOM 10590 C CA . PHE A 1 83 ? 45.278 -2.822 -8.817 1.00 0.00 53 PHE A CA 10
ATOM 10591 C C . PHE A 1 83 ? 46.403 -2.349 -9.730 1.00 0.00 53 PHE A C 10
ATOM 10592 O O . PHE A 1 83 ? 46.780 -1.180 -9.706 1.00 0.00 53 PHE A O 10
ATOM 10609 N N . CYS A 1 84 ? 46.943 -3.255 -10.530 1.00 0.00 54 CYS A N 10
ATOM 10610 C CA . CYS A 1 84 ? 47.991 -2.893 -11.469 1.00 0.00 54 CYS A CA 10
ATOM 10611 C C . CYS A 1 84 ? 47.368 -2.268 -12.704 1.00 0.00 54 CYS A C 10
ATOM 10612 O O . CYS A 1 84 ? 47.012 -2.969 -13.661 1.00 0.00 54 CYS A O 10
ATOM 10619 N N . GLN A 1 85 ? 47.197 -0.952 -12.662 1.00 0.00 55 GLN A N 10
ATOM 10620 C CA . GLN A 1 85 ? 46.614 -0.235 -13.776 1.00 0.00 55 GLN A CA 10
ATOM 10621 C C . GLN A 1 85 ? 47.646 -0.112 -14.874 1.00 0.00 55 GLN A C 10
ATOM 10622 O O . GLN A 1 85 ? 48.547 0.726 -14.819 1.00 0.00 55 GLN A O 10
ATOM 10636 N N . HIS A 1 86 ? 47.482 -0.969 -15.860 1.00 0.00 56 HIS A N 10
ATOM 10637 C CA . HIS A 1 86 ? 48.458 -1.174 -16.922 1.00 0.00 56 HIS A CA 10
ATOM 10638 C C . HIS A 1 86 ? 48.112 -2.477 -17.629 1.00 0.00 56 HIS A C 10
ATOM 10639 O O . HIS A 1 86 ? 48.427 -2.674 -18.801 1.00 0.00 56 HIS A O 10
ATOM 10654 N N . GLY A 1 87 ? 47.485 -3.381 -16.877 1.00 0.00 57 GLY A N 10
ATOM 10655 C CA . GLY A 1 87 ? 47.014 -4.630 -17.448 1.00 0.00 57 GLY A CA 10
ATOM 10656 C C . GLY A 1 87 ? 47.619 -5.854 -16.785 1.00 0.00 57 GLY A C 10
ATOM 10657 O O . GLY A 1 87 ? 48.166 -6.718 -17.463 1.00 0.00 57 GLY A O 10
ATOM 10661 N N . HIS A 1 88 ? 47.542 -5.928 -15.457 1.00 0.00 58 HIS A N 10
ATOM 10662 C CA . HIS A 1 88 ? 48.016 -7.114 -14.731 1.00 0.00 58 HIS A CA 10
ATOM 10663 C C . HIS A 1 88 ? 46.986 -7.591 -13.709 1.00 0.00 58 HIS A C 10
ATOM 10664 O O . HIS A 1 88 ? 47.144 -8.654 -13.109 1.00 0.00 58 HIS A O 10
ATOM 10678 N N . GLY A 1 89 ? 45.943 -6.798 -13.497 1.00 0.00 59 GLY A N 10
ATOM 10679 C CA . GLY A 1 89 ? 44.946 -7.149 -12.507 1.00 0.00 59 GLY A CA 10
ATOM 10680 C C . GLY A 1 89 ? 45.373 -6.709 -11.127 1.00 0.00 59 GLY A C 10
ATOM 10681 O O . GLY A 1 89 ? 46.259 -5.866 -10.998 1.00 0.00 59 GLY A O 10
ATOM 10685 N N . LEU A 1 90 ? 44.762 -7.269 -10.098 1.00 0.00 60 LEU A N 10
ATOM 10686 C CA . LEU A 1 90 ? 45.106 -6.906 -8.731 1.00 0.00 60 LEU A CA 10
ATOM 10687 C C . LEU A 1 90 ? 46.360 -7.647 -8.285 1.00 0.00 60 LEU A C 10
ATOM 10688 O O . LEU A 1 90 ? 46.645 -8.748 -8.763 1.00 0.00 60 LEU A O 10
ATOM 10704 N N . ILE A 1 91 ? 47.110 -7.029 -7.386 1.00 0.00 61 ILE A N 10
ATOM 10705 C CA . ILE A 1 91 ? 48.351 -7.601 -6.886 1.00 0.00 61 ILE A CA 10
ATOM 10706 C C . ILE A 1 91 ? 48.258 -7.789 -5.378 1.00 0.00 61 ILE A C 10
ATOM 10707 O O . ILE A 1 91 ? 47.627 -6.988 -4.688 1.00 0.00 61 ILE A O 10
ATOM 10723 N N . SER A 1 92 ? 48.853 -8.858 -4.868 1.00 0.00 62 SER A N 10
ATOM 10724 C CA . SER A 1 92 ? 48.888 -9.087 -3.433 1.00 0.00 62 SER A CA 10
ATOM 10725 C C . SER A 1 92 ? 49.721 -8.000 -2.759 1.00 0.00 62 SER A C 10
ATOM 10726 O O . SER A 1 92 ? 50.899 -7.821 -3.070 1.00 0.00 62 SER A O 10
ATOM 10734 N N . LYS A 1 93 ? 49.102 -7.274 -1.841 1.00 0.00 63 LYS A N 10
ATOM 10735 C CA . LYS A 1 93 ? 49.722 -6.097 -1.235 1.00 0.00 63 LYS A CA 10
ATOM 10736 C C . LYS A 1 93 ? 50.832 -6.460 -0.249 1.00 0.00 63 LYS A C 10
ATOM 10737 O O . LYS A 1 93 ? 51.520 -5.581 0.262 1.00 0.00 63 LYS A O 10
ATOM 10756 N N . LYS A 1 94 ? 51.009 -7.746 0.018 1.00 0.00 64 LYS A N 10
ATOM 10757 C CA . LYS A 1 94 ? 52.157 -8.200 0.797 1.00 0.00 64 LYS A CA 10
ATOM 10758 C C . LYS A 1 94 ? 53.234 -8.756 -0.127 1.00 0.00 64 LYS A C 10
ATOM 10759 O O . LYS A 1 94 ? 54.243 -9.297 0.324 1.00 0.00 64 LYS A O 10
ATOM 10778 N N . ARG A 1 95 ? 53.013 -8.609 -1.422 1.00 0.00 65 ARG A N 10
ATOM 10779 C CA . ARG A 1 95 ? 53.928 -9.132 -2.424 1.00 0.00 65 ARG A CA 10
ATOM 10780 C C . ARG A 1 95 ? 54.376 -8.000 -3.343 1.00 0.00 65 ARG A C 10
ATOM 10781 O O . ARG A 1 95 ? 54.948 -8.223 -4.409 1.00 0.00 65 ARG A O 10
ATOM 10802 N N . VAL A 1 96 ? 54.118 -6.778 -2.899 1.00 0.00 66 VAL A N 10
ATOM 10803 C CA . VAL A 1 96 ? 54.414 -5.583 -3.676 1.00 0.00 66 VAL A CA 10
ATOM 10804 C C . VAL A 1 96 ? 55.742 -4.967 -3.221 1.00 0.00 66 VAL A C 10
ATOM 10805 O O . VAL A 1 96 ? 56.175 -5.180 -2.086 1.00 0.00 66 VAL A O 10
ATOM 10818 N N . GLU A 1 97 ? 56.395 -4.223 -4.108 1.00 0.00 67 GLU A N 10
ATOM 10819 C CA . GLU A 1 97 ? 57.656 -3.574 -3.781 1.00 0.00 67 GLU A CA 10
ATOM 10820 C C . GLU A 1 97 ? 57.403 -2.148 -3.300 1.00 0.00 67 GLU A C 10
ATOM 10821 O O . GLU A 1 97 ? 56.886 -1.315 -4.043 1.00 0.00 67 GLU A O 10
ATOM 10833 N N . PHE A 1 98 ? 57.752 -1.876 -2.050 1.00 0.00 68 PHE A N 10
ATOM 10834 C CA . PHE A 1 98 ? 57.559 -0.552 -1.480 1.00 0.00 68 PHE A CA 10
ATOM 10835 C C . PHE A 1 98 ? 58.840 0.265 -1.552 1.00 0.00 68 PHE A C 10
ATOM 10836 O O . PHE A 1 98 ? 59.914 -0.203 -1.170 1.00 0.00 68 PHE A O 10
ATOM 10853 N N . VAL A 1 99 ? 58.719 1.482 -2.055 1.00 0.00 69 VAL A N 10
ATOM 10854 C CA . VAL A 1 99 ? 59.833 2.417 -2.089 1.00 0.00 69 VAL A CA 10
ATOM 10855 C C . VAL A 1 99 ? 59.465 3.678 -1.316 1.00 0.00 69 VAL A C 10
ATOM 10856 O O . VAL A 1 99 ? 58.357 3.777 -0.792 1.00 0.00 69 VAL A O 10
ATOM 10869 N N . LEU A 1 100 ? 60.376 4.634 -1.241 1.00 0.00 70 LEU A N 10
ATOM 10870 C CA . LEU A 1 100 ? 60.118 5.867 -0.506 1.00 0.00 70 LEU A CA 10
ATOM 10871 C C . LEU A 1 100 ? 59.242 6.810 -1.321 1.00 0.00 70 LEU A C 10
ATOM 10872 O O . LEU A 1 100 ? 59.348 6.865 -2.550 1.00 0.00 70 LEU A O 10
ATOM 10888 N N . ALA A 1 101 ? 58.360 7.528 -0.639 1.00 0.00 71 ALA A N 10
ATOM 10889 C CA . ALA A 1 101 ? 57.516 8.518 -1.287 1.00 0.00 71 ALA A CA 10
ATOM 10890 C C . ALA A 1 101 ? 57.987 9.919 -0.927 1.00 0.00 71 ALA A C 10
ATOM 10891 O O . ALA A 1 101 ? 57.776 10.346 0.229 1.00 0.00 71 ALA A O 10
ATOM 10901 N N . MET A 1 31 ? 65.215 -8.969 10.757 1.00 0.00 1 MET A N 11
ATOM 10902 C CA . MET A 1 31 ? 65.385 -8.168 9.524 1.00 0.00 1 MET A CA 11
ATOM 10903 C C . MET A 1 31 ? 64.207 -7.224 9.363 1.00 0.00 1 MET A C 11
ATOM 10904 O O . MET A 1 31 ? 63.088 -7.657 9.086 1.00 0.00 1 MET A O 11
ATOM 10918 N N . GLU A 1 32 ? 64.452 -5.937 9.545 1.00 0.00 2 GLU A N 11
ATOM 10919 C CA . GLU A 1 32 ? 63.389 -4.948 9.478 1.00 0.00 2 GLU A CA 11
ATOM 10920 C C . GLU A 1 32 ? 63.821 -3.793 8.597 1.00 0.00 2 GLU A C 11
ATOM 10921 O O . GLU A 1 32 ? 64.992 -3.686 8.230 1.00 0.00 2 GLU A O 11
ATOM 10933 N N . LEU A 1 33 ? 62.881 -2.928 8.267 1.00 0.00 3 LEU A N 11
ATOM 10934 C CA . LEU A 1 33 ? 63.210 -1.693 7.587 1.00 0.00 3 LEU A CA 11
ATOM 10935 C C . LEU A 1 33 ? 63.819 -0.724 8.592 1.00 0.00 3 LEU A C 11
ATOM 10936 O O . LEU A 1 33 ? 63.238 -0.468 9.645 1.00 0.00 3 LEU A O 11
ATOM 10952 N N . HIS A 1 34 ? 65.006 -0.232 8.292 1.00 0.00 4 HIS A N 11
ATOM 10953 C CA . HIS A 1 34 ? 65.676 0.722 9.163 1.00 0.00 4 HIS A CA 11
ATOM 10954 C C . HIS A 1 34 ? 65.860 2.040 8.427 1.00 0.00 4 HIS A C 11
ATOM 10955 O O . HIS A 1 34 ? 65.884 2.064 7.199 1.00 0.00 4 HIS A O 11
ATOM 10970 N N . CYS A 1 35 ? 65.989 3.133 9.167 1.00 0.00 5 CYS A N 11
ATOM 10971 C CA . CYS A 1 35 ? 66.050 4.447 8.549 1.00 0.00 5 CYS A CA 11
ATOM 10972 C C . CYS A 1 35 ? 67.494 4.866 8.309 1.00 0.00 5 CYS A C 11
ATOM 10973 O O . CYS A 1 35 ? 68.237 5.077 9.248 1.00 0.00 5 CYS A O 11
ATOM 10980 N N . PRO A 1 36 ? 67.903 5.004 7.039 1.00 0.00 6 PRO A N 11
ATOM 10981 C CA . PRO A 1 36 ? 69.299 5.309 6.676 1.00 0.00 6 PRO A CA 11
ATOM 10982 C C . PRO A 1 36 ? 69.793 6.643 7.241 1.00 0.00 6 PRO A C 11
ATOM 10983 O O . PRO A 1 36 ? 70.997 6.882 7.331 1.00 0.00 6 PRO A O 11
ATOM 10994 N N . GLN A 1 37 ? 68.859 7.501 7.627 1.00 0.00 7 GLN A N 11
ATOM 10995 C CA . GLN A 1 37 ? 69.194 8.839 8.104 1.00 0.00 7 GLN A CA 11
ATOM 10996 C C . GLN A 1 37 ? 69.564 8.851 9.588 1.00 0.00 7 GLN A C 11
ATOM 10997 O O . GLN A 1 37 ? 70.440 9.605 10.009 1.00 0.00 7 GLN A O 11
ATOM 11011 N N . CYS A 1 38 ? 68.893 8.025 10.376 1.00 0.00 8 CYS A N 11
ATOM 11012 C CA . CYS A 1 38 ? 69.064 8.054 11.829 1.00 0.00 8 CYS A CA 11
ATOM 11013 C C . CYS A 1 38 ? 69.196 6.647 12.417 1.00 0.00 8 CYS A C 11
ATOM 11014 O O . CYS A 1 38 ? 69.291 6.478 13.633 1.00 0.00 8 CYS A O 11
ATOM 11021 N N . GLN A 1 39 ? 69.186 5.658 11.528 1.00 0.00 9 GLN A N 11
ATOM 11022 C CA . GLN A 1 39 ? 69.388 4.244 11.855 1.00 0.00 9 GLN A CA 11
ATOM 11023 C C . GLN A 1 39 ? 68.586 3.774 13.064 1.00 0.00 9 GLN A C 11
ATOM 11024 O O . GLN A 1 39 ? 69.078 3.750 14.193 1.00 0.00 9 GLN A O 11
ATOM 11038 N N . HIS A 1 40 ? 67.338 3.421 12.802 1.00 0.00 10 HIS A N 11
ATOM 11039 C CA . HIS A 1 40 ? 66.465 2.784 13.778 1.00 0.00 10 HIS A CA 11
ATOM 11040 C C . HIS A 1 40 ? 65.302 2.132 13.043 1.00 0.00 10 HIS A C 11
ATOM 11041 O O . HIS A 1 40 ? 65.254 2.174 11.813 1.00 0.00 10 HIS A O 11
ATOM 11056 N N . VAL A 1 41 ? 64.377 1.536 13.778 1.00 0.00 11 VAL A N 11
ATOM 11057 C CA . VAL A 1 41 ? 63.300 0.764 13.166 1.00 0.00 11 VAL A CA 11
ATOM 11058 C C . VAL A 1 41 ? 62.261 1.655 12.471 1.00 0.00 11 VAL A C 11
ATOM 11059 O O . VAL A 1 41 ? 61.842 2.691 12.999 1.00 0.00 11 VAL A O 11
ATOM 11072 N N . LEU A 1 42 ? 61.884 1.245 11.267 1.00 0.00 12 LEU A N 11
ATOM 11073 C CA . LEU A 1 42 ? 60.818 1.887 10.507 1.00 0.00 12 LEU A CA 11
ATOM 11074 C C . LEU A 1 42 ? 59.561 1.031 10.543 1.00 0.00 12 LEU A C 11
ATOM 11075 O O . LEU A 1 42 ? 58.969 0.739 9.503 1.00 0.00 12 LEU A O 11
ATOM 11091 N N . ASP A 1 43 ? 59.158 0.624 11.739 1.00 0.00 13 ASP A N 11
ATOM 11092 C CA . ASP A 1 43 ? 57.986 -0.229 11.893 1.00 0.00 13 ASP A CA 11
ATOM 11093 C C . ASP A 1 43 ? 56.729 0.542 11.513 1.00 0.00 13 ASP A C 11
ATOM 11094 O O . ASP A 1 43 ? 56.239 1.375 12.280 1.00 0.00 13 ASP A O 11
ATOM 11103 N N . GLN A 1 44 ? 56.236 0.285 10.312 1.00 0.00 14 GLN A N 11
ATOM 11104 C CA . GLN A 1 44 ? 55.087 1.001 9.787 1.00 0.00 14 GLN A CA 11
ATOM 11105 C C . GLN A 1 44 ? 53.787 0.340 10.208 1.00 0.00 14 GLN A C 11
ATOM 11106 O O . GLN A 1 44 ? 53.703 -0.883 10.311 1.00 0.00 14 GLN A O 11
ATOM 11120 N N . ASP A 1 45 ? 52.775 1.159 10.449 1.00 0.00 15 ASP A N 11
ATOM 11121 C CA . ASP A 1 45 ? 51.478 0.664 10.884 1.00 0.00 15 ASP A CA 11
ATOM 11122 C C . ASP A 1 45 ? 50.704 0.087 9.706 1.00 0.00 15 ASP A C 11
ATOM 11123 O O . ASP A 1 45 ? 50.241 -1.055 9.752 1.00 0.00 15 ASP A O 11
ATOM 11132 N N . ASN A 1 46 ? 50.576 0.885 8.651 1.00 0.00 16 ASN A N 11
ATOM 11133 C CA . ASN A 1 46 ? 49.906 0.455 7.426 1.00 0.00 16 ASN A CA 11
ATOM 11134 C C . ASN A 1 46 ? 50.147 1.469 6.315 1.00 0.00 16 ASN A C 11
ATOM 11135 O O . ASN A 1 46 ? 49.543 2.543 6.298 1.00 0.00 16 ASN A O 11
ATOM 11146 N N . GLY A 1 47 ? 51.064 1.146 5.413 1.00 0.00 17 GLY A N 11
ATOM 11147 C CA . GLY A 1 47 ? 51.357 2.028 4.298 1.00 0.00 17 GLY A CA 11
ATOM 11148 C C . GLY A 1 47 ? 52.317 3.142 4.674 1.00 0.00 17 GLY A C 11
ATOM 11149 O O . GLY A 1 47 ? 53.339 3.342 4.018 1.00 0.00 17 GLY A O 11
ATOM 11153 N N . HIS A 1 48 ? 51.981 3.877 5.723 1.00 0.00 18 HIS A N 11
ATOM 11154 C CA . HIS A 1 48 ? 52.836 4.950 6.209 1.00 0.00 18 HIS A CA 11
ATOM 11155 C C . HIS A 1 48 ? 53.837 4.422 7.220 1.00 0.00 18 HIS A C 11
ATOM 11156 O O . HIS A 1 48 ? 53.458 3.803 8.217 1.00 0.00 18 HIS A O 11
ATOM 11171 N N . ALA A 1 49 ? 55.110 4.667 6.958 1.00 0.00 19 ALA A N 11
ATOM 11172 C CA . ALA A 1 49 ? 56.166 4.252 7.859 1.00 0.00 19 ALA A CA 11
ATOM 11173 C C . ALA A 1 49 ? 56.564 5.397 8.772 1.00 0.00 19 ALA A C 11
ATOM 11174 O O . ALA A 1 49 ? 56.409 6.570 8.423 1.00 0.00 19 ALA A O 11
ATOM 11181 N N . ARG A 1 50 ? 57.062 5.061 9.944 1.00 0.00 20 ARG A N 11
ATOM 11182 C CA . ARG A 1 50 ? 57.534 6.065 10.868 1.00 0.00 20 ARG A CA 11
ATOM 11183 C C . ARG A 1 50 ? 58.763 5.564 11.595 1.00 0.00 20 ARG A C 11
ATOM 11184 O O . ARG A 1 50 ? 58.855 4.387 11.947 1.00 0.00 20 ARG A O 11
ATOM 11205 N N . CYS A 1 51 ? 59.712 6.456 11.793 1.00 0.00 21 CYS A N 11
ATOM 11206 C CA . CYS A 1 51 ? 60.847 6.174 12.637 1.00 0.00 21 CYS A CA 11
ATOM 11207 C C . CYS A 1 51 ? 60.380 6.090 14.082 1.00 0.00 21 CYS A C 11
ATOM 11208 O O . CYS A 1 51 ? 60.291 7.105 14.764 1.00 0.00 21 CYS A O 11
ATOM 11215 N N . ARG A 1 52 ? 60.060 4.886 14.532 1.00 0.00 22 ARG A N 11
ATOM 11216 C CA . ARG A 1 52 ? 59.440 4.696 15.840 1.00 0.00 22 ARG A CA 11
ATOM 11217 C C . ARG A 1 52 ? 60.340 5.210 16.957 1.00 0.00 22 ARG A C 11
ATOM 11218 O O . ARG A 1 52 ? 59.897 5.957 17.829 1.00 0.00 22 ARG A O 11
ATOM 11239 N N . SER A 1 53 ? 61.605 4.816 16.915 1.00 0.00 23 SER A N 11
ATOM 11240 C CA . SER A 1 53 ? 62.566 5.219 17.928 1.00 0.00 23 SER A CA 11
ATOM 11241 C C . SER A 1 53 ? 62.919 6.702 17.799 1.00 0.00 23 SER A C 11
ATOM 11242 O O . SER A 1 53 ? 63.101 7.392 18.799 1.00 0.00 23 SER A O 11
ATOM 11250 N N . CYS A 1 54 ? 63.000 7.185 16.564 1.00 0.00 24 CYS A N 11
ATOM 11251 C CA . CYS A 1 54 ? 63.447 8.551 16.312 1.00 0.00 24 CYS A CA 11
ATOM 11252 C C . CYS A 1 54 ? 62.321 9.557 16.561 1.00 0.00 24 CYS A C 11
ATOM 11253 O O . CYS A 1 54 ? 62.511 10.555 17.252 1.00 0.00 24 CYS A O 11
ATOM 11260 N N . GLY A 1 55 ? 61.154 9.289 15.986 1.00 0.00 25 GLY A N 11
ATOM 11261 C CA . GLY A 1 55 ? 60.030 10.193 16.116 1.00 0.00 25 GLY A CA 11
ATOM 11262 C C . GLY A 1 55 ? 59.553 10.732 14.778 1.00 0.00 25 GLY A C 11
ATOM 11263 O O . GLY A 1 55 ? 58.363 11.005 14.602 1.00 0.00 25 GLY A O 11
ATOM 11267 N N . GLU A 1 56 ? 60.474 10.863 13.827 1.00 0.00 26 GLU A N 11
ATOM 11268 C CA . GLU A 1 56 ? 60.160 11.470 12.536 1.00 0.00 26 GLU A CA 11
ATOM 11269 C C . GLU A 1 56 ? 59.353 10.519 11.646 1.00 0.00 26 GLU A C 11
ATOM 11270 O O . GLU A 1 56 ? 59.395 9.298 11.820 1.00 0.00 26 GLU A O 11
ATOM 11282 N N . PHE A 1 57 ? 58.623 11.091 10.696 1.00 0.00 27 PHE A N 11
ATOM 11283 C CA . PHE A 1 57 ? 57.812 10.315 9.761 1.00 0.00 27 PHE A CA 11
ATOM 11284 C C . PHE A 1 57 ? 58.543 10.149 8.431 1.00 0.00 27 PHE A C 11
ATOM 11285 O O . PHE A 1 57 ? 59.352 10.999 8.053 1.00 0.00 27 PHE A O 11
ATOM 11302 N N . ILE A 1 58 ? 58.258 9.059 7.725 1.00 0.00 28 ILE A N 11
ATOM 11303 C CA . ILE A 1 58 ? 58.831 8.829 6.403 1.00 0.00 28 ILE A CA 11
ATOM 11304 C C . ILE A 1 58 ? 57.764 8.297 5.451 1.00 0.00 28 ILE A C 11
ATOM 11305 O O . ILE A 1 58 ? 57.167 7.245 5.693 1.00 0.00 28 ILE A O 11
ATOM 11321 N N . GLU A 1 59 ? 57.521 9.034 4.376 1.00 0.00 29 GLU A N 11
ATOM 11322 C CA . GLU A 1 59 ? 56.531 8.640 3.383 1.00 0.00 29 GLU A CA 11
ATOM 11323 C C . GLU A 1 59 ? 57.063 7.496 2.522 1.00 0.00 29 GLU A C 11
ATOM 11324 O O . GLU A 1 59 ? 58.240 7.481 2.150 1.00 0.00 29 GLU A O 11
ATOM 11336 N N . MET A 1 60 ? 56.202 6.536 2.216 1.00 0.00 30 MET A N 11
ATOM 11337 C CA . MET A 1 60 ? 56.573 5.425 1.348 1.00 0.00 30 MET A CA 11
ATOM 11338 C C . MET A 1 60 ? 55.558 5.276 0.222 1.00 0.00 30 MET A C 11
ATOM 11339 O O . MET A 1 60 ? 54.402 5.684 0.357 1.00 0.00 30 MET A O 11
ATOM 11353 N N . LYS A 1 61 ? 55.993 4.692 -0.887 1.00 0.00 31 LYS A N 11
ATOM 11354 C CA . LYS A 1 61 ? 55.156 4.585 -2.075 1.00 0.00 31 LYS A CA 11
ATOM 11355 C C . LYS A 1 61 ? 54.912 3.124 -2.447 1.00 0.00 31 LYS A C 11
ATOM 11356 O O . LYS A 1 61 ? 55.822 2.299 -2.390 1.00 0.00 31 LYS A O 11
ATOM 11375 N N . ALA A 1 62 ? 53.677 2.818 -2.823 1.00 0.00 32 ALA A N 11
ATOM 11376 C CA . ALA A 1 62 ? 53.301 1.465 -3.221 1.00 0.00 32 ALA A CA 11
ATOM 11377 C C . ALA A 1 62 ? 53.435 1.290 -4.731 1.00 0.00 32 ALA A C 11
ATOM 11378 O O . ALA A 1 62 ? 52.781 1.995 -5.506 1.00 0.00 32 ALA A O 11
ATOM 11385 N N . LEU A 1 63 ? 54.292 0.365 -5.147 1.00 0.00 33 LEU A N 11
ATOM 11386 C CA . LEU A 1 63 ? 54.505 0.104 -6.565 1.00 0.00 33 LEU A CA 11
ATOM 11387 C C . LEU A 1 63 ? 54.321 -1.372 -6.888 1.00 0.00 33 LEU A C 11
ATOM 11388 O O . LEU A 1 63 ? 54.372 -2.228 -6.003 1.00 0.00 33 LEU A O 11
ATOM 11404 N N . CYS A 1 64 ? 54.100 -1.660 -8.162 1.00 0.00 34 CYS A N 11
ATOM 11405 C CA . CYS A 1 64 ? 54.065 -3.032 -8.639 1.00 0.00 34 CYS A CA 11
ATOM 11406 C C . CYS A 1 64 ? 55.496 -3.547 -8.767 1.00 0.00 34 CYS A C 11
ATOM 11407 O O . CYS A 1 64 ? 56.310 -2.934 -9.451 1.00 0.00 34 CYS A O 11
ATOM 11414 N N . PRO A 1 65 ? 55.817 -4.671 -8.110 1.00 0.00 35 PRO A N 11
ATOM 11415 C CA . PRO A 1 65 ? 57.185 -5.215 -8.053 1.00 0.00 35 PRO A CA 11
ATOM 11416 C C . PRO A 1 65 ? 57.846 -5.346 -9.428 1.00 0.00 35 PRO A C 11
ATOM 11417 O O . PRO A 1 65 ? 59.024 -5.032 -9.593 1.00 0.00 35 PRO A O 11
ATOM 11428 N N . ASP A 1 66 ? 57.078 -5.802 -10.409 1.00 0.00 36 ASP A N 11
ATOM 11429 C CA . ASP A 1 66 ? 57.596 -6.026 -11.758 1.00 0.00 36 ASP A CA 11
ATOM 11430 C C . ASP A 1 66 ? 57.830 -4.718 -12.523 1.00 0.00 36 ASP A C 11
ATOM 11431 O O . ASP A 1 66 ? 58.961 -4.246 -12.636 1.00 0.00 36 ASP A O 11
ATOM 11440 N N . CYS A 1 67 ? 56.756 -4.136 -13.037 1.00 0.00 37 CYS A N 11
ATOM 11441 C CA . CYS A 1 67 ? 56.841 -2.959 -13.897 1.00 0.00 37 CYS A CA 11
ATOM 11442 C C . CYS A 1 67 ? 57.222 -1.697 -13.123 1.00 0.00 37 CYS A C 11
ATOM 11443 O O . CYS A 1 67 ? 57.589 -0.687 -13.723 1.00 0.00 37 CYS A O 11
ATOM 11450 N N . HIS A 1 68 ? 57.127 -1.761 -11.796 1.00 0.00 38 HIS A N 11
ATOM 11451 C CA . HIS A 1 68 ? 57.443 -0.625 -10.925 1.00 0.00 38 HIS A CA 11
ATOM 11452 C C . HIS A 1 68 ? 56.571 0.585 -11.241 1.00 0.00 38 HIS A C 11
ATOM 11453 O O . HIS A 1 68 ? 56.936 1.727 -10.961 1.00 0.00 38 HIS A O 11
ATOM 11468 N N . GLN A 1 69 ? 55.403 0.319 -11.806 1.00 0.00 39 GLN A N 11
ATOM 11469 C CA . GLN A 1 69 ? 54.422 1.356 -12.063 1.00 0.00 39 GLN A CA 11
ATOM 11470 C C . GLN A 1 69 ? 53.497 1.509 -10.863 1.00 0.00 39 GLN A C 11
ATOM 11471 O O . GLN A 1 69 ? 53.298 0.555 -10.100 1.00 0.00 39 GLN A O 11
ATOM 11485 N N . PRO A 1 70 ? 52.937 2.712 -10.671 1.00 0.00 40 PRO A N 11
ATOM 11486 C CA . PRO A 1 70 ? 51.996 2.986 -9.583 1.00 0.00 40 PRO A CA 11
ATOM 11487 C C . PRO A 1 70 ? 50.750 2.116 -9.672 1.00 0.00 40 PRO A C 11
ATOM 11488 O O . PRO A 1 70 ? 50.124 2.012 -10.728 1.00 0.00 40 PRO A O 11
ATOM 11499 N N . LEU A 1 71 ? 50.406 1.485 -8.562 1.00 0.00 41 LEU A N 11
ATOM 11500 C CA . LEU A 1 71 ? 49.225 0.644 -8.500 1.00 0.00 41 LEU A CA 11
ATOM 11501 C C . LEU A 1 71 ? 47.978 1.495 -8.310 1.00 0.00 41 LEU A C 11
ATOM 11502 O O . LEU A 1 71 ? 48.005 2.505 -7.603 1.00 0.00 41 LEU A O 11
ATOM 11518 N N . GLN A 1 72 ? 46.895 1.093 -8.955 1.00 0.00 42 GLN A N 11
ATOM 11519 C CA . GLN A 1 72 ? 45.632 1.795 -8.817 1.00 0.00 42 GLN A CA 11
ATOM 11520 C C . GLN A 1 72 ? 44.906 1.311 -7.569 1.00 0.00 42 GLN A C 11
ATOM 11521 O O . GLN A 1 72 ? 44.639 0.119 -7.416 1.00 0.00 42 GLN A O 11
ATOM 11535 N N . VAL A 1 73 ? 44.610 2.246 -6.682 1.00 0.00 43 VAL A N 11
ATOM 11536 C CA . VAL A 1 73 ? 43.920 1.932 -5.442 1.00 0.00 43 VAL A CA 11
ATOM 11537 C C . VAL A 1 73 ? 42.445 1.654 -5.714 1.00 0.00 43 VAL A C 11
ATOM 11538 O O . VAL A 1 73 ? 41.689 2.551 -6.085 1.00 0.00 43 VAL A O 11
ATOM 11551 N N . LEU A 1 74 ? 42.050 0.399 -5.552 1.00 0.00 44 LEU A N 11
ATOM 11552 C CA . LEU A 1 74 ? 40.662 0.012 -5.745 1.00 0.00 44 LEU A CA 11
ATOM 11553 C C . LEU A 1 74 ? 39.880 0.192 -4.457 1.00 0.00 44 LEU A C 11
ATOM 11554 O O . LEU A 1 74 ? 40.039 -0.574 -3.504 1.00 0.00 44 LEU A O 11
ATOM 11570 N N . LYS A 1 75 ? 39.050 1.218 -4.432 1.00 0.00 45 LYS A N 11
ATOM 11571 C CA . LYS A 1 75 ? 38.243 1.522 -3.265 1.00 0.00 45 LYS A CA 11
ATOM 11572 C C . LYS A 1 75 ? 36.864 0.900 -3.395 1.00 0.00 45 LYS A C 11
ATOM 11573 O O . LYS A 1 75 ? 35.961 1.480 -4.002 1.00 0.00 45 LYS A O 11
ATOM 11592 N N . ALA A 1 76 ? 36.713 -0.297 -2.851 1.00 0.00 46 ALA A N 11
ATOM 11593 C CA . ALA A 1 76 ? 35.441 -0.995 -2.890 1.00 0.00 46 ALA A CA 11
ATOM 11594 C C . ALA A 1 76 ? 34.683 -0.776 -1.590 1.00 0.00 46 ALA A C 11
ATOM 11595 O O . ALA A 1 76 ? 35.134 -0.031 -0.714 1.00 0.00 46 ALA A O 11
ATOM 11602 N N . CYS A 1 77 ? 33.534 -1.418 -1.461 1.00 0.00 47 CYS A N 11
ATOM 11603 C CA . CYS A 1 77 ? 32.731 -1.294 -0.258 1.00 0.00 47 CYS A CA 11
ATOM 11604 C C . CYS A 1 77 ? 33.231 -2.245 0.827 1.00 0.00 47 CYS A C 11
ATOM 11605 O O . CYS A 1 77 ? 32.712 -3.347 0.997 1.00 0.00 47 CYS A O 11
ATOM 11613 N N . GLY A 1 78 ? 34.270 -1.829 1.535 1.00 0.00 48 GLY A N 11
ATOM 11614 C CA . GLY A 1 78 ? 34.787 -2.630 2.624 1.00 0.00 48 GLY A CA 11
ATOM 11615 C C . GLY A 1 78 ? 36.258 -2.959 2.469 1.00 0.00 48 GLY A C 11
ATOM 11616 O O . GLY A 1 78 ? 37.010 -2.940 3.444 1.00 0.00 48 GLY A O 11
ATOM 11620 N N . ALA A 1 79 ? 36.683 -3.234 1.243 1.00 0.00 49 ALA A N 11
ATOM 11621 C CA . ALA A 1 79 ? 38.045 -3.690 1.007 1.00 0.00 49 ALA A CA 11
ATOM 11622 C C . ALA A 1 79 ? 38.760 -2.830 -0.029 1.00 0.00 49 ALA A C 11
ATOM 11623 O O . ALA A 1 79 ? 38.147 -2.324 -0.971 1.00 0.00 49 ALA A O 11
ATOM 11630 N N . VAL A 1 80 ? 40.061 -2.670 0.162 1.00 0.00 50 VAL A N 11
ATOM 11631 C CA . VAL A 1 80 ? 40.899 -1.921 -0.763 1.00 0.00 50 VAL A CA 11
ATOM 11632 C C . VAL A 1 80 ? 41.945 -2.846 -1.375 1.00 0.00 50 VAL A C 11
ATOM 11633 O O . VAL A 1 80 ? 42.649 -3.558 -0.651 1.00 0.00 50 VAL A O 11
ATOM 11646 N N . ASP A 1 81 ? 42.036 -2.852 -2.696 1.00 0.00 51 ASP A N 11
ATOM 11647 C CA . ASP A 1 81 ? 43.008 -3.689 -3.386 1.00 0.00 51 ASP A CA 11
ATOM 11648 C C . ASP A 1 81 ? 43.875 -2.858 -4.316 1.00 0.00 51 ASP A C 11
ATOM 11649 O O . ASP A 1 81 ? 43.578 -1.694 -4.589 1.00 0.00 51 ASP A O 11
ATOM 11658 N N . TYR A 1 82 ? 44.946 -3.467 -4.801 1.00 0.00 52 TYR A N 11
ATOM 11659 C CA . TYR A 1 82 ? 45.916 -2.774 -5.630 1.00 0.00 52 TYR A CA 11
ATOM 11660 C C . TYR A 1 82 ? 45.906 -3.347 -7.043 1.00 0.00 52 TYR A C 11
ATOM 11661 O O . TYR A 1 82 ? 46.252 -4.510 -7.256 1.00 0.00 52 TYR A O 11
ATOM 11679 N N . PHE A 1 83 ? 45.493 -2.532 -7.998 1.00 0.00 53 PHE A N 11
ATOM 11680 C CA . PHE A 1 83 ? 45.360 -2.973 -9.380 1.00 0.00 53 PHE A CA 11
ATOM 11681 C C . PHE A 1 83 ? 46.549 -2.509 -10.214 1.00 0.00 53 PHE A C 11
ATOM 11682 O O . PHE A 1 83 ? 46.923 -1.337 -10.181 1.00 0.00 53 PHE A O 11
ATOM 11699 N N . CYS A 1 84 ? 47.141 -3.430 -10.961 1.00 0.00 54 CYS A N 11
ATOM 11700 C CA . CYS A 1 84 ? 48.250 -3.088 -11.838 1.00 0.00 54 CYS A CA 11
ATOM 11701 C C . CYS A 1 84 ? 47.709 -2.635 -13.184 1.00 0.00 54 CYS A C 11
ATOM 11702 O O . CYS A 1 84 ? 47.483 -3.451 -14.084 1.00 0.00 54 CYS A O 11
ATOM 11709 N N . GLN A 1 85 ? 47.458 -1.330 -13.295 1.00 0.00 55 GLN A N 11
ATOM 11710 C CA . GLN A 1 85 ? 46.956 -0.757 -14.530 1.00 0.00 55 GLN A CA 11
ATOM 11711 C C . GLN A 1 85 ? 48.022 -0.844 -15.611 1.00 0.00 55 GLN A C 11
ATOM 11712 O O . GLN A 1 85 ? 48.918 -0.004 -15.700 1.00 0.00 55 GLN A O 11
ATOM 11726 N N . HIS A 1 86 ? 47.917 -1.905 -16.402 1.00 0.00 56 HIS A N 11
ATOM 11727 C CA . HIS A 1 86 ? 48.882 -2.234 -17.444 1.00 0.00 56 HIS A CA 11
ATOM 11728 C C . HIS A 1 86 ? 48.537 -3.604 -18.001 1.00 0.00 56 HIS A C 11
ATOM 11729 O O . HIS A 1 86 ? 48.599 -3.837 -19.205 1.00 0.00 56 HIS A O 11
ATOM 11744 N N . GLY A 1 87 ? 48.172 -4.504 -17.096 1.00 0.00 57 GLY A N 11
ATOM 11745 C CA . GLY A 1 87 ? 47.785 -5.843 -17.491 1.00 0.00 57 GLY A CA 11
ATOM 11746 C C . GLY A 1 87 ? 48.349 -6.910 -16.574 1.00 0.00 57 GLY A C 11
ATOM 11747 O O . GLY A 1 87 ? 48.885 -7.911 -17.040 1.00 0.00 57 GLY A O 11
ATOM 11751 N N . HIS A 1 88 ? 48.245 -6.698 -15.265 1.00 0.00 58 HIS A N 11
ATOM 11752 C CA . HIS A 1 88 ? 48.695 -7.701 -14.300 1.00 0.00 58 HIS A CA 11
ATOM 11753 C C . HIS A 1 88 ? 47.594 -8.036 -13.302 1.00 0.00 58 HIS A C 11
ATOM 11754 O O . HIS A 1 88 ? 47.773 -8.876 -12.424 1.00 0.00 58 HIS A O 11
ATOM 11768 N N . GLY A 1 89 ? 46.455 -7.373 -13.446 1.00 0.00 59 GLY A N 11
ATOM 11769 C CA . GLY A 1 89 ? 45.332 -7.637 -12.571 1.00 0.00 59 GLY A CA 11
ATOM 11770 C C . GLY A 1 89 ? 45.554 -7.097 -11.176 1.00 0.00 59 GLY A C 11
ATOM 11771 O O . GLY A 1 89 ? 46.025 -5.970 -11.007 1.00 0.00 59 GLY A O 11
ATOM 11775 N N . LEU A 1 90 ? 45.227 -7.902 -10.180 1.00 0.00 60 LEU A N 11
ATOM 11776 C CA . LEU A 1 90 ? 45.367 -7.493 -8.794 1.00 0.00 60 LEU A CA 11
ATOM 11777 C C . LEU A 1 90 ? 46.673 -7.995 -8.205 1.00 0.00 60 LEU A C 11
ATOM 11778 O O . LEU A 1 90 ? 47.024 -9.170 -8.343 1.00 0.00 60 LEU A O 11
ATOM 11794 N N . ILE A 1 91 ? 47.382 -7.094 -7.548 1.00 0.00 61 ILE A N 11
ATOM 11795 C CA . ILE A 1 91 ? 48.607 -7.439 -6.853 1.00 0.00 61 ILE A CA 11
ATOM 11796 C C . ILE A 1 91 ? 48.293 -7.710 -5.391 1.00 0.00 61 ILE A C 11
ATOM 11797 O O . ILE A 1 91 ? 47.625 -6.905 -4.737 1.00 0.00 61 ILE A O 11
ATOM 11813 N N . SER A 1 92 ? 48.747 -8.853 -4.892 1.00 0.00 62 SER A N 11
ATOM 11814 C CA . SER A 1 92 ? 48.521 -9.220 -3.504 1.00 0.00 62 SER A CA 11
ATOM 11815 C C . SER A 1 92 ? 49.074 -8.145 -2.568 1.00 0.00 62 SER A C 11
ATOM 11816 O O . SER A 1 92 ? 50.124 -7.557 -2.838 1.00 0.00 62 SER A O 11
ATOM 11824 N N . LYS A 1 93 ? 48.361 -7.900 -1.475 1.00 0.00 63 LYS A N 11
ATOM 11825 C CA . LYS A 1 93 ? 48.659 -6.787 -0.575 1.00 0.00 63 LYS A CA 11
ATOM 11826 C C . LYS A 1 93 ? 50.089 -6.851 -0.040 1.00 0.00 63 LYS A C 11
ATOM 11827 O O . LYS A 1 93 ? 50.758 -5.827 0.089 1.00 0.00 63 LYS A O 11
ATOM 11846 N N . LYS A 1 94 ? 50.562 -8.055 0.252 1.00 0.00 64 LYS A N 11
ATOM 11847 C CA . LYS A 1 94 ? 51.900 -8.230 0.808 1.00 0.00 64 LYS A CA 11
ATOM 11848 C C . LYS A 1 94 ? 52.945 -8.276 -0.308 1.00 0.00 64 LYS A C 11
ATOM 11849 O O . LYS A 1 94 ? 54.148 -8.227 -0.051 1.00 0.00 64 LYS A O 11
ATOM 11868 N N . ARG A 1 95 ? 52.477 -8.354 -1.544 1.00 0.00 65 ARG A N 11
ATOM 11869 C CA . ARG A 1 95 ? 53.363 -8.463 -2.696 1.00 0.00 65 ARG A CA 11
ATOM 11870 C C . ARG A 1 95 ? 53.738 -7.079 -3.214 1.00 0.00 65 ARG A C 11
ATOM 11871 O O . ARG A 1 95 ? 54.696 -6.927 -3.974 1.00 0.00 65 ARG A O 11
ATOM 11892 N N . VAL A 1 96 ? 52.976 -6.074 -2.795 1.00 0.00 66 VAL A N 11
ATOM 11893 C CA . VAL A 1 96 ? 53.239 -4.694 -3.184 1.00 0.00 66 VAL A CA 11
ATOM 11894 C C . VAL A 1 96 ? 54.640 -4.278 -2.751 1.00 0.00 66 VAL A C 11
ATOM 11895 O O . VAL A 1 96 ? 55.027 -4.484 -1.600 1.00 0.00 66 VAL A O 11
ATOM 11908 N N . GLU A 1 97 ? 55.399 -3.715 -3.678 1.00 0.00 67 GLU A N 11
ATOM 11909 C CA . GLU A 1 97 ? 56.742 -3.266 -3.376 1.00 0.00 67 GLU A CA 11
ATOM 11910 C C . GLU A 1 97 ? 56.696 -1.836 -2.854 1.00 0.00 67 GLU A C 11
ATOM 11911 O O . GLU A 1 97 ? 56.381 -0.902 -3.594 1.00 0.00 67 GLU A O 11
ATOM 11923 N N . PHE A 1 98 ? 56.972 -1.681 -1.570 1.00 0.00 68 PHE A N 11
ATOM 11924 C CA . PHE A 1 98 ? 56.937 -0.377 -0.929 1.00 0.00 68 PHE A CA 11
ATOM 11925 C C . PHE A 1 98 ? 58.309 0.279 -0.987 1.00 0.00 68 PHE A C 11
ATOM 11926 O O . PHE A 1 98 ? 59.260 -0.186 -0.354 1.00 0.00 68 PHE A O 11
ATOM 11943 N N . VAL A 1 99 ? 58.406 1.348 -1.755 1.00 0.00 69 VAL A N 11
ATOM 11944 C CA . VAL A 1 99 ? 59.660 2.067 -1.914 1.00 0.00 69 VAL A CA 11
ATOM 11945 C C . VAL A 1 99 ? 59.644 3.364 -1.111 1.00 0.00 69 VAL A C 11
ATOM 11946 O O . VAL A 1 99 ? 58.597 3.775 -0.605 1.00 0.00 69 VAL A O 11
ATOM 11959 N N . LEU A 1 100 ? 60.798 4.002 -0.999 1.00 0.00 70 LEU A N 11
ATOM 11960 C CA . LEU A 1 100 ? 60.913 5.254 -0.262 1.00 0.00 70 LEU A CA 11
ATOM 11961 C C . LEU A 1 100 ? 60.478 6.430 -1.132 1.00 0.00 70 LEU A C 11
ATOM 11962 O O . LEU A 1 100 ? 60.630 6.396 -2.354 1.00 0.00 70 LEU A O 11
ATOM 11978 N N . ALA A 1 101 ? 59.925 7.457 -0.503 1.00 0.00 71 ALA A N 11
ATOM 11979 C CA . ALA A 1 101 ? 59.526 8.662 -1.211 1.00 0.00 71 ALA A CA 11
ATOM 11980 C C . ALA A 1 101 ? 60.594 9.738 -1.068 1.00 0.00 71 ALA A C 11
ATOM 11981 O O . ALA A 1 101 ? 60.587 10.452 -0.045 1.00 0.00 71 ALA A O 11
ATOM 11991 N N . MET A 1 31 ? 59.522 -6.909 14.272 1.00 0.00 1 MET A N 12
ATOM 11992 C CA . MET A 1 31 ? 60.122 -6.333 13.045 1.00 0.00 1 MET A CA 12
ATOM 11993 C C . MET A 1 31 ? 60.579 -4.910 13.300 1.00 0.00 1 MET A C 12
ATOM 11994 O O . MET A 1 31 ? 59.766 -3.994 13.437 1.00 0.00 1 MET A O 12
ATOM 12008 N N . GLU A 1 32 ? 61.887 -4.732 13.375 1.00 0.00 2 GLU A N 12
ATOM 12009 C CA . GLU A 1 32 ? 62.468 -3.442 13.688 1.00 0.00 2 GLU A CA 12
ATOM 12010 C C . GLU A 1 32 ? 63.309 -2.956 12.519 1.00 0.00 2 GLU A C 12
ATOM 12011 O O . GLU A 1 32 ? 64.527 -3.138 12.497 1.00 0.00 2 GLU A O 12
ATOM 12023 N N . LEU A 1 33 ? 62.650 -2.373 11.532 1.00 0.00 3 LEU A N 12
ATOM 12024 C CA . LEU A 1 33 ? 63.350 -1.833 10.382 1.00 0.00 3 LEU A CA 12
ATOM 12025 C C . LEU A 1 33 ? 64.078 -0.560 10.786 1.00 0.00 3 LEU A C 12
ATOM 12026 O O . LEU A 1 33 ? 63.476 0.360 11.336 1.00 0.00 3 LEU A O 12
ATOM 12042 N N . HIS A 1 34 ? 65.377 -0.524 10.538 1.00 0.00 4 HIS A N 12
ATOM 12043 C CA . HIS A 1 34 ? 66.181 0.625 10.924 1.00 0.00 4 HIS A CA 12
ATOM 12044 C C . HIS A 1 34 ? 66.039 1.745 9.905 1.00 0.00 4 HIS A C 12
ATOM 12045 O O . HIS A 1 34 ? 65.785 1.499 8.726 1.00 0.00 4 HIS A O 12
ATOM 12060 N N . CYS A 1 35 ? 66.197 2.975 10.373 1.00 0.00 5 CYS A N 12
ATOM 12061 C CA . CYS A 1 35 ? 66.093 4.140 9.511 1.00 0.00 5 CYS A CA 12
ATOM 12062 C C . CYS A 1 35 ? 67.343 4.257 8.644 1.00 0.00 5 CYS A C 12
ATOM 12063 O O . CYS A 1 35 ? 68.459 4.277 9.164 1.00 0.00 5 CYS A O 12
ATOM 12070 N N . PRO A 1 36 ? 67.181 4.335 7.313 1.00 0.00 6 PRO A N 12
ATOM 12071 C CA . PRO A 1 36 ? 68.311 4.494 6.388 1.00 0.00 6 PRO A CA 12
ATOM 12072 C C . PRO A 1 36 ? 69.172 5.705 6.736 1.00 0.00 6 PRO A C 12
ATOM 12073 O O . PRO A 1 36 ? 70.399 5.640 6.705 1.00 0.00 6 PRO A O 12
ATOM 12084 N N . GLN A 1 37 ? 68.519 6.807 7.077 1.00 0.00 7 GLN A N 12
ATOM 12085 C CA . GLN A 1 37 ? 69.227 8.021 7.465 1.00 0.00 7 GLN A CA 12
ATOM 12086 C C . GLN A 1 37 ? 69.421 8.082 8.979 1.00 0.00 7 GLN A C 12
ATOM 12087 O O . GLN A 1 37 ? 70.531 7.927 9.483 1.00 0.00 7 GLN A O 12
ATOM 12101 N N . CYS A 1 38 ? 68.315 8.258 9.693 1.00 0.00 8 CYS A N 12
ATOM 12102 C CA . CYS A 1 38 ? 68.337 8.531 11.127 1.00 0.00 8 CYS A CA 12
ATOM 12103 C C . CYS A 1 38 ? 68.547 7.274 11.985 1.00 0.00 8 CYS A C 12
ATOM 12104 O O . CYS A 1 38 ? 68.312 7.301 13.193 1.00 0.00 8 CYS A O 12
ATOM 12111 N N . GLN A 1 39 ? 68.956 6.178 11.345 1.00 0.00 9 GLN A N 12
ATOM 12112 C CA . GLN A 1 39 ? 69.443 4.972 12.037 1.00 0.00 9 GLN A CA 12
ATOM 12113 C C . GLN A 1 39 ? 68.370 4.202 12.821 1.00 0.00 9 GLN A C 12
ATOM 12114 O O . GLN A 1 39 ? 67.982 3.118 12.407 1.00 0.00 9 GLN A O 12
ATOM 12128 N N . HIS A 1 40 ? 67.889 4.785 13.922 1.00 0.00 10 HIS A N 12
ATOM 12129 C CA . HIS A 1 40 ? 67.194 4.044 14.992 1.00 0.00 10 HIS A CA 12
ATOM 12130 C C . HIS A 1 40 ? 66.123 3.049 14.509 1.00 0.00 10 HIS A C 12
ATOM 12131 O O . HIS A 1 40 ? 66.441 1.916 14.165 1.00 0.00 10 HIS A O 12
ATOM 12146 N N . VAL A 1 41 ? 64.851 3.451 14.511 1.00 0.00 11 VAL A N 12
ATOM 12147 C CA . VAL A 1 41 ? 63.760 2.501 14.255 1.00 0.00 11 VAL A CA 12
ATOM 12148 C C . VAL A 1 41 ? 62.627 3.138 13.451 1.00 0.00 11 VAL A C 12
ATOM 12149 O O . VAL A 1 41 ? 62.278 4.305 13.660 1.00 0.00 11 VAL A O 12
ATOM 12162 N N . LEU A 1 42 ? 62.074 2.358 12.526 1.00 0.00 12 LEU A N 12
ATOM 12163 C CA . LEU A 1 42 ? 60.902 2.749 11.757 1.00 0.00 12 LEU A CA 12
ATOM 12164 C C . LEU A 1 42 ? 59.669 1.984 12.239 1.00 0.00 12 LEU A C 12
ATOM 12165 O O . LEU A 1 42 ? 59.788 0.969 12.932 1.00 0.00 12 LEU A O 12
ATOM 12181 N N . ASP A 1 43 ? 58.491 2.466 11.865 1.00 0.00 13 ASP A N 12
ATOM 12182 C CA . ASP A 1 43 ? 57.236 1.826 12.254 1.00 0.00 13 ASP A CA 12
ATOM 12183 C C . ASP A 1 43 ? 56.258 1.836 11.084 1.00 0.00 13 ASP A C 12
ATOM 12184 O O . ASP A 1 43 ? 55.741 2.887 10.705 1.00 0.00 13 ASP A O 12
ATOM 12193 N N . GLN A 1 44 ? 56.032 0.667 10.496 1.00 0.00 14 GLN A N 12
ATOM 12194 C CA . GLN A 1 44 ? 55.159 0.553 9.333 1.00 0.00 14 GLN A CA 12
ATOM 12195 C C . GLN A 1 44 ? 53.803 -0.021 9.716 1.00 0.00 14 GLN A C 12
ATOM 12196 O O . GLN A 1 44 ? 53.722 -1.054 10.382 1.00 0.00 14 GLN A O 12
ATOM 12210 N N . ASP A 1 45 ? 52.746 0.651 9.285 1.00 0.00 15 ASP A N 12
ATOM 12211 C CA . ASP A 1 45 ? 51.390 0.128 9.423 1.00 0.00 15 ASP A CA 12
ATOM 12212 C C . ASP A 1 45 ? 50.610 0.342 8.136 1.00 0.00 15 ASP A C 12
ATOM 12213 O O . ASP A 1 45 ? 50.465 -0.568 7.324 1.00 0.00 15 ASP A O 12
ATOM 12222 N N . ASN A 1 46 ? 50.143 1.565 7.938 1.00 0.00 16 ASN A N 12
ATOM 12223 C CA . ASN A 1 46 ? 49.320 1.896 6.780 1.00 0.00 16 ASN A CA 12
ATOM 12224 C C . ASN A 1 46 ? 50.178 2.420 5.634 1.00 0.00 16 ASN A C 12
ATOM 12225 O O . ASN A 1 46 ? 49.897 3.475 5.068 1.00 0.00 16 ASN A O 12
ATOM 12236 N N . GLY A 1 47 ? 51.239 1.690 5.314 1.00 0.00 17 GLY A N 12
ATOM 12237 C CA . GLY A 1 47 ? 52.111 2.077 4.215 1.00 0.00 17 GLY A CA 12
ATOM 12238 C C . GLY A 1 47 ? 53.098 3.158 4.612 1.00 0.00 17 GLY A C 12
ATOM 12239 O O . GLY A 1 47 ? 54.250 3.155 4.179 1.00 0.00 17 GLY A O 12
ATOM 12243 N N . HIS A 1 48 ? 52.644 4.091 5.433 1.00 0.00 18 HIS A N 12
ATOM 12244 C CA . HIS A 1 48 ? 53.501 5.151 5.934 1.00 0.00 18 HIS A CA 12
ATOM 12245 C C . HIS A 1 48 ? 54.350 4.644 7.089 1.00 0.00 18 HIS A C 12
ATOM 12246 O O . HIS A 1 48 ? 53.889 3.839 7.901 1.00 0.00 18 HIS A O 12
ATOM 12261 N N . ALA A 1 49 ? 55.585 5.114 7.152 1.00 0.00 19 ALA A N 12
ATOM 12262 C CA . ALA A 1 49 ? 56.510 4.701 8.188 1.00 0.00 19 ALA A CA 12
ATOM 12263 C C . ALA A 1 49 ? 56.839 5.868 9.103 1.00 0.00 19 ALA A C 12
ATOM 12264 O O . ALA A 1 49 ? 57.538 6.806 8.713 1.00 0.00 19 ALA A O 12
ATOM 12271 N N . ARG A 1 50 ? 56.316 5.823 10.311 1.00 0.00 20 ARG A N 12
ATOM 12272 C CA . ARG A 1 50 ? 56.593 6.859 11.288 1.00 0.00 20 ARG A CA 12
ATOM 12273 C C . ARG A 1 50 ? 57.726 6.426 12.192 1.00 0.00 20 ARG A C 12
ATOM 12274 O O . ARG A 1 50 ? 57.697 5.335 12.755 1.00 0.00 20 ARG A O 12
ATOM 12295 N N . CYS A 1 51 ? 58.732 7.265 12.323 1.00 0.00 21 CYS A N 12
ATOM 12296 C CA . CYS A 1 51 ? 59.819 6.972 13.230 1.00 0.00 21 CYS A CA 12
ATOM 12297 C C . CYS A 1 51 ? 59.369 7.176 14.674 1.00 0.00 21 CYS A C 12
ATOM 12298 O O . CYS A 1 51 ? 59.500 8.273 15.216 1.00 0.00 21 CYS A O 12
ATOM 12305 N N . ARG A 1 52 ? 58.842 6.124 15.299 1.00 0.00 22 ARG A N 12
ATOM 12306 C CA . ARG A 1 52 ? 58.447 6.202 16.703 1.00 0.00 22 ARG A CA 12
ATOM 12307 C C . ARG A 1 52 ? 59.660 5.993 17.597 1.00 0.00 22 ARG A C 12
ATOM 12308 O O . ARG A 1 52 ? 59.709 5.083 18.421 1.00 0.00 22 ARG A O 12
ATOM 12329 N N . SER A 1 53 ? 60.645 6.848 17.388 1.00 0.00 23 SER A N 12
ATOM 12330 C CA . SER A 1 53 ? 61.893 6.835 18.129 1.00 0.00 23 SER A CA 12
ATOM 12331 C C . SER A 1 53 ? 62.612 8.149 17.884 1.00 0.00 23 SER A C 12
ATOM 12332 O O . SER A 1 53 ? 62.965 8.869 18.811 1.00 0.00 23 SER A O 12
ATOM 12340 N N . CYS A 1 54 ? 62.811 8.447 16.608 1.00 0.00 24 CYS A N 12
ATOM 12341 C CA . CYS A 1 54 ? 63.461 9.680 16.202 1.00 0.00 24 CYS A CA 12
ATOM 12342 C C . CYS A 1 54 ? 62.426 10.775 15.912 1.00 0.00 24 CYS A C 12
ATOM 12343 O O . CYS A 1 54 ? 62.517 11.872 16.461 1.00 0.00 24 CYS A O 12
ATOM 12350 N N . GLY A 1 55 ? 61.430 10.476 15.074 1.00 0.00 25 GLY A N 12
ATOM 12351 C CA . GLY A 1 55 ? 60.338 11.418 14.862 1.00 0.00 25 GLY A CA 12
ATOM 12352 C C . GLY A 1 55 ? 59.923 11.591 13.404 1.00 0.00 25 GLY A C 12
ATOM 12353 O O . GLY A 1 55 ? 58.793 11.999 13.126 1.00 0.00 25 GLY A O 12
ATOM 12357 N N . GLU A 1 56 ? 60.822 11.273 12.477 1.00 0.00 26 GLU A N 12
ATOM 12358 C CA . GLU A 1 56 ? 60.619 11.545 11.044 1.00 0.00 26 GLU A CA 12
ATOM 12359 C C . GLU A 1 56 ? 59.343 10.908 10.486 1.00 0.00 26 GLU A C 12
ATOM 12360 O O . GLU A 1 56 ? 58.826 9.918 11.022 1.00 0.00 26 GLU A O 12
ATOM 12372 N N . PHE A 1 57 ? 58.853 11.493 9.400 1.00 0.00 27 PHE A N 12
ATOM 12373 C CA . PHE A 1 57 ? 57.747 10.934 8.640 1.00 0.00 27 PHE A CA 12
ATOM 12374 C C . PHE A 1 57 ? 58.256 10.429 7.293 1.00 0.00 27 PHE A C 12
ATOM 12375 O O . PHE A 1 57 ? 58.695 11.212 6.453 1.00 0.00 27 PHE A O 12
ATOM 12392 N N . ILE A 1 58 ? 58.218 9.120 7.102 1.00 0.00 28 ILE A N 12
ATOM 12393 C CA . ILE A 1 58 ? 58.669 8.522 5.857 1.00 0.00 28 ILE A CA 12
ATOM 12394 C C . ILE A 1 58 ? 57.503 7.840 5.150 1.00 0.00 28 ILE A C 12
ATOM 12395 O O . ILE A 1 58 ? 56.650 7.219 5.789 1.00 0.00 28 ILE A O 12
ATOM 12411 N N . GLU A 1 59 ? 57.449 7.980 3.837 1.00 0.00 29 GLU A N 12
ATOM 12412 C CA . GLU A 1 59 ? 56.406 7.352 3.050 1.00 0.00 29 GLU A CA 12
ATOM 12413 C C . GLU A 1 59 ? 57.006 6.308 2.121 1.00 0.00 29 GLU A C 12
ATOM 12414 O O . GLU A 1 59 ? 58.036 6.541 1.486 1.00 0.00 29 GLU A O 12
ATOM 12426 N N . MET A 1 60 ? 56.374 5.148 2.066 1.00 0.00 30 MET A N 12
ATOM 12427 C CA . MET A 1 60 ? 56.810 4.092 1.174 1.00 0.00 30 MET A CA 12
ATOM 12428 C C . MET A 1 60 ? 55.747 3.857 0.111 1.00 0.00 30 MET A C 12
ATOM 12429 O O . MET A 1 60 ? 54.603 3.533 0.426 1.00 0.00 30 MET A O 12
ATOM 12443 N N . LYS A 1 61 ? 56.123 4.055 -1.144 1.00 0.00 31 LYS A N 12
ATOM 12444 C CA . LYS A 1 61 ? 55.191 3.911 -2.254 1.00 0.00 31 LYS A CA 12
ATOM 12445 C C . LYS A 1 61 ? 54.901 2.445 -2.533 1.00 0.00 31 LYS A C 12
ATOM 12446 O O . LYS A 1 61 ? 55.819 1.630 -2.621 1.00 0.00 31 LYS A O 12
ATOM 12465 N N . ALA A 1 62 ? 53.623 2.126 -2.665 1.00 0.00 32 ALA A N 12
ATOM 12466 C CA . ALA A 1 62 ? 53.202 0.782 -3.030 1.00 0.00 32 ALA A CA 12
ATOM 12467 C C . ALA A 1 62 ? 53.101 0.662 -4.546 1.00 0.00 32 ALA A C 12
ATOM 12468 O O . ALA A 1 62 ? 52.138 1.130 -5.157 1.00 0.00 32 ALA A O 12
ATOM 12475 N N . LEU A 1 63 ? 54.109 0.055 -5.149 1.00 0.00 33 LEU A N 12
ATOM 12476 C CA . LEU A 1 63 ? 54.172 -0.064 -6.598 1.00 0.00 33 LEU A CA 12
ATOM 12477 C C . LEU A 1 63 ? 53.993 -1.516 -7.029 1.00 0.00 33 LEU A C 12
ATOM 12478 O O . LEU A 1 63 ? 54.135 -2.436 -6.221 1.00 0.00 33 LEU A O 12
ATOM 12494 N N . CYS A 1 64 ? 53.664 -1.712 -8.300 1.00 0.00 34 CYS A N 12
ATOM 12495 C CA . CYS A 1 64 ? 53.547 -3.049 -8.868 1.00 0.00 34 CYS A CA 12
ATOM 12496 C C . CYS A 1 64 ? 54.936 -3.598 -9.172 1.00 0.00 34 CYS A C 12
ATOM 12497 O O . CYS A 1 64 ? 55.598 -3.124 -10.087 1.00 0.00 34 CYS A O 12
ATOM 12504 N N . PRO A 1 65 ? 55.380 -4.621 -8.426 1.00 0.00 35 PRO A N 12
ATOM 12505 C CA . PRO A 1 65 ? 56.764 -5.131 -8.487 1.00 0.00 35 PRO A CA 12
ATOM 12506 C C . PRO A 1 65 ? 57.211 -5.559 -9.885 1.00 0.00 35 PRO A C 12
ATOM 12507 O O . PRO A 1 65 ? 58.405 -5.582 -10.180 1.00 0.00 35 PRO A O 12
ATOM 12518 N N . ASP A 1 66 ? 56.262 -5.891 -10.745 1.00 0.00 36 ASP A N 12
ATOM 12519 C CA . ASP A 1 66 ? 56.592 -6.377 -12.081 1.00 0.00 36 ASP A CA 12
ATOM 12520 C C . ASP A 1 66 ? 57.044 -5.235 -12.994 1.00 0.00 36 ASP A C 12
ATOM 12521 O O . ASP A 1 66 ? 57.771 -5.456 -13.959 1.00 0.00 36 ASP A O 12
ATOM 12530 N N . CYS A 1 67 ? 56.627 -4.013 -12.679 1.00 0.00 37 CYS A N 12
ATOM 12531 C CA . CYS A 1 67 ? 56.917 -2.871 -13.543 1.00 0.00 37 CYS A CA 12
ATOM 12532 C C . CYS A 1 67 ? 57.393 -1.644 -12.762 1.00 0.00 37 CYS A C 12
ATOM 12533 O O . CYS A 1 67 ? 57.872 -0.675 -13.354 1.00 0.00 37 CYS A O 12
ATOM 12540 N N . HIS A 1 68 ? 57.249 -1.685 -11.438 1.00 0.00 38 HIS A N 12
ATOM 12541 C CA . HIS A 1 68 ? 57.589 -0.556 -10.566 1.00 0.00 38 HIS A CA 12
ATOM 12542 C C . HIS A 1 68 ? 56.771 0.683 -10.916 1.00 0.00 38 HIS A C 12
ATOM 12543 O O . HIS A 1 68 ? 57.172 1.809 -10.622 1.00 0.00 38 HIS A O 12
ATOM 12558 N N . GLN A 1 69 ? 55.614 0.466 -11.532 1.00 0.00 39 GLN A N 12
ATOM 12559 C CA . GLN A 1 69 ? 54.696 1.549 -11.841 1.00 0.00 39 GLN A CA 12
ATOM 12560 C C . GLN A 1 69 ? 53.633 1.643 -10.750 1.00 0.00 39 GLN A C 12
ATOM 12561 O O . GLN A 1 69 ? 53.307 0.635 -10.111 1.00 0.00 39 GLN A O 12
ATOM 12575 N N . PRO A 1 70 ? 53.099 2.854 -10.512 1.00 0.00 40 PRO A N 12
ATOM 12576 C CA . PRO A 1 70 ? 52.109 3.104 -9.453 1.00 0.00 40 PRO A CA 12
ATOM 12577 C C . PRO A 1 70 ? 50.857 2.236 -9.572 1.00 0.00 40 PRO A C 12
ATOM 12578 O O . PRO A 1 70 ? 50.340 2.002 -10.671 1.00 0.00 40 PRO A O 12
ATOM 12589 N N . LEU A 1 71 ? 50.378 1.765 -8.429 1.00 0.00 41 LEU A N 12
ATOM 12590 C CA . LEU A 1 71 ? 49.179 0.947 -8.364 1.00 0.00 41 LEU A CA 12
ATOM 12591 C C . LEU A 1 71 ? 47.945 1.809 -8.136 1.00 0.00 41 LEU A C 12
ATOM 12592 O O . LEU A 1 71 ? 48.030 2.892 -7.553 1.00 0.00 41 LEU A O 12
ATOM 12608 N N . GLN A 1 72 ? 46.808 1.328 -8.605 1.00 0.00 42 GLN A N 12
ATOM 12609 C CA . GLN A 1 72 ? 45.536 1.985 -8.369 1.00 0.00 42 GLN A CA 12
ATOM 12610 C C . GLN A 1 72 ? 44.867 1.343 -7.160 1.00 0.00 42 GLN A C 12
ATOM 12611 O O . GLN A 1 72 ? 44.512 0.162 -7.190 1.00 0.00 42 GLN A O 12
ATOM 12625 N N . VAL A 1 73 ? 44.734 2.114 -6.093 1.00 0.00 43 VAL A N 12
ATOM 12626 C CA . VAL A 1 73 ? 44.207 1.604 -4.836 1.00 0.00 43 VAL A CA 12
ATOM 12627 C C . VAL A 1 73 ? 42.695 1.427 -4.899 1.00 0.00 43 VAL A C 12
ATOM 12628 O O . VAL A 1 73 ? 41.938 2.394 -4.797 1.00 0.00 43 VAL A O 12
ATOM 12641 N N . LEU A 1 74 ? 42.260 0.188 -5.080 1.00 0.00 44 LEU A N 12
ATOM 12642 C CA . LEU A 1 74 ? 40.842 -0.129 -5.084 1.00 0.00 44 LEU A CA 12
ATOM 12643 C C . LEU A 1 74 ? 40.374 -0.405 -3.664 1.00 0.00 44 LEU A C 12
ATOM 12644 O O . LEU A 1 74 ? 40.429 -1.539 -3.194 1.00 0.00 44 LEU A O 12
ATOM 12660 N N . LYS A 1 75 ? 39.952 0.637 -2.971 1.00 0.00 45 LYS A N 12
ATOM 12661 C CA . LYS A 1 75 ? 39.522 0.498 -1.590 1.00 0.00 45 LYS A CA 12
ATOM 12662 C C . LYS A 1 75 ? 38.024 0.750 -1.468 1.00 0.00 45 LYS A C 12
ATOM 12663 O O . LYS A 1 75 ? 37.554 1.869 -1.674 1.00 0.00 45 LYS A O 12
ATOM 12682 N N . ALA A 1 76 ? 37.277 -0.299 -1.149 1.00 0.00 46 ALA A N 12
ATOM 12683 C CA . ALA A 1 76 ? 35.832 -0.186 -0.998 1.00 0.00 46 ALA A CA 12
ATOM 12684 C C . ALA A 1 76 ? 35.470 0.217 0.425 1.00 0.00 46 ALA A C 12
ATOM 12685 O O . ALA A 1 76 ? 34.694 1.147 0.640 1.00 0.00 46 ALA A O 12
ATOM 12692 N N . CYS A 1 77 ? 36.044 -0.488 1.390 1.00 0.00 47 CYS A N 12
ATOM 12693 C CA . CYS A 1 77 ? 35.826 -0.189 2.800 1.00 0.00 47 CYS A CA 12
ATOM 12694 C C . CYS A 1 77 ? 36.908 -0.854 3.640 1.00 0.00 47 CYS A C 12
ATOM 12695 O O . CYS A 1 77 ? 37.834 -0.193 4.115 1.00 0.00 47 CYS A O 12
ATOM 12703 N N . GLY A 1 78 ? 36.798 -2.166 3.798 1.00 0.00 48 GLY A N 12
ATOM 12704 C CA . GLY A 1 78 ? 37.802 -2.918 4.523 1.00 0.00 48 GLY A CA 12
ATOM 12705 C C . GLY A 1 78 ? 38.673 -3.714 3.579 1.00 0.00 48 GLY A C 12
ATOM 12706 O O . GLY A 1 78 ? 39.768 -4.155 3.937 1.00 0.00 48 GLY A O 12
ATOM 12710 N N . ALA A 1 79 ? 38.171 -3.905 2.368 1.00 0.00 49 ALA A N 12
ATOM 12711 C CA . ALA A 1 79 ? 38.911 -4.599 1.331 1.00 0.00 49 ALA A CA 12
ATOM 12712 C C . ALA A 1 79 ? 39.636 -3.600 0.439 1.00 0.00 49 ALA A C 12
ATOM 12713 O O . ALA A 1 79 ? 39.090 -2.546 0.093 1.00 0.00 49 ALA A O 12
ATOM 12720 N N . VAL A 1 80 ? 40.868 -3.929 0.088 1.00 0.00 50 VAL A N 12
ATOM 12721 C CA . VAL A 1 80 ? 41.680 -3.071 -0.757 1.00 0.00 50 VAL A CA 12
ATOM 12722 C C . VAL A 1 80 ? 42.440 -3.910 -1.782 1.00 0.00 50 VAL A C 12
ATOM 12723 O O . VAL A 1 80 ? 43.153 -4.852 -1.428 1.00 0.00 50 VAL A O 12
ATOM 12736 N N . ASP A 1 81 ? 42.269 -3.583 -3.054 1.00 0.00 51 ASP A N 12
ATOM 12737 C CA . ASP A 1 81 ? 42.913 -4.331 -4.122 1.00 0.00 51 ASP A CA 12
ATOM 12738 C C . ASP A 1 81 ? 43.934 -3.458 -4.829 1.00 0.00 51 ASP A C 12
ATOM 12739 O O . ASP A 1 81 ? 43.668 -2.292 -5.126 1.00 0.00 51 ASP A O 12
ATOM 12748 N N . TYR A 1 82 ? 45.107 -4.016 -5.077 1.00 0.00 52 TYR A N 12
ATOM 12749 C CA . TYR A 1 82 ? 46.146 -3.306 -5.802 1.00 0.00 52 TYR A CA 12
ATOM 12750 C C . TYR A 1 82 ? 45.993 -3.556 -7.289 1.00 0.00 52 TYR A C 12
ATOM 12751 O O . TYR A 1 82 ? 46.345 -4.620 -7.783 1.00 0.00 52 TYR A O 12
ATOM 12769 N N . PHE A 1 83 ? 45.447 -2.590 -7.999 1.00 0.00 53 PHE A N 12
ATOM 12770 C CA . PHE A 1 83 ? 45.224 -2.748 -9.422 1.00 0.00 53 PHE A CA 12
ATOM 12771 C C . PHE A 1 83 ? 46.308 -2.036 -10.212 1.00 0.00 53 PHE A C 12
ATOM 12772 O O . PHE A 1 83 ? 46.453 -0.820 -10.121 1.00 0.00 53 PHE A O 12
ATOM 12789 N N . CYS A 1 84 ? 47.086 -2.786 -10.970 1.00 0.00 54 CYS A N 12
ATOM 12790 C CA . CYS A 1 84 ? 48.104 -2.185 -11.809 1.00 0.00 54 CYS A CA 12
ATOM 12791 C C . CYS A 1 84 ? 47.451 -1.611 -13.055 1.00 0.00 54 CYS A C 12
ATOM 12792 O O . CYS A 1 84 ? 47.301 -2.308 -14.069 1.00 0.00 54 CYS A O 12
ATOM 12799 N N . GLN A 1 85 ? 47.026 -0.357 -12.959 1.00 0.00 55 GLN A N 12
ATOM 12800 C CA . GLN A 1 85 ? 46.374 0.313 -14.068 1.00 0.00 55 GLN A CA 12
ATOM 12801 C C . GLN A 1 85 ? 47.395 0.623 -15.143 1.00 0.00 55 GLN A C 12
ATOM 12802 O O . GLN A 1 85 ? 48.087 1.633 -15.089 1.00 0.00 55 GLN A O 12
ATOM 12816 N N . HIS A 1 86 ? 47.466 -0.285 -16.098 1.00 0.00 56 HIS A N 12
ATOM 12817 C CA . HIS A 1 86 ? 48.455 -0.285 -17.173 1.00 0.00 56 HIS A CA 12
ATOM 12818 C C . HIS A 1 86 ? 48.232 -1.526 -18.018 1.00 0.00 56 HIS A C 12
ATOM 12819 O O . HIS A 1 86 ? 48.473 -1.530 -19.225 1.00 0.00 56 HIS A O 12
ATOM 12834 N N . GLY A 1 87 ? 47.763 -2.580 -17.357 1.00 0.00 57 GLY A N 12
ATOM 12835 C CA . GLY A 1 87 ? 47.472 -3.820 -18.043 1.00 0.00 57 GLY A CA 12
ATOM 12836 C C . GLY A 1 87 ? 48.181 -5.005 -17.420 1.00 0.00 57 GLY A C 12
ATOM 12837 O O . GLY A 1 87 ? 48.845 -5.769 -18.117 1.00 0.00 57 GLY A O 12
ATOM 12841 N N . HIS A 1 88 ? 48.071 -5.149 -16.100 1.00 0.00 58 HIS A N 12
ATOM 12842 C CA . HIS A 1 88 ? 48.679 -6.288 -15.408 1.00 0.00 58 HIS A CA 12
ATOM 12843 C C . HIS A 1 88 ? 47.669 -6.992 -14.508 1.00 0.00 58 HIS A C 12
ATOM 12844 O O . HIS A 1 88 ? 47.795 -8.184 -14.237 1.00 0.00 58 HIS A O 12
ATOM 12858 N N . GLY A 1 89 ? 46.670 -6.251 -14.043 1.00 0.00 59 GLY A N 12
ATOM 12859 C CA . GLY A 1 89 ? 45.641 -6.844 -13.211 1.00 0.00 59 GLY A CA 12
ATOM 12860 C C . GLY A 1 89 ? 45.822 -6.535 -11.738 1.00 0.00 59 GLY A C 12
ATOM 12861 O O . GLY A 1 89 ? 46.447 -5.530 -11.377 1.00 0.00 59 GLY A O 12
ATOM 12865 N N . LEU A 1 90 ? 45.278 -7.401 -10.891 1.00 0.00 60 LEU A N 12
ATOM 12866 C CA . LEU A 1 90 ? 45.306 -7.204 -9.447 1.00 0.00 60 LEU A CA 12
ATOM 12867 C C . LEU A 1 90 ? 46.532 -7.853 -8.817 1.00 0.00 60 LEU A C 12
ATOM 12868 O O . LEU A 1 90 ? 46.909 -8.974 -9.166 1.00 0.00 60 LEU A O 12
ATOM 12884 N N . ILE A 1 91 ? 47.139 -7.138 -7.885 1.00 0.00 61 ILE A N 12
ATOM 12885 C CA . ILE A 1 91 ? 48.302 -7.619 -7.157 1.00 0.00 61 ILE A CA 12
ATOM 12886 C C . ILE A 1 91 ? 47.947 -7.831 -5.683 1.00 0.00 61 ILE A C 12
ATOM 12887 O O . ILE A 1 91 ? 47.201 -7.043 -5.096 1.00 0.00 61 ILE A O 12
ATOM 12903 N N . SER A 1 92 ? 48.470 -8.902 -5.101 1.00 0.00 62 SER A N 12
ATOM 12904 C CA . SER A 1 92 ? 48.225 -9.217 -3.700 1.00 0.00 62 SER A CA 12
ATOM 12905 C C . SER A 1 92 ? 48.923 -8.215 -2.778 1.00 0.00 62 SER A C 12
ATOM 12906 O O . SER A 1 92 ? 49.864 -7.531 -3.185 1.00 0.00 62 SER A O 12
ATOM 12914 N N . LYS A 1 93 ? 48.476 -8.154 -1.528 1.00 0.00 63 LYS A N 12
ATOM 12915 C CA . LYS A 1 93 ? 49.028 -7.213 -0.559 1.00 0.00 63 LYS A CA 12
ATOM 12916 C C . LYS A 1 93 ? 50.377 -7.708 -0.050 1.00 0.00 63 LYS A C 12
ATOM 12917 O O . LYS A 1 93 ? 51.214 -6.927 0.394 1.00 0.00 63 LYS A O 12
ATOM 12936 N N . LYS A 1 94 ? 50.583 -9.016 -0.130 1.00 0.00 64 LYS A N 12
ATOM 12937 C CA . LYS A 1 94 ? 51.863 -9.615 0.233 1.00 0.00 64 LYS A CA 12
ATOM 12938 C C . LYS A 1 94 ? 52.837 -9.548 -0.941 1.00 0.00 64 LYS A C 12
ATOM 12939 O O . LYS A 1 94 ? 54.019 -9.869 -0.806 1.00 0.00 64 LYS A O 12
ATOM 12958 N N . ARG A 1 95 ? 52.334 -9.118 -2.089 1.00 0.00 65 ARG A N 12
ATOM 12959 C CA . ARG A 1 95 ? 53.088 -9.185 -3.334 1.00 0.00 65 ARG A CA 12
ATOM 12960 C C . ARG A 1 95 ? 53.312 -7.784 -3.897 1.00 0.00 65 ARG A C 12
ATOM 12961 O O . ARG A 1 95 ? 53.517 -7.605 -5.093 1.00 0.00 65 ARG A O 12
ATOM 12982 N N . VAL A 1 96 ? 53.287 -6.795 -3.019 1.00 0.00 66 VAL A N 12
ATOM 12983 C CA . VAL A 1 96 ? 53.435 -5.406 -3.425 1.00 0.00 66 VAL A CA 12
ATOM 12984 C C . VAL A 1 96 ? 54.876 -4.930 -3.208 1.00 0.00 66 VAL A C 12
ATOM 12985 O O . VAL A 1 96 ? 55.601 -5.476 -2.370 1.00 0.00 66 VAL A O 12
ATOM 12998 N N . GLU A 1 97 ? 55.296 -3.940 -3.987 1.00 0.00 67 GLU A N 12
ATOM 12999 C CA . GLU A 1 97 ? 56.628 -3.362 -3.860 1.00 0.00 67 GLU A CA 12
ATOM 13000 C C . GLU A 1 97 ? 56.567 -2.087 -3.028 1.00 0.00 67 GLU A C 12
ATOM 13001 O O . GLU A 1 97 ? 55.814 -1.170 -3.351 1.00 0.00 67 GLU A O 12
ATOM 13013 N N . PHE A 1 98 ? 57.344 -2.035 -1.956 1.00 0.00 68 PHE A N 12
ATOM 13014 C CA . PHE A 1 98 ? 57.423 -0.835 -1.133 1.00 0.00 68 PHE A CA 12
ATOM 13015 C C . PHE A 1 98 ? 58.758 -0.132 -1.343 1.00 0.00 68 PHE A C 12
ATOM 13016 O O . PHE A 1 98 ? 59.811 -0.653 -0.969 1.00 0.00 68 PHE A O 12
ATOM 13033 N N . VAL A 1 99 ? 58.714 1.043 -1.951 1.00 0.00 69 VAL A N 12
ATOM 13034 C CA . VAL A 1 99 ? 59.923 1.821 -2.194 1.00 0.00 69 VAL A CA 12
ATOM 13035 C C . VAL A 1 99 ? 59.921 3.103 -1.367 1.00 0.00 69 VAL A C 12
ATOM 13036 O O . VAL A 1 99 ? 58.876 3.724 -1.167 1.00 0.00 69 VAL A O 12
ATOM 13049 N N . LEU A 1 100 ? 61.093 3.486 -0.879 1.00 0.00 70 LEU A N 12
ATOM 13050 C CA . LEU A 1 100 ? 61.235 4.694 -0.072 1.00 0.00 70 LEU A CA 12
ATOM 13051 C C . LEU A 1 100 ? 61.112 5.944 -0.936 1.00 0.00 70 LEU A C 12
ATOM 13052 O O . LEU A 1 100 ? 61.676 6.014 -2.030 1.00 0.00 70 LEU A O 12
ATOM 13068 N N . ALA A 1 101 ? 60.358 6.919 -0.449 1.00 0.00 71 ALA A N 12
ATOM 13069 C CA . ALA A 1 101 ? 60.229 8.196 -1.130 1.00 0.00 71 ALA A CA 12
ATOM 13070 C C . ALA A 1 101 ? 61.330 9.148 -0.680 1.00 0.00 71 ALA A C 12
ATOM 13071 O O . ALA A 1 101 ? 61.219 9.704 0.435 1.00 0.00 71 ALA A O 12
ATOM 13081 N N . MET A 1 31 ? 64.951 -7.942 5.586 1.00 0.00 1 MET A N 13
ATOM 13082 C CA . MET A 1 31 ? 63.791 -7.194 5.043 1.00 0.00 1 MET A CA 13
ATOM 13083 C C . MET A 1 31 ? 63.570 -5.878 5.787 1.00 0.00 1 MET A C 13
ATOM 13084 O O . MET A 1 31 ? 63.447 -4.826 5.157 1.00 0.00 1 MET A O 13
ATOM 13098 N N . GLU A 1 32 ? 63.514 -5.933 7.120 1.00 0.00 2 GLU A N 13
ATOM 13099 C CA . GLU A 1 32 ? 63.226 -4.746 7.932 1.00 0.00 2 GLU A CA 13
ATOM 13100 C C . GLU A 1 32 ? 64.205 -3.612 7.654 1.00 0.00 2 GLU A C 13
ATOM 13101 O O . GLU A 1 32 ? 65.395 -3.708 7.962 1.00 0.00 2 GLU A O 13
ATOM 13113 N N . LEU A 1 33 ? 63.696 -2.545 7.062 1.00 0.00 3 LEU A N 13
ATOM 13114 C CA . LEU A 1 33 ? 64.477 -1.337 6.865 1.00 0.00 3 LEU A CA 13
ATOM 13115 C C . LEU A 1 33 ? 64.519 -0.530 8.154 1.00 0.00 3 LEU A C 13
ATOM 13116 O O . LEU A 1 33 ? 63.622 -0.630 8.994 1.00 0.00 3 LEU A O 13
ATOM 13132 N N . HIS A 1 34 ? 65.567 0.256 8.313 1.00 0.00 4 HIS A N 13
ATOM 13133 C CA . HIS A 1 34 ? 65.715 1.101 9.484 1.00 0.00 4 HIS A CA 13
ATOM 13134 C C . HIS A 1 34 ? 65.652 2.558 9.061 1.00 0.00 4 HIS A C 13
ATOM 13135 O O . HIS A 1 34 ? 65.801 2.868 7.881 1.00 0.00 4 HIS A O 13
ATOM 13150 N N . CYS A 1 35 ? 65.418 3.441 10.015 1.00 0.00 5 CYS A N 13
ATOM 13151 C CA . CYS A 1 35 ? 65.269 4.860 9.721 1.00 0.00 5 CYS A CA 13
ATOM 13152 C C . CYS A 1 35 ? 66.657 5.482 9.624 1.00 0.00 5 CYS A C 13
ATOM 13153 O O . CYS A 1 35 ? 67.291 5.719 10.641 1.00 0.00 5 CYS A O 13
ATOM 13160 N N . PRO A 1 36 ? 67.128 5.755 8.396 1.00 0.00 6 PRO A N 13
ATOM 13161 C CA . PRO A 1 36 ? 68.545 6.056 8.111 1.00 0.00 6 PRO A CA 13
ATOM 13162 C C . PRO A 1 36 ? 69.195 7.052 9.070 1.00 0.00 6 PRO A C 13
ATOM 13163 O O . PRO A 1 36 ? 70.335 6.859 9.495 1.00 0.00 6 PRO A O 13
ATOM 13174 N N . GLN A 1 37 ? 68.469 8.101 9.423 1.00 0.00 7 GLN A N 13
ATOM 13175 C CA . GLN A 1 37 ? 69.042 9.186 10.208 1.00 0.00 7 GLN A CA 13
ATOM 13176 C C . GLN A 1 37 ? 69.196 8.810 11.685 1.00 0.00 7 GLN A C 13
ATOM 13177 O O . GLN A 1 37 ? 70.246 9.040 12.283 1.00 0.00 7 GLN A O 13
ATOM 13191 N N . CYS A 1 38 ? 68.163 8.216 12.264 1.00 0.00 8 CYS A N 13
ATOM 13192 C CA . CYS A 1 38 ? 68.149 7.939 13.702 1.00 0.00 8 CYS A CA 13
ATOM 13193 C C . CYS A 1 38 ? 68.385 6.459 13.999 1.00 0.00 8 CYS A C 13
ATOM 13194 O O . CYS A 1 38 ? 68.474 6.060 15.162 1.00 0.00 8 CYS A O 13
ATOM 13201 N N . GLN A 1 39 ? 68.464 5.663 12.938 1.00 0.00 9 GLN A N 13
ATOM 13202 C CA . GLN A 1 39 ? 68.620 4.211 13.021 1.00 0.00 9 GLN A CA 13
ATOM 13203 C C . GLN A 1 39 ? 67.667 3.583 14.026 1.00 0.00 9 GLN A C 13
ATOM 13204 O O . GLN A 1 39 ? 68.057 3.187 15.125 1.00 0.00 9 GLN A O 13
ATOM 13218 N N . HIS A 1 40 ? 66.409 3.527 13.644 1.00 0.00 10 HIS A N 13
ATOM 13219 C CA . HIS A 1 40 ? 65.386 2.866 14.433 1.00 0.00 10 HIS A CA 13
ATOM 13220 C C . HIS A 1 40 ? 64.487 2.077 13.503 1.00 0.00 10 HIS A C 13
ATOM 13221 O O . HIS A 1 40 ? 64.546 2.266 12.288 1.00 0.00 10 HIS A O 13
ATOM 13236 N N . VAL A 1 41 ? 63.679 1.196 14.060 1.00 0.00 11 VAL A N 13
ATOM 13237 C CA . VAL A 1 41 ? 62.818 0.339 13.259 1.00 0.00 11 VAL A CA 13
ATOM 13238 C C . VAL A 1 41 ? 61.774 1.148 12.487 1.00 0.00 11 VAL A C 13
ATOM 13239 O O . VAL A 1 41 ? 61.132 2.050 13.030 1.00 0.00 11 VAL A O 13
ATOM 13252 N N . LEU A 1 42 ? 61.662 0.852 11.201 1.00 0.00 12 LEU A N 13
ATOM 13253 C CA . LEU A 1 42 ? 60.568 1.357 10.393 1.00 0.00 12 LEU A CA 13
ATOM 13254 C C . LEU A 1 42 ? 59.506 0.279 10.300 1.00 0.00 12 LEU A C 13
ATOM 13255 O O . LEU A 1 42 ? 59.664 -0.684 9.557 1.00 0.00 12 LEU A O 13
ATOM 13271 N N . ASP A 1 43 ? 58.451 0.418 11.082 1.00 0.00 13 ASP A N 13
ATOM 13272 C CA . ASP A 1 43 ? 57.400 -0.589 11.124 1.00 0.00 13 ASP A CA 13
ATOM 13273 C C . ASP A 1 43 ? 56.659 -0.677 9.798 1.00 0.00 13 ASP A C 13
ATOM 13274 O O . ASP A 1 43 ? 55.934 0.245 9.417 1.00 0.00 13 ASP A O 13
ATOM 13283 N N . GLN A 1 44 ? 56.869 -1.780 9.081 1.00 0.00 14 GLN A N 13
ATOM 13284 C CA . GLN A 1 44 ? 56.086 -2.064 7.886 1.00 0.00 14 GLN A CA 13
ATOM 13285 C C . GLN A 1 44 ? 54.714 -2.573 8.300 1.00 0.00 14 GLN A C 13
ATOM 13286 O O . GLN A 1 44 ? 54.544 -3.760 8.586 1.00 0.00 14 GLN A O 13
ATOM 13300 N N . ASP A 1 45 ? 53.747 -1.677 8.354 1.00 0.00 15 ASP A N 13
ATOM 13301 C CA . ASP A 1 45 ? 52.403 -2.046 8.770 1.00 0.00 15 ASP A CA 13
ATOM 13302 C C . ASP A 1 45 ? 51.467 -2.083 7.568 1.00 0.00 15 ASP A C 13
ATOM 13303 O O . ASP A 1 45 ? 51.336 -3.113 6.903 1.00 0.00 15 ASP A O 13
ATOM 13312 N N . ASN A 1 46 ? 50.849 -0.951 7.273 1.00 0.00 16 ASN A N 13
ATOM 13313 C CA . ASN A 1 46 ? 49.935 -0.847 6.149 1.00 0.00 16 ASN A CA 13
ATOM 13314 C C . ASN A 1 46 ? 50.185 0.439 5.381 1.00 0.00 16 ASN A C 13
ATOM 13315 O O . ASN A 1 46 ? 50.029 1.535 5.920 1.00 0.00 16 ASN A O 13
ATOM 13326 N N . GLY A 1 47 ? 50.608 0.301 4.135 1.00 0.00 17 GLY A N 13
ATOM 13327 C CA . GLY A 1 47 ? 50.760 1.456 3.276 1.00 0.00 17 GLY A CA 13
ATOM 13328 C C . GLY A 1 47 ? 52.135 2.089 3.360 1.00 0.00 17 GLY A C 13
ATOM 13329 O O . GLY A 1 47 ? 52.896 2.049 2.400 1.00 0.00 17 GLY A O 13
ATOM 13333 N N . HIS A 1 48 ? 52.459 2.679 4.504 1.00 0.00 18 HIS A N 13
ATOM 13334 C CA . HIS A 1 48 ? 53.718 3.405 4.648 1.00 0.00 18 HIS A CA 13
ATOM 13335 C C . HIS A 1 48 ? 54.496 2.917 5.870 1.00 0.00 18 HIS A C 13
ATOM 13336 O O . HIS A 1 48 ? 53.971 2.152 6.680 1.00 0.00 18 HIS A O 13
ATOM 13351 N N . ALA A 1 49 ? 55.742 3.372 5.999 1.00 0.00 19 ALA A N 13
ATOM 13352 C CA . ALA A 1 49 ? 56.594 2.983 7.116 1.00 0.00 19 ALA A CA 13
ATOM 13353 C C . ALA A 1 49 ? 56.565 4.047 8.203 1.00 0.00 19 ALA A C 13
ATOM 13354 O O . ALA A 1 49 ? 56.431 5.238 7.914 1.00 0.00 19 ALA A O 13
ATOM 13361 N N . ARG A 1 50 ? 56.684 3.616 9.450 1.00 0.00 20 ARG A N 13
ATOM 13362 C CA . ARG A 1 50 ? 56.614 4.531 10.581 1.00 0.00 20 ARG A CA 13
ATOM 13363 C C . ARG A 1 50 ? 57.785 4.298 11.532 1.00 0.00 20 ARG A C 13
ATOM 13364 O O . ARG A 1 50 ? 58.075 3.160 11.896 1.00 0.00 20 ARG A O 13
ATOM 13385 N N . CYS A 1 51 ? 58.465 5.373 11.914 1.00 0.00 21 CYS A N 13
ATOM 13386 C CA . CYS A 1 51 ? 59.557 5.281 12.877 1.00 0.00 21 CYS A CA 13
ATOM 13387 C C . CYS A 1 51 ? 59.093 5.788 14.233 1.00 0.00 21 CYS A C 13
ATOM 13388 O O . CYS A 1 51 ? 59.113 6.994 14.491 1.00 0.00 21 CYS A O 13
ATOM 13395 N N . ARG A 1 52 ? 58.659 4.868 15.081 1.00 0.00 22 ARG A N 13
ATOM 13396 C CA . ARG A 1 52 ? 58.179 5.211 16.417 1.00 0.00 22 ARG A CA 13
ATOM 13397 C C . ARG A 1 52 ? 59.316 5.707 17.311 1.00 0.00 22 ARG A C 13
ATOM 13398 O O . ARG A 1 52 ? 59.963 4.917 18.000 1.00 0.00 22 ARG A O 13
ATOM 13419 N N . SER A 1 53 ? 59.558 7.019 17.271 1.00 0.00 23 SER A N 13
ATOM 13420 C CA . SER A 1 53 ? 60.590 7.660 18.082 1.00 0.00 23 SER A CA 13
ATOM 13421 C C . SER A 1 53 ? 60.776 9.118 17.659 1.00 0.00 23 SER A C 13
ATOM 13422 O O . SER A 1 53 ? 60.614 10.035 18.462 1.00 0.00 23 SER A O 13
ATOM 13430 N N . CYS A 1 54 ? 61.105 9.322 16.387 1.00 0.00 24 CYS A N 13
ATOM 13431 C CA . CYS A 1 54 ? 61.541 10.631 15.910 1.00 0.00 24 CYS A CA 13
ATOM 13432 C C . CYS A 1 54 ? 60.402 11.473 15.332 1.00 0.00 24 CYS A C 13
ATOM 13433 O O . CYS A 1 54 ? 60.561 12.676 15.131 1.00 0.00 24 CYS A O 13
ATOM 13440 N N . GLY A 1 55 ? 59.259 10.853 15.057 1.00 0.00 25 GLY A N 13
ATOM 13441 C CA . GLY A 1 55 ? 58.193 11.550 14.346 1.00 0.00 25 GLY A CA 13
ATOM 13442 C C . GLY A 1 55 ? 58.531 11.695 12.875 1.00 0.00 25 GLY A C 13
ATOM 13443 O O . GLY A 1 55 ? 57.793 12.293 12.095 1.00 0.00 25 GLY A O 13
ATOM 13447 N N . GLU A 1 56 ? 59.669 11.130 12.523 1.00 0.00 26 GLU A N 13
ATOM 13448 C CA . GLU A 1 56 ? 60.197 11.148 11.176 1.00 0.00 26 GLU A CA 13
ATOM 13449 C C . GLU A 1 56 ? 59.786 9.862 10.468 1.00 0.00 26 GLU A C 13
ATOM 13450 O O . GLU A 1 56 ? 60.300 8.776 10.760 1.00 0.00 26 GLU A O 13
ATOM 13462 N N . PHE A 1 57 ? 58.809 9.987 9.583 1.00 0.00 27 PHE A N 13
ATOM 13463 C CA . PHE A 1 57 ? 58.234 8.836 8.910 1.00 0.00 27 PHE A CA 13
ATOM 13464 C C . PHE A 1 57 ? 58.637 8.820 7.445 1.00 0.00 27 PHE A C 13
ATOM 13465 O O . PHE A 1 57 ? 58.684 9.865 6.793 1.00 0.00 27 PHE A O 13
ATOM 13482 N N . ILE A 1 58 ? 58.931 7.637 6.938 1.00 0.00 28 ILE A N 13
ATOM 13483 C CA . ILE A 1 58 ? 59.266 7.474 5.537 1.00 0.00 28 ILE A CA 13
ATOM 13484 C C . ILE A 1 58 ? 58.104 6.807 4.820 1.00 0.00 28 ILE A C 13
ATOM 13485 O O . ILE A 1 58 ? 57.795 5.639 5.073 1.00 0.00 28 ILE A O 13
ATOM 13501 N N . GLU A 1 59 ? 57.442 7.545 3.945 1.00 0.00 29 GLU A N 13
ATOM 13502 C CA . GLU A 1 59 ? 56.298 7.000 3.240 1.00 0.00 29 GLU A CA 13
ATOM 13503 C C . GLU A 1 59 ? 56.756 5.973 2.213 1.00 0.00 29 GLU A C 13
ATOM 13504 O O . GLU A 1 59 ? 57.544 6.270 1.316 1.00 0.00 29 GLU A O 13
ATOM 13516 N N . MET A 1 60 ? 56.297 4.749 2.380 1.00 0.00 30 MET A N 13
ATOM 13517 C CA . MET A 1 60 ? 56.558 3.715 1.404 1.00 0.00 30 MET A CA 13
ATOM 13518 C C . MET A 1 60 ? 55.522 3.784 0.302 1.00 0.00 30 MET A C 13
ATOM 13519 O O . MET A 1 60 ? 54.335 3.576 0.539 1.00 0.00 30 MET A O 13
ATOM 13533 N N . LYS A 1 61 ? 55.970 4.121 -0.891 1.00 0.00 31 LYS A N 13
ATOM 13534 C CA . LYS A 1 61 ? 55.075 4.261 -2.021 1.00 0.00 31 LYS A CA 13
ATOM 13535 C C . LYS A 1 61 ? 54.887 2.911 -2.701 1.00 0.00 31 LYS A C 13
ATOM 13536 O O . LYS A 1 61 ? 55.857 2.204 -2.979 1.00 0.00 31 LYS A O 13
ATOM 13555 N N . ALA A 1 62 ? 53.633 2.552 -2.939 1.00 0.00 32 ALA A N 13
ATOM 13556 C CA . ALA A 1 62 ? 53.294 1.246 -3.481 1.00 0.00 32 ALA A CA 13
ATOM 13557 C C . ALA A 1 62 ? 53.470 1.203 -4.993 1.00 0.00 32 ALA A C 13
ATOM 13558 O O . ALA A 1 62 ? 52.643 1.729 -5.743 1.00 0.00 32 ALA A O 13
ATOM 13565 N N . LEU A 1 63 ? 54.555 0.586 -5.433 1.00 0.00 33 LEU A N 13
ATOM 13566 C CA . LEU A 1 63 ? 54.810 0.411 -6.851 1.00 0.00 33 LEU A CA 13
ATOM 13567 C C . LEU A 1 63 ? 54.660 -1.057 -7.225 1.00 0.00 33 LEU A C 13
ATOM 13568 O O . LEU A 1 63 ? 54.804 -1.942 -6.380 1.00 0.00 33 LEU A O 13
ATOM 13584 N N . CYS A 1 64 ? 54.363 -1.314 -8.486 1.00 0.00 34 CYS A N 13
ATOM 13585 C CA . CYS A 1 64 ? 54.285 -2.679 -8.975 1.00 0.00 34 CYS A CA 13
ATOM 13586 C C . CYS A 1 64 ? 55.694 -3.224 -9.177 1.00 0.00 34 CYS A C 13
ATOM 13587 O O . CYS A 1 64 ? 56.527 -2.563 -9.792 1.00 0.00 34 CYS A O 13
ATOM 13594 N N . PRO A 1 65 ? 55.977 -4.433 -8.665 1.00 0.00 35 PRO A N 13
ATOM 13595 C CA . PRO A 1 65 ? 57.320 -5.031 -8.711 1.00 0.00 35 PRO A CA 13
ATOM 13596 C C . PRO A 1 65 ? 57.919 -5.063 -10.119 1.00 0.00 35 PRO A C 13
ATOM 13597 O O . PRO A 1 65 ? 59.124 -4.900 -10.292 1.00 0.00 35 PRO A O 13
ATOM 13608 N N . ASP A 1 66 ? 57.072 -5.262 -11.121 1.00 0.00 36 ASP A N 13
ATOM 13609 C CA . ASP A 1 66 ? 57.530 -5.344 -12.506 1.00 0.00 36 ASP A CA 13
ATOM 13610 C C . ASP A 1 66 ? 57.632 -3.963 -13.167 1.00 0.00 36 ASP A C 13
ATOM 13611 O O . ASP A 1 66 ? 58.708 -3.371 -13.214 1.00 0.00 36 ASP A O 13
ATOM 13620 N N . CYS A 1 67 ? 56.509 -3.452 -13.662 1.00 0.00 37 CYS A N 13
ATOM 13621 C CA . CYS A 1 67 ? 56.473 -2.191 -14.404 1.00 0.00 37 CYS A CA 13
ATOM 13622 C C . CYS A 1 67 ? 56.869 -0.991 -13.539 1.00 0.00 37 CYS A C 13
ATOM 13623 O O . CYS A 1 67 ? 57.230 0.063 -14.060 1.00 0.00 37 CYS A O 13
ATOM 13630 N N . HIS A 1 68 ? 56.792 -1.164 -12.221 1.00 0.00 38 HIS A N 13
ATOM 13631 C CA . HIS A 1 68 ? 57.188 -0.131 -11.258 1.00 0.00 38 HIS A CA 13
ATOM 13632 C C . HIS A 1 68 ? 56.314 1.114 -11.340 1.00 0.00 38 HIS A C 13
ATOM 13633 O O . HIS A 1 68 ? 56.685 2.175 -10.843 1.00 0.00 38 HIS A O 13
ATOM 13648 N N . GLN A 1 69 ? 55.145 0.981 -11.950 1.00 0.00 39 GLN A N 13
ATOM 13649 C CA . GLN A 1 69 ? 54.165 2.049 -11.920 1.00 0.00 39 GLN A CA 13
ATOM 13650 C C . GLN A 1 69 ? 53.412 2.013 -10.600 1.00 0.00 39 GLN A C 13
ATOM 13651 O O . GLN A 1 69 ? 53.209 0.933 -10.031 1.00 0.00 39 GLN A O 13
ATOM 13665 N N . PRO A 1 70 ? 53.012 3.185 -10.085 1.00 0.00 40 PRO A N 13
ATOM 13666 C CA . PRO A 1 70 ? 52.208 3.280 -8.868 1.00 0.00 40 PRO A CA 13
ATOM 13667 C C . PRO A 1 70 ? 50.886 2.538 -9.015 1.00 0.00 40 PRO A C 13
ATOM 13668 O O . PRO A 1 70 ? 50.122 2.790 -9.950 1.00 0.00 40 PRO A O 13
ATOM 13679 N N . LEU A 1 71 ? 50.634 1.614 -8.102 1.00 0.00 41 LEU A N 13
ATOM 13680 C CA . LEU A 1 71 ? 49.432 0.799 -8.153 1.00 0.00 41 LEU A CA 13
ATOM 13681 C C . LEU A 1 71 ? 48.192 1.640 -7.913 1.00 0.00 41 LEU A C 13
ATOM 13682 O O . LEU A 1 71 ? 48.203 2.568 -7.105 1.00 0.00 41 LEU A O 13
ATOM 13698 N N . GLN A 1 72 ? 47.126 1.308 -8.624 1.00 0.00 42 GLN A N 13
ATOM 13699 C CA . GLN A 1 72 ? 45.880 2.041 -8.511 1.00 0.00 42 GLN A CA 13
ATOM 13700 C C . GLN A 1 72 ? 45.194 1.698 -7.198 1.00 0.00 42 GLN A C 13
ATOM 13701 O O . GLN A 1 72 ? 44.812 0.547 -6.971 1.00 0.00 42 GLN A O 13
ATOM 13715 N N . VAL A 1 73 ? 45.065 2.694 -6.331 1.00 0.00 43 VAL A N 13
ATOM 13716 C CA . VAL A 1 73 ? 44.441 2.504 -5.034 1.00 0.00 43 VAL A CA 13
ATOM 13717 C C . VAL A 1 73 ? 42.932 2.369 -5.184 1.00 0.00 43 VAL A C 13
ATOM 13718 O O . VAL A 1 73 ? 42.215 3.367 -5.309 1.00 0.00 43 VAL A O 13
ATOM 13731 N N . LEU A 1 74 ? 42.458 1.136 -5.195 1.00 0.00 44 LEU A N 13
ATOM 13732 C CA . LEU A 1 74 ? 41.041 0.862 -5.352 1.00 0.00 44 LEU A CA 13
ATOM 13733 C C . LEU A 1 74 ? 40.330 0.975 -4.015 1.00 0.00 44 LEU A C 13
ATOM 13734 O O . LEU A 1 74 ? 40.332 0.034 -3.224 1.00 0.00 44 LEU A O 13
ATOM 13750 N N . LYS A 1 75 ? 39.749 2.134 -3.754 1.00 0.00 45 LYS A N 13
ATOM 13751 C CA . LYS A 1 75 ? 38.972 2.325 -2.543 1.00 0.00 45 LYS A CA 13
ATOM 13752 C C . LYS A 1 75 ? 37.517 1.966 -2.800 1.00 0.00 45 LYS A C 13
ATOM 13753 O O . LYS A 1 75 ? 36.730 2.794 -3.262 1.00 0.00 45 LYS A O 13
ATOM 13772 N N . ALA A 1 76 ? 37.178 0.720 -2.530 1.00 0.00 46 ALA A N 13
ATOM 13773 C CA . ALA A 1 76 ? 35.825 0.237 -2.730 1.00 0.00 46 ALA A CA 13
ATOM 13774 C C . ALA A 1 76 ? 35.036 0.349 -1.437 1.00 0.00 46 ALA A C 13
ATOM 13775 O O . ALA A 1 76 ? 34.978 -0.599 -0.651 1.00 0.00 46 ALA A O 13
ATOM 13782 N N . CYS A 1 77 ? 34.480 1.538 -1.208 1.00 0.00 47 CYS A N 13
ATOM 13783 C CA . CYS A 1 77 ? 33.679 1.826 -0.021 1.00 0.00 47 CYS A CA 13
ATOM 13784 C C . CYS A 1 77 ? 34.529 1.775 1.252 1.00 0.00 47 CYS A C 13
ATOM 13785 O O . CYS A 1 77 ? 34.930 2.813 1.781 1.00 0.00 47 CYS A O 13
ATOM 13793 N N . GLY A 1 78 ? 34.811 0.574 1.732 1.00 0.00 48 GLY A N 13
ATOM 13794 C CA . GLY A 1 78 ? 35.599 0.422 2.938 1.00 0.00 48 GLY A CA 13
ATOM 13795 C C . GLY A 1 78 ? 36.823 -0.444 2.722 1.00 0.00 48 GLY A C 13
ATOM 13796 O O . GLY A 1 78 ? 37.656 -0.584 3.617 1.00 0.00 48 GLY A O 13
ATOM 13800 N N . ALA A 1 79 ? 36.935 -1.025 1.534 1.00 0.00 49 ALA A N 13
ATOM 13801 C CA . ALA A 1 79 ? 38.055 -1.897 1.211 1.00 0.00 49 ALA A CA 13
ATOM 13802 C C . ALA A 1 79 ? 39.047 -1.187 0.298 1.00 0.00 49 ALA A C 13
ATOM 13803 O O . ALA A 1 79 ? 38.662 -0.337 -0.504 1.00 0.00 49 ALA A O 13
ATOM 13810 N N . VAL A 1 80 ? 40.320 -1.530 0.428 1.00 0.00 50 VAL A N 13
ATOM 13811 C CA . VAL A 1 80 ? 41.367 -0.909 -0.374 1.00 0.00 50 VAL A CA 13
ATOM 13812 C C . VAL A 1 80 ? 42.220 -1.971 -1.063 1.00 0.00 50 VAL A C 13
ATOM 13813 O O . VAL A 1 80 ? 42.897 -2.762 -0.403 1.00 0.00 50 VAL A O 13
ATOM 13826 N N . ASP A 1 81 ? 42.170 -1.993 -2.388 1.00 0.00 51 ASP A N 13
ATOM 13827 C CA . ASP A 1 81 ? 42.965 -2.937 -3.166 1.00 0.00 51 ASP A CA 13
ATOM 13828 C C . ASP A 1 81 ? 43.997 -2.197 -4.001 1.00 0.00 51 ASP A C 13
ATOM 13829 O O . ASP A 1 81 ? 43.868 -0.998 -4.239 1.00 0.00 51 ASP A O 13
ATOM 13838 N N . TYR A 1 82 ? 45.023 -2.909 -4.439 1.00 0.00 52 TYR A N 13
ATOM 13839 C CA . TYR A 1 82 ? 46.036 -2.332 -5.310 1.00 0.00 52 TYR A CA 13
ATOM 13840 C C . TYR A 1 82 ? 46.035 -3.053 -6.651 1.00 0.00 52 TYR A C 13
ATOM 13841 O O . TYR A 1 82 ? 46.430 -4.212 -6.743 1.00 0.00 52 TYR A O 13
ATOM 13859 N N . PHE A 1 83 ? 45.574 -2.370 -7.684 1.00 0.00 53 PHE A N 13
ATOM 13860 C CA . PHE A 1 83 ? 45.435 -2.984 -8.997 1.00 0.00 53 PHE A CA 13
ATOM 13861 C C . PHE A 1 83 ? 46.501 -2.477 -9.962 1.00 0.00 53 PHE A C 13
ATOM 13862 O O . PHE A 1 83 ? 46.769 -1.275 -10.036 1.00 0.00 53 PHE A O 13
ATOM 13879 N N . CYS A 1 84 ? 47.107 -3.399 -10.699 1.00 0.00 54 CYS A N 13
ATOM 13880 C CA . CYS A 1 84 ? 48.070 -3.032 -11.722 1.00 0.00 54 CYS A CA 13
ATOM 13881 C C . CYS A 1 84 ? 47.366 -2.933 -13.067 1.00 0.00 54 CYS A C 13
ATOM 13882 O O . CYS A 1 84 ? 47.198 -3.939 -13.765 1.00 0.00 54 CYS A O 13
ATOM 13889 N N . GLN A 1 85 ? 46.926 -1.723 -13.408 1.00 0.00 55 GLN A N 13
ATOM 13890 C CA . GLN A 1 85 ? 46.248 -1.498 -14.677 1.00 0.00 55 GLN A CA 13
ATOM 13891 C C . GLN A 1 85 ? 47.233 -1.665 -15.822 1.00 0.00 55 GLN A C 13
ATOM 13892 O O . GLN A 1 85 ? 47.962 -0.744 -16.180 1.00 0.00 55 GLN A O 13
ATOM 13906 N N . HIS A 1 86 ? 47.229 -2.874 -16.365 1.00 0.00 56 HIS A N 13
ATOM 13907 C CA . HIS A 1 86 ? 48.159 -3.320 -17.402 1.00 0.00 56 HIS A CA 13
ATOM 13908 C C . HIS A 1 86 ? 47.887 -4.788 -17.679 1.00 0.00 56 HIS A C 13
ATOM 13909 O O . HIS A 1 86 ? 48.113 -5.287 -18.778 1.00 0.00 56 HIS A O 13
ATOM 13924 N N . GLY A 1 87 ? 47.405 -5.479 -16.649 1.00 0.00 57 GLY A N 13
ATOM 13925 C CA . GLY A 1 87 ? 47.060 -6.876 -16.789 1.00 0.00 57 GLY A CA 13
ATOM 13926 C C . GLY A 1 87 ? 47.837 -7.770 -15.846 1.00 0.00 57 GLY A C 13
ATOM 13927 O O . GLY A 1 87 ? 48.151 -8.909 -16.180 1.00 0.00 57 GLY A O 13
ATOM 13931 N N . HIS A 1 88 ? 48.152 -7.264 -14.659 1.00 0.00 58 HIS A N 13
ATOM 13932 C CA . HIS A 1 88 ? 48.902 -8.053 -13.685 1.00 0.00 58 HIS A CA 13
ATOM 13933 C C . HIS A 1 88 ? 48.021 -8.438 -12.504 1.00 0.00 58 HIS A C 13
ATOM 13934 O O . HIS A 1 88 ? 48.452 -9.161 -11.607 1.00 0.00 58 HIS A O 13
ATOM 13948 N N . GLY A 1 89 ? 46.784 -7.955 -12.516 1.00 0.00 59 GLY A N 13
ATOM 13949 C CA . GLY A 1 89 ? 45.828 -8.342 -11.501 1.00 0.00 59 GLY A CA 13
ATOM 13950 C C . GLY A 1 89 ? 45.895 -7.468 -10.268 1.00 0.00 59 GLY A C 13
ATOM 13951 O O . GLY A 1 89 ? 46.480 -6.380 -10.297 1.00 0.00 59 GLY A O 13
ATOM 13955 N N . LEU A 1 90 ? 45.289 -7.944 -9.190 1.00 0.00 60 LEU A N 13
ATOM 13956 C CA . LEU A 1 90 ? 45.275 -7.221 -7.930 1.00 0.00 60 LEU A CA 13
ATOM 13957 C C . LEU A 1 90 ? 46.428 -7.691 -7.052 1.00 0.00 60 LEU A C 13
ATOM 13958 O O . LEU A 1 90 ? 46.522 -8.872 -6.710 1.00 0.00 60 LEU A O 13
ATOM 13974 N N . ILE A 1 91 ? 47.296 -6.765 -6.692 1.00 0.00 61 ILE A N 13
ATOM 13975 C CA . ILE A 1 91 ? 48.485 -7.083 -5.925 1.00 0.00 61 ILE A CA 13
ATOM 13976 C C . ILE A 1 91 ? 48.221 -6.933 -4.430 1.00 0.00 61 ILE A C 13
ATOM 13977 O O . ILE A 1 91 ? 47.778 -5.882 -3.968 1.00 0.00 61 ILE A O 13
ATOM 13993 N N . SER A 1 92 ? 48.479 -8.002 -3.689 1.00 0.00 62 SER A N 13
ATOM 13994 C CA . SER A 1 92 ? 48.275 -8.019 -2.249 1.00 0.00 62 SER A CA 13
ATOM 13995 C C . SER A 1 92 ? 49.292 -7.118 -1.539 1.00 0.00 62 SER A C 13
ATOM 13996 O O . SER A 1 92 ? 50.343 -6.795 -2.097 1.00 0.00 62 SER A O 13
ATOM 14004 N N . LYS A 1 93 ? 48.981 -6.738 -0.302 1.00 0.00 63 LYS A N 13
ATOM 14005 C CA . LYS A 1 93 ? 49.806 -5.793 0.458 1.00 0.00 63 LYS A CA 13
ATOM 14006 C C . LYS A 1 93 ? 51.212 -6.331 0.728 1.00 0.00 63 LYS A C 13
ATOM 14007 O O . LYS A 1 93 ? 52.132 -5.564 1.001 1.00 0.00 63 LYS A O 13
ATOM 14026 N N . LYS A 1 94 ? 51.378 -7.645 0.661 1.00 0.00 64 LYS A N 13
ATOM 14027 C CA . LYS A 1 94 ? 52.683 -8.257 0.894 1.00 0.00 64 LYS A CA 13
ATOM 14028 C C . LYS A 1 94 ? 53.398 -8.523 -0.426 1.00 0.00 64 LYS A C 13
ATOM 14029 O O . LYS A 1 94 ? 54.578 -8.874 -0.446 1.00 0.00 64 LYS A O 13
ATOM 14048 N N . ARG A 1 95 ? 52.683 -8.333 -1.523 1.00 0.00 65 ARG A N 13
ATOM 14049 C CA . ARG A 1 95 ? 53.185 -8.694 -2.842 1.00 0.00 65 ARG A CA 13
ATOM 14050 C C . ARG A 1 95 ? 53.625 -7.445 -3.600 1.00 0.00 65 ARG A C 13
ATOM 14051 O O . ARG A 1 95 ? 54.182 -7.526 -4.694 1.00 0.00 65 ARG A O 13
ATOM 14072 N N . VAL A 1 96 ? 53.361 -6.295 -3.002 1.00 0.00 66 VAL A N 13
ATOM 14073 C CA . VAL A 1 96 ? 53.667 -5.010 -3.615 1.00 0.00 66 VAL A CA 13
ATOM 14074 C C . VAL A 1 96 ? 55.101 -4.585 -3.288 1.00 0.00 66 VAL A C 13
ATOM 14075 O O . VAL A 1 96 ? 55.646 -4.967 -2.249 1.00 0.00 66 VAL A O 13
ATOM 14088 N N . GLU A 1 97 ? 55.714 -3.817 -4.181 1.00 0.00 67 GLU A N 13
ATOM 14089 C CA . GLU A 1 97 ? 57.046 -3.293 -3.937 1.00 0.00 67 GLU A CA 13
ATOM 14090 C C . GLU A 1 97 ? 56.949 -1.914 -3.297 1.00 0.00 67 GLU A C 13
ATOM 14091 O O . GLU A 1 97 ? 56.440 -0.970 -3.903 1.00 0.00 67 GLU A O 13
ATOM 14103 N N . PHE A 1 98 ? 57.419 -1.807 -2.067 1.00 0.00 68 PHE A N 13
ATOM 14104 C CA . PHE A 1 98 ? 57.417 -0.537 -1.367 1.00 0.00 68 PHE A CA 13
ATOM 14105 C C . PHE A 1 98 ? 58.743 0.182 -1.557 1.00 0.00 68 PHE A C 13
ATOM 14106 O O . PHE A 1 98 ? 59.807 -0.367 -1.267 1.00 0.00 68 PHE A O 13
ATOM 14123 N N . VAL A 1 99 ? 58.675 1.398 -2.070 1.00 0.00 69 VAL A N 13
ATOM 14124 C CA . VAL A 1 99 ? 59.859 2.227 -2.221 1.00 0.00 69 VAL A CA 13
ATOM 14125 C C . VAL A 1 99 ? 59.804 3.394 -1.249 1.00 0.00 69 VAL A C 13
ATOM 14126 O O . VAL A 1 99 ? 58.734 3.741 -0.747 1.00 0.00 69 VAL A O 13
ATOM 14139 N N . LEU A 1 100 ? 60.949 3.996 -0.979 1.00 0.00 70 LEU A N 13
ATOM 14140 C CA . LEU A 1 100 ? 61.009 5.120 -0.062 1.00 0.00 70 LEU A CA 13
ATOM 14141 C C . LEU A 1 100 ? 60.679 6.416 -0.796 1.00 0.00 70 LEU A C 13
ATOM 14142 O O . LEU A 1 100 ? 61.559 7.032 -1.396 1.00 0.00 70 LEU A O 13
ATOM 14158 N N . ALA A 1 101 ? 59.402 6.794 -0.755 1.00 0.00 71 ALA A N 13
ATOM 14159 C CA . ALA A 1 101 ? 58.899 7.998 -1.419 1.00 0.00 71 ALA A CA 13
ATOM 14160 C C . ALA A 1 101 ? 59.101 7.943 -2.932 1.00 0.00 71 ALA A C 13
ATOM 14161 O O . ALA A 1 101 ? 58.223 7.397 -3.629 1.00 0.00 71 ALA A O 13
ATOM 14171 N N . MET A 1 31 ? 61.399 -6.870 12.876 1.00 0.00 1 MET A N 14
ATOM 14172 C CA . MET A 1 31 ? 62.541 -6.822 11.936 1.00 0.00 1 MET A CA 14
ATOM 14173 C C . MET A 1 31 ? 63.301 -5.521 12.113 1.00 0.00 1 MET A C 14
ATOM 14174 O O . MET A 1 31 ? 62.760 -4.549 12.640 1.00 0.00 1 MET A O 14
ATOM 14188 N N . GLU A 1 32 ? 64.551 -5.498 11.672 1.00 0.00 2 GLU A N 14
ATOM 14189 C CA . GLU A 1 32 ? 65.381 -4.312 11.806 1.00 0.00 2 GLU A CA 14
ATOM 14190 C C . GLU A 1 32 ? 65.063 -3.279 10.728 1.00 0.00 2 GLU A C 14
ATOM 14191 O O . GLU A 1 32 ? 65.844 -3.075 9.797 1.00 0.00 2 GLU A O 14
ATOM 14203 N N . LEU A 1 33 ? 63.909 -2.642 10.848 1.00 0.00 3 LEU A N 14
ATOM 14204 C CA . LEU A 1 33 ? 63.546 -1.552 9.956 1.00 0.00 3 LEU A CA 14
ATOM 14205 C C . LEU A 1 33 ? 64.217 -0.274 10.435 1.00 0.00 3 LEU A C 14
ATOM 14206 O O . LEU A 1 33 ? 63.800 0.317 11.429 1.00 0.00 3 LEU A O 14
ATOM 14222 N N . HIS A 1 34 ? 65.275 0.133 9.752 1.00 0.00 4 HIS A N 14
ATOM 14223 C CA . HIS A 1 34 ? 66.064 1.273 10.192 1.00 0.00 4 HIS A CA 14
ATOM 14224 C C . HIS A 1 34 ? 65.776 2.507 9.355 1.00 0.00 4 HIS A C 14
ATOM 14225 O O . HIS A 1 34 ? 65.260 2.415 8.243 1.00 0.00 4 HIS A O 14
ATOM 14240 N N . CYS A 1 35 ? 66.119 3.659 9.905 1.00 0.00 5 CYS A N 14
ATOM 14241 C CA . CYS A 1 35 ? 65.944 4.925 9.215 1.00 0.00 5 CYS A CA 14
ATOM 14242 C C . CYS A 1 35 ? 67.241 5.345 8.536 1.00 0.00 5 CYS A C 14
ATOM 14243 O O . CYS A 1 35 ? 68.306 5.296 9.148 1.00 0.00 5 CYS A O 14
ATOM 14250 N N . PRO A 1 36 ? 67.175 5.779 7.273 1.00 0.00 6 PRO A N 14
ATOM 14251 C CA . PRO A 1 36 ? 68.353 6.265 6.551 1.00 0.00 6 PRO A CA 14
ATOM 14252 C C . PRO A 1 36 ? 68.912 7.560 7.148 1.00 0.00 6 PRO A C 14
ATOM 14253 O O . PRO A 1 36 ? 70.120 7.799 7.113 1.00 0.00 6 PRO A O 14
ATOM 14264 N N . GLN A 1 37 ? 68.034 8.390 7.708 1.00 0.00 7 GLN A N 14
ATOM 14265 C CA . GLN A 1 37 ? 68.454 9.673 8.266 1.00 0.00 7 GLN A CA 14
ATOM 14266 C C . GLN A 1 37 ? 68.658 9.600 9.777 1.00 0.00 7 GLN A C 14
ATOM 14267 O O . GLN A 1 37 ? 69.683 10.046 10.292 1.00 0.00 7 GLN A O 14
ATOM 14281 N N . CYS A 1 38 ? 67.684 9.049 10.485 1.00 0.00 8 CYS A N 14
ATOM 14282 C CA . CYS A 1 38 ? 67.756 8.971 11.936 1.00 0.00 8 CYS A CA 14
ATOM 14283 C C . CYS A 1 38 ? 67.696 7.520 12.392 1.00 0.00 8 CYS A C 14
ATOM 14284 O O . CYS A 1 38 ? 66.648 7.024 12.821 1.00 0.00 8 CYS A O 14
ATOM 14291 N N . GLN A 1 39 ? 68.827 6.844 12.234 1.00 0.00 9 GLN A N 14
ATOM 14292 C CA . GLN A 1 39 ? 68.987 5.436 12.598 1.00 0.00 9 GLN A CA 14
ATOM 14293 C C . GLN A 1 39 ? 68.430 5.111 13.984 1.00 0.00 9 GLN A C 14
ATOM 14294 O O . GLN A 1 39 ? 68.946 5.580 15.001 1.00 0.00 9 GLN A O 14
ATOM 14308 N N . HIS A 1 40 ? 67.362 4.322 14.003 1.00 0.00 10 HIS A N 14
ATOM 14309 C CA . HIS A 1 40 ? 66.802 3.790 15.240 1.00 0.00 10 HIS A CA 14
ATOM 14310 C C . HIS A 1 40 ? 65.826 2.667 14.903 1.00 0.00 10 HIS A C 14
ATOM 14311 O O . HIS A 1 40 ? 66.173 1.494 14.993 1.00 0.00 10 HIS A O 14
ATOM 14326 N N . VAL A 1 41 ? 64.615 3.029 14.482 1.00 0.00 11 VAL A N 14
ATOM 14327 C CA . VAL A 1 41 ? 63.622 2.033 14.091 1.00 0.00 11 VAL A CA 14
ATOM 14328 C C . VAL A 1 41 ? 62.409 2.688 13.427 1.00 0.00 11 VAL A C 14
ATOM 14329 O O . VAL A 1 41 ? 62.004 3.800 13.788 1.00 0.00 11 VAL A O 14
ATOM 14342 N N . LEU A 1 42 ? 61.869 2.005 12.428 1.00 0.00 12 LEU A N 14
ATOM 14343 C CA . LEU A 1 42 ? 60.624 2.402 11.782 1.00 0.00 12 LEU A CA 14
ATOM 14344 C C . LEU A 1 42 ? 59.486 1.485 12.227 1.00 0.00 12 LEU A C 14
ATOM 14345 O O . LEU A 1 42 ? 59.673 0.274 12.361 1.00 0.00 12 LEU A O 14
ATOM 14361 N N . ASP A 1 43 ? 58.313 2.057 12.455 1.00 0.00 13 ASP A N 14
ATOM 14362 C CA . ASP A 1 43 ? 57.145 1.268 12.823 1.00 0.00 13 ASP A CA 14
ATOM 14363 C C . ASP A 1 43 ? 56.339 0.938 11.574 1.00 0.00 13 ASP A C 14
ATOM 14364 O O . ASP A 1 43 ? 56.232 1.761 10.661 1.00 0.00 13 ASP A O 14
ATOM 14373 N N . GLN A 1 44 ? 55.793 -0.267 11.517 1.00 0.00 14 GLN A N 14
ATOM 14374 C CA . GLN A 1 44 ? 55.093 -0.717 10.326 1.00 0.00 14 GLN A CA 14
ATOM 14375 C C . GLN A 1 44 ? 53.645 -1.089 10.637 1.00 0.00 14 GLN A C 14
ATOM 14376 O O . GLN A 1 44 ? 53.372 -2.144 11.215 1.00 0.00 14 GLN A O 14
ATOM 14390 N N . ASP A 1 45 ? 52.730 -0.207 10.274 1.00 0.00 15 ASP A N 14
ATOM 14391 C CA . ASP A 1 45 ? 51.300 -0.478 10.399 1.00 0.00 15 ASP A CA 14
ATOM 14392 C C . ASP A 1 45 ? 50.640 -0.431 9.026 1.00 0.00 15 ASP A C 14
ATOM 14393 O O . ASP A 1 45 ? 49.708 -1.182 8.735 1.00 0.00 15 ASP A O 14
ATOM 14402 N N . ASN A 1 46 ? 51.137 0.464 8.187 1.00 0.00 16 ASN A N 14
ATOM 14403 C CA . ASN A 1 46 ? 50.682 0.585 6.809 1.00 0.00 16 ASN A CA 14
ATOM 14404 C C . ASN A 1 46 ? 51.889 0.640 5.892 1.00 0.00 16 ASN A C 14
ATOM 14405 O O . ASN A 1 46 ? 53.001 0.324 6.312 1.00 0.00 16 ASN A O 14
ATOM 14416 N N . GLY A 1 47 ? 51.681 1.071 4.654 1.00 0.00 17 GLY A N 14
ATOM 14417 C CA . GLY A 1 47 ? 52.792 1.269 3.743 1.00 0.00 17 GLY A CA 14
ATOM 14418 C C . GLY A 1 47 ? 53.483 2.594 3.998 1.00 0.00 17 GLY A C 14
ATOM 14419 O O . GLY A 1 47 ? 54.022 3.217 3.088 1.00 0.00 17 GLY A O 14
ATOM 14423 N N . HIS A 1 48 ? 53.448 3.034 5.243 1.00 0.00 18 HIS A N 14
ATOM 14424 C CA . HIS A 1 48 ? 54.075 4.276 5.651 1.00 0.00 18 HIS A CA 14
ATOM 14425 C C . HIS A 1 48 ? 54.896 4.019 6.904 1.00 0.00 18 HIS A C 14
ATOM 14426 O O . HIS A 1 48 ? 54.361 3.584 7.922 1.00 0.00 18 HIS A O 14
ATOM 14441 N N . ALA A 1 49 ? 56.187 4.280 6.827 1.00 0.00 19 ALA A N 14
ATOM 14442 C CA . ALA A 1 49 ? 57.085 3.990 7.929 1.00 0.00 19 ALA A CA 14
ATOM 14443 C C . ALA A 1 49 ? 57.227 5.198 8.843 1.00 0.00 19 ALA A C 14
ATOM 14444 O O . ALA A 1 49 ? 57.951 6.147 8.539 1.00 0.00 19 ALA A O 14
ATOM 14451 N N . ARG A 1 50 ? 56.510 5.170 9.950 1.00 0.00 20 ARG A N 14
ATOM 14452 C CA . ARG A 1 50 ? 56.603 6.232 10.933 1.00 0.00 20 ARG A CA 14
ATOM 14453 C C . ARG A 1 50 ? 57.515 5.814 12.072 1.00 0.00 20 ARG A C 14
ATOM 14454 O O . ARG A 1 50 ? 57.369 4.730 12.632 1.00 0.00 20 ARG A O 14
ATOM 14475 N N . CYS A 1 51 ? 58.472 6.665 12.392 1.00 0.00 21 CYS A N 14
ATOM 14476 C CA . CYS A 1 51 ? 59.412 6.384 13.461 1.00 0.00 21 CYS A CA 14
ATOM 14477 C C . CYS A 1 51 ? 58.730 6.434 14.819 1.00 0.00 21 CYS A C 14
ATOM 14478 O O . CYS A 1 51 ? 58.407 7.514 15.319 1.00 0.00 21 CYS A O 14
ATOM 14485 N N . ARG A 1 52 ? 58.526 5.271 15.420 1.00 0.00 22 ARG A N 14
ATOM 14486 C CA . ARG A 1 52 ? 57.952 5.185 16.759 1.00 0.00 22 ARG A CA 14
ATOM 14487 C C . ARG A 1 52 ? 59.050 5.439 17.797 1.00 0.00 22 ARG A C 14
ATOM 14488 O O . ARG A 1 52 ? 59.192 4.706 18.773 1.00 0.00 22 ARG A O 14
ATOM 14509 N N . SER A 1 53 ? 59.826 6.491 17.563 1.00 0.00 23 SER A N 14
ATOM 14510 C CA . SER A 1 53 ? 60.946 6.840 18.421 1.00 0.00 23 SER A CA 14
ATOM 14511 C C . SER A 1 53 ? 61.576 8.160 17.983 1.00 0.00 23 SER A C 14
ATOM 14512 O O . SER A 1 53 ? 61.379 9.193 18.621 1.00 0.00 23 SER A O 14
ATOM 14520 N N . CYS A 1 54 ? 62.308 8.121 16.869 1.00 0.00 24 CYS A N 14
ATOM 14521 C CA . CYS A 1 54 ? 63.051 9.284 16.388 1.00 0.00 24 CYS A CA 14
ATOM 14522 C C . CYS A 1 54 ? 62.134 10.403 15.868 1.00 0.00 24 CYS A C 14
ATOM 14523 O O . CYS A 1 54 ? 62.556 11.553 15.766 1.00 0.00 24 CYS A O 14
ATOM 14530 N N . GLY A 1 55 ? 60.886 10.069 15.548 1.00 0.00 25 GLY A N 14
ATOM 14531 C CA . GLY A 1 55 ? 59.918 11.090 15.163 1.00 0.00 25 GLY A CA 14
ATOM 14532 C C . GLY A 1 55 ? 60.059 11.557 13.723 1.00 0.00 25 GLY A C 14
ATOM 14533 O O . GLY A 1 55 ? 59.753 12.704 13.401 1.00 0.00 25 GLY A O 14
ATOM 14537 N N . GLU A 1 56 ? 60.525 10.673 12.862 1.00 0.00 26 GLU A N 14
ATOM 14538 C CA . GLU A 1 56 ? 60.661 10.966 11.441 1.00 0.00 26 GLU A CA 14
ATOM 14539 C C . GLU A 1 56 ? 59.529 10.297 10.660 1.00 0.00 26 GLU A C 14
ATOM 14540 O O . GLU A 1 56 ? 58.988 9.274 11.097 1.00 0.00 26 GLU A O 14
ATOM 14552 N N . PHE A 1 57 ? 59.154 10.884 9.532 1.00 0.00 27 PHE A N 14
ATOM 14553 C CA . PHE A 1 57 ? 58.085 10.336 8.711 1.00 0.00 27 PHE A CA 14
ATOM 14554 C C . PHE A 1 57 ? 58.622 9.880 7.358 1.00 0.00 27 PHE A C 14
ATOM 14555 O O . PHE A 1 57 ? 59.284 10.639 6.650 1.00 0.00 27 PHE A O 14
ATOM 14572 N N . ILE A 1 58 ? 58.362 8.625 7.028 1.00 0.00 28 ILE A N 14
ATOM 14573 C CA . ILE A 1 58 ? 58.743 8.068 5.739 1.00 0.00 28 ILE A CA 14
ATOM 14574 C C . ILE A 1 58 ? 57.556 7.322 5.145 1.00 0.00 28 ILE A C 14
ATOM 14575 O O . ILE A 1 58 ? 56.740 6.769 5.879 1.00 0.00 28 ILE A O 14
ATOM 14591 N N . GLU A 1 59 ? 57.435 7.316 3.831 1.00 0.00 29 GLU A N 14
ATOM 14592 C CA . GLU A 1 59 ? 56.401 6.530 3.188 1.00 0.00 29 GLU A CA 14
ATOM 14593 C C . GLU A 1 59 ? 57.026 5.463 2.305 1.00 0.00 29 GLU A C 14
ATOM 14594 O O . GLU A 1 59 ? 58.118 5.645 1.764 1.00 0.00 29 GLU A O 14
ATOM 14606 N N . MET A 1 60 ? 56.348 4.341 2.187 1.00 0.00 30 MET A N 14
ATOM 14607 C CA . MET A 1 60 ? 56.803 3.266 1.331 1.00 0.00 30 MET A CA 14
ATOM 14608 C C . MET A 1 60 ? 55.886 3.189 0.124 1.00 0.00 30 MET A C 14
ATOM 14609 O O . MET A 1 60 ? 54.708 2.848 0.246 1.00 0.00 30 MET A O 14
ATOM 14623 N N . LYS A 1 61 ? 56.426 3.523 -1.033 1.00 0.00 31 LYS A N 14
ATOM 14624 C CA . LYS A 1 61 ? 55.622 3.679 -2.232 1.00 0.00 31 LYS A CA 14
ATOM 14625 C C . LYS A 1 61 ? 55.193 2.320 -2.765 1.00 0.00 31 LYS A C 14
ATOM 14626 O O . LYS A 1 61 ? 56.031 1.481 -3.100 1.00 0.00 31 LYS A O 14
ATOM 14645 N N . ALA A 1 62 ? 53.884 2.107 -2.825 1.00 0.00 32 ALA A N 14
ATOM 14646 C CA . ALA A 1 62 ? 53.328 0.839 -3.276 1.00 0.00 32 ALA A CA 14
ATOM 14647 C C . ALA A 1 62 ? 53.344 0.748 -4.796 1.00 0.00 32 ALA A C 14
ATOM 14648 O O . ALA A 1 62 ? 52.450 1.265 -5.476 1.00 0.00 32 ALA A O 14
ATOM 14655 N N . LEU A 1 63 ? 54.374 0.107 -5.322 1.00 0.00 33 LEU A N 14
ATOM 14656 C CA . LEU A 1 63 ? 54.544 -0.028 -6.758 1.00 0.00 33 LEU A CA 14
ATOM 14657 C C . LEU A 1 63 ? 54.328 -1.468 -7.199 1.00 0.00 33 LEU A C 14
ATOM 14658 O O . LEU A 1 63 ? 54.388 -2.398 -6.394 1.00 0.00 33 LEU A O 14
ATOM 14674 N N . CYS A 1 64 ? 54.062 -1.646 -8.481 1.00 0.00 34 CYS A N 14
ATOM 14675 C CA . CYS A 1 64 ? 53.988 -2.975 -9.061 1.00 0.00 34 CYS A CA 14
ATOM 14676 C C . CYS A 1 64 ? 55.381 -3.403 -9.509 1.00 0.00 34 CYS A C 14
ATOM 14677 O O . CYS A 1 64 ? 55.982 -2.756 -10.362 1.00 0.00 34 CYS A O 14
ATOM 14684 N N . PRO A 1 65 ? 55.895 -4.514 -8.960 1.00 0.00 35 PRO A N 14
ATOM 14685 C CA . PRO A 1 65 ? 57.291 -4.943 -9.158 1.00 0.00 35 PRO A CA 14
ATOM 14686 C C . PRO A 1 65 ? 57.694 -5.114 -10.626 1.00 0.00 35 PRO A C 14
ATOM 14687 O O . PRO A 1 65 ? 58.878 -5.062 -10.959 1.00 0.00 35 PRO A O 14
ATOM 14698 N N . ASP A 1 66 ? 56.716 -5.303 -11.500 1.00 0.00 36 ASP A N 14
ATOM 14699 C CA . ASP A 1 66 ? 56.995 -5.562 -12.911 1.00 0.00 36 ASP A CA 14
ATOM 14700 C C . ASP A 1 66 ? 57.013 -4.285 -13.755 1.00 0.00 36 ASP A C 14
ATOM 14701 O O . ASP A 1 66 ? 57.472 -4.304 -14.896 1.00 0.00 36 ASP A O 14
ATOM 14710 N N . CYS A 1 67 ? 56.516 -3.177 -13.217 1.00 0.00 37 CYS A N 14
ATOM 14711 C CA . CYS A 1 67 ? 56.435 -1.944 -14.003 1.00 0.00 37 CYS A CA 14
ATOM 14712 C C . CYS A 1 67 ? 56.786 -0.695 -13.191 1.00 0.00 37 CYS A C 14
ATOM 14713 O O . CYS A 1 67 ? 56.797 0.405 -13.732 1.00 0.00 37 CYS A O 14
ATOM 14720 N N . HIS A 1 68 ? 57.066 -0.881 -11.899 1.00 0.00 38 HIS A N 14
ATOM 14721 C CA . HIS A 1 68 ? 57.402 0.204 -10.953 1.00 0.00 38 HIS A CA 14
ATOM 14722 C C . HIS A 1 68 ? 56.375 1.344 -10.950 1.00 0.00 38 HIS A C 14
ATOM 14723 O O . HIS A 1 68 ? 56.632 2.412 -10.391 1.00 0.00 38 HIS A O 14
ATOM 14738 N N . GLN A 1 69 ? 55.214 1.121 -11.551 1.00 0.00 39 GLN A N 14
ATOM 14739 C CA . GLN A 1 69 ? 54.169 2.130 -11.556 1.00 0.00 39 GLN A CA 14
ATOM 14740 C C . GLN A 1 69 ? 53.281 1.968 -10.333 1.00 0.00 39 GLN A C 14
ATOM 14741 O O . GLN A 1 69 ? 53.087 0.846 -9.847 1.00 0.00 39 GLN A O 14
ATOM 14755 N N . PRO A 1 70 ? 52.756 3.087 -9.808 1.00 0.00 40 PRO A N 14
ATOM 14756 C CA . PRO A 1 70 ? 51.878 3.086 -8.636 1.00 0.00 40 PRO A CA 14
ATOM 14757 C C . PRO A 1 70 ? 50.625 2.250 -8.857 1.00 0.00 40 PRO A C 14
ATOM 14758 O O . PRO A 1 70 ? 49.916 2.419 -9.852 1.00 0.00 40 PRO A O 14
ATOM 14769 N N . LEU A 1 71 ? 50.376 1.333 -7.937 1.00 0.00 41 LEU A N 14
ATOM 14770 C CA . LEU A 1 71 ? 49.189 0.500 -7.994 1.00 0.00 41 LEU A CA 14
ATOM 14771 C C . LEU A 1 71 ? 47.946 1.322 -7.697 1.00 0.00 41 LEU A C 14
ATOM 14772 O O . LEU A 1 71 ? 47.925 2.112 -6.750 1.00 0.00 41 LEU A O 14
ATOM 14788 N N . GLN A 1 72 ? 46.923 1.137 -8.519 1.00 0.00 42 GLN A N 14
ATOM 14789 C CA . GLN A 1 72 ? 45.657 1.826 -8.342 1.00 0.00 42 GLN A CA 14
ATOM 14790 C C . GLN A 1 72 ? 44.990 1.356 -7.058 1.00 0.00 42 GLN A C 14
ATOM 14791 O O . GLN A 1 72 ? 44.547 0.210 -6.962 1.00 0.00 42 GLN A O 14
ATOM 14805 N N . VAL A 1 73 ? 44.957 2.231 -6.065 1.00 0.00 43 VAL A N 14
ATOM 14806 C CA . VAL A 1 73 ? 44.342 1.911 -4.791 1.00 0.00 43 VAL A CA 14
ATOM 14807 C C . VAL A 1 73 ? 42.827 1.940 -4.920 1.00 0.00 43 VAL A C 14
ATOM 14808 O O . VAL A 1 73 ? 42.213 3.009 -4.961 1.00 0.00 43 VAL A O 14
ATOM 14821 N N . LEU A 1 74 ? 42.233 0.763 -5.021 1.00 0.00 44 LEU A N 14
ATOM 14822 C CA . LEU A 1 74 ? 40.791 0.647 -5.115 1.00 0.00 44 LEU A CA 14
ATOM 14823 C C . LEU A 1 74 ? 40.169 0.829 -3.740 1.00 0.00 44 LEU A C 14
ATOM 14824 O O . LEU A 1 74 ? 39.974 -0.135 -2.998 1.00 0.00 44 LEU A O 14
ATOM 14840 N N . LYS A 1 75 ? 39.922 2.082 -3.391 1.00 0.00 45 LYS A N 14
ATOM 14841 C CA . LYS A 1 75 ? 39.317 2.433 -2.116 1.00 0.00 45 LYS A CA 14
ATOM 14842 C C . LYS A 1 75 ? 37.803 2.475 -2.270 1.00 0.00 45 LYS A C 14
ATOM 14843 O O . LYS A 1 75 ? 37.233 3.496 -2.653 1.00 0.00 45 LYS A O 14
ATOM 14862 N N . ALA A 1 76 ? 37.161 1.350 -1.996 1.00 0.00 46 ALA A N 14
ATOM 14863 C CA . ALA A 1 76 ? 35.731 1.210 -2.234 1.00 0.00 46 ALA A CA 14
ATOM 14864 C C . ALA A 1 76 ? 34.932 1.320 -0.939 1.00 0.00 46 ALA A C 14
ATOM 14865 O O . ALA A 1 76 ? 33.786 0.872 -0.881 1.00 0.00 46 ALA A O 14
ATOM 14872 N N . CYS A 1 77 ? 35.541 1.928 0.081 1.00 0.00 47 CYS A N 14
ATOM 14873 C CA . CYS A 1 77 ? 34.914 2.085 1.395 1.00 0.00 47 CYS A CA 14
ATOM 14874 C C . CYS A 1 77 ? 34.724 0.734 2.075 1.00 0.00 47 CYS A C 14
ATOM 14875 O O . CYS A 1 77 ? 33.695 0.077 1.917 1.00 0.00 47 CYS A O 14
ATOM 14883 N N . GLY A 1 78 ? 35.739 0.311 2.812 1.00 0.00 48 GLY A N 14
ATOM 14884 C CA . GLY A 1 78 ? 35.685 -0.973 3.479 1.00 0.00 48 GLY A CA 14
ATOM 14885 C C . GLY A 1 78 ? 36.502 -2.013 2.747 1.00 0.00 48 GLY A C 14
ATOM 14886 O O . GLY A 1 78 ? 36.965 -2.989 3.337 1.00 0.00 48 GLY A O 14
ATOM 14890 N N . ALA A 1 79 ? 36.686 -1.787 1.456 1.00 0.00 49 ALA A N 14
ATOM 14891 C CA . ALA A 1 79 ? 37.471 -2.678 0.623 1.00 0.00 49 ALA A CA 14
ATOM 14892 C C . ALA A 1 79 ? 38.640 -1.923 0.010 1.00 0.00 49 ALA A C 14
ATOM 14893 O O . ALA A 1 79 ? 38.477 -0.786 -0.443 1.00 0.00 49 ALA A O 14
ATOM 14900 N N . VAL A 1 80 ? 39.813 -2.539 0.026 1.00 0.00 50 VAL A N 14
ATOM 14901 C CA . VAL A 1 80 ? 41.007 -1.934 -0.551 1.00 0.00 50 VAL A CA 14
ATOM 14902 C C . VAL A 1 80 ? 41.781 -2.962 -1.369 1.00 0.00 50 VAL A C 14
ATOM 14903 O O . VAL A 1 80 ? 42.293 -3.944 -0.829 1.00 0.00 50 VAL A O 14
ATOM 14916 N N . ASP A 1 81 ? 41.842 -2.744 -2.673 1.00 0.00 51 ASP A N 14
ATOM 14917 C CA . ASP A 1 81 ? 42.605 -3.618 -3.557 1.00 0.00 51 ASP A CA 14
ATOM 14918 C C . ASP A 1 81 ? 43.655 -2.818 -4.309 1.00 0.00 51 ASP A C 14
ATOM 14919 O O . ASP A 1 81 ? 43.504 -1.611 -4.500 1.00 0.00 51 ASP A O 14
ATOM 14928 N N . TYR A 1 82 ? 44.718 -3.486 -4.724 1.00 0.00 52 TYR A N 14
ATOM 14929 C CA . TYR A 1 82 ? 45.769 -2.843 -5.499 1.00 0.00 52 TYR A CA 14
ATOM 14930 C C . TYR A 1 82 ? 45.704 -3.319 -6.945 1.00 0.00 52 TYR A C 14
ATOM 14931 O O . TYR A 1 82 ? 45.999 -4.476 -7.235 1.00 0.00 52 TYR A O 14
ATOM 14949 N N . PHE A 1 83 ? 45.301 -2.435 -7.842 1.00 0.00 53 PHE A N 14
ATOM 14950 C CA . PHE A 1 83 ? 45.096 -2.807 -9.237 1.00 0.00 53 PHE A CA 14
ATOM 14951 C C . PHE A 1 83 ? 46.206 -2.258 -10.134 1.00 0.00 53 PHE A C 14
ATOM 14952 O O . PHE A 1 83 ? 46.582 -1.092 -10.032 1.00 0.00 53 PHE A O 14
ATOM 14969 N N . CYS A 1 84 ? 46.727 -3.103 -11.011 1.00 0.00 54 CYS A N 14
ATOM 14970 C CA . CYS A 1 84 ? 47.739 -2.681 -11.965 1.00 0.00 54 CYS A CA 14
ATOM 14971 C C . CYS A 1 84 ? 47.178 -2.698 -13.379 1.00 0.00 54 CYS A C 14
ATOM 14972 O O . CYS A 1 84 ? 47.027 -3.765 -13.985 1.00 0.00 54 CYS A O 14
ATOM 14979 N N . GLN A 1 85 ? 46.856 -1.520 -13.902 1.00 0.00 55 GLN A N 14
ATOM 14980 C CA . GLN A 1 85 ? 46.396 -1.407 -15.275 1.00 0.00 55 GLN A CA 14
ATOM 14981 C C . GLN A 1 85 ? 47.580 -1.572 -16.218 1.00 0.00 55 GLN A C 14
ATOM 14982 O O . GLN A 1 85 ? 48.319 -0.626 -16.482 1.00 0.00 55 GLN A O 14
ATOM 14996 N N . HIS A 1 86 ? 47.759 -2.800 -16.675 1.00 0.00 56 HIS A N 14
ATOM 14997 C CA . HIS A 1 86 ? 48.879 -3.195 -17.526 1.00 0.00 56 HIS A CA 14
ATOM 14998 C C . HIS A 1 86 ? 48.749 -4.679 -17.850 1.00 0.00 56 HIS A C 14
ATOM 14999 O O . HIS A 1 86 ? 49.735 -5.351 -18.154 1.00 0.00 56 HIS A O 14
ATOM 15014 N N . GLY A 1 87 ? 47.520 -5.185 -17.773 1.00 0.00 57 GLY A N 14
ATOM 15015 C CA . GLY A 1 87 ? 47.283 -6.604 -17.962 1.00 0.00 57 GLY A CA 14
ATOM 15016 C C . GLY A 1 87 ? 47.875 -7.435 -16.841 1.00 0.00 57 GLY A C 14
ATOM 15017 O O . GLY A 1 87 ? 48.256 -8.585 -17.045 1.00 0.00 57 GLY A O 14
ATOM 15021 N N . HIS A 1 88 ? 47.966 -6.848 -15.651 1.00 0.00 58 HIS A N 14
ATOM 15022 C CA . HIS A 1 88 ? 48.548 -7.543 -14.505 1.00 0.00 58 HIS A CA 14
ATOM 15023 C C . HIS A 1 88 ? 47.483 -7.849 -13.459 1.00 0.00 58 HIS A C 14
ATOM 15024 O O . HIS A 1 88 ? 47.649 -8.747 -12.634 1.00 0.00 58 HIS A O 14
ATOM 15038 N N . GLY A 1 89 ? 46.387 -7.100 -13.506 1.00 0.00 59 GLY A N 14
ATOM 15039 C CA . GLY A 1 89 ? 45.277 -7.346 -12.609 1.00 0.00 59 GLY A CA 14
ATOM 15040 C C . GLY A 1 89 ? 45.527 -6.824 -11.211 1.00 0.00 59 GLY A C 14
ATOM 15041 O O . GLY A 1 89 ? 46.237 -5.831 -11.027 1.00 0.00 59 GLY A O 14
ATOM 15045 N N . LEU A 1 90 ? 44.943 -7.491 -10.229 1.00 0.00 60 LEU A N 14
ATOM 15046 C CA . LEU A 1 90 ? 45.097 -7.096 -8.837 1.00 0.00 60 LEU A CA 14
ATOM 15047 C C . LEU A 1 90 ? 46.347 -7.723 -8.231 1.00 0.00 60 LEU A C 14
ATOM 15048 O O . LEU A 1 90 ? 46.568 -8.933 -8.338 1.00 0.00 60 LEU A O 14
ATOM 15064 N N . ILE A 1 91 ? 47.155 -6.895 -7.590 1.00 0.00 61 ILE A N 14
ATOM 15065 C CA . ILE A 1 91 ? 48.390 -7.344 -6.969 1.00 0.00 61 ILE A CA 14
ATOM 15066 C C . ILE A 1 91 ? 48.205 -7.476 -5.460 1.00 0.00 61 ILE A C 14
ATOM 15067 O O . ILE A 1 91 ? 47.759 -6.539 -4.799 1.00 0.00 61 ILE A O 14
ATOM 15083 N N . SER A 1 92 ? 48.525 -8.650 -4.928 1.00 0.00 62 SER A N 14
ATOM 15084 C CA . SER A 1 92 ? 48.444 -8.894 -3.495 1.00 0.00 62 SER A CA 14
ATOM 15085 C C . SER A 1 92 ? 49.414 -7.976 -2.750 1.00 0.00 62 SER A C 14
ATOM 15086 O O . SER A 1 92 ? 50.526 -7.729 -3.221 1.00 0.00 62 SER A O 14
ATOM 15094 N N . LYS A 1 93 ? 49.001 -7.496 -1.581 1.00 0.00 63 LYS A N 14
ATOM 15095 C CA . LYS A 1 93 ? 49.748 -6.471 -0.858 1.00 0.00 63 LYS A CA 14
ATOM 15096 C C . LYS A 1 93 ? 51.135 -6.966 -0.445 1.00 0.00 63 LYS A C 14
ATOM 15097 O O . LYS A 1 93 ? 52.089 -6.190 -0.391 1.00 0.00 63 LYS A O 14
ATOM 15116 N N . LYS A 1 94 ? 51.250 -8.258 -0.170 1.00 0.00 64 LYS A N 14
ATOM 15117 C CA . LYS A 1 94 ? 52.526 -8.830 0.244 1.00 0.00 64 LYS A CA 14
ATOM 15118 C C . LYS A 1 94 ? 53.461 -8.982 -0.960 1.00 0.00 64 LYS A C 14
ATOM 15119 O O . LYS A 1 94 ? 54.665 -9.192 -0.808 1.00 0.00 64 LYS A O 14
ATOM 15138 N N . ARG A 1 95 ? 52.899 -8.845 -2.154 1.00 0.00 65 ARG A N 14
ATOM 15139 C CA . ARG A 1 95 ? 53.672 -8.968 -3.383 1.00 0.00 65 ARG A CA 14
ATOM 15140 C C . ARG A 1 95 ? 53.973 -7.590 -3.962 1.00 0.00 65 ARG A C 14
ATOM 15141 O O . ARG A 1 95 ? 54.615 -7.469 -5.006 1.00 0.00 65 ARG A O 14
ATOM 15162 N N . VAL A 1 96 ? 53.501 -6.554 -3.282 1.00 0.00 66 VAL A N 14
ATOM 15163 C CA . VAL A 1 96 ? 53.704 -5.187 -3.733 1.00 0.00 66 VAL A CA 14
ATOM 15164 C C . VAL A 1 96 ? 55.145 -4.753 -3.487 1.00 0.00 66 VAL A C 14
ATOM 15165 O O . VAL A 1 96 ? 55.737 -5.082 -2.457 1.00 0.00 66 VAL A O 14
ATOM 15178 N N . GLU A 1 97 ? 55.706 -4.031 -4.443 1.00 0.00 67 GLU A N 14
ATOM 15179 C CA . GLU A 1 97 ? 57.060 -3.528 -4.321 1.00 0.00 67 GLU A CA 14
ATOM 15180 C C . GLU A 1 97 ? 57.045 -2.198 -3.581 1.00 0.00 67 GLU A C 14
ATOM 15181 O O . GLU A 1 97 ? 56.635 -1.175 -4.127 1.00 0.00 67 GLU A O 14
ATOM 15193 N N . PHE A 1 98 ? 57.456 -2.230 -2.325 1.00 0.00 68 PHE A N 14
ATOM 15194 C CA . PHE A 1 98 ? 57.495 -1.035 -1.505 1.00 0.00 68 PHE A CA 14
ATOM 15195 C C . PHE A 1 98 ? 58.889 -0.432 -1.521 1.00 0.00 68 PHE A C 14
ATOM 15196 O O . PHE A 1 98 ? 59.833 -1.005 -0.970 1.00 0.00 68 PHE A O 14
ATOM 15213 N N . VAL A 1 99 ? 59.020 0.705 -2.173 1.00 0.00 69 VAL A N 14
ATOM 15214 C CA . VAL A 1 99 ? 60.287 1.409 -2.225 1.00 0.00 69 VAL A CA 14
ATOM 15215 C C . VAL A 1 99 ? 60.291 2.557 -1.226 1.00 0.00 69 VAL A C 14
ATOM 15216 O O . VAL A 1 99 ? 59.238 3.123 -0.913 1.00 0.00 69 VAL A O 14
ATOM 15229 N N . LEU A 1 100 ? 61.466 2.887 -0.716 1.00 0.00 70 LEU A N 14
ATOM 15230 C CA . LEU A 1 100 ? 61.593 3.901 0.315 1.00 0.00 70 LEU A CA 14
ATOM 15231 C C . LEU A 1 100 ? 61.596 5.291 -0.311 1.00 0.00 70 LEU A C 14
ATOM 15232 O O . LEU A 1 100 ? 62.571 5.691 -0.951 1.00 0.00 70 LEU A O 14
ATOM 15248 N N . ALA A 1 101 ? 60.500 6.014 -0.139 1.00 0.00 71 ALA A N 14
ATOM 15249 C CA . ALA A 1 101 ? 60.361 7.338 -0.722 1.00 0.00 71 ALA A CA 14
ATOM 15250 C C . ALA A 1 101 ? 60.808 8.408 0.264 1.00 0.00 71 ALA A C 14
ATOM 15251 O O . ALA A 1 101 ? 60.012 8.777 1.149 1.00 0.00 71 ALA A O 14
ATOM 15261 N N . MET A 1 31 ? 62.631 -8.332 7.291 1.00 0.00 1 MET A N 15
ATOM 15262 C CA . MET A 1 31 ? 61.565 -7.324 7.058 1.00 0.00 1 MET A CA 15
ATOM 15263 C C . MET A 1 31 ? 61.647 -6.189 8.074 1.00 0.00 1 MET A C 15
ATOM 15264 O O . MET A 1 31 ? 60.691 -5.440 8.262 1.00 0.00 1 MET A O 15
ATOM 15278 N N . GLU A 1 32 ? 62.797 -6.056 8.717 1.00 0.00 2 GLU A N 15
ATOM 15279 C CA . GLU A 1 32 ? 63.023 -4.984 9.670 1.00 0.00 2 GLU A CA 15
ATOM 15280 C C . GLU A 1 32 ? 63.889 -3.897 9.040 1.00 0.00 2 GLU A C 15
ATOM 15281 O O . GLU A 1 32 ? 65.115 -4.013 8.970 1.00 0.00 2 GLU A O 15
ATOM 15293 N N . LEU A 1 33 ? 63.242 -2.856 8.545 1.00 0.00 3 LEU A N 15
ATOM 15294 C CA . LEU A 1 33 ? 63.947 -1.763 7.895 1.00 0.00 3 LEU A CA 15
ATOM 15295 C C . LEU A 1 33 ? 64.412 -0.744 8.927 1.00 0.00 3 LEU A C 15
ATOM 15296 O O . LEU A 1 33 ? 63.956 -0.751 10.070 1.00 0.00 3 LEU A O 15
ATOM 15312 N N . HIS A 1 34 ? 65.336 0.113 8.528 1.00 0.00 4 HIS A N 15
ATOM 15313 C CA . HIS A 1 34 ? 65.834 1.163 9.405 1.00 0.00 4 HIS A CA 15
ATOM 15314 C C . HIS A 1 34 ? 65.414 2.528 8.880 1.00 0.00 4 HIS A C 15
ATOM 15315 O O . HIS A 1 34 ? 65.201 2.700 7.682 1.00 0.00 4 HIS A O 15
ATOM 15330 N N . CYS A 1 35 ? 65.296 3.490 9.784 1.00 0.00 5 CYS A N 15
ATOM 15331 C CA . CYS A 1 35 ? 64.928 4.850 9.416 1.00 0.00 5 CYS A CA 15
ATOM 15332 C C . CYS A 1 35 ? 66.136 5.522 8.764 1.00 0.00 5 CYS A C 15
ATOM 15333 O O . CYS A 1 35 ? 67.170 5.676 9.401 1.00 0.00 5 CYS A O 15
ATOM 15340 N N . PRO A 1 36 ? 66.012 5.917 7.488 1.00 0.00 6 PRO A N 15
ATOM 15341 C CA . PRO A 1 36 ? 67.139 6.401 6.669 1.00 0.00 6 PRO A CA 15
ATOM 15342 C C . PRO A 1 36 ? 68.048 7.408 7.375 1.00 0.00 6 PRO A C 15
ATOM 15343 O O . PRO A 1 36 ? 69.253 7.434 7.132 1.00 0.00 6 PRO A O 15
ATOM 15354 N N . GLN A 1 37 ? 67.481 8.230 8.247 1.00 0.00 7 GLN A N 15
ATOM 15355 C CA . GLN A 1 37 ? 68.257 9.255 8.925 1.00 0.00 7 GLN A CA 15
ATOM 15356 C C . GLN A 1 37 ? 68.828 8.739 10.249 1.00 0.00 7 GLN A C 15
ATOM 15357 O O . GLN A 1 37 ? 70.020 8.451 10.356 1.00 0.00 7 GLN A O 15
ATOM 15371 N N . CYS A 1 38 ? 67.958 8.598 11.240 1.00 0.00 8 CYS A N 15
ATOM 15372 C CA . CYS A 1 38 ? 68.373 8.283 12.607 1.00 0.00 8 CYS A CA 15
ATOM 15373 C C . CYS A 1 38 ? 68.546 6.781 12.833 1.00 0.00 8 CYS A C 15
ATOM 15374 O O . CYS A 1 38 ? 68.855 6.347 13.944 1.00 0.00 8 CYS A O 15
ATOM 15381 N N . GLN A 1 39 ? 68.349 5.999 11.779 1.00 0.00 9 GLN A N 15
ATOM 15382 C CA . GLN A 1 39 ? 68.449 4.542 11.840 1.00 0.00 9 GLN A CA 15
ATOM 15383 C C . GLN A 1 39 ? 67.407 3.946 12.789 1.00 0.00 9 GLN A C 15
ATOM 15384 O O . GLN A 1 39 ? 66.225 3.889 12.447 1.00 0.00 9 GLN A O 15
ATOM 15398 N N . HIS A 1 40 ? 67.845 3.541 13.982 1.00 0.00 10 HIS A N 15
ATOM 15399 C CA . HIS A 1 40 ? 66.984 2.878 14.968 1.00 0.00 10 HIS A CA 15
ATOM 15400 C C . HIS A 1 40 ? 66.259 1.676 14.347 1.00 0.00 10 HIS A C 15
ATOM 15401 O O . HIS A 1 40 ? 66.800 0.571 14.316 1.00 0.00 10 HIS A O 15
ATOM 15416 N N . VAL A 1 41 ? 65.053 1.908 13.835 1.00 0.00 11 VAL A N 15
ATOM 15417 C CA . VAL A 1 41 ? 64.253 0.863 13.209 1.00 0.00 11 VAL A CA 15
ATOM 15418 C C . VAL A 1 41 ? 62.945 1.456 12.690 1.00 0.00 11 VAL A C 15
ATOM 15419 O O . VAL A 1 41 ? 62.420 2.416 13.264 1.00 0.00 11 VAL A O 15
ATOM 15432 N N . LEU A 1 42 ? 62.453 0.917 11.586 1.00 0.00 12 LEU A N 15
ATOM 15433 C CA . LEU A 1 42 ? 61.161 1.309 11.050 1.00 0.00 12 LEU A CA 15
ATOM 15434 C C . LEU A 1 42 ? 60.093 0.320 11.483 1.00 0.00 12 LEU A C 15
ATOM 15435 O O . LEU A 1 42 ? 59.971 -0.764 10.914 1.00 0.00 12 LEU A O 15
ATOM 15451 N N . ASP A 1 43 ? 59.340 0.684 12.505 1.00 0.00 13 ASP A N 15
ATOM 15452 C CA . ASP A 1 43 ? 58.234 -0.144 12.948 1.00 0.00 13 ASP A CA 15
ATOM 15453 C C . ASP A 1 43 ? 56.986 0.263 12.183 1.00 0.00 13 ASP A C 15
ATOM 15454 O O . ASP A 1 43 ? 56.255 1.172 12.586 1.00 0.00 13 ASP A O 15
ATOM 15463 N N . GLN A 1 44 ? 56.778 -0.406 11.063 1.00 0.00 14 GLN A N 15
ATOM 15464 C CA . GLN A 1 44 ? 55.760 -0.014 10.103 1.00 0.00 14 GLN A CA 15
ATOM 15465 C C . GLN A 1 44 ? 54.362 -0.335 10.615 1.00 0.00 14 GLN A C 15
ATOM 15466 O O . GLN A 1 44 ? 54.079 -1.460 11.016 1.00 0.00 14 GLN A O 15
ATOM 15480 N N . ASP A 1 45 ? 53.501 0.680 10.612 1.00 0.00 15 ASP A N 15
ATOM 15481 C CA . ASP A 1 45 ? 52.114 0.509 11.034 1.00 0.00 15 ASP A CA 15
ATOM 15482 C C . ASP A 1 45 ? 51.385 -0.404 10.063 1.00 0.00 15 ASP A C 15
ATOM 15483 O O . ASP A 1 45 ? 50.846 -1.441 10.444 1.00 0.00 15 ASP A O 15
ATOM 15492 N N . ASN A 1 46 ? 51.384 0.000 8.800 1.00 0.00 16 ASN A N 15
ATOM 15493 C CA . ASN A 1 46 ? 50.722 -0.753 7.740 1.00 0.00 16 ASN A CA 15
ATOM 15494 C C . ASN A 1 46 ? 51.051 -0.119 6.393 1.00 0.00 16 ASN A C 15
ATOM 15495 O O . ASN A 1 46 ? 51.616 -0.761 5.513 1.00 0.00 16 ASN A O 15
ATOM 15506 N N . GLY A 1 47 ? 50.708 1.158 6.251 1.00 0.00 17 GLY A N 15
ATOM 15507 C CA . GLY A 1 47 ? 50.996 1.873 5.020 1.00 0.00 17 GLY A CA 15
ATOM 15508 C C . GLY A 1 47 ? 51.962 3.022 5.233 1.00 0.00 17 GLY A C 15
ATOM 15509 O O . GLY A 1 47 ? 52.096 3.900 4.385 1.00 0.00 17 GLY A O 15
ATOM 15513 N N . HIS A 1 48 ? 52.632 3.018 6.375 1.00 0.00 18 HIS A N 15
ATOM 15514 C CA . HIS A 1 48 ? 53.596 4.061 6.704 1.00 0.00 18 HIS A CA 15
ATOM 15515 C C . HIS A 1 48 ? 54.845 3.458 7.318 1.00 0.00 18 HIS A C 15
ATOM 15516 O O . HIS A 1 48 ? 54.761 2.535 8.130 1.00 0.00 18 HIS A O 15
ATOM 15531 N N . ALA A 1 49 ? 55.998 3.976 6.931 1.00 0.00 19 ALA A N 15
ATOM 15532 C CA . ALA A 1 49 ? 57.246 3.592 7.559 1.00 0.00 19 ALA A CA 15
ATOM 15533 C C . ALA A 1 49 ? 57.547 4.562 8.691 1.00 0.00 19 ALA A C 15
ATOM 15534 O O . ALA A 1 49 ? 58.170 5.606 8.486 1.00 0.00 19 ALA A O 15
ATOM 15541 N N . ARG A 1 50 ? 57.071 4.228 9.879 1.00 0.00 20 ARG A N 15
ATOM 15542 C CA . ARG A 1 50 ? 57.165 5.126 11.017 1.00 0.00 20 ARG A CA 15
ATOM 15543 C C . ARG A 1 50 ? 58.296 4.724 11.949 1.00 0.00 20 ARG A C 15
ATOM 15544 O O . ARG A 1 50 ? 58.305 3.628 12.511 1.00 0.00 20 ARG A O 15
ATOM 15565 N N . CYS A 1 51 ? 59.260 5.617 12.093 1.00 0.00 21 CYS A N 15
ATOM 15566 C CA . CYS A 1 51 ? 60.334 5.426 13.043 1.00 0.00 21 CYS A CA 15
ATOM 15567 C C . CYS A 1 51 ? 59.876 5.909 14.405 1.00 0.00 21 CYS A C 15
ATOM 15568 O O . CYS A 1 51 ? 60.025 7.087 14.733 1.00 0.00 21 CYS A O 15
ATOM 15575 N N . ARG A 1 52 ? 59.288 4.998 15.174 1.00 0.00 22 ARG A N 15
ATOM 15576 C CA . ARG A 1 52 ? 58.728 5.325 16.477 1.00 0.00 22 ARG A CA 15
ATOM 15577 C C . ARG A 1 52 ? 59.828 5.770 17.435 1.00 0.00 22 ARG A C 15
ATOM 15578 O O . ARG A 1 52 ? 60.433 4.949 18.128 1.00 0.00 22 ARG A O 15
ATOM 15599 N N . SER A 1 53 ? 60.090 7.072 17.431 1.00 0.00 23 SER A N 15
ATOM 15600 C CA . SER A 1 53 ? 61.157 7.673 18.217 1.00 0.00 23 SER A CA 15
ATOM 15601 C C . SER A 1 53 ? 61.330 9.126 17.801 1.00 0.00 23 SER A C 15
ATOM 15602 O O . SER A 1 53 ? 61.287 10.036 18.628 1.00 0.00 23 SER A O 15
ATOM 15610 N N . CYS A 1 54 ? 61.503 9.336 16.503 1.00 0.00 24 CYS A N 15
ATOM 15611 C CA . CYS A 1 54 ? 61.815 10.656 15.975 1.00 0.00 24 CYS A CA 15
ATOM 15612 C C . CYS A 1 54 ? 60.560 11.405 15.547 1.00 0.00 24 CYS A C 15
ATOM 15613 O O . CYS A 1 54 ? 60.590 12.619 15.357 1.00 0.00 24 CYS A O 15
ATOM 15620 N N . GLY A 1 55 ? 59.460 10.681 15.384 1.00 0.00 25 GLY A N 15
ATOM 15621 C CA . GLY A 1 55 ? 58.260 11.278 14.829 1.00 0.00 25 GLY A CA 15
ATOM 15622 C C . GLY A 1 55 ? 58.288 11.231 13.316 1.00 0.00 25 GLY A C 15
ATOM 15623 O O . GLY A 1 55 ? 57.264 11.019 12.668 1.00 0.00 25 GLY A O 15
ATOM 15627 N N . GLU A 1 56 ? 59.486 11.443 12.780 1.00 0.00 26 GLU A N 15
ATOM 15628 C CA . GLU A 1 56 ? 59.787 11.281 11.363 1.00 0.00 26 GLU A CA 15
ATOM 15629 C C . GLU A 1 56 ? 59.253 9.945 10.834 1.00 0.00 26 GLU A C 15
ATOM 15630 O O . GLU A 1 56 ? 59.770 8.869 11.164 1.00 0.00 26 GLU A O 15
ATOM 15642 N N . PHE A 1 57 ? 58.186 10.025 10.050 1.00 0.00 27 PHE A N 15
ATOM 15643 C CA . PHE A 1 57 ? 57.600 8.854 9.421 1.00 0.00 27 PHE A CA 15
ATOM 15644 C C . PHE A 1 57 ? 57.479 9.093 7.924 1.00 0.00 27 PHE A C 15
ATOM 15645 O O . PHE A 1 57 ? 57.068 10.169 7.486 1.00 0.00 27 PHE A O 15
ATOM 15662 N N . ILE A 1 58 ? 57.855 8.099 7.143 1.00 0.00 28 ILE A N 15
ATOM 15663 C CA . ILE A 1 58 ? 57.918 8.258 5.701 1.00 0.00 28 ILE A CA 15
ATOM 15664 C C . ILE A 1 58 ? 56.825 7.447 5.012 1.00 0.00 28 ILE A C 15
ATOM 15665 O O . ILE A 1 58 ? 56.542 6.309 5.395 1.00 0.00 28 ILE A O 15
ATOM 15681 N N . GLU A 1 59 ? 56.194 8.049 4.012 1.00 0.00 29 GLU A N 15
ATOM 15682 C CA . GLU A 1 59 ? 55.235 7.344 3.179 1.00 0.00 29 GLU A CA 15
ATOM 15683 C C . GLU A 1 59 ? 55.968 6.387 2.259 1.00 0.00 29 GLU A C 15
ATOM 15684 O O . GLU A 1 59 ? 57.147 6.579 1.956 1.00 0.00 29 GLU A O 15
ATOM 15696 N N . MET A 1 60 ? 55.281 5.356 1.818 1.00 0.00 30 MET A N 15
ATOM 15697 C CA . MET A 1 60 ? 55.894 4.374 0.949 1.00 0.00 30 MET A CA 15
ATOM 15698 C C . MET A 1 60 ? 55.122 4.281 -0.353 1.00 0.00 30 MET A C 15
ATOM 15699 O O . MET A 1 60 ? 53.891 4.274 -0.353 1.00 0.00 30 MET A O 15
ATOM 15713 N N . LYS A 1 61 ? 55.848 4.228 -1.454 1.00 0.00 31 LYS A N 15
ATOM 15714 C CA . LYS A 1 61 ? 55.230 4.182 -2.766 1.00 0.00 31 LYS A CA 15
ATOM 15715 C C . LYS A 1 61 ? 54.867 2.755 -3.123 1.00 0.00 31 LYS A C 15
ATOM 15716 O O . LYS A 1 61 ? 55.728 1.870 -3.134 1.00 0.00 31 LYS A O 15
ATOM 15735 N N . ALA A 1 62 ? 53.592 2.535 -3.391 1.00 0.00 32 ALA A N 15
ATOM 15736 C CA . ALA A 1 62 ? 53.112 1.228 -3.788 1.00 0.00 32 ALA A CA 15
ATOM 15737 C C . ALA A 1 62 ? 53.321 1.021 -5.281 1.00 0.00 32 ALA A C 15
ATOM 15738 O O . ALA A 1 62 ? 52.508 1.453 -6.102 1.00 0.00 32 ALA A O 15
ATOM 15745 N N . LEU A 1 63 ? 54.431 0.395 -5.631 1.00 0.00 33 LEU A N 15
ATOM 15746 C CA . LEU A 1 63 ? 54.743 0.127 -7.023 1.00 0.00 33 LEU A CA 15
ATOM 15747 C C . LEU A 1 63 ? 54.478 -1.336 -7.348 1.00 0.00 33 LEU A C 15
ATOM 15748 O O . LEU A 1 63 ? 54.354 -2.171 -6.451 1.00 0.00 33 LEU A O 15
ATOM 15764 N N . CYS A 1 64 ? 54.377 -1.642 -8.627 1.00 0.00 34 CYS A N 15
ATOM 15765 C CA . CYS A 1 64 ? 54.200 -3.015 -9.061 1.00 0.00 34 CYS A CA 15
ATOM 15766 C C . CYS A 1 64 ? 55.562 -3.693 -9.163 1.00 0.00 34 CYS A C 15
ATOM 15767 O O . CYS A 1 64 ? 56.480 -3.143 -9.767 1.00 0.00 34 CYS A O 15
ATOM 15774 N N . PRO A 1 65 ? 55.708 -4.893 -8.577 1.00 0.00 35 PRO A N 15
ATOM 15775 C CA . PRO A 1 65 ? 56.994 -5.606 -8.526 1.00 0.00 35 PRO A CA 15
ATOM 15776 C C . PRO A 1 65 ? 57.597 -5.841 -9.910 1.00 0.00 35 PRO A C 15
ATOM 15777 O O . PRO A 1 65 ? 58.813 -5.797 -10.084 1.00 0.00 35 PRO A O 15
ATOM 15788 N N . ASP A 1 66 ? 56.737 -6.076 -10.891 1.00 0.00 36 ASP A N 15
ATOM 15789 C CA . ASP A 1 66 ? 57.179 -6.369 -12.250 1.00 0.00 36 ASP A CA 15
ATOM 15790 C C . ASP A 1 66 ? 57.521 -5.096 -13.033 1.00 0.00 36 ASP A C 15
ATOM 15791 O O . ASP A 1 66 ? 58.691 -4.774 -13.222 1.00 0.00 36 ASP A O 15
ATOM 15800 N N . CYS A 1 67 ? 56.498 -4.372 -13.471 1.00 0.00 37 CYS A N 15
ATOM 15801 C CA . CYS A 1 67 ? 56.677 -3.203 -14.330 1.00 0.00 37 CYS A CA 15
ATOM 15802 C C . CYS A 1 67 ? 57.217 -1.991 -13.567 1.00 0.00 37 CYS A C 15
ATOM 15803 O O . CYS A 1 67 ? 57.582 -0.985 -14.179 1.00 0.00 37 CYS A O 15
ATOM 15810 N N . HIS A 1 68 ? 57.247 -2.088 -12.238 1.00 0.00 38 HIS A N 15
ATOM 15811 C CA . HIS A 1 68 ? 57.761 -1.017 -11.367 1.00 0.00 38 HIS A CA 15
ATOM 15812 C C . HIS A 1 68 ? 56.930 0.256 -11.451 1.00 0.00 38 HIS A C 15
ATOM 15813 O O . HIS A 1 68 ? 57.279 1.272 -10.856 1.00 0.00 38 HIS A O 15
ATOM 15828 N N . GLN A 1 69 ? 55.823 0.198 -12.171 1.00 0.00 39 GLN A N 15
ATOM 15829 C CA . GLN A 1 69 ? 54.941 1.339 -12.281 1.00 0.00 39 GLN A CA 15
ATOM 15830 C C . GLN A 1 69 ? 53.961 1.344 -11.115 1.00 0.00 39 GLN A C 15
ATOM 15831 O O . GLN A 1 69 ? 53.544 0.279 -10.650 1.00 0.00 39 GLN A O 15
ATOM 15845 N N . PRO A 1 70 ? 53.604 2.541 -10.622 1.00 0.00 40 PRO A N 15
ATOM 15846 C CA . PRO A 1 70 ? 52.743 2.707 -9.447 1.00 0.00 40 PRO A CA 15
ATOM 15847 C C . PRO A 1 70 ? 51.424 1.953 -9.554 1.00 0.00 40 PRO A C 15
ATOM 15848 O O . PRO A 1 70 ? 50.831 1.848 -10.631 1.00 0.00 40 PRO A O 15
ATOM 15859 N N . LEU A 1 71 ? 50.982 1.423 -8.429 1.00 0.00 41 LEU A N 15
ATOM 15860 C CA . LEU A 1 71 ? 49.730 0.699 -8.369 1.00 0.00 41 LEU A CA 15
ATOM 15861 C C . LEU A 1 71 ? 48.597 1.639 -8.002 1.00 0.00 41 LEU A C 15
ATOM 15862 O O . LEU A 1 71 ? 48.745 2.497 -7.131 1.00 0.00 41 LEU A O 15
ATOM 15878 N N . GLN A 1 72 ? 47.472 1.487 -8.679 1.00 0.00 42 GLN A N 15
ATOM 15879 C CA . GLN A 1 72 ? 46.307 2.295 -8.390 1.00 0.00 42 GLN A CA 15
ATOM 15880 C C . GLN A 1 72 ? 45.675 1.826 -7.088 1.00 0.00 42 GLN A C 15
ATOM 15881 O O . GLN A 1 72 ? 45.169 0.705 -7.000 1.00 0.00 42 GLN A O 15
ATOM 15895 N N . VAL A 1 73 ? 45.743 2.671 -6.075 1.00 0.00 43 VAL A N 15
ATOM 15896 C CA . VAL A 1 73 ? 45.218 2.339 -4.763 1.00 0.00 43 VAL A CA 15
ATOM 15897 C C . VAL A 1 73 ? 43.697 2.382 -4.774 1.00 0.00 43 VAL A C 15
ATOM 15898 O O . VAL A 1 73 ? 43.096 3.432 -5.008 1.00 0.00 43 VAL A O 15
ATOM 15911 N N . LEU A 1 74 ? 43.082 1.233 -4.537 1.00 0.00 44 LEU A N 15
ATOM 15912 C CA . LEU A 1 74 ? 41.633 1.118 -4.543 1.00 0.00 44 LEU A CA 15
ATOM 15913 C C . LEU A 1 74 ? 41.109 0.959 -3.122 1.00 0.00 44 LEU A C 15
ATOM 15914 O O . LEU A 1 74 ? 41.058 -0.153 -2.604 1.00 0.00 44 LEU A O 15
ATOM 15930 N N . LYS A 1 75 ? 40.754 2.059 -2.479 1.00 0.00 45 LYS A N 15
ATOM 15931 C CA . LYS A 1 75 ? 40.166 1.982 -1.153 1.00 0.00 45 LYS A CA 15
ATOM 15932 C C . LYS A 1 75 ? 38.649 2.053 -1.250 1.00 0.00 45 LYS A C 15
ATOM 15933 O O . LYS A 1 75 ? 38.086 3.097 -1.580 1.00 0.00 45 LYS A O 15
ATOM 15952 N N . ALA A 1 76 ? 37.994 0.939 -0.967 1.00 0.00 46 ALA A N 15
ATOM 15953 C CA . ALA A 1 76 ? 36.545 0.866 -1.042 1.00 0.00 46 ALA A CA 15
ATOM 15954 C C . ALA A 1 76 ? 35.944 0.773 0.353 1.00 0.00 46 ALA A C 15
ATOM 15955 O O . ALA A 1 76 ? 35.770 -0.321 0.889 1.00 0.00 46 ALA A O 15
ATOM 15962 N N . CYS A 1 77 ? 35.669 1.938 0.942 1.00 0.00 47 CYS A N 15
ATOM 15963 C CA . CYS A 1 77 ? 35.086 2.037 2.281 1.00 0.00 47 CYS A CA 15
ATOM 15964 C C . CYS A 1 77 ? 36.068 1.557 3.358 1.00 0.00 47 CYS A C 15
ATOM 15965 O O . CYS A 1 77 ? 36.613 2.365 4.112 1.00 0.00 47 CYS A O 15
ATOM 15973 N N . GLY A 1 78 ? 36.305 0.252 3.417 1.00 0.00 48 GLY A N 15
ATOM 15974 C CA . GLY A 1 78 ? 37.174 -0.301 4.438 1.00 0.00 48 GLY A CA 15
ATOM 15975 C C . GLY A 1 78 ? 38.377 -1.015 3.858 1.00 0.00 48 GLY A C 15
ATOM 15976 O O . GLY A 1 78 ? 39.500 -0.840 4.334 1.00 0.00 48 GLY A O 15
ATOM 15980 N N . ALA A 1 79 ? 38.148 -1.821 2.832 1.00 0.00 49 ALA A N 15
ATOM 15981 C CA . ALA A 1 79 ? 39.217 -2.590 2.214 1.00 0.00 49 ALA A CA 15
ATOM 15982 C C . ALA A 1 79 ? 39.977 -1.755 1.193 1.00 0.00 49 ALA A C 15
ATOM 15983 O O . ALA A 1 79 ? 39.453 -0.774 0.661 1.00 0.00 49 ALA A O 15
ATOM 15990 N N . VAL A 1 80 ? 41.212 -2.146 0.929 1.00 0.00 50 VAL A N 15
ATOM 15991 C CA . VAL A 1 80 ? 42.044 -1.453 -0.036 1.00 0.00 50 VAL A CA 15
ATOM 15992 C C . VAL A 1 80 ? 42.818 -2.456 -0.889 1.00 0.00 50 VAL A C 15
ATOM 15993 O O . VAL A 1 80 ? 43.350 -3.442 -0.374 1.00 0.00 50 VAL A O 15
ATOM 16006 N N . ASP A 1 81 ? 42.842 -2.225 -2.195 1.00 0.00 51 ASP A N 15
ATOM 16007 C CA . ASP A 1 81 ? 43.590 -3.076 -3.110 1.00 0.00 51 ASP A CA 15
ATOM 16008 C C . ASP A 1 81 ? 44.582 -2.251 -3.907 1.00 0.00 51 ASP A C 15
ATOM 16009 O O . ASP A 1 81 ? 44.563 -1.020 -3.864 1.00 0.00 51 ASP A O 15
ATOM 16018 N N . TYR A 1 82 ? 45.448 -2.935 -4.633 1.00 0.00 52 TYR A N 15
ATOM 16019 C CA . TYR A 1 82 ? 46.435 -2.279 -5.473 1.00 0.00 52 TYR A CA 15
ATOM 16020 C C . TYR A 1 82 ? 46.295 -2.783 -6.901 1.00 0.00 52 TYR A C 15
ATOM 16021 O O . TYR A 1 82 ? 46.527 -3.956 -7.181 1.00 0.00 52 TYR A O 15
ATOM 16039 N N . PHE A 1 83 ? 45.892 -1.898 -7.794 1.00 0.00 53 PHE A N 15
ATOM 16040 C CA . PHE A 1 83 ? 45.543 -2.286 -9.150 1.00 0.00 53 PHE A CA 15
ATOM 16041 C C . PHE A 1 83 ? 46.634 -1.906 -10.149 1.00 0.00 53 PHE A C 15
ATOM 16042 O O . PHE A 1 83 ? 46.958 -0.730 -10.319 1.00 0.00 53 PHE A O 15
ATOM 16059 N N . CYS A 1 84 ? 47.201 -2.913 -10.799 1.00 0.00 54 CYS A N 15
ATOM 16060 C CA . CYS A 1 84 ? 48.153 -2.696 -11.878 1.00 0.00 54 CYS A CA 15
ATOM 16061 C C . CYS A 1 84 ? 47.435 -2.760 -13.214 1.00 0.00 54 CYS A C 15
ATOM 16062 O O . CYS A 1 84 ? 47.222 -3.847 -13.767 1.00 0.00 54 CYS A O 15
ATOM 16069 N N . GLN A 1 85 ? 47.031 -1.605 -13.721 1.00 0.00 55 GLN A N 15
ATOM 16070 C CA . GLN A 1 85 ? 46.372 -1.554 -15.012 1.00 0.00 55 GLN A CA 15
ATOM 16071 C C . GLN A 1 85 ? 47.420 -1.642 -16.110 1.00 0.00 55 GLN A C 15
ATOM 16072 O O . GLN A 1 85 ? 47.998 -0.637 -16.512 1.00 0.00 55 GLN A O 15
ATOM 16086 N N . HIS A 1 86 ? 47.637 -2.864 -16.579 1.00 0.00 56 HIS A N 15
ATOM 16087 C CA . HIS A 1 86 ? 48.667 -3.187 -17.569 1.00 0.00 56 HIS A CA 15
ATOM 16088 C C . HIS A 1 86 ? 48.573 -4.665 -17.920 1.00 0.00 56 HIS A C 15
ATOM 16089 O O . HIS A 1 86 ? 49.568 -5.301 -18.261 1.00 0.00 56 HIS A O 15
ATOM 16104 N N . GLY A 1 87 ? 47.368 -5.207 -17.825 1.00 0.00 57 GLY A N 15
ATOM 16105 C CA . GLY A 1 87 ? 47.173 -6.622 -18.071 1.00 0.00 57 GLY A CA 15
ATOM 16106 C C . GLY A 1 87 ? 47.599 -7.477 -16.892 1.00 0.00 57 GLY A C 15
ATOM 16107 O O . GLY A 1 87 ? 47.828 -8.677 -17.035 1.00 0.00 57 GLY A O 15
ATOM 16111 N N . HIS A 1 88 ? 47.720 -6.858 -15.723 1.00 0.00 58 HIS A N 15
ATOM 16112 C CA . HIS A 1 88 ? 48.085 -7.589 -14.513 1.00 0.00 58 HIS A CA 15
ATOM 16113 C C . HIS A 1 88 ? 46.890 -7.681 -13.576 1.00 0.00 58 HIS A C 15
ATOM 16114 O O . HIS A 1 88 ? 46.467 -8.774 -13.205 1.00 0.00 58 HIS A O 15
ATOM 16128 N N . GLY A 1 89 ? 46.337 -6.534 -13.211 1.00 0.00 59 GLY A N 15
ATOM 16129 C CA . GLY A 1 89 ? 45.142 -6.526 -12.395 1.00 0.00 59 GLY A CA 15
ATOM 16130 C C . GLY A 1 89 ? 45.440 -6.294 -10.931 1.00 0.00 59 GLY A C 15
ATOM 16131 O O . GLY A 1 89 ? 46.329 -5.512 -10.588 1.00 0.00 59 GLY A O 15
ATOM 16135 N N . LEU A 1 90 ? 44.703 -6.983 -10.074 1.00 0.00 60 LEU A N 15
ATOM 16136 C CA . LEU A 1 90 ? 44.835 -6.812 -8.634 1.00 0.00 60 LEU A CA 15
ATOM 16137 C C . LEU A 1 90 ? 46.118 -7.452 -8.119 1.00 0.00 60 LEU A C 15
ATOM 16138 O O . LEU A 1 90 ? 46.323 -8.661 -8.254 1.00 0.00 60 LEU A O 15
ATOM 16154 N N . ILE A 1 91 ? 46.976 -6.634 -7.535 1.00 0.00 61 ILE A N 15
ATOM 16155 C CA . ILE A 1 91 ? 48.214 -7.112 -6.950 1.00 0.00 61 ILE A CA 15
ATOM 16156 C C . ILE A 1 91 ? 48.005 -7.391 -5.466 1.00 0.00 61 ILE A C 15
ATOM 16157 O O . ILE A 1 91 ? 47.345 -6.617 -4.772 1.00 0.00 61 ILE A O 15
ATOM 16173 N N . SER A 1 92 ? 48.535 -8.512 -4.996 1.00 0.00 62 SER A N 15
ATOM 16174 C CA . SER A 1 92 ? 48.436 -8.874 -3.590 1.00 0.00 62 SER A CA 15
ATOM 16175 C C . SER A 1 92 ? 49.142 -7.836 -2.723 1.00 0.00 62 SER A C 15
ATOM 16176 O O . SER A 1 92 ? 50.211 -7.342 -3.081 1.00 0.00 62 SER A O 15
ATOM 16184 N N . LYS A 1 93 ? 48.546 -7.527 -1.577 1.00 0.00 63 LYS A N 15
ATOM 16185 C CA . LYS A 1 93 ? 49.070 -6.508 -0.670 1.00 0.00 63 LYS A CA 15
ATOM 16186 C C . LYS A 1 93 ? 50.435 -6.917 -0.111 1.00 0.00 63 LYS A C 15
ATOM 16187 O O . LYS A 1 93 ? 51.208 -6.079 0.355 1.00 0.00 63 LYS A O 15
ATOM 16206 N N . LYS A 1 94 ? 50.727 -8.209 -0.176 1.00 0.00 64 LYS A N 15
ATOM 16207 C CA . LYS A 1 94 ? 52.000 -8.736 0.303 1.00 0.00 64 LYS A CA 15
ATOM 16208 C C . LYS A 1 94 ? 53.036 -8.734 -0.811 1.00 0.00 64 LYS A C 15
ATOM 16209 O O . LYS A 1 94 ? 54.225 -8.930 -0.568 1.00 0.00 64 LYS A O 15
ATOM 16228 N N . ARG A 1 95 ? 52.577 -8.502 -2.029 1.00 0.00 65 ARG A N 15
ATOM 16229 C CA . ARG A 1 95 ? 53.426 -8.641 -3.199 1.00 0.00 65 ARG A CA 15
ATOM 16230 C C . ARG A 1 95 ? 53.657 -7.284 -3.857 1.00 0.00 65 ARG A C 15
ATOM 16231 O O . ARG A 1 95 ? 54.102 -7.196 -4.998 1.00 0.00 65 ARG A O 15
ATOM 16252 N N . VAL A 1 96 ? 53.355 -6.225 -3.126 1.00 0.00 66 VAL A N 15
ATOM 16253 C CA . VAL A 1 96 ? 53.551 -4.873 -3.628 1.00 0.00 66 VAL A CA 15
ATOM 16254 C C . VAL A 1 96 ? 55.010 -4.454 -3.464 1.00 0.00 66 VAL A C 15
ATOM 16255 O O . VAL A 1 96 ? 55.662 -4.821 -2.484 1.00 0.00 66 VAL A O 15
ATOM 16268 N N . GLU A 1 97 ? 55.528 -3.711 -4.430 1.00 0.00 67 GLU A N 15
ATOM 16269 C CA . GLU A 1 97 ? 56.880 -3.193 -4.344 1.00 0.00 67 GLU A CA 15
ATOM 16270 C C . GLU A 1 97 ? 56.871 -1.924 -3.503 1.00 0.00 67 GLU A C 15
ATOM 16271 O O . GLU A 1 97 ? 56.455 -0.864 -3.968 1.00 0.00 67 GLU A O 15
ATOM 16283 N N . PHE A 1 98 ? 57.295 -2.051 -2.256 1.00 0.00 68 PHE A N 15
ATOM 16284 C CA . PHE A 1 98 ? 57.258 -0.939 -1.323 1.00 0.00 68 PHE A CA 15
ATOM 16285 C C . PHE A 1 98 ? 58.590 -0.206 -1.296 1.00 0.00 68 PHE A C 15
ATOM 16286 O O . PHE A 1 98 ? 59.564 -0.676 -0.700 1.00 0.00 68 PHE A O 15
ATOM 16303 N N . VAL A 1 99 ? 58.635 0.938 -1.952 1.00 0.00 69 VAL A N 15
ATOM 16304 C CA . VAL A 1 99 ? 59.831 1.764 -1.942 1.00 0.00 69 VAL A CA 15
ATOM 16305 C C . VAL A 1 99 ? 59.594 3.020 -1.118 1.00 0.00 69 VAL A C 15
ATOM 16306 O O . VAL A 1 99 ? 58.451 3.424 -0.904 1.00 0.00 69 VAL A O 15
ATOM 16319 N N . LEU A 1 100 ? 60.672 3.625 -0.647 1.00 0.00 70 LEU A N 15
ATOM 16320 C CA . LEU A 1 100 ? 60.573 4.847 0.138 1.00 0.00 70 LEU A CA 15
ATOM 16321 C C . LEU A 1 100 ? 60.169 6.009 -0.757 1.00 0.00 70 LEU A C 15
ATOM 16322 O O . LEU A 1 100 ? 60.474 6.013 -1.951 1.00 0.00 70 LEU A O 15
ATOM 16338 N N . ALA A 1 101 ? 59.467 6.978 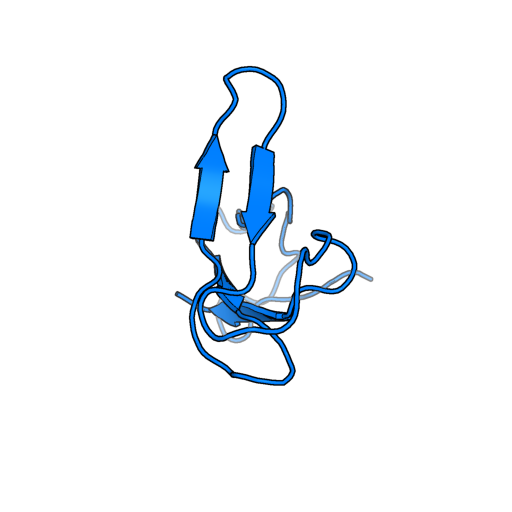-0.188 1.00 0.00 71 ALA A N 15
ATOM 16339 C CA . ALA A 1 101 ? 59.066 8.162 -0.931 1.00 0.00 71 ALA A CA 15
ATOM 16340 C C . ALA A 1 101 ? 60.262 9.076 -1.161 1.00 0.00 71 ALA A C 15
ATOM 16341 O O . ALA A 1 101 ? 60.916 8.952 -2.215 1.00 0.00 71 ALA A O 15
ATOM 16351 N N . MET A 1 31 ? 59.251 -7.609 5.760 1.00 0.00 1 MET A N 16
ATOM 16352 C CA . MET A 1 31 ? 60.686 -7.254 5.646 1.00 0.00 1 MET A CA 16
ATOM 16353 C C . MET A 1 31 ? 61.011 -6.100 6.580 1.00 0.00 1 MET A C 16
ATOM 16354 O O . MET A 1 31 ? 60.356 -5.058 6.546 1.00 0.00 1 MET A O 16
ATOM 16368 N N . GLU A 1 32 ? 62.024 -6.290 7.414 1.00 0.00 2 GLU A N 16
ATOM 16369 C CA . GLU A 1 32 ? 62.376 -5.301 8.420 1.00 0.00 2 GLU A CA 16
ATOM 16370 C C . GLU A 1 32 ? 63.284 -4.230 7.836 1.00 0.00 2 GLU A C 16
ATOM 16371 O O . GLU A 1 32 ? 64.456 -4.478 7.551 1.00 0.00 2 GLU A O 16
ATOM 16383 N N . LEU A 1 33 ? 62.730 -3.047 7.644 1.00 0.00 3 LEU A N 16
ATOM 16384 C CA . LEU A 1 33 ? 63.515 -1.902 7.220 1.00 0.00 3 LEU A CA 16
ATOM 16385 C C . LEU A 1 33 ? 63.958 -1.121 8.447 1.00 0.00 3 LEU A C 16
ATOM 16386 O O . LEU A 1 33 ? 63.224 -1.038 9.432 1.00 0.00 3 LEU A O 16
ATOM 16402 N N . HIS A 1 34 ? 65.156 -0.565 8.403 1.00 0.00 4 HIS A N 16
ATOM 16403 C CA . HIS A 1 34 ? 65.719 0.110 9.565 1.00 0.00 4 HIS A CA 16
ATOM 16404 C C . HIS A 1 34 ? 65.807 1.618 9.348 1.00 0.00 4 HIS A C 16
ATOM 16405 O O . HIS A 1 34 ? 65.813 2.093 8.214 1.00 0.00 4 HIS A O 16
ATOM 16420 N N . CYS A 1 35 ? 65.858 2.363 10.450 1.00 0.00 5 CYS A N 16
ATOM 16421 C CA . CYS A 1 35 ? 65.990 3.815 10.395 1.00 0.00 5 CYS A CA 16
ATOM 16422 C C . CYS A 1 35 ? 67.414 4.185 10.013 1.00 0.00 5 CYS A C 16
ATOM 16423 O O . CYS A 1 35 ? 68.362 3.719 10.641 1.00 0.00 5 CYS A O 16
ATOM 16430 N N . PRO A 1 36 ? 67.583 5.030 8.989 1.00 0.00 6 PRO A N 16
ATOM 16431 C CA . PRO A 1 36 ? 68.909 5.478 8.549 1.00 0.00 6 PRO A CA 16
ATOM 16432 C C . PRO A 1 36 ? 69.633 6.284 9.627 1.00 0.00 6 PRO A C 16
ATOM 16433 O O . PRO A 1 36 ? 70.850 6.449 9.583 1.00 0.00 6 PRO A O 16
ATOM 16444 N N . GLN A 1 37 ? 68.874 6.780 10.598 1.00 0.00 7 GLN A N 16
ATOM 16445 C CA . GLN A 1 37 ? 69.439 7.552 11.696 1.00 0.00 7 GLN A CA 16
ATOM 16446 C C . GLN A 1 37 ? 69.480 6.718 12.979 1.00 0.00 7 GLN A C 16
ATOM 16447 O O . GLN A 1 37 ? 70.508 6.133 13.317 1.00 0.00 7 GLN A O 16
ATOM 16461 N N . CYS A 1 38 ? 68.351 6.640 13.676 1.00 0.00 8 CYS A N 16
ATOM 16462 C CA . CYS A 1 38 ? 68.268 5.870 14.907 1.00 0.00 8 CYS A CA 16
ATOM 16463 C C . CYS A 1 38 ? 67.801 4.461 14.590 1.00 0.00 8 CYS A C 16
ATOM 16464 O O . CYS A 1 38 ? 66.643 4.100 14.816 1.00 0.00 8 CYS A O 16
ATOM 16471 N N . GLN A 1 39 ? 68.706 3.731 13.957 1.00 0.00 9 GLN A N 16
ATOM 16472 C CA . GLN A 1 39 ? 68.533 2.316 13.629 1.00 0.00 9 GLN A CA 16
ATOM 16473 C C . GLN A 1 39 ? 67.693 1.579 14.667 1.00 0.00 9 GLN A C 16
ATOM 16474 O O . GLN A 1 39 ? 68.090 1.409 15.819 1.00 0.00 9 GLN A O 16
ATOM 16488 N N . HIS A 1 40 ? 66.515 1.167 14.226 1.00 0.00 10 HIS A N 16
ATOM 16489 C CA . HIS A 1 40 ? 65.534 0.492 15.062 1.00 0.00 10 HIS A CA 16
ATOM 16490 C C . HIS A 1 40 ? 64.662 -0.384 14.175 1.00 0.00 10 HIS A C 16
ATOM 16491 O O . HIS A 1 40 ? 64.911 -1.576 14.008 1.00 0.00 10 HIS A O 16
ATOM 16506 N N . VAL A 1 41 ? 63.662 0.250 13.572 1.00 0.00 11 VAL A N 16
ATOM 16507 C CA . VAL A 1 41 ? 62.767 -0.395 12.628 1.00 0.00 11 VAL A CA 16
ATOM 16508 C C . VAL A 1 41 ? 61.792 0.642 12.077 1.00 0.00 11 VAL A C 16
ATOM 16509 O O . VAL A 1 41 ? 61.409 1.579 12.784 1.00 0.00 11 VAL A O 16
ATOM 16522 N N . LEU A 1 42 ? 61.436 0.513 10.811 1.00 0.00 12 LEU A N 16
ATOM 16523 C CA . LEU A 1 42 ? 60.454 1.396 10.212 1.00 0.00 12 LEU A CA 16
ATOM 16524 C C . LEU A 1 42 ? 59.050 0.866 10.457 1.00 0.00 12 LEU A C 16
ATOM 16525 O O . LEU A 1 42 ? 58.572 -0.019 9.741 1.00 0.00 12 LEU A O 16
ATOM 16541 N N . ASP A 1 43 ? 58.415 1.391 11.496 1.00 0.00 13 ASP A N 16
ATOM 16542 C CA . ASP A 1 43 ? 57.056 1.008 11.853 1.00 0.00 13 ASP A CA 16
ATOM 16543 C C . ASP A 1 43 ? 56.101 1.471 10.761 1.00 0.00 13 ASP A C 16
ATOM 16544 O O . ASP A 1 43 ? 55.832 2.659 10.625 1.00 0.00 13 ASP A O 16
ATOM 16553 N N . GLN A 1 44 ? 55.629 0.539 9.952 1.00 0.00 14 GLN A N 16
ATOM 16554 C CA . GLN A 1 44 ? 54.805 0.881 8.805 1.00 0.00 14 GLN A CA 16
ATOM 16555 C C . GLN A 1 44 ? 53.374 0.393 8.986 1.00 0.00 14 GLN A C 16
ATOM 16556 O O . GLN A 1 44 ? 53.137 -0.731 9.431 1.00 0.00 14 GLN A O 16
ATOM 16570 N N . ASP A 1 45 ? 52.430 1.258 8.649 1.00 0.00 15 ASP A N 16
ATOM 16571 C CA . ASP A 1 45 ? 51.011 0.954 8.783 1.00 0.00 15 ASP A CA 16
ATOM 16572 C C . ASP A 1 45 ? 50.230 1.681 7.697 1.00 0.00 15 ASP A C 16
ATOM 16573 O O . ASP A 1 45 ? 50.637 2.766 7.266 1.00 0.00 15 ASP A O 16
ATOM 16582 N N . ASN A 1 46 ? 49.145 1.058 7.230 1.00 0.00 16 ASN A N 16
ATOM 16583 C CA . ASN A 1 46 ? 48.248 1.650 6.225 1.00 0.00 16 ASN A CA 16
ATOM 16584 C C . ASN A 1 46 ? 48.876 1.662 4.827 1.00 0.00 16 ASN A C 16
ATOM 16585 O O . ASN A 1 46 ? 48.221 1.325 3.845 1.00 0.00 16 ASN A O 16
ATOM 16596 N N . GLY A 1 47 ? 50.143 2.042 4.749 1.00 0.00 17 GLY A N 16
ATOM 16597 C CA . GLY A 1 47 ? 50.827 2.099 3.472 1.00 0.00 17 GLY A CA 16
ATOM 16598 C C . GLY A 1 47 ? 52.054 2.992 3.513 1.00 0.00 17 GLY A C 16
ATOM 16599 O O . GLY A 1 47 ? 52.730 3.177 2.504 1.00 0.00 17 GLY A O 16
ATOM 16603 N N . HIS A 1 48 ? 52.335 3.561 4.679 1.00 0.00 18 HIS A N 16
ATOM 16604 C CA . HIS A 1 48 ? 53.510 4.408 4.851 1.00 0.00 18 HIS A CA 16
ATOM 16605 C C . HIS A 1 48 ? 54.204 4.088 6.166 1.00 0.00 18 HIS A C 16
ATOM 16606 O O . HIS A 1 48 ? 53.600 3.505 7.069 1.00 0.00 18 HIS A O 16
ATOM 16621 N N . ALA A 1 49 ? 55.465 4.476 6.273 1.00 0.00 19 ALA A N 16
ATOM 16622 C CA . ALA A 1 49 ? 56.260 4.160 7.447 1.00 0.00 19 ALA A CA 16
ATOM 16623 C C . ALA A 1 49 ? 56.348 5.348 8.391 1.00 0.00 19 ALA A C 16
ATOM 16624 O O . ALA A 1 49 ? 56.064 6.485 8.011 1.00 0.00 19 ALA A O 16
ATOM 16631 N N . ARG A 1 50 ? 56.733 5.070 9.619 1.00 0.00 20 ARG A N 16
ATOM 16632 C CA . ARG A 1 50 ? 56.938 6.096 10.622 1.00 0.00 20 ARG A CA 16
ATOM 16633 C C . ARG A 1 50 ? 58.046 5.658 11.568 1.00 0.00 20 ARG A C 16
ATOM 16634 O O . ARG A 1 50 ? 58.190 4.470 11.859 1.00 0.00 20 ARG A O 16
ATOM 16655 N N . CYS A 1 51 ? 58.850 6.596 12.024 1.00 0.00 21 CYS A N 16
ATOM 16656 C CA . CYS A 1 51 ? 59.812 6.292 13.062 1.00 0.00 21 CYS A CA 16
ATOM 16657 C C . CYS A 1 51 ? 59.385 6.980 14.345 1.00 0.00 21 CYS A C 16
ATOM 16658 O O . CYS A 1 51 ? 59.475 8.203 14.467 1.00 0.00 21 CYS A O 16
ATOM 16665 N N . ARG A 1 52 ? 58.912 6.180 15.289 1.00 0.00 22 ARG A N 16
ATOM 16666 C CA . ARG A 1 52 ? 58.325 6.679 16.526 1.00 0.00 22 ARG A CA 16
ATOM 16667 C C . ARG A 1 52 ? 59.319 7.509 17.336 1.00 0.00 22 ARG A C 16
ATOM 16668 O O . ARG A 1 52 ? 58.927 8.417 18.065 1.00 0.00 22 ARG A O 16
ATOM 16689 N N . SER A 1 53 ? 60.602 7.203 17.196 1.00 0.00 23 SER A N 16
ATOM 16690 C CA . SER A 1 53 ? 61.636 7.927 17.922 1.00 0.00 23 SER A CA 16
ATOM 16691 C C . SER A 1 53 ? 62.005 9.228 17.196 1.00 0.00 23 SER A C 16
ATOM 16692 O O . SER A 1 53 ? 62.683 10.090 17.752 1.00 0.00 23 SER A O 16
ATOM 16700 N N . CYS A 1 54 ? 61.557 9.361 15.952 1.00 0.00 24 CYS A N 16
ATOM 16701 C CA . CYS A 1 54 ? 61.790 10.579 15.1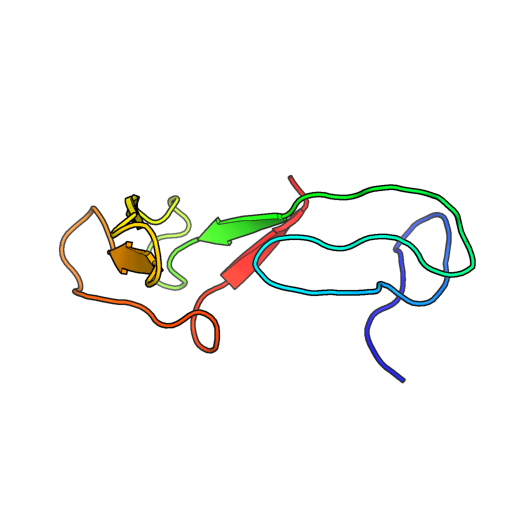81 1.00 0.00 24 CYS A CA 16
ATOM 16702 C C . CYS A 1 54 ? 60.615 11.536 15.317 1.00 0.00 24 CYS A C 16
ATOM 16703 O O . CYS A 1 54 ? 60.714 12.587 15.950 1.00 0.00 24 CYS A O 16
ATOM 16710 N N . GLY A 1 55 ? 59.494 11.131 14.742 1.00 0.00 25 GLY A N 16
ATOM 16711 C CA . GLY A 1 55 ? 58.371 12.025 14.571 1.00 0.00 25 GLY A CA 16
ATOM 16712 C C . GLY A 1 55 ? 58.071 12.219 13.100 1.00 0.00 25 GLY A C 16
ATOM 16713 O O . GLY A 1 55 ? 56.978 12.640 12.719 1.00 0.00 25 GLY A O 16
ATOM 16717 N N . GLU A 1 56 ? 59.068 11.917 12.273 1.00 0.00 26 GLU A N 16
ATOM 16718 C CA . GLU A 1 56 ? 58.921 11.964 10.828 1.00 0.00 26 GLU A CA 16
ATOM 16719 C C . GLU A 1 56 ? 58.136 10.763 10.325 1.00 0.00 26 GLU A C 16
ATOM 16720 O O . GLU A 1 56 ? 58.339 9.631 10.782 1.00 0.00 26 GLU A O 16
ATOM 16732 N N . PHE A 1 57 ? 57.243 11.020 9.388 1.00 0.00 27 PHE A N 16
ATOM 16733 C CA . PHE A 1 57 ? 56.517 9.966 8.707 1.00 0.00 27 PHE A CA 16
ATOM 16734 C C . PHE A 1 57 ? 56.992 9.881 7.263 1.00 0.00 27 PHE A C 16
ATOM 16735 O O . PHE A 1 57 ? 57.217 10.904 6.614 1.00 0.00 27 PHE A O 16
ATOM 16752 N N . ILE A 1 58 ? 57.164 8.669 6.769 1.00 0.00 28 ILE A N 16
ATOM 16753 C CA . ILE A 1 58 ? 57.759 8.458 5.461 1.00 0.00 28 ILE A CA 16
ATOM 16754 C C . ILE A 1 58 ? 56.757 7.838 4.499 1.00 0.00 28 ILE A C 16
ATOM 16755 O O . ILE A 1 58 ? 56.215 6.763 4.762 1.00 0.00 28 ILE A O 16
ATOM 16771 N N . GLU A 1 59 ? 56.505 8.520 3.389 1.00 0.00 29 GLU A N 16
ATOM 16772 C CA . GLU A 1 59 ? 55.653 7.969 2.348 1.00 0.00 29 GLU A CA 16
ATOM 16773 C C . GLU A 1 59 ? 56.368 6.837 1.629 1.00 0.00 29 GLU A C 16
ATOM 16774 O O . GLU A 1 59 ? 57.467 7.018 1.099 1.00 0.00 29 GLU A O 16
ATOM 16786 N N . MET A 1 60 ? 55.750 5.675 1.627 1.00 0.00 30 MET A N 16
ATOM 16787 C CA . MET A 1 60 ? 56.267 4.545 0.883 1.00 0.00 30 MET A CA 16
ATOM 16788 C C . MET A 1 60 ? 55.335 4.260 -0.277 1.00 0.00 30 MET A C 16
ATOM 16789 O O . MET A 1 60 ? 54.118 4.194 -0.103 1.00 0.00 30 MET A O 16
ATOM 16803 N N . LYS A 1 61 ? 55.893 4.127 -1.464 1.00 0.00 31 LYS A N 16
ATOM 16804 C CA . LYS A 1 61 ? 55.081 3.944 -2.649 1.00 0.00 31 LYS A CA 16
ATOM 16805 C C . LYS A 1 61 ? 54.994 2.477 -3.025 1.00 0.00 31 LYS A C 16
ATOM 16806 O O . LYS A 1 61 ? 56.010 1.827 -3.284 1.00 0.00 31 LYS A O 16
ATOM 16825 N N . ALA A 1 62 ? 53.776 1.958 -3.019 1.00 0.00 32 ALA A N 16
ATOM 16826 C CA . ALA A 1 62 ? 53.526 0.587 -3.419 1.00 0.00 32 ALA A CA 16
ATOM 16827 C C . ALA A 1 62 ? 53.530 0.475 -4.934 1.00 0.00 32 ALA A C 16
ATOM 16828 O O . ALA A 1 62 ? 52.576 0.882 -5.602 1.00 0.00 32 ALA A O 16
ATOM 16835 N N . LEU A 1 63 ? 54.619 -0.040 -5.473 1.00 0.00 33 LEU A N 16
ATOM 16836 C CA . LEU A 1 63 ? 54.744 -0.224 -6.907 1.00 0.00 33 LEU A CA 16
ATOM 16837 C C . LEU A 1 63 ? 54.465 -1.671 -7.268 1.00 0.00 33 LEU A C 16
ATOM 16838 O O . LEU A 1 63 ? 54.479 -2.554 -6.408 1.00 0.00 33 LEU A O 16
ATOM 16854 N N . CYS A 1 64 ? 54.206 -1.910 -8.536 1.00 0.00 34 CYS A N 16
ATOM 16855 C CA . CYS A 1 64 ? 54.064 -3.263 -9.036 1.00 0.00 34 CYS A CA 16
ATOM 16856 C C . CYS A 1 64 ? 55.421 -3.748 -9.531 1.00 0.00 34 CYS A C 16
ATOM 16857 O O . CYS A 1 64 ? 55.950 -3.197 -10.482 1.00 0.00 34 CYS A O 16
ATOM 16864 N N . PRO A 1 65 ? 55.997 -4.783 -8.899 1.00 0.00 35 PRO A N 16
ATOM 16865 C CA . PRO A 1 65 ? 57.366 -5.245 -9.197 1.00 0.00 35 PRO A CA 16
ATOM 16866 C C . PRO A 1 65 ? 57.594 -5.534 -10.679 1.00 0.00 35 PRO A C 16
ATOM 16867 O O . PRO A 1 65 ? 58.667 -5.263 -11.220 1.00 0.00 35 PRO A O 16
ATOM 16878 N N . ASP A 1 66 ? 56.570 -6.065 -11.332 1.00 0.00 36 ASP A N 16
ATOM 16879 C CA . ASP A 1 66 ? 56.656 -6.439 -12.741 1.00 0.00 36 ASP A CA 16
ATOM 16880 C C . ASP A 1 66 ? 56.414 -5.241 -13.664 1.00 0.00 36 ASP A C 16
ATOM 16881 O O . ASP A 1 66 ? 56.392 -5.383 -14.887 1.00 0.00 36 ASP A O 16
ATOM 16890 N N . CYS A 1 67 ? 56.221 -4.067 -13.079 1.00 0.00 37 CYS A N 16
ATOM 16891 C CA . CYS A 1 67 ? 56.005 -2.849 -13.859 1.00 0.00 37 CYS A CA 16
ATOM 16892 C C . CYS A 1 67 ? 56.960 -1.741 -13.413 1.00 0.00 37 CYS A C 16
ATOM 16893 O O . CYS A 1 67 ? 57.408 -0.930 -14.224 1.00 0.00 37 CYS A O 16
ATOM 16900 N N . HIS A 1 68 ? 57.240 -1.720 -12.110 1.00 0.00 38 HIS A N 16
ATOM 16901 C CA . HIS A 1 68 ? 58.041 -0.683 -11.460 1.00 0.00 38 HIS A CA 16
ATOM 16902 C C . HIS A 1 68 ? 57.294 0.654 -11.483 1.00 0.00 38 HIS A C 16
ATOM 16903 O O . HIS A 1 68 ? 57.864 1.713 -11.219 1.00 0.00 38 HIS A O 16
ATOM 16918 N N . GLN A 1 69 ? 56.004 0.585 -11.794 1.00 0.00 39 GLN A N 16
ATOM 16919 C CA . GLN A 1 69 ? 55.135 1.747 -11.765 1.00 0.00 39 GLN A CA 16
ATOM 16920 C C . GLN A 1 69 ? 54.146 1.623 -10.609 1.00 0.00 39 GLN A C 16
ATOM 16921 O O . GLN A 1 69 ? 53.871 0.509 -10.147 1.00 0.00 39 GLN A O 16
ATOM 16935 N N . PRO A 1 70 ? 53.614 2.757 -10.119 1.00 0.00 40 PRO A N 16
ATOM 16936 C CA . PRO A 1 70 ? 52.753 2.787 -8.928 1.00 0.00 40 PRO A CA 16
ATOM 16937 C C . PRO A 1 70 ? 51.452 2.009 -9.097 1.00 0.00 40 PRO A C 16
ATOM 16938 O O . PRO A 1 70 ? 50.932 1.866 -10.206 1.00 0.00 40 PRO A O 16
ATOM 16949 N N . LEU A 1 71 ? 50.942 1.503 -7.983 1.00 0.00 41 LEU A N 16
ATOM 16950 C CA . LEU A 1 71 ? 49.676 0.791 -7.969 1.00 0.00 41 LEU A CA 16
ATOM 16951 C C . LEU A 1 71 ? 48.523 1.751 -7.720 1.00 0.00 41 LEU A C 16
ATOM 16952 O O . LEU A 1 71 ? 48.710 2.841 -7.174 1.00 0.00 41 LEU A O 16
ATOM 16968 N N . GLN A 1 72 ? 47.338 1.337 -8.128 1.00 0.00 42 GLN A N 16
ATOM 16969 C CA . GLN A 1 72 ? 46.133 2.114 -7.908 1.00 0.00 42 GLN A CA 16
ATOM 16970 C C . GLN A 1 72 ? 45.519 1.742 -6.565 1.00 0.00 42 GLN A C 16
ATOM 16971 O O . GLN A 1 72 ? 45.344 0.558 -6.262 1.00 0.00 42 GLN A O 16
ATOM 16985 N N . VAL A 1 73 ? 45.205 2.748 -5.765 1.00 0.00 43 VAL A N 16
ATOM 16986 C CA . VAL A 1 73 ? 44.634 2.528 -4.445 1.00 0.00 43 VAL A CA 16
ATOM 16987 C C . VAL A 1 73 ? 43.148 2.218 -4.562 1.00 0.00 43 VAL A C 16
ATOM 16988 O O . VAL A 1 73 ? 42.368 3.040 -5.040 1.00 0.00 43 VAL A O 16
ATOM 17001 N N . LEU A 1 74 ? 42.761 1.024 -4.143 1.00 0.00 44 LEU A N 16
ATOM 17002 C CA . LEU A 1 74 ? 41.373 0.605 -4.234 1.00 0.00 44 LEU A CA 16
ATOM 17003 C C . LEU A 1 74 ? 40.648 0.814 -2.913 1.00 0.00 44 LEU A C 16
ATOM 17004 O O . LEU A 1 74 ? 40.904 0.111 -1.934 1.00 0.00 44 LEU A O 16
ATOM 17020 N N . LYS A 1 75 ? 39.758 1.791 -2.887 1.00 0.00 45 LYS A N 16
ATOM 17021 C CA . LYS A 1 75 ? 38.871 1.979 -1.752 1.00 0.00 45 LYS A CA 16
ATOM 17022 C C . LYS A 1 75 ? 37.492 1.450 -2.117 1.00 0.00 45 LYS A C 16
ATOM 17023 O O . LYS A 1 75 ? 36.662 2.173 -2.669 1.00 0.00 45 LYS A O 16
ATOM 17042 N N . ALA A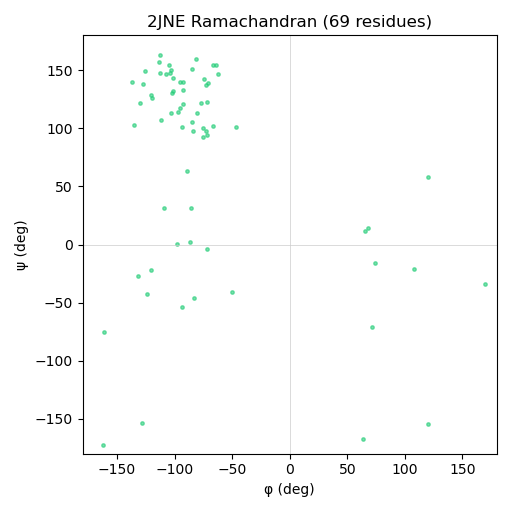 1 76 ? 37.256 0.181 -1.830 1.00 0.00 46 ALA A N 16
ATOM 17043 C CA . ALA A 1 76 ? 36.032 -0.467 -2.266 1.00 0.00 46 ALA A CA 16
ATOM 17044 C C . ALA A 1 76 ? 35.116 -0.711 -1.081 1.00 0.00 46 ALA A C 16
ATOM 17045 O O . ALA A 1 76 ? 34.198 0.069 -0.818 1.00 0.00 46 ALA A O 16
ATOM 17052 N N . CYS A 1 77 ? 35.388 -1.782 -0.358 1.00 0.00 47 CYS A N 16
ATOM 17053 C CA . CYS A 1 77 ? 34.683 -2.078 0.873 1.00 0.00 47 CYS A CA 16
ATOM 17054 C C . CYS A 1 77 ? 35.387 -1.350 2.018 1.00 0.00 47 CYS A C 16
ATOM 17055 O O . CYS A 1 77 ? 35.983 -0.290 1.811 1.00 0.00 47 CYS A O 16
ATOM 17063 N N . GLY A 1 78 ? 35.343 -1.917 3.214 1.00 0.00 48 GLY A N 16
ATOM 17064 C CA . GLY A 1 78 ? 36.123 -1.375 4.313 1.00 0.00 48 GLY A CA 16
ATOM 17065 C C . GLY A 1 78 ? 37.570 -1.826 4.236 1.00 0.00 48 GLY A C 16
ATOM 17066 O O . GLY A 1 78 ? 38.296 -1.811 5.231 1.00 0.00 48 GLY A O 16
ATOM 17070 N N . ALA A 1 79 ? 37.988 -2.225 3.040 1.00 0.00 49 ALA A N 16
ATOM 17071 C CA . ALA A 1 79 ? 39.319 -2.754 2.828 1.00 0.00 49 ALA A CA 16
ATOM 17072 C C . ALA A 1 79 ? 40.006 -2.009 1.699 1.00 0.00 49 ALA A C 16
ATOM 17073 O O . ALA A 1 79 ? 39.404 -1.765 0.650 1.00 0.00 49 ALA A O 16
ATOM 17080 N N . VAL A 1 80 ? 41.255 -1.638 1.922 1.00 0.00 50 VAL A N 16
ATOM 17081 C CA . VAL A 1 80 ? 42.046 -0.976 0.900 1.00 0.00 50 VAL A CA 16
ATOM 17082 C C . VAL A 1 80 ? 42.864 -2.013 0.144 1.00 0.00 50 VAL A C 16
ATOM 17083 O O . VAL A 1 80 ? 43.537 -2.849 0.755 1.00 0.00 50 VAL A O 16
ATOM 17096 N N . ASP A 1 81 ? 42.791 -1.976 -1.174 1.00 0.00 51 ASP A N 16
ATOM 17097 C CA . ASP A 1 81 ? 43.498 -2.951 -1.992 1.00 0.00 51 ASP A CA 16
ATOM 17098 C C . ASP A 1 81 ? 44.341 -2.248 -3.048 1.00 0.00 51 ASP A C 16
ATOM 17099 O O . ASP A 1 81 ? 44.386 -1.017 -3.088 1.00 0.00 51 ASP A O 16
ATOM 17108 N N . TYR A 1 82 ? 44.996 -3.023 -3.905 1.00 0.00 52 TYR A N 16
ATOM 17109 C CA . TYR A 1 82 ? 45.914 -2.461 -4.890 1.00 0.00 52 TYR A CA 16
ATOM 17110 C C . TYR A 1 82 ? 45.640 -3.020 -6.280 1.00 0.00 52 TYR A C 16
ATOM 17111 O O . TYR A 1 82 ? 45.607 -4.236 -6.476 1.00 0.00 52 TYR A O 16
ATOM 17129 N N . PHE A 1 83 ? 45.447 -2.128 -7.240 1.00 0.00 53 PHE A N 16
ATOM 17130 C CA . PHE A 1 83 ? 45.197 -2.530 -8.617 1.00 0.00 53 PHE A CA 16
ATOM 17131 C C . PHE A 1 83 ? 46.378 -2.156 -9.506 1.00 0.00 53 PHE A C 16
ATOM 17132 O O . PHE A 1 83 ? 46.891 -1.040 -9.437 1.00 0.00 53 PHE A O 16
ATOM 17149 N N . CYS A 1 84 ? 46.813 -3.092 -10.335 1.00 0.00 54 CYS A N 16
ATOM 17150 C CA . CYS A 1 84 ? 47.872 -2.826 -11.288 1.00 0.00 54 CYS A CA 16
ATOM 17151 C C . CYS A 1 84 ? 47.282 -2.229 -12.553 1.00 0.00 54 CYS A C 16
ATOM 17152 O O . CYS A 1 84 ? 46.903 -2.960 -13.478 1.00 0.00 54 CYS A O 16
ATOM 17159 N N . GLN A 1 85 ? 47.169 -0.907 -12.583 1.00 0.00 55 GLN A N 16
ATOM 17160 C CA . GLN A 1 85 ? 46.677 -0.225 -13.765 1.00 0.00 55 GLN A CA 16
ATOM 17161 C C . GLN A 1 85 ? 47.752 -0.262 -14.838 1.00 0.00 55 GLN A C 16
ATOM 17162 O O . GLN A 1 85 ? 48.663 0.570 -14.860 1.00 0.00 55 GLN A O 16
ATOM 17176 N N . HIS A 1 86 ? 47.637 -1.261 -15.701 1.00 0.00 56 HIS A N 16
ATOM 17177 C CA . HIS A 1 86 ? 48.628 -1.539 -16.730 1.00 0.00 56 HIS A CA 16
ATOM 17178 C C . HIS A 1 86 ? 48.244 -2.838 -17.424 1.00 0.00 56 HIS A C 16
ATOM 17179 O O . HIS A 1 86 ? 48.490 -3.020 -18.614 1.00 0.00 56 HIS A O 16
ATOM 17194 N N . GLY A 1 87 ? 47.639 -3.743 -16.653 1.00 0.00 57 GLY A N 16
ATOM 17195 C CA . GLY A 1 87 ? 47.150 -4.988 -17.215 1.00 0.00 57 GLY A CA 16
ATOM 17196 C C . GLY A 1 87 ? 47.577 -6.217 -16.428 1.00 0.00 57 GLY A C 16
ATOM 17197 O O . GLY A 1 87 ? 48.007 -7.208 -17.012 1.00 0.00 57 GLY A O 16
ATOM 17201 N N . HIS A 1 88 ? 47.465 -6.167 -15.102 1.00 0.00 58 HIS A N 16
ATOM 17202 C CA . HIS A 1 88 ? 47.802 -7.332 -14.273 1.00 0.00 58 HIS A CA 16
ATOM 17203 C C . HIS A 1 88 ? 46.711 -7.637 -13.253 1.00 0.00 58 HIS A C 16
ATOM 17204 O O . HIS A 1 88 ? 46.759 -8.664 -12.580 1.00 0.00 58 HIS A O 16
ATOM 17218 N N . GLY A 1 89 ? 45.727 -6.754 -13.143 1.00 0.00 59 GLY A N 16
ATOM 17219 C CA . GLY A 1 89 ? 44.674 -6.950 -12.168 1.00 0.00 59 GLY A CA 16
ATOM 17220 C C . GLY A 1 89 ? 45.120 -6.538 -10.781 1.00 0.00 59 GLY A C 16
ATOM 17221 O O . GLY A 1 89 ? 46.015 -5.704 -10.644 1.00 0.00 59 GLY A O 16
ATOM 17225 N N . LEU A 1 90 ? 44.513 -7.119 -9.758 1.00 0.00 60 LEU A N 16
ATOM 17226 C CA . LEU A 1 90 ? 44.867 -6.798 -8.381 1.00 0.00 60 LEU A CA 16
ATOM 17227 C C . LEU A 1 90 ? 46.197 -7.446 -8.008 1.00 0.00 60 LEU A C 16
ATOM 17228 O O . LEU A 1 90 ? 46.482 -8.582 -8.401 1.00 0.00 60 LEU A O 16
ATOM 17244 N N . ILE A 1 91 ? 47.011 -6.720 -7.256 1.00 0.00 61 ILE A N 16
ATOM 17245 C CA . ILE A 1 91 ? 48.347 -7.181 -6.911 1.00 0.00 61 ILE A CA 16
ATOM 17246 C C . ILE A 1 91 ? 48.395 -7.725 -5.485 1.00 0.00 61 ILE A C 16
ATOM 17247 O O . ILE A 1 91 ? 47.777 -7.175 -4.574 1.00 0.00 61 ILE A O 16
ATOM 17263 N N . SER A 1 92 ? 49.117 -8.825 -5.318 1.00 0.00 62 SER A N 16
ATOM 17264 C CA . SER A 1 92 ? 49.280 -9.464 -4.023 1.00 0.00 62 SER A CA 16
ATOM 17265 C C . SER A 1 92 ? 50.127 -8.585 -3.100 1.00 0.00 62 SER A C 16
ATOM 17266 O O . SER A 1 92 ? 51.043 -7.904 -3.554 1.00 0.00 62 SER A O 16
ATOM 17274 N N . LYS A 1 93 ? 49.841 -8.625 -1.806 1.00 0.00 63 LYS A N 16
ATOM 17275 C CA . LYS A 1 93 ? 50.549 -7.781 -0.848 1.00 0.00 63 LYS A CA 16
ATOM 17276 C C . LYS A 1 93 ? 51.916 -8.373 -0.518 1.00 0.00 63 LYS A C 16
ATOM 17277 O O . LYS A 1 93 ? 52.788 -7.690 0.016 1.00 0.00 63 LYS A O 16
ATOM 17296 N N . LYS A 1 94 ? 52.092 -9.648 -0.831 1.00 0.00 64 LYS A N 16
ATOM 17297 C CA . LYS A 1 94 ? 53.398 -10.288 -0.701 1.00 0.00 64 LYS A CA 16
ATOM 17298 C C . LYS A 1 94 ? 54.188 -10.131 -1.996 1.00 0.00 64 LYS A C 16
ATOM 17299 O O . LYS A 1 94 ? 55.350 -10.526 -2.086 1.00 0.00 64 LYS A O 16
ATOM 17318 N N . ARG A 1 95 ? 53.539 -9.552 -3.000 1.00 0.00 65 ARG A N 16
ATOM 17319 C CA . ARG A 1 95 ? 54.128 -9.416 -4.322 1.00 0.00 65 ARG A CA 16
ATOM 17320 C C . ARG A 1 95 ? 54.123 -7.944 -4.739 1.00 0.00 65 ARG A C 16
ATOM 17321 O O . ARG A 1 95 ? 53.992 -7.606 -5.911 1.00 0.00 65 ARG A O 16
ATOM 17342 N N . VAL A 1 96 ? 54.266 -7.071 -3.754 1.00 0.00 66 VAL A N 16
ATOM 17343 C CA . VAL A 1 96 ? 54.297 -5.638 -4.003 1.00 0.00 66 VAL A CA 16
ATOM 17344 C C . VAL A 1 96 ? 55.730 -5.110 -3.865 1.00 0.00 66 VAL A C 16
ATOM 17345 O O . VAL A 1 96 ? 56.536 -5.669 -3.119 1.00 0.00 66 VAL A O 16
ATOM 17358 N N . GLU A 1 97 ? 56.046 -4.061 -4.604 1.00 0.00 67 GLU A N 16
ATOM 17359 C CA . GLU A 1 97 ? 57.368 -3.456 -4.551 1.00 0.00 67 GLU A CA 16
ATOM 17360 C C . GLU A 1 97 ? 57.314 -2.142 -3.781 1.00 0.00 67 GLU A C 16
ATOM 17361 O O . GLU A 1 97 ? 56.854 -1.125 -4.301 1.00 0.00 67 GLU A O 16
ATOM 17373 N N . PHE A 1 98 ? 57.751 -2.170 -2.533 1.00 0.00 68 PHE A N 16
ATOM 17374 C CA . PHE A 1 98 ? 57.750 -0.978 -1.698 1.00 0.00 68 PHE A CA 16
ATOM 17375 C C . PHE A 1 98 ? 59.028 -0.178 -1.885 1.00 0.00 68 PHE A C 16
ATOM 17376 O O . PHE A 1 98 ? 60.115 -0.629 -1.512 1.00 0.00 68 PHE A O 16
ATOM 17393 N N . VAL A 1 99 ? 58.902 1.001 -2.469 1.00 0.00 69 VAL A N 16
ATOM 17394 C CA . VAL A 1 99 ? 60.036 1.895 -2.614 1.00 0.00 69 VAL A CA 16
ATOM 17395 C C . VAL A 1 99 ? 59.909 3.071 -1.659 1.00 0.00 69 VAL A C 16
ATOM 17396 O O . VAL A 1 99 ? 58.800 3.537 -1.368 1.00 0.00 69 VAL A O 16
ATOM 17409 N N . LEU A 1 100 ? 61.039 3.537 -1.161 1.00 0.00 70 LEU A N 16
ATOM 17410 C CA . LEU A 1 100 ? 61.061 4.659 -0.243 1.00 0.00 70 LEU A CA 16
ATOM 17411 C C . LEU A 1 100 ? 61.102 5.951 -1.051 1.00 0.00 70 LEU A C 16
ATOM 17412 O O . LEU A 1 100 ? 61.993 6.142 -1.877 1.00 0.00 70 LEU A O 16
ATOM 17428 N N . ALA A 1 101 ? 60.119 6.815 -0.829 1.00 0.00 71 ALA A N 16
ATOM 17429 C CA . ALA A 1 101 ? 60.026 8.069 -1.563 1.00 0.00 71 ALA A CA 16
ATOM 17430 C C . ALA A 1 101 ? 61.166 9.001 -1.187 1.00 0.00 71 ALA A C 16
ATOM 17431 O O . ALA A 1 101 ? 61.064 9.678 -0.143 1.00 0.00 71 ALA A O 16
ATOM 17441 N N . MET A 1 31 ? 61.608 -9.954 12.212 1.00 0.00 1 MET A N 17
ATOM 17442 C CA . MET A 1 31 ? 61.425 -9.211 10.946 1.00 0.00 1 MET A CA 17
ATOM 17443 C C . MET A 1 31 ? 61.088 -7.751 11.224 1.00 0.00 1 MET A C 17
ATOM 17444 O O . MET A 1 31 ? 59.994 -7.432 11.689 1.00 0.00 1 MET A O 17
ATOM 17458 N N . GLU A 1 32 ? 62.037 -6.875 10.943 1.00 0.00 2 GLU A N 17
ATOM 17459 C CA . GLU A 1 32 ? 61.849 -5.447 11.131 1.00 0.00 2 GLU A CA 17
ATOM 17460 C C . GLU A 1 32 ? 62.599 -4.673 10.054 1.00 0.00 2 GLU A C 17
ATOM 17461 O O . GLU A 1 32 ? 63.538 -5.191 9.447 1.00 0.00 2 GLU A O 17
ATOM 17473 N N . LEU A 1 33 ? 62.170 -3.445 9.806 1.00 0.00 3 LEU A N 17
ATOM 17474 C CA . LEU A 1 33 ? 62.845 -2.579 8.849 1.00 0.00 3 LEU A CA 17
ATOM 17475 C C . LEU A 1 33 ? 63.492 -1.416 9.584 1.00 0.00 3 LEU A C 17
ATOM 17476 O O . LEU A 1 33 ? 62.977 -0.961 10.606 1.00 0.00 3 LEU A O 17
ATOM 17492 N N . HIS A 1 34 ? 64.623 -0.951 9.084 1.00 0.00 4 HIS A N 17
ATOM 17493 C CA . HIS A 1 34 ? 65.351 0.125 9.741 1.00 0.00 4 HIS A CA 17
ATOM 17494 C C . HIS A 1 34 ? 65.337 1.392 8.898 1.00 0.00 4 HIS A C 17
ATOM 17495 O O . HIS A 1 34 ? 65.141 1.341 7.684 1.00 0.00 4 HIS A O 17
ATOM 17510 N N . CYS A 1 35 ? 65.528 2.529 9.558 1.00 0.00 5 CYS A N 17
ATOM 17511 C CA . CYS A 1 35 ? 65.555 3.815 8.878 1.00 0.00 5 CYS A CA 17
ATOM 17512 C C . CYS A 1 35 ? 66.873 3.983 8.135 1.00 0.00 5 CYS A C 17
ATOM 17513 O O . CYS A 1 35 ? 67.939 3.857 8.737 1.00 0.00 5 CYS A O 17
ATOM 17520 N N . PRO A 1 36 ? 66.818 4.276 6.828 1.00 0.00 6 PRO A N 17
ATOM 17521 C CA . PRO A 1 36 ? 68.020 4.462 6.004 1.00 0.00 6 PRO A CA 17
ATOM 17522 C C . PRO A 1 36 ? 68.979 5.501 6.586 1.00 0.00 6 PRO A C 17
ATOM 17523 O O . PRO A 1 36 ? 70.186 5.269 6.668 1.00 0.00 6 PRO A O 17
ATOM 17534 N N . GLN A 1 37 ? 68.429 6.637 6.994 1.00 0.00 7 GLN A N 17
ATOM 17535 C CA . GLN A 1 37 ? 69.227 7.735 7.526 1.00 0.00 7 GLN A CA 17
ATOM 17536 C C . GLN A 1 37 ? 69.200 7.727 9.051 1.00 0.00 7 GLN A C 17
ATOM 17537 O O . GLN A 1 37 ? 70.231 7.600 9.709 1.00 0.00 7 GLN A O 17
ATOM 17551 N N . CYS A 1 38 ? 67.998 7.849 9.604 1.00 0.00 8 CYS A N 17
ATOM 17552 C CA . CYS A 1 38 ? 67.804 7.952 11.043 1.00 0.00 8 CYS A CA 17
ATOM 17553 C C . CYS A 1 38 ? 67.714 6.566 11.670 1.00 0.00 8 CYS A C 17
ATOM 17554 O O . CYS A 1 38 ? 66.682 6.204 12.242 1.00 0.00 8 CYS A O 17
ATOM 17561 N N . GLN A 1 39 ? 68.807 5.814 11.522 1.00 0.00 9 GLN A N 17
ATOM 17562 C CA . GLN A 1 39 ? 68.937 4.421 11.986 1.00 0.00 9 GLN A CA 17
ATOM 17563 C C . GLN A 1 39 ? 68.086 4.106 13.214 1.00 0.00 9 GLN A C 17
ATOM 17564 O O . GLN A 1 39 ? 68.440 4.445 14.345 1.00 0.00 9 GLN A O 17
ATOM 17578 N N . HIS A 1 40 ? 66.965 3.449 12.962 1.00 0.00 10 HIS A N 17
ATOM 17579 C CA . HIS A 1 40 ? 66.031 3.022 13.994 1.00 0.00 10 HIS A CA 17
ATOM 17580 C C . HIS A 1 40 ? 65.016 2.084 13.364 1.00 0.00 10 HIS A C 17
ATOM 17581 O O . HIS A 1 40 ? 65.160 1.728 12.197 1.00 0.00 10 HIS A O 17
ATOM 17596 N N . VAL A 1 41 ? 64.000 1.686 14.115 1.00 0.00 11 VAL A N 17
ATOM 17597 C CA . VAL A 1 41 ? 62.999 0.758 13.606 1.00 0.00 11 VAL A CA 17
ATOM 17598 C C . VAL A 1 41 ? 61.844 1.487 12.918 1.00 0.00 11 VAL A C 17
ATOM 17599 O O . VAL A 1 41 ? 61.328 2.490 13.422 1.00 0.00 11 VAL A O 17
ATOM 17612 N N . LEU A 1 42 ? 61.467 0.978 11.751 1.00 0.00 12 LEU A N 17
ATOM 17613 C CA . LEU A 1 42 ? 60.299 1.456 11.027 1.00 0.00 12 LEU A CA 17
ATOM 17614 C C . LEU A 1 42 ? 59.124 0.519 11.264 1.00 0.00 12 LEU A C 17
ATOM 17615 O O . LEU A 1 42 ? 59.219 -0.684 11.013 1.00 0.00 12 LEU A O 17
ATOM 17631 N N . ASP A 1 43 ? 58.024 1.067 11.748 1.00 0.00 13 ASP A N 17
ATOM 17632 C CA . ASP A 1 43 ? 56.830 0.280 12.008 1.00 0.00 13 ASP A CA 17
ATOM 17633 C C . ASP A 1 43 ? 55.793 0.539 10.924 1.00 0.00 13 ASP A C 17
ATOM 17634 O O . ASP A 1 43 ? 55.424 1.684 10.663 1.00 0.00 13 ASP A O 17
ATOM 17643 N N . GLN A 1 44 ? 55.348 -0.521 10.274 1.00 0.00 14 GLN A N 17
ATOM 17644 C CA . GLN A 1 44 ? 54.388 -0.401 9.187 1.00 0.00 14 GLN A CA 17
ATOM 17645 C C . GLN A 1 44 ? 52.979 -0.639 9.704 1.00 0.00 14 GLN A C 17
ATOM 17646 O O . GLN A 1 44 ? 52.785 -1.378 10.666 1.00 0.00 14 GLN A O 17
ATOM 17660 N N . ASP A 1 45 ? 52.002 -0.003 9.074 1.00 0.00 15 ASP A N 17
ATOM 17661 C CA . ASP A 1 45 ? 50.606 -0.182 9.459 1.00 0.00 15 ASP A CA 17
ATOM 17662 C C . ASP A 1 45 ? 49.713 -0.257 8.227 1.00 0.00 15 ASP A C 17
ATOM 17663 O O . ASP A 1 45 ? 49.220 -1.326 7.869 1.00 0.00 15 ASP A O 17
ATOM 17672 N N . ASN A 1 46 ? 49.519 0.877 7.569 1.00 0.00 16 ASN A N 17
ATOM 17673 C CA . ASN A 1 46 ? 48.667 0.931 6.390 1.00 0.00 16 ASN A CA 17
ATOM 17674 C C . ASN A 1 46 ? 49.508 0.972 5.121 1.00 0.00 16 ASN A C 17
ATOM 17675 O O . ASN A 1 46 ? 49.580 -0.012 4.384 1.00 0.00 16 ASN A O 17
ATOM 17686 N N . GLY A 1 47 ? 50.157 2.101 4.880 1.00 0.00 17 GLY A N 17
ATOM 17687 C CA . GLY A 1 47 ? 50.963 2.246 3.683 1.00 0.00 17 GLY A CA 17
ATOM 17688 C C . GLY A 1 47 ? 52.085 3.246 3.858 1.00 0.00 17 GLY A C 17
ATOM 17689 O O . GLY A 1 47 ? 52.743 3.625 2.892 1.00 0.00 17 GLY A O 17
ATOM 17693 N N . HIS A 1 48 ? 52.296 3.686 5.091 1.00 0.00 18 HIS A N 17
ATOM 17694 C CA . HIS A 1 48 ? 53.366 4.628 5.394 1.00 0.00 18 HIS A CA 17
ATOM 17695 C C . HIS A 1 48 ? 54.331 3.990 6.382 1.00 0.00 18 HIS A C 17
ATOM 17696 O O . HIS A 1 48 ? 53.928 3.154 7.192 1.00 0.00 18 HIS A O 17
ATOM 17711 N N . ALA A 1 49 ? 55.592 4.382 6.319 1.00 0.00 19 ALA A N 17
ATOM 17712 C CA . ALA A 1 49 ? 56.583 3.858 7.242 1.00 0.00 19 ALA A CA 17
ATOM 17713 C C . ALA A 1 49 ? 56.690 4.777 8.452 1.00 0.00 19 ALA A C 17
ATOM 17714 O O . ALA A 1 49 ? 57.072 5.941 8.338 1.00 0.00 19 ALA A O 17
ATOM 17721 N N . ARG A 1 50 ? 56.325 4.247 9.604 1.00 0.00 20 ARG A N 17
ATOM 17722 C CA . ARG A 1 50 ? 56.297 5.033 10.822 1.00 0.00 20 ARG A CA 17
ATOM 17723 C C . ARG A 1 50 ? 57.560 4.830 11.633 1.00 0.00 20 ARG A C 17
ATOM 17724 O O . ARG A 1 50 ? 57.844 3.731 12.102 1.00 0.00 20 ARG A O 17
ATOM 17745 N N . CYS A 1 51 ? 58.337 5.891 11.763 1.00 0.00 21 CYS A N 17
ATOM 17746 C CA . CYS A 1 51 ? 59.471 5.893 12.662 1.00 0.00 21 CYS A CA 17
ATOM 17747 C C . CYS A 1 51 ? 58.967 5.854 14.101 1.00 0.00 21 CYS A C 17
ATOM 17748 O O . CYS A 1 51 ? 58.680 6.887 14.701 1.00 0.00 21 CYS A O 17
ATOM 17755 N N . ARG A 1 52 ? 58.846 4.643 14.631 1.00 0.00 22 ARG A N 17
ATOM 17756 C CA . ARG A 1 52 ? 58.174 4.414 15.906 1.00 0.00 22 ARG A CA 17
ATOM 17757 C C . ARG A 1 52 ? 58.991 4.953 17.077 1.00 0.00 22 ARG A C 17
ATOM 17758 O O . ARG A 1 52 ? 58.449 5.266 18.137 1.00 0.00 22 ARG A O 17
ATOM 17779 N N . SER A 1 53 ? 60.292 5.059 16.877 1.00 0.00 23 SER A N 17
ATOM 17780 C CA . SER A 1 53 ? 61.175 5.588 17.898 1.00 0.00 23 SER A CA 17
ATOM 17781 C C . SER A 1 53 ? 61.566 7.032 17.596 1.00 0.00 23 SER A C 17
ATOM 17782 O O . SER A 1 53 ? 61.306 7.930 18.398 1.00 0.00 23 SER A O 17
ATOM 17790 N N . CYS A 1 54 ? 62.180 7.249 16.436 1.00 0.00 24 CYS A N 17
ATOM 17791 C CA . CYS A 1 54 ? 62.641 8.578 16.052 1.00 0.00 24 CYS A CA 17
ATOM 17792 C C . CYS A 1 54 ? 61.474 9.562 15.903 1.00 0.00 24 CYS A C 17
ATOM 17793 O O . CYS A 1 54 ? 61.551 10.693 16.384 1.00 0.00 24 CYS A O 17
ATOM 17800 N N . GLY A 1 55 ? 60.388 9.134 15.265 1.00 0.00 25 GLY A N 17
ATOM 17801 C CA . GLY A 1 55 ? 59.193 9.958 15.227 1.00 0.00 25 GLY A CA 17
ATOM 17802 C C . GLY A 1 55 ? 58.708 10.298 13.828 1.00 0.00 25 GLY A C 17
ATOM 17803 O O . GLY A 1 55 ? 57.513 10.194 13.543 1.00 0.00 25 GLY A O 17
ATOM 17807 N N . GLU A 1 56 ? 59.629 10.693 12.960 1.00 0.00 26 GLU A N 17
ATOM 17808 C CA . GLU A 1 56 ? 59.283 11.223 11.639 1.00 0.00 26 GLU A CA 17
ATOM 17809 C C . GLU A 1 56 ? 58.474 10.241 10.785 1.00 0.00 26 GLU A C 17
ATOM 17810 O O . GLU A 1 56 ? 58.414 9.040 11.059 1.00 0.00 26 GLU A O 17
ATOM 17822 N N . PHE A 1 57 ? 57.838 10.777 9.751 1.00 0.00 27 PHE A N 17
ATOM 17823 C CA . PHE A 1 57 ? 57.046 9.978 8.830 1.00 0.00 27 PHE A CA 17
ATOM 17824 C C . PHE A 1 57 ? 57.851 9.700 7.571 1.00 0.00 27 PHE A C 17
ATOM 17825 O O . PHE A 1 57 ? 58.581 10.568 7.092 1.00 0.00 27 PHE A O 17
ATOM 17842 N N . ILE A 1 58 ? 57.734 8.497 7.044 1.00 0.00 28 ILE A N 17
ATOM 17843 C CA . ILE A 1 58 ? 58.370 8.168 5.783 1.00 0.00 28 ILE A CA 17
ATOM 17844 C C . ILE A 1 58 ? 57.332 7.680 4.780 1.00 0.00 28 ILE A C 17
ATOM 17845 O O . ILE A 1 58 ? 56.794 6.575 4.903 1.00 0.00 28 ILE A O 17
ATOM 17861 N N . GLU A 1 59 ? 57.026 8.529 3.810 1.00 0.00 29 GLU A N 17
ATOM 17862 C CA . GLU A 1 59 ? 56.122 8.167 2.735 1.00 0.00 29 GLU A CA 17
ATOM 17863 C C . GLU A 1 59 ? 56.793 7.173 1.804 1.00 0.00 29 GLU A C 17
ATOM 17864 O O . GLU A 1 59 ? 57.925 7.387 1.357 1.00 0.00 29 GLU A O 17
ATOM 17876 N N . MET A 1 60 ? 56.102 6.084 1.529 1.00 0.00 30 MET A N 17
ATOM 17877 C CA . MET A 1 60 ? 56.628 5.051 0.659 1.00 0.00 30 MET A CA 17
ATOM 17878 C C . MET A 1 60 ? 55.889 5.031 -0.668 1.00 0.00 30 MET A C 17
ATOM 17879 O O . MET A 1 60 ? 54.659 5.109 -0.717 1.00 0.00 30 MET A O 17
ATOM 17893 N N . LYS A 1 61 ? 56.658 4.947 -1.736 1.00 0.00 31 LYS A N 17
ATOM 17894 C CA . LYS A 1 61 ? 56.121 4.929 -3.082 1.00 0.00 31 LYS A CA 17
ATOM 17895 C C . LYS A 1 61 ? 55.688 3.510 -3.431 1.00 0.00 31 LYS A C 17
ATOM 17896 O O . LYS A 1 61 ? 56.524 2.647 -3.704 1.00 0.00 31 LYS A O 17
ATOM 17915 N N . ALA A 1 62 ? 54.379 3.276 -3.366 1.00 0.00 32 ALA A N 17
ATOM 17916 C CA . ALA A 1 62 ? 53.807 1.953 -3.601 1.00 0.00 32 ALA A CA 17
ATOM 17917 C C . ALA A 1 62 ? 53.774 1.629 -5.088 1.00 0.00 32 ALA A C 17
ATOM 17918 O O . ALA A 1 62 ? 52.878 2.071 -5.815 1.00 0.00 32 ALA A O 17
ATOM 17925 N N . LEU A 1 63 ? 54.758 0.867 -5.532 1.00 0.00 33 LEU A N 17
ATOM 17926 C CA . LEU A 1 63 ? 54.879 0.520 -6.936 1.00 0.00 33 LEU A CA 17
ATOM 17927 C C . LEU A 1 63 ? 54.693 -0.971 -7.144 1.00 0.00 33 LEU A C 17
ATOM 17928 O O . LEU A 1 63 ? 54.748 -1.759 -6.198 1.00 0.00 33 LEU A O 17
ATOM 17944 N N . CYS A 1 64 ? 54.461 -1.348 -8.385 1.00 0.00 34 CYS A N 17
ATOM 17945 C CA . CYS A 1 64 ? 54.425 -2.744 -8.762 1.00 0.00 34 CYS A CA 17
ATOM 17946 C C . CYS A 1 64 ? 55.809 -3.157 -9.251 1.00 0.00 34 CYS A C 17
ATOM 17947 O O . CYS A 1 64 ? 56.302 -2.633 -10.250 1.00 0.00 34 CYS A O 17
ATOM 17954 N N . PRO A 1 65 ? 56.446 -4.114 -8.564 1.00 0.00 35 PRO A N 17
ATOM 17955 C CA . PRO A 1 65 ? 57.855 -4.464 -8.800 1.00 0.00 35 PRO A CA 17
ATOM 17956 C C . PRO A 1 65 ? 58.111 -5.055 -10.187 1.00 0.00 35 PRO A C 17
ATOM 17957 O O . PRO A 1 65 ? 59.245 -5.060 -10.666 1.00 0.00 35 PRO A O 17
ATOM 17968 N N . ASP A 1 66 ? 57.058 -5.535 -10.832 1.00 0.00 36 ASP A N 17
ATOM 17969 C CA . ASP A 1 66 ? 57.195 -6.179 -12.136 1.00 0.00 36 ASP A CA 17
ATOM 17970 C C . ASP A 1 66 ? 57.161 -5.172 -13.288 1.00 0.00 36 ASP A C 17
ATOM 17971 O O . ASP A 1 66 ? 57.533 -5.504 -14.412 1.00 0.00 36 ASP A O 17
ATOM 17980 N N . CYS A 1 67 ? 56.720 -3.946 -13.023 1.00 0.00 37 CYS A N 17
ATOM 17981 C CA . CYS A 1 67 ? 56.575 -2.964 -14.097 1.00 0.00 37 CYS A CA 17
ATOM 17982 C C . CYS A 1 67 ? 57.028 -1.561 -13.692 1.00 0.00 37 CYS A C 17
ATOM 17983 O O . CYS A 1 67 ? 57.073 -0.665 -14.534 1.00 0.00 37 CYS A O 17
ATOM 17990 N N . HIS A 1 68 ? 57.351 -1.373 -12.408 1.00 0.00 38 HIS A N 17
ATOM 17991 C CA . HIS A 1 68 ? 57.808 -0.074 -11.882 1.00 0.00 38 HIS A CA 17
ATOM 17992 C C . HIS A 1 68 ? 56.677 0.951 -11.837 1.00 0.00 38 HIS A C 17
ATOM 17993 O O . HIS A 1 68 ? 56.883 2.090 -11.421 1.00 0.00 38 HIS A O 17
ATOM 18008 N N . GLN A 1 69 ? 55.488 0.550 -12.258 1.00 0.00 39 GLN A N 17
ATOM 18009 C CA . GLN A 1 69 ? 54.365 1.468 -12.326 1.00 0.00 39 GLN A CA 17
ATOM 18010 C C . GLN A 1 69 ? 53.571 1.442 -11.026 1.00 0.00 39 GLN A C 17
ATOM 18011 O O . GLN A 1 69 ? 53.531 0.418 -10.337 1.00 0.00 39 GLN A O 17
ATOM 18025 N N . PRO A 1 70 ? 52.954 2.576 -10.666 1.00 0.00 40 PRO A N 17
ATOM 18026 C CA . PRO A 1 70 ? 52.192 2.710 -9.422 1.00 0.00 40 PRO A CA 17
ATOM 18027 C C . PRO A 1 70 ? 50.942 1.837 -9.400 1.00 0.00 40 PRO A C 17
ATOM 18028 O O . PRO A 1 70 ? 50.374 1.507 -10.444 1.00 0.00 40 PRO A O 17
ATOM 18039 N N . LEU A 1 71 ? 50.530 1.455 -8.204 1.00 0.00 41 LEU A N 17
ATOM 18040 C CA . LEU A 1 71 ? 49.338 0.645 -8.031 1.00 0.00 41 LEU A CA 17
ATOM 18041 C C . LEU A 1 71 ? 48.120 1.526 -7.807 1.00 0.00 41 LEU A C 17
ATOM 18042 O O . LEU A 1 71 ? 48.157 2.458 -7.000 1.00 0.00 41 LEU A O 17
ATOM 18058 N N . GLN A 1 72 ? 47.048 1.229 -8.527 1.00 0.00 42 GLN A N 17
ATOM 18059 C CA . GLN A 1 72 ? 45.809 1.978 -8.407 1.00 0.00 42 GLN A CA 17
ATOM 18060 C C . GLN A 1 72 ? 45.079 1.575 -7.133 1.00 0.00 42 GLN A C 17
ATOM 18061 O O . GLN A 1 72 ? 44.875 0.386 -6.871 1.00 0.00 42 GLN A O 17
ATOM 18075 N N . VAL A 1 73 ? 44.703 2.563 -6.341 1.00 0.00 43 VAL A N 17
ATOM 18076 C CA . VAL A 1 73 ? 44.024 2.316 -5.081 1.00 0.00 43 VAL A CA 17
ATOM 18077 C C . VAL A 1 73 ? 42.535 2.073 -5.306 1.00 0.00 43 VAL A C 17
ATOM 18078 O O . VAL A 1 73 ? 41.800 2.982 -5.699 1.00 0.00 43 VAL A O 17
ATOM 18091 N N . LEU A 1 74 ? 42.099 0.843 -5.082 1.00 0.00 44 LEU A N 17
ATOM 18092 C CA . LEU A 1 74 ? 40.688 0.509 -5.184 1.00 0.00 44 LEU A CA 17
ATOM 18093 C C . LEU A 1 74 ? 40.005 0.749 -3.847 1.00 0.00 44 LEU A C 17
ATOM 18094 O O . LEU A 1 74 ? 40.209 0.001 -2.892 1.00 0.00 44 LEU A O 17
ATOM 18110 N N . LYS A 1 75 ? 39.211 1.805 -3.786 1.00 0.00 45 LYS A N 17
ATOM 18111 C CA . LYS A 1 75 ? 38.575 2.217 -2.546 1.00 0.00 45 LYS A CA 17
ATOM 18112 C C . LYS A 1 75 ? 37.198 1.585 -2.394 1.00 0.00 45 LYS A C 17
ATOM 18113 O O . LYS A 1 75 ? 36.401 1.573 -3.334 1.00 0.00 45 LYS A O 17
ATOM 18132 N N . ALA A 1 76 ? 36.930 1.051 -1.212 1.00 0.00 46 ALA A N 17
ATOM 18133 C CA . ALA A 1 76 ? 35.628 0.479 -0.904 1.00 0.00 46 ALA A CA 17
ATOM 18134 C C . ALA A 1 76 ? 35.298 0.669 0.572 1.00 0.00 46 ALA A C 17
ATOM 18135 O O . ALA A 1 76 ? 34.383 0.033 1.099 1.00 0.00 46 ALA A O 17
ATOM 18142 N N . CYS A 1 77 ? 36.056 1.557 1.224 1.00 0.00 47 CYS A N 17
ATOM 18143 C CA . CYS A 1 77 ? 35.881 1.880 2.643 1.00 0.00 47 CYS A CA 17
ATOM 18144 C C . CYS A 1 77 ? 36.312 0.718 3.538 1.00 0.00 47 CYS A C 17
ATOM 18145 O O . CYS A 1 77 ? 37.373 0.772 4.165 1.00 0.00 47 CYS A O 17
ATOM 18153 N N . GLY A 1 78 ? 35.496 -0.328 3.591 1.00 0.00 48 GLY A N 17
ATOM 18154 C CA . GLY A 1 78 ? 35.810 -1.469 4.428 1.00 0.00 48 GLY A CA 17
ATOM 18155 C C . GLY A 1 78 ? 36.971 -2.269 3.879 1.00 0.00 48 GLY A C 17
ATOM 18156 O O . GLY A 1 78 ? 37.760 -2.836 4.634 1.00 0.00 48 GLY A O 17
ATOM 18160 N N . ALA A 1 79 ? 37.083 -2.299 2.560 1.00 0.00 49 ALA A N 17
ATOM 18161 C CA . ALA A 1 79 ? 38.154 -3.021 1.896 1.00 0.00 49 ALA A CA 17
ATOM 18162 C C . ALA A 1 79 ? 38.883 -2.105 0.923 1.00 0.00 49 ALA A C 17
ATOM 18163 O O . ALA A 1 79 ? 38.285 -1.191 0.356 1.00 0.00 49 ALA A O 17
ATOM 18170 N N . VAL A 1 80 ? 40.176 -2.329 0.767 1.00 0.00 50 VAL A N 17
ATOM 18171 C CA . VAL A 1 80 ? 40.972 -1.576 -0.191 1.00 0.00 50 VAL A CA 17
ATOM 18172 C C . VAL A 1 80 ? 41.937 -2.517 -0.912 1.00 0.00 50 VAL A C 17
ATOM 18173 O O . VAL A 1 80 ? 42.514 -3.419 -0.296 1.00 0.00 50 VAL A O 17
ATOM 18186 N N . ASP A 1 81 ? 42.091 -2.334 -2.216 1.00 0.00 51 ASP A N 17
ATOM 18187 C CA . ASP A 1 81 ? 42.974 -3.188 -3.004 1.00 0.00 51 ASP A CA 17
ATOM 18188 C C . ASP A 1 81 ? 43.985 -2.375 -3.791 1.00 0.00 51 ASP A C 17
ATOM 18189 O O . ASP A 1 81 ? 43.776 -1.192 -4.068 1.00 0.00 51 ASP A O 17
ATOM 18198 N N . TYR A 1 82 ? 45.082 -3.025 -4.147 1.00 0.00 52 TYR A N 17
ATOM 18199 C CA . TYR A 1 82 ? 46.109 -2.419 -4.975 1.00 0.00 52 TYR A CA 17
ATOM 18200 C C . TYR A 1 82 ? 46.052 -3.037 -6.368 1.00 0.00 52 TYR A C 17
ATOM 18201 O O . TYR A 1 82 ? 46.472 -4.175 -6.565 1.00 0.00 52 TYR A O 17
ATOM 18219 N N . PHE A 1 83 ? 45.509 -2.306 -7.324 1.00 0.00 53 PHE A N 17
ATOM 18220 C CA . PHE A 1 83 ? 45.315 -2.843 -8.661 1.00 0.00 53 PHE A CA 17
ATOM 18221 C C . PHE A 1 83 ? 46.397 -2.356 -9.614 1.00 0.00 53 PHE A C 17
ATOM 18222 O O . PHE A 1 83 ? 46.602 -1.155 -9.779 1.00 0.00 53 PHE A O 17
ATOM 18239 N N . CYS A 1 84 ? 47.089 -3.294 -10.235 1.00 0.00 54 CYS A N 17
ATOM 18240 C CA . CYS A 1 84 ? 48.073 -2.963 -11.244 1.00 0.00 54 CYS A CA 17
ATOM 18241 C C . CYS A 1 84 ? 47.418 -2.959 -12.616 1.00 0.00 54 CYS A C 17
ATOM 18242 O O . CYS A 1 84 ? 47.296 -4.007 -13.263 1.00 0.00 54 CYS A O 17
ATOM 18249 N N . GLN A 1 85 ? 46.957 -1.788 -13.038 1.00 0.00 55 GLN A N 17
ATOM 18250 C CA . GLN A 1 85 ? 46.329 -1.653 -14.338 1.00 0.00 55 GLN A CA 17
ATOM 18251 C C . GLN A 1 85 ? 47.391 -1.701 -15.420 1.00 0.00 55 GLN A C 17
ATOM 18252 O O . GLN A 1 85 ? 48.023 -0.696 -15.737 1.00 0.00 55 GLN A O 17
ATOM 18266 N N . HIS A 1 86 ? 47.574 -2.901 -15.948 1.00 0.00 56 HIS A N 17
ATOM 18267 C CA . HIS A 1 86 ? 48.626 -3.230 -16.914 1.00 0.00 56 HIS A CA 17
ATOM 18268 C C . HIS A 1 86 ? 48.642 -4.736 -17.149 1.00 0.00 56 HIS A C 17
ATOM 18269 O O . HIS A 1 86 ? 49.646 -5.296 -17.585 1.00 0.00 56 HIS A O 17
ATOM 18284 N N . GLY A 1 87 ? 47.524 -5.385 -16.840 1.00 0.00 57 GLY A N 17
ATOM 18285 C CA . GLY A 1 87 ? 47.414 -6.817 -17.027 1.00 0.00 57 GLY A CA 17
ATOM 18286 C C . GLY A 1 87 ? 48.090 -7.621 -15.932 1.00 0.00 57 GLY A C 17
ATOM 18287 O O . GLY A 1 87 ? 48.509 -8.754 -16.163 1.00 0.00 57 GLY A O 17
ATOM 18291 N N . HIS A 1 88 ? 48.208 -7.047 -14.738 1.00 0.00 58 HIS A N 17
ATOM 18292 C CA . HIS A 1 88 ? 48.840 -7.756 -13.624 1.00 0.00 58 HIS A CA 17
ATOM 18293 C C . HIS A 1 88 ? 47.837 -8.042 -12.510 1.00 0.00 58 HIS A C 17
ATOM 18294 O O . HIS A 1 88 ? 48.088 -8.875 -11.641 1.00 0.00 58 HIS A O 17
ATOM 18308 N N . GLY A 1 89 ? 46.705 -7.347 -12.537 1.00 0.00 59 GLY A N 17
ATOM 18309 C CA . GLY A 1 89 ? 45.644 -7.620 -11.584 1.00 0.00 59 GLY A CA 17
ATOM 18310 C C . GLY A 1 89 ? 45.903 -7.015 -10.217 1.00 0.00 59 GLY A C 17
ATOM 18311 O O . GLY A 1 89 ? 46.609 -6.011 -10.098 1.00 0.00 59 GLY A O 17
ATOM 18315 N N . LEU A 1 90 ? 45.331 -7.631 -9.191 1.00 0.00 60 LEU A N 17
ATOM 18316 C CA . LEU A 1 90 ? 45.459 -7.148 -7.823 1.00 0.00 60 LEU A CA 17
ATOM 18317 C C . LEU A 1 90 ? 46.779 -7.600 -7.213 1.00 0.00 60 LEU A C 17
ATOM 18318 O O . LEU A 1 90 ? 47.060 -8.799 -7.136 1.00 0.00 60 LEU A O 17
ATOM 18334 N N . ILE A 1 91 ? 47.571 -6.642 -6.772 1.00 0.00 61 ILE A N 17
ATOM 18335 C CA . ILE A 1 91 ? 48.855 -6.930 -6.161 1.00 0.00 61 ILE A CA 17
ATOM 18336 C C . ILE A 1 91 ? 48.693 -7.097 -4.655 1.00 0.00 61 ILE A C 17
ATOM 18337 O O . ILE A 1 91 ? 48.115 -6.244 -3.983 1.00 0.00 61 ILE A O 17
ATOM 18353 N N . SER A 1 92 ? 49.186 -8.215 -4.141 1.00 0.00 62 SER A N 17
ATOM 18354 C CA . SER A 1 92 ? 49.059 -8.540 -2.728 1.00 0.00 62 SER A CA 17
ATOM 18355 C C . SER A 1 92 ? 49.933 -7.624 -1.867 1.00 0.00 62 SER A C 17
ATOM 18356 O O . SER A 1 92 ? 50.897 -7.037 -2.357 1.00 0.00 62 SER A O 17
ATOM 18364 N N . LYS A 1 93 ? 49.586 -7.530 -0.584 1.00 0.00 63 LYS A N 17
ATOM 18365 C CA . LYS A 1 93 ? 50.242 -6.621 0.360 1.00 0.00 63 LYS A CA 17
ATOM 18366 C C . LYS A 1 93 ? 51.769 -6.714 0.303 1.00 0.00 63 LYS A C 17
ATOM 18367 O O . LYS A 1 93 ? 52.452 -5.708 0.128 1.00 0.00 63 LYS A O 17
ATOM 18386 N N . LYS A 1 94 ? 52.301 -7.924 0.442 1.00 0.00 64 LYS A N 17
ATOM 18387 C CA . LYS A 1 94 ? 53.747 -8.113 0.515 1.00 0.00 64 LYS A CA 17
ATOM 18388 C C . LYS A 1 94 ? 54.360 -8.231 -0.884 1.00 0.00 64 LYS A C 17
ATOM 18389 O O . LYS A 1 94 ? 55.544 -8.533 -1.040 1.00 0.00 64 LYS A O 17
ATOM 18408 N N . ARG A 1 95 ? 53.551 -7.990 -1.903 1.00 0.00 65 ARG A N 17
ATOM 18409 C CA . ARG A 1 95 ? 54.039 -8.005 -3.273 1.00 0.00 65 ARG A CA 17
ATOM 18410 C C . ARG A 1 95 ? 54.178 -6.572 -3.789 1.00 0.00 65 ARG A C 17
ATOM 18411 O O . ARG A 1 95 ? 54.706 -6.332 -4.874 1.00 0.00 65 ARG A O 17
ATOM 18432 N N . VAL A 1 96 ? 53.710 -5.620 -2.992 1.00 0.00 66 VAL A N 17
ATOM 18433 C CA . VAL A 1 96 ? 53.872 -4.211 -3.316 1.00 0.00 66 VAL A CA 17
ATOM 18434 C C . VAL A 1 96 ? 55.307 -3.784 -3.042 1.00 0.00 66 VAL A C 17
ATOM 18435 O O . VAL A 1 96 ? 55.865 -4.100 -1.989 1.00 0.00 66 VAL A O 17
ATOM 18448 N N . GLU A 1 97 ? 55.911 -3.083 -3.986 1.00 0.00 67 GLU A N 17
ATOM 18449 C CA . GLU A 1 97 ? 57.261 -2.600 -3.799 1.00 0.00 67 GLU A CA 17
ATOM 18450 C C . GLU A 1 97 ? 57.229 -1.214 -3.175 1.00 0.00 67 GLU A C 17
ATOM 18451 O O . GLU A 1 97 ? 56.854 -0.238 -3.826 1.00 0.00 67 GLU A O 17
ATOM 18463 N N . PHE A 1 98 ? 57.596 -1.143 -1.908 1.00 0.00 68 PHE A N 17
ATOM 18464 C CA . PHE A 1 98 ? 57.606 0.115 -1.184 1.00 0.00 68 PHE A CA 17
ATOM 18465 C C . PHE A 1 98 ? 59.001 0.724 -1.191 1.00 0.00 68 PHE A C 17
ATOM 18466 O O . PHE A 1 98 ? 59.897 0.261 -0.482 1.00 0.00 68 PHE A O 17
ATOM 18483 N N . VAL A 1 99 ? 59.190 1.745 -2.010 1.00 0.00 69 VAL A N 17
ATOM 18484 C CA . VAL A 1 99 ? 60.462 2.454 -2.054 1.00 0.00 69 VAL A CA 17
ATOM 18485 C C . VAL A 1 99 ? 60.308 3.845 -1.451 1.00 0.00 69 VAL A C 17
ATOM 18486 O O . VAL A 1 99 ? 59.209 4.236 -1.064 1.00 0.00 69 VAL A O 17
ATOM 18499 N N . LEU A 1 100 ? 61.401 4.585 -1.357 1.00 0.00 70 LEU A N 17
ATOM 18500 C CA . LEU A 1 100 ? 61.346 5.943 -0.832 1.00 0.00 70 LEU A CA 17
ATOM 18501 C C . LEU A 1 100 ? 60.638 6.870 -1.814 1.00 0.00 70 LEU A C 17
ATOM 18502 O O . LEU A 1 100 ? 61.033 6.975 -2.977 1.00 0.00 70 LEU A O 17
ATOM 18518 N N . ALA A 1 101 ? 59.585 7.526 -1.348 1.00 0.00 71 ALA A N 17
ATOM 18519 C CA . ALA A 1 101 ? 58.843 8.462 -2.174 1.00 0.00 71 ALA A CA 17
ATOM 18520 C C . ALA A 1 101 ? 59.457 9.851 -2.082 1.00 0.00 71 ALA A C 17
ATOM 18521 O O . ALA A 1 101 ? 60.041 10.316 -3.084 1.00 0.00 71 ALA A O 17
ATOM 18531 N N . MET A 1 31 ? 67.840 -7.265 12.575 1.00 0.00 1 MET A N 18
ATOM 18532 C CA . MET A 1 31 ? 66.864 -7.963 11.704 1.00 0.00 1 MET A CA 18
ATOM 18533 C C . MET A 1 31 ? 65.761 -7.002 11.283 1.00 0.00 1 MET A C 18
ATOM 18534 O O . MET A 1 31 ? 65.355 -6.965 10.122 1.00 0.00 1 MET A O 18
ATOM 18548 N N . GLU A 1 32 ? 65.286 -6.227 12.241 1.00 0.00 2 GLU A N 18
ATOM 18549 C CA . GLU A 1 32 ? 64.308 -5.187 11.983 1.00 0.00 2 GLU A CA 18
ATOM 18550 C C . GLU A 1 32 ? 65.008 -3.943 11.449 1.00 0.00 2 GLU A C 18
ATOM 18551 O O . GLU A 1 32 ? 66.179 -3.706 11.745 1.00 0.00 2 GLU A O 18
ATOM 18563 N N . LEU A 1 33 ? 64.289 -3.158 10.663 1.00 0.00 3 LEU A N 18
ATOM 18564 C CA . LEU A 1 33 ? 64.888 -2.041 9.948 1.00 0.00 3 LEU A CA 18
ATOM 18565 C C . LEU A 1 33 ? 65.203 -0.876 10.875 1.00 0.00 3 LEU A C 18
ATOM 18566 O O . LEU A 1 33 ? 64.443 -0.566 11.797 1.00 0.00 3 LEU A O 18
ATOM 18582 N N . HIS A 1 34 ? 66.343 -0.246 10.630 1.00 0.00 4 HIS A N 18
ATOM 18583 C CA . HIS A 1 34 ? 66.723 0.967 11.333 1.00 0.00 4 HIS A CA 18
ATOM 18584 C C . HIS A 1 34 ? 66.806 2.101 10.324 1.00 0.00 4 HIS A C 18
ATOM 18585 O O . HIS A 1 34 ? 66.886 1.852 9.121 1.00 0.00 4 HIS A O 18
ATOM 18600 N N . CYS A 1 35 ? 66.785 3.336 10.798 1.00 0.00 5 CYS A N 18
ATOM 18601 C CA . CYS A 1 35 ? 66.819 4.489 9.903 1.00 0.00 5 CYS A CA 18
ATOM 18602 C C . CYS A 1 35 ? 68.213 4.680 9.311 1.00 0.00 5 CYS A C 18
ATOM 18603 O O . CYS A 1 35 ? 69.181 4.858 10.050 1.00 0.00 5 CYS A O 18
ATOM 18610 N N . PRO A 1 36 ? 68.326 4.675 7.973 1.00 0.00 6 PRO A N 18
ATOM 18611 C CA . PRO A 1 36 ? 69.589 4.927 7.277 1.00 0.00 6 PRO A CA 18
ATOM 18612 C C . PRO A 1 36 ? 69.841 6.425 7.097 1.00 0.00 6 PRO A C 18
ATOM 18613 O O . PRO A 1 36 ? 70.515 6.859 6.160 1.00 0.00 6 PRO A O 18
ATOM 18624 N N . GLN A 1 37 ? 69.299 7.201 8.024 1.00 0.00 7 GLN A N 18
ATOM 18625 C CA . GLN A 1 37 ? 69.366 8.651 7.977 1.00 0.00 7 GLN A CA 18
ATOM 18626 C C . GLN A 1 37 ? 69.229 9.200 9.393 1.00 0.00 7 GLN A C 18
ATOM 18627 O O . GLN A 1 37 ? 70.196 9.641 10.007 1.00 0.00 7 GLN A O 18
ATOM 18641 N N . CYS A 1 38 ? 68.012 9.125 9.910 1.00 0.00 8 CYS A N 18
ATOM 18642 C CA . CYS A 1 38 ? 67.716 9.525 11.273 1.00 0.00 8 CYS A CA 18
ATOM 18643 C C . CYS A 1 38 ? 67.800 8.302 12.178 1.00 0.00 8 CYS A C 18
ATOM 18644 O O . CYS A 1 38 ? 66.790 7.868 12.748 1.00 0.00 8 CYS A O 18
ATOM 18651 N N . GLN A 1 39 ? 69.011 7.748 12.244 1.00 0.00 9 GLN A N 18
ATOM 18652 C CA . GLN A 1 39 ? 69.316 6.478 12.921 1.00 0.00 9 GLN A CA 18
ATOM 18653 C C . GLN A 1 39 ? 68.487 6.241 14.181 1.00 0.00 9 GLN A C 18
ATOM 18654 O O . GLN A 1 39 ? 68.753 6.809 15.237 1.00 0.00 9 GLN A O 18
ATOM 18668 N N . HIS A 1 40 ? 67.483 5.385 14.026 1.00 0.00 10 HIS A N 18
ATOM 18669 C CA . HIS A 1 40 ? 66.579 4.973 15.095 1.00 0.00 10 HIS A CA 18
ATOM 18670 C C . HIS A 1 40 ? 65.771 3.786 14.591 1.00 0.00 10 HIS A C 18
ATOM 18671 O O . HIS A 1 40 ? 66.102 3.224 13.546 1.00 0.00 10 HIS A O 18
ATOM 18686 N N . VAL A 1 41 ? 64.720 3.411 15.306 1.00 0.00 11 VAL A N 18
ATOM 18687 C CA . VAL A 1 41 ? 63.902 2.265 14.912 1.00 0.00 11 VAL A CA 18
ATOM 18688 C C . VAL A 1 41 ? 62.861 2.657 13.851 1.00 0.00 11 VAL A C 18
ATOM 18689 O O . VAL A 1 41 ? 62.377 3.795 13.829 1.00 0.00 11 VAL A O 18
ATOM 18702 N N . LEU A 1 42 ? 62.553 1.720 12.956 1.00 0.00 12 LEU A N 18
ATOM 18703 C CA . LEU A 1 42 ? 61.540 1.925 11.927 1.00 0.00 12 LEU A CA 18
ATOM 18704 C C . LEU A 1 42 ? 60.410 0.914 12.066 1.00 0.00 12 LEU A C 18
ATOM 18705 O O . LEU A 1 42 ? 60.629 -0.298 11.965 1.00 0.00 12 LEU A O 18
ATOM 18721 N N . ASP A 1 43 ? 59.205 1.410 12.292 1.00 0.00 13 ASP A N 18
ATOM 18722 C CA . ASP A 1 43 ? 58.043 0.544 12.432 1.00 0.00 13 ASP A CA 18
ATOM 18723 C C . ASP A 1 43 ? 57.090 0.706 11.257 1.00 0.00 13 ASP A C 18
ATOM 18724 O O . ASP A 1 43 ? 56.094 1.424 11.337 1.00 0.00 13 ASP A O 18
ATOM 18733 N N . GLN A 1 44 ? 57.427 0.070 10.151 1.00 0.00 14 GLN A N 18
ATOM 18734 C CA . GLN A 1 44 ? 56.549 0.020 8.996 1.00 0.00 14 GLN A CA 18
ATOM 18735 C C . GLN A 1 44 ? 55.551 -1.118 9.159 1.00 0.00 14 GLN A C 18
ATOM 18736 O O . GLN A 1 44 ? 55.934 -2.250 9.459 1.00 0.00 14 GLN A O 18
ATOM 18750 N N . ASP A 1 45 ? 54.273 -0.810 8.994 1.00 0.00 15 ASP A N 18
ATOM 18751 C CA . ASP A 1 45 ? 53.230 -1.806 9.183 1.00 0.00 15 ASP A CA 18
ATOM 18752 C C . ASP A 1 45 ? 52.757 -2.373 7.851 1.00 0.00 15 ASP A C 18
ATOM 18753 O O . ASP A 1 45 ? 52.497 -3.571 7.738 1.00 0.00 15 ASP A O 18
ATOM 18762 N N . ASN A 1 46 ? 52.643 -1.517 6.846 1.00 0.00 16 ASN A N 18
ATOM 18763 C CA . ASN A 1 46 ? 52.268 -1.959 5.509 1.00 0.00 16 ASN A CA 18
ATOM 18764 C C . ASN A 1 46 ? 52.670 -0.925 4.463 1.00 0.00 16 ASN A C 18
ATOM 18765 O O . ASN A 1 46 ? 53.635 -1.118 3.725 1.00 0.00 16 ASN A O 18
ATOM 18776 N N . GLY A 1 47 ? 51.944 0.186 4.420 1.00 0.00 17 GLY A N 18
ATOM 18777 C CA . GLY A 1 47 ? 52.194 1.187 3.399 1.00 0.00 17 GLY A CA 18
ATOM 18778 C C . GLY A 1 47 ? 52.889 2.423 3.931 1.00 0.00 17 GLY A C 18
ATOM 18779 O O . GLY A 1 47 ? 53.261 3.312 3.164 1.00 0.00 17 GLY A O 18
ATOM 18783 N N . HIS A 1 48 ? 53.055 2.496 5.245 1.00 0.00 18 HIS A N 18
ATOM 18784 C CA . HIS A 1 48 ? 53.717 3.641 5.861 1.00 0.00 18 HIS A CA 18
ATOM 18785 C C . HIS A 1 48 ? 54.680 3.183 6.950 1.00 0.00 18 HIS A C 18
ATOM 18786 O O . HIS A 1 48 ? 54.431 2.191 7.636 1.00 0.00 18 HIS A O 18
ATOM 18801 N N . ALA A 1 49 ? 55.784 3.899 7.096 1.00 0.00 19 ALA A N 18
ATOM 18802 C CA . ALA A 1 49 ? 56.757 3.593 8.128 1.00 0.00 19 ALA A CA 18
ATOM 18803 C C . ALA A 1 49 ? 56.642 4.582 9.279 1.00 0.00 19 ALA A C 18
ATOM 18804 O O . ALA A 1 49 ? 56.676 5.798 9.073 1.00 0.00 19 ALA A O 18
ATOM 18811 N N . ARG A 1 50 ? 56.495 4.055 10.484 1.00 0.00 20 ARG A N 18
ATOM 18812 C CA . ARG A 1 50 ? 56.404 4.883 11.676 1.00 0.00 20 ARG A CA 18
ATOM 18813 C C . ARG A 1 50 ? 57.794 5.089 12.251 1.00 0.00 20 ARG A C 18
ATOM 18814 O O . ARG A 1 50 ? 58.451 4.139 12.673 1.00 0.00 20 ARG A O 18
ATOM 18835 N N . CYS A 1 51 ? 58.249 6.326 12.244 1.00 0.00 21 CYS A N 18
ATOM 18836 C CA . CYS A 1 51 ? 59.595 6.632 12.682 1.00 0.00 21 CYS A CA 18
ATOM 18837 C C . CYS A 1 51 ? 59.590 7.040 14.152 1.00 0.00 21 CYS A C 18
ATOM 18838 O O . CYS A 1 51 ? 59.442 8.219 14.478 1.00 0.00 21 CYS A O 18
ATOM 18845 N N . ARG A 1 52 ? 59.749 6.061 15.038 1.00 0.00 22 ARG A N 18
ATOM 18846 C CA . ARG A 1 52 ? 59.729 6.326 16.475 1.00 0.00 22 ARG A CA 18
ATOM 18847 C C . ARG A 1 52 ? 60.979 7.076 16.909 1.00 0.00 22 ARG A C 18
ATOM 18848 O O . ARG A 1 52 ? 62.029 6.968 16.266 1.00 0.00 22 ARG A O 18
ATOM 18869 N N . SER A 1 53 ? 60.839 7.852 17.989 1.00 0.00 23 SER A N 18
ATOM 18870 C CA . SER A 1 53 ? 61.894 8.733 18.499 1.00 0.00 23 SER A CA 18
ATOM 18871 C C . SER A 1 53 ? 62.118 9.917 17.559 1.00 0.00 23 SER A C 18
ATOM 18872 O O . SER A 1 53 ? 62.190 11.063 17.999 1.00 0.00 23 SER A O 18
ATOM 18880 N N . CYS A 1 54 ? 62.221 9.630 16.272 1.00 0.00 24 CYS A N 18
ATOM 18881 C CA . CYS A 1 54 ? 62.380 10.658 15.261 1.00 0.00 24 CYS A CA 18
ATOM 18882 C C . CYS A 1 54 ? 61.124 11.524 15.193 1.00 0.00 24 CYS A C 18
ATOM 18883 O O . CYS A 1 54 ? 61.205 12.745 15.075 1.00 0.00 24 CYS A O 18
ATOM 18890 N N . GLY A 1 55 ? 59.963 10.880 15.275 1.00 0.00 25 GLY A N 18
ATOM 18891 C CA . GLY A 1 55 ? 58.705 11.605 15.336 1.00 0.00 25 GLY A CA 18
ATOM 18892 C C . GLY A 1 55 ? 58.110 11.864 13.969 1.00 0.00 25 GLY A C 18
ATOM 18893 O O . GLY A 1 55 ? 57.020 12.427 13.852 1.00 0.00 25 GLY A O 18
ATOM 18897 N N . GLU A 1 56 ? 58.821 11.453 12.934 1.00 0.00 26 GLU A N 18
ATOM 18898 C CA . GLU A 1 56 ? 58.367 11.663 11.569 1.00 0.00 26 GLU A CA 18
ATOM 18899 C C . GLU A 1 56 ? 57.679 10.419 11.027 1.00 0.00 26 GLU A C 18
ATOM 18900 O O . GLU A 1 56 ? 57.631 9.380 11.687 1.00 0.00 26 GLU A O 18
ATOM 18912 N N . PHE A 1 57 ? 57.148 10.539 9.823 1.00 0.00 27 PHE A N 18
ATOM 18913 C CA . PHE A 1 57 ? 56.525 9.421 9.140 1.00 0.00 27 PHE A CA 18
ATOM 18914 C C . PHE A 1 57 ? 57.104 9.297 7.741 1.00 0.00 27 PHE A C 18
ATOM 18915 O O . PHE A 1 57 ? 57.321 10.305 7.065 1.00 0.00 27 PHE A O 18
ATOM 18932 N N . ILE A 1 58 ? 57.376 8.076 7.316 1.00 0.00 28 ILE A N 18
ATOM 18933 C CA . ILE A 1 58 ? 57.927 7.849 5.992 1.00 0.00 28 ILE A CA 18
ATOM 18934 C C . ILE A 1 58 ? 56.932 7.076 5.137 1.00 0.00 28 ILE A C 18
ATOM 18935 O O . ILE A 1 58 ? 56.688 5.888 5.369 1.00 0.00 28 ILE A O 18
ATOM 18951 N N . GLU A 1 59 ? 56.334 7.763 4.175 1.00 0.00 29 GLU A N 18
ATOM 18952 C CA . GLU A 1 59 ? 55.398 7.134 3.260 1.00 0.00 29 GLU A CA 18
ATOM 18953 C C . GLU A 1 59 ? 56.142 6.229 2.289 1.00 0.00 29 GLU A C 18
ATOM 18954 O O . GLU A 1 59 ? 57.334 6.417 2.039 1.00 0.00 29 GLU A O 18
ATOM 18966 N N . MET A 1 60 ? 55.438 5.247 1.756 1.00 0.00 30 MET A N 18
ATOM 18967 C CA . MET A 1 60 ? 56.013 4.353 0.765 1.00 0.00 30 MET A CA 18
ATOM 18968 C C . MET A 1 60 ? 55.183 4.366 -0.506 1.00 0.00 30 MET A C 18
ATOM 18969 O O . MET A 1 60 ? 53.959 4.501 -0.462 1.00 0.00 30 MET A O 18
ATOM 18983 N N . LYS A 1 61 ? 55.861 4.257 -1.633 1.00 0.00 31 LYS A N 18
ATOM 18984 C CA . LYS A 1 61 ? 55.196 4.174 -2.918 1.00 0.00 31 LYS A CA 18
ATOM 18985 C C . LYS A 1 61 ? 54.871 2.730 -3.248 1.00 0.00 31 LYS A C 18
ATOM 18986 O O . LYS A 1 61 ? 55.735 1.853 -3.147 1.00 0.00 31 LYS A O 18
ATOM 19005 N N . ALA A 1 62 ? 53.626 2.491 -3.626 1.00 0.00 32 ALA A N 18
ATOM 19006 C CA . ALA A 1 62 ? 53.167 1.154 -3.952 1.00 0.00 32 ALA A CA 18
ATOM 19007 C C . ALA A 1 62 ? 53.317 0.888 -5.443 1.00 0.00 32 ALA A C 18
ATOM 19008 O O . ALA A 1 62 ? 52.522 1.368 -6.257 1.00 0.00 32 ALA A O 18
ATOM 19015 N N . LEU A 1 63 ? 54.350 0.143 -5.799 1.00 0.00 33 LEU A N 18
ATOM 19016 C CA . LEU A 1 63 ? 54.621 -0.169 -7.192 1.00 0.00 33 LEU A CA 18
ATOM 19017 C C . LEU A 1 63 ? 54.362 -1.645 -7.475 1.00 0.00 33 LEU A C 18
ATOM 19018 O O . LEU A 1 63 ? 54.430 -2.485 -6.574 1.00 0.00 33 LEU A O 18
ATOM 19034 N N . CYS A 1 64 ? 54.048 -1.951 -8.723 1.00 0.00 34 CYS A N 18
ATOM 19035 C CA . CYS A 1 64 ? 53.883 -3.328 -9.159 1.00 0.00 34 CYS A CA 18
ATOM 19036 C C . CYS A 1 64 ? 55.199 -3.829 -9.741 1.00 0.00 34 CYS A C 18
ATOM 19037 O O . CYS A 1 64 ? 55.597 -3.405 -10.821 1.00 0.00 34 CYS A O 18
ATOM 19044 N N . PRO A 1 65 ? 55.879 -4.748 -9.038 1.00 0.00 35 PRO A N 18
ATOM 19045 C CA . PRO A 1 65 ? 57.260 -5.154 -9.359 1.00 0.00 35 PRO A CA 18
ATOM 19046 C C . PRO A 1 65 ? 57.438 -5.699 -10.777 1.00 0.00 35 PRO A C 18
ATOM 19047 O O . PRO A 1 65 ? 58.522 -5.608 -11.351 1.00 0.00 35 PRO A O 18
ATOM 19058 N N . ASP A 1 66 ? 56.379 -6.248 -11.349 1.00 0.00 36 ASP A N 18
ATOM 19059 C CA . ASP A 1 66 ? 56.465 -6.852 -12.677 1.00 0.00 36 ASP A CA 18
ATOM 19060 C C . ASP A 1 66 ? 56.516 -5.795 -13.783 1.00 0.00 36 ASP A C 18
ATOM 19061 O O . ASP A 1 66 ? 56.826 -6.104 -14.932 1.00 0.00 36 ASP A O 18
ATOM 19070 N N . CYS A 1 67 ? 56.202 -4.554 -13.437 1.00 0.00 37 CYS A N 18
ATOM 19071 C CA . CYS A 1 67 ? 56.221 -3.471 -14.418 1.00 0.00 37 CYS A CA 18
ATOM 19072 C C . CYS A 1 67 ? 56.850 -2.188 -13.865 1.00 0.00 37 CYS A C 18
ATOM 19073 O O . CYS A 1 67 ? 57.080 -1.238 -14.613 1.00 0.00 37 CYS A O 18
ATOM 19080 N N . HIS A 1 68 ? 57.123 -2.170 -12.556 1.00 0.00 38 HIS A N 18
ATOM 19081 C CA . HIS A 1 68 ? 57.676 -0.998 -11.870 1.00 0.00 38 HIS A CA 18
ATOM 19082 C C . HIS A 1 68 ? 56.767 0.222 -12.078 1.00 0.00 38 HIS A C 18
ATOM 19083 O O . HIS A 1 68 ? 57.205 1.375 -12.015 1.00 0.00 38 HIS A O 18
ATOM 19098 N N . GLN A 1 69 ? 55.491 -0.054 -12.316 1.00 0.00 39 GLN A N 18
ATOM 19099 C CA . GLN A 1 69 ? 54.486 0.984 -12.489 1.00 0.00 39 GLN A CA 18
ATOM 19100 C C . GLN A 1 69 ? 53.635 1.075 -11.230 1.00 0.00 39 GLN A C 18
ATOM 19101 O O . GLN A 1 69 ? 53.461 0.075 -10.528 1.00 0.00 39 GLN A O 18
ATOM 19115 N N . PRO A 1 70 ? 53.112 2.271 -10.917 1.00 0.00 40 PRO A N 18
ATOM 19116 C CA . PRO A 1 70 ? 52.345 2.510 -9.690 1.00 0.00 40 PRO A CA 18
ATOM 19117 C C . PRO A 1 70 ? 51.051 1.707 -9.628 1.00 0.00 40 PRO A C 18
ATOM 19118 O O . PRO A 1 70 ? 50.406 1.450 -10.649 1.00 0.00 40 PRO A O 18
ATOM 19129 N N . LEU A 1 71 ? 50.684 1.308 -8.421 1.00 0.00 41 LEU A N 18
ATOM 19130 C CA . LEU A 1 71 ? 49.443 0.593 -8.197 1.00 0.00 41 LEU A CA 18
ATOM 19131 C C . LEU A 1 71 ? 48.294 1.567 -7.986 1.00 0.00 41 LEU A C 18
ATOM 19132 O O . LEU A 1 71 ? 48.454 2.612 -7.353 1.00 0.00 41 LEU A O 18
ATOM 19148 N N . GLN A 1 72 ? 47.143 1.221 -8.528 1.00 0.00 42 GLN A N 18
ATOM 19149 C CA . GLN A 1 72 ? 45.951 2.022 -8.369 1.00 0.00 42 GLN A CA 18
ATOM 19150 C C . GLN A 1 72 ? 45.209 1.574 -7.119 1.00 0.00 42 GLN A C 18
ATOM 19151 O O . GLN A 1 72 ? 44.653 0.474 -7.074 1.00 0.00 42 GLN A O 18
ATOM 19165 N N . VAL A 1 73 ? 45.241 2.409 -6.092 1.00 0.00 43 VAL A N 18
ATOM 19166 C CA . VAL A 1 73 ? 44.613 2.078 -4.824 1.00 0.00 43 VAL A CA 18
ATOM 19167 C C . VAL A 1 73 ? 43.100 2.235 -4.918 1.00 0.00 43 VAL A C 18
ATOM 19168 O O . VAL A 1 73 ? 42.574 3.347 -4.855 1.00 0.00 43 VAL A O 18
ATOM 19181 N N . LEU A 1 74 ? 42.413 1.121 -5.103 1.00 0.00 44 LEU A N 18
ATOM 19182 C CA . LEU A 1 74 ? 40.961 1.115 -5.134 1.00 0.00 44 LEU A CA 18
ATOM 19183 C C . LEU A 1 74 ? 40.434 1.134 -3.708 1.00 0.00 44 LEU A C 18
ATOM 19184 O O . LEU A 1 74 ? 40.354 0.094 -3.055 1.00 0.00 44 LEU A O 18
ATOM 19200 N N . LYS A 1 75 ? 40.103 2.317 -3.225 1.00 0.00 45 LYS A N 18
ATOM 19201 C CA . LYS A 1 75 ? 39.728 2.491 -1.832 1.00 0.00 45 LYS A CA 18
ATOM 19202 C C . LYS A 1 75 ? 38.239 2.779 -1.704 1.00 0.00 45 LYS A C 18
ATOM 19203 O O . LYS A 1 75 ? 37.784 3.890 -1.967 1.00 0.00 45 LYS A O 18
ATOM 19222 N N . ALA A 1 76 ? 37.487 1.762 -1.317 1.00 0.00 46 ALA A N 18
ATOM 19223 C CA . ALA A 1 76 ? 36.066 1.907 -1.077 1.00 0.00 46 ALA A CA 18
ATOM 19224 C C . ALA A 1 76 ? 35.761 1.608 0.384 1.00 0.00 46 ALA A C 18
ATOM 19225 O O . ALA A 1 76 ? 36.681 1.397 1.183 1.00 0.00 46 ALA A O 18
ATOM 19232 N N . CYS A 1 77 ? 34.487 1.601 0.743 1.00 0.00 47 CYS A N 18
ATOM 19233 C CA . CYS A 1 77 ? 34.092 1.258 2.100 1.00 0.00 47 CYS A CA 18
ATOM 19234 C C . CYS A 1 77 ? 34.291 -0.234 2.345 1.00 0.00 47 CYS A C 18
ATOM 19235 O O . CYS A 1 77 ? 33.564 -1.063 1.802 1.00 0.00 47 CYS A O 18
ATOM 19243 N N . GLY A 1 78 ? 35.308 -0.569 3.131 1.00 0.00 48 GLY A N 18
ATOM 19244 C CA . GLY A 1 78 ? 35.591 -1.957 3.436 1.00 0.00 48 GLY A CA 18
ATOM 19245 C C . GLY A 1 78 ? 36.570 -2.587 2.460 1.00 0.00 48 GLY A C 18
ATOM 19246 O O . GLY A 1 78 ? 37.512 -3.269 2.866 1.00 0.00 48 GLY A O 18
ATOM 19250 N N . ALA A 1 79 ? 36.364 -2.337 1.173 1.00 0.00 49 ALA A N 18
ATOM 19251 C CA . ALA A 1 79 ? 37.157 -2.976 0.134 1.00 0.00 49 ALA A CA 18
ATOM 19252 C C . ALA A 1 79 ? 38.269 -2.060 -0.366 1.00 0.00 49 ALA A C 18
ATOM 19253 O O . ALA A 1 79 ? 38.010 -0.982 -0.902 1.00 0.00 49 ALA A O 18
ATOM 19260 N N . VAL A 1 80 ? 39.507 -2.493 -0.177 1.00 0.00 50 VAL A N 18
ATOM 19261 C CA . VAL A 1 80 ? 40.668 -1.761 -0.673 1.00 0.00 50 VAL A CA 18
ATOM 19262 C C . VAL A 1 80 ? 41.530 -2.684 -1.526 1.00 0.00 50 VAL A C 18
ATOM 19263 O O . VAL A 1 80 ? 42.058 -3.682 -1.031 1.00 0.00 50 VAL A O 18
ATOM 19276 N N . ASP A 1 81 ? 41.663 -2.361 -2.802 1.00 0.00 51 ASP A N 18
ATOM 19277 C CA . ASP A 1 81 ? 42.378 -3.227 -3.731 1.00 0.00 51 ASP A CA 18
ATOM 19278 C C . ASP A 1 81 ? 43.573 -2.520 -4.348 1.00 0.00 51 ASP A C 18
ATOM 19279 O O . ASP A 1 81 ? 43.462 -1.390 -4.820 1.00 0.00 51 ASP A O 18
ATOM 19288 N N . TYR A 1 82 ? 44.718 -3.188 -4.332 1.00 0.00 52 TYR A N 18
ATOM 19289 C CA . TYR A 1 82 ? 45.891 -2.704 -5.040 1.00 0.00 52 TYR A CA 18
ATOM 19290 C C . TYR A 1 82 ? 45.868 -3.235 -6.468 1.00 0.00 52 TYR A C 18
ATOM 19291 O O . TYR A 1 82 ? 46.215 -4.387 -6.720 1.00 0.00 52 TYR A O 18
ATOM 19309 N N . PHE A 1 83 ? 45.427 -2.401 -7.392 1.00 0.00 53 PHE A N 18
ATOM 19310 C CA . PHE A 1 83 ? 45.256 -2.819 -8.776 1.00 0.00 53 PHE A CA 18
ATOM 19311 C C . PHE A 1 83 ? 46.418 -2.342 -9.639 1.00 0.00 53 PHE A C 18
ATOM 19312 O O . PHE A 1 83 ? 46.833 -1.189 -9.557 1.00 0.00 53 PHE A O 18
ATOM 19329 N N . CYS A 1 84 ? 46.948 -3.238 -10.463 1.00 0.00 54 CYS A N 18
ATOM 19330 C CA . CYS A 1 84 ? 48.020 -2.884 -11.378 1.00 0.00 54 CYS A CA 18
ATOM 19331 C C . CYS A 1 84 ? 47.463 -2.085 -12.547 1.00 0.00 54 CYS A C 18
ATOM 19332 O O . CYS A 1 84 ? 46.976 -2.659 -13.528 1.00 0.00 54 CYS A O 18
ATOM 19339 N N . GLN A 1 85 ? 47.513 -0.766 -12.427 1.00 0.00 55 GLN A N 18
ATOM 19340 C CA . GLN A 1 85 ? 47.029 0.113 -13.479 1.00 0.00 55 GLN A CA 18
ATOM 19341 C C . GLN A 1 85 ? 47.996 0.090 -14.652 1.00 0.00 55 GLN A C 18
ATOM 19342 O O . GLN A 1 85 ? 48.998 0.808 -14.660 1.00 0.00 55 GLN A O 18
ATOM 19356 N N . HIS A 1 86 ? 47.689 -0.767 -15.620 1.00 0.00 56 HIS A N 18
ATOM 19357 C CA . HIS A 1 86 ? 48.508 -0.969 -16.810 1.00 0.00 56 HIS A CA 18
ATOM 19358 C C . HIS A 1 86 ? 47.991 -2.197 -17.545 1.00 0.00 56 HIS A C 18
ATOM 19359 O O . HIS A 1 86 ? 47.929 -2.223 -18.770 1.00 0.00 56 HIS A O 18
ATOM 19374 N N . GLY A 1 87 ? 47.616 -3.214 -16.777 1.00 0.00 57 GLY A N 18
ATOM 19375 C CA . GLY A 1 87 ? 47.071 -4.420 -17.364 1.00 0.00 57 GLY A CA 18
ATOM 19376 C C . GLY A 1 87 ? 47.746 -5.678 -16.856 1.00 0.00 57 GLY A C 18
ATOM 19377 O O . GLY A 1 87 ? 48.463 -6.348 -17.598 1.00 0.00 57 GLY A O 18
ATOM 19381 N N . HIS A 1 88 ? 47.534 -5.988 -15.581 1.00 0.00 58 HIS A N 18
ATOM 19382 C CA . HIS A 1 88 ? 48.036 -7.229 -14.992 1.00 0.00 58 HIS A CA 18
ATOM 19383 C C . HIS A 1 88 ? 46.960 -7.863 -14.125 1.00 0.00 58 HIS A C 18
ATOM 19384 O O . HIS A 1 88 ? 46.605 -9.027 -14.305 1.00 0.00 58 HIS A O 18
ATOM 19398 N N . GLY A 1 89 ? 46.441 -7.083 -13.193 1.00 0.00 59 GLY A N 18
ATOM 19399 C CA . GLY A 1 89 ? 45.431 -7.577 -12.287 1.00 0.00 59 GLY A CA 18
ATOM 19400 C C . GLY A 1 89 ? 45.590 -6.973 -10.915 1.00 0.00 59 GLY A C 18
ATOM 19401 O O . GLY A 1 89 ? 46.146 -5.880 -10.776 1.00 0.00 59 GLY A O 18
ATOM 19405 N N . LEU A 1 90 ? 45.120 -7.677 -9.900 1.00 0.00 60 LEU A N 18
ATOM 19406 C CA . LEU A 1 90 ? 45.240 -7.204 -8.532 1.00 0.00 60 LEU A CA 18
ATOM 19407 C C . LEU A 1 90 ? 46.518 -7.741 -7.904 1.00 0.00 60 LEU A C 18
ATOM 19408 O O . LEU A 1 90 ? 46.914 -8.881 -8.158 1.00 0.00 60 LEU A O 18
ATOM 19424 N N . ILE A 1 91 ? 47.163 -6.913 -7.098 1.00 0.00 61 ILE A N 18
ATOM 19425 C CA . ILE A 1 91 ? 48.411 -7.283 -6.450 1.00 0.00 61 ILE A CA 18
ATOM 19426 C C . ILE A 1 91 ? 48.216 -7.413 -4.945 1.00 0.00 61 ILE A C 18
ATOM 19427 O O . ILE A 1 91 ? 47.730 -6.487 -4.287 1.00 0.00 61 ILE A O 18
ATOM 19443 N N . SER A 1 92 ? 48.568 -8.572 -4.412 1.00 0.00 62 SER A N 18
ATOM 19444 C CA . SER A 1 92 ? 48.536 -8.793 -2.980 1.00 0.00 62 SER A CA 18
ATOM 19445 C C . SER A 1 92 ? 49.577 -7.903 -2.300 1.00 0.00 62 SER A C 18
ATOM 19446 O O . SER A 1 92 ? 50.669 -7.703 -2.835 1.00 0.00 62 SER A O 18
ATOM 19454 N N . LYS A 1 93 ? 49.235 -7.371 -1.132 1.00 0.00 63 LYS A N 18
ATOM 19455 C CA . LYS A 1 93 ? 50.074 -6.387 -0.446 1.00 0.00 63 LYS A CA 18
ATOM 19456 C C . LYS A 1 93 ? 51.482 -6.903 -0.145 1.00 0.00 63 LYS A C 18
ATOM 19457 O O . LYS A 1 93 ? 52.428 -6.119 -0.093 1.00 0.00 63 LYS A O 18
ATOM 19476 N N . LYS A 1 94 ? 51.637 -8.210 0.030 1.00 0.00 64 LYS A N 18
ATOM 19477 C CA . LYS A 1 94 ? 52.964 -8.781 0.253 1.00 0.00 64 LYS A CA 18
ATOM 19478 C C . LYS A 1 94 ? 53.809 -8.752 -1.015 1.00 0.00 64 LYS A C 18
ATOM 19479 O O . LYS A 1 94 ? 55.034 -8.852 -0.956 1.00 0.00 64 LYS A O 18
ATOM 19498 N N . ARG A 1 95 ? 53.158 -8.614 -2.160 1.00 0.00 65 ARG A N 18
ATOM 19499 C CA . ARG A 1 95 ? 53.853 -8.656 -3.438 1.00 0.00 65 ARG A CA 18
ATOM 19500 C C . ARG A 1 95 ? 54.114 -7.249 -3.954 1.00 0.00 65 ARG A C 18
ATOM 19501 O O . ARG A 1 95 ? 54.681 -7.069 -5.027 1.00 0.00 65 ARG A O 18
ATOM 19522 N N . VAL A 1 96 ? 53.691 -6.255 -3.188 1.00 0.00 66 VAL A N 18
ATOM 19523 C CA . VAL A 1 96 ? 53.847 -4.868 -3.593 1.00 0.00 66 VAL A CA 18
ATOM 19524 C C . VAL A 1 96 ? 55.298 -4.423 -3.444 1.00 0.00 66 VAL A C 18
ATOM 19525 O O . VAL A 1 96 ? 55.960 -4.738 -2.452 1.00 0.00 66 VAL A O 18
ATOM 19538 N N . GLU A 1 97 ? 55.789 -3.714 -4.445 1.00 0.00 67 GLU A N 18
ATOM 19539 C CA . GLU A 1 97 ? 57.122 -3.146 -4.399 1.00 0.00 67 GLU A CA 18
ATOM 19540 C C . GLU A 1 97 ? 57.067 -1.809 -3.676 1.00 0.00 67 GLU A C 18
ATOM 19541 O O . GLU A 1 97 ? 56.611 -0.810 -4.231 1.00 0.00 67 GLU A O 18
ATOM 19553 N N . PHE A 1 98 ? 57.488 -1.809 -2.419 1.00 0.00 68 PHE A N 18
ATOM 19554 C CA . PHE A 1 98 ? 57.442 -0.609 -1.599 1.00 0.00 68 PHE A CA 18
ATOM 19555 C C . PHE A 1 98 ? 58.778 0.113 -1.618 1.00 0.00 68 PHE A C 18
ATOM 19556 O O . PHE A 1 98 ? 59.791 -0.424 -1.168 1.00 0.00 68 PHE A O 18
ATOM 19573 N N . VAL A 1 99 ? 58.781 1.320 -2.153 1.00 0.00 69 VAL A N 18
ATOM 19574 C CA . VAL A 1 99 ? 59.963 2.165 -2.113 1.00 0.00 69 VAL A CA 18
ATOM 19575 C C . VAL A 1 99 ? 59.677 3.397 -1.270 1.00 0.00 69 VAL A C 18
ATOM 19576 O O . VAL A 1 99 ? 58.523 3.797 -1.126 1.00 0.00 69 VAL A O 18
ATOM 19589 N N . LEU A 1 100 ? 60.715 3.987 -0.705 1.00 0.00 70 LEU A N 18
ATOM 19590 C CA . LEU A 1 100 ? 60.544 5.150 0.154 1.00 0.00 70 LEU A CA 18
ATOM 19591 C C . LEU A 1 100 ? 60.088 6.359 -0.657 1.00 0.00 70 LEU A C 18
ATOM 19592 O O . LEU A 1 100 ? 60.449 6.509 -1.827 1.00 0.00 70 LEU A O 18
ATOM 19608 N N . ALA A 1 101 ? 59.264 7.196 -0.033 1.00 0.00 71 ALA A N 18
ATOM 19609 C CA . ALA A 1 101 ? 58.739 8.397 -0.669 1.00 0.00 71 ALA A CA 18
ATOM 19610 C C . ALA A 1 101 ? 59.862 9.312 -1.145 1.00 0.00 71 ALA A C 18
ATOM 19611 O O . ALA A 1 101 ? 60.087 9.380 -2.373 1.00 0.00 71 ALA A O 18
ATOM 19621 N N . MET A 1 31 ? 60.943 -9.927 12.590 1.00 0.00 1 MET A N 19
ATOM 19622 C CA . MET A 1 31 ? 61.681 -8.701 12.975 1.00 0.00 1 MET A CA 19
ATOM 19623 C C . MET A 1 31 ? 60.859 -7.468 12.644 1.00 0.00 1 MET A C 19
ATOM 19624 O O . MET A 1 31 ? 59.962 -7.517 11.799 1.00 0.00 1 MET A O 19
ATOM 19638 N N . GLU A 1 32 ? 61.156 -6.368 13.316 1.00 0.00 2 GLU A N 19
ATOM 19639 C CA . GLU A 1 32 ? 60.541 -5.093 12.996 1.00 0.00 2 GLU A CA 19
ATOM 19640 C C . GLU A 1 32 ? 61.484 -4.278 12.122 1.00 0.00 2 GLU A C 19
ATOM 19641 O O . GLU A 1 32 ? 62.702 -4.468 12.166 1.00 0.00 2 GLU A O 19
ATOM 19653 N N . LEU A 1 33 ? 60.923 -3.382 11.326 1.00 0.00 3 LEU A N 19
ATOM 19654 C CA . LEU A 1 33 ? 61.698 -2.645 10.338 1.00 0.00 3 LEU A CA 19
ATOM 19655 C C . LEU A 1 33 ? 62.584 -1.595 10.992 1.00 0.00 3 LEU A C 19
ATOM 19656 O O . LEU A 1 33 ? 62.215 -0.993 12.000 1.00 0.00 3 LEU A O 19
ATOM 19672 N N . HIS A 1 34 ? 63.755 -1.381 10.409 1.00 0.00 4 HIS A N 19
ATOM 19673 C CA . HIS A 1 34 ? 64.683 -0.374 10.900 1.00 0.00 4 HIS A CA 19
ATOM 19674 C C . HIS A 1 34 ? 64.818 0.742 9.871 1.00 0.00 4 HIS A C 19
ATOM 19675 O O . HIS A 1 34 ? 64.570 0.533 8.686 1.00 0.00 4 HIS A O 19
ATOM 19690 N N . CYS A 1 35 ? 65.206 1.921 10.327 1.00 0.00 5 CYS A N 19
ATOM 19691 C CA . CYS A 1 35 ? 65.257 3.097 9.464 1.00 0.00 5 CYS A CA 19
ATOM 19692 C C . CYS A 1 35 ? 66.481 3.070 8.557 1.00 0.00 5 CYS A C 19
ATOM 19693 O O . CYS A 1 35 ? 67.487 2.438 8.879 1.00 0.00 5 CYS A O 19
ATOM 19700 N N . PRO A 1 36 ? 66.403 3.754 7.408 1.00 0.00 6 PRO A N 19
ATOM 19701 C CA . PRO A 1 36 ? 67.552 3.939 6.524 1.00 0.00 6 PRO A CA 19
ATOM 19702 C C . PRO A 1 36 ? 68.594 4.867 7.150 1.00 0.00 6 PRO A C 19
ATOM 19703 O O . PRO A 1 36 ? 69.770 4.518 7.253 1.00 0.00 6 PRO A O 19
ATOM 19714 N N . GLN A 1 37 ? 68.148 6.036 7.600 1.00 0.00 7 GLN A N 19
ATOM 19715 C CA . GLN A 1 37 ? 69.058 7.033 8.153 1.00 0.00 7 GLN A CA 19
ATOM 19716 C C . GLN A 1 37 ? 69.067 6.984 9.683 1.00 0.00 7 GLN A C 19
ATOM 19717 O O . GLN A 1 37 ? 70.051 6.562 10.290 1.00 0.00 7 GLN A O 19
ATOM 19731 N N . CYS A 1 38 ? 67.962 7.392 10.301 1.00 0.00 8 CYS A N 19
ATOM 19732 C CA . CYS A 1 38 ? 67.861 7.423 11.756 1.00 0.00 8 CYS A CA 19
ATOM 19733 C C . CYS A 1 38 ? 67.443 6.055 12.270 1.00 0.00 8 CYS A C 19
ATOM 19734 O O . CYS A 1 38 ? 66.359 5.883 12.834 1.00 0.00 8 CYS A O 19
ATOM 19741 N N . GLN A 1 39 ? 68.302 5.086 12.005 1.00 0.00 9 GLN A N 19
ATOM 19742 C CA . GLN A 1 39 ? 68.077 3.684 12.349 1.00 0.00 9 GLN A CA 19
ATOM 19743 C C . GLN A 1 39 ? 67.567 3.501 13.777 1.00 0.00 9 GLN A C 19
ATOM 19744 O O . GLN A 1 39 ? 68.246 3.844 14.744 1.00 0.00 9 GLN A O 19
ATOM 19758 N N . HIS A 1 40 ? 66.350 2.976 13.887 1.00 0.00 10 HIS A N 19
ATOM 19759 C CA . HIS A 1 40 ? 65.793 2.573 15.169 1.00 0.00 10 HIS A CA 19
ATOM 19760 C C . HIS A 1 40 ? 64.608 1.640 14.933 1.00 0.00 10 HIS A C 19
ATOM 19761 O O . HIS A 1 40 ? 64.767 0.425 14.904 1.00 0.00 10 HIS A O 19
ATOM 19776 N N . VAL A 1 41 ? 63.426 2.215 14.723 1.00 0.00 11 VAL A N 19
ATOM 19777 C CA . VAL A 1 41 ? 62.216 1.429 14.488 1.00 0.00 11 VAL A CA 19
ATOM 19778 C C . VAL A 1 41 ? 61.321 2.118 13.459 1.00 0.00 11 VAL A C 19
ATOM 19779 O O . VAL A 1 41 ? 61.059 3.320 13.558 1.00 0.00 11 VAL A O 19
ATOM 19792 N N . LEU A 1 42 ? 60.879 1.355 12.466 1.00 0.00 12 LEU A N 19
ATOM 19793 C CA . LEU A 1 42 ? 59.919 1.840 11.483 1.00 0.00 12 LEU A CA 19
ATOM 19794 C C . LEU A 1 42 ? 58.594 1.105 11.622 1.00 0.00 12 LEU A C 19
ATOM 19795 O O . LEU A 1 42 ? 58.509 -0.098 11.372 1.00 0.00 12 LEU A O 19
ATOM 19811 N N . ASP A 1 43 ? 57.565 1.829 12.030 1.00 0.00 13 ASP A N 19
ATOM 19812 C CA . ASP A 1 43 ? 56.237 1.252 12.155 1.00 0.00 13 ASP A CA 19
ATOM 19813 C C . ASP A 1 43 ? 55.474 1.429 10.854 1.00 0.00 13 ASP A C 19
ATOM 19814 O O . ASP A 1 43 ? 55.028 2.532 10.529 1.00 0.00 13 ASP A O 19
ATOM 19823 N N . GLN A 1 44 ? 55.355 0.352 10.098 1.00 0.00 14 GLN A N 19
ATOM 19824 C CA . GLN A 1 44 ? 54.673 0.394 8.817 1.00 0.00 14 GLN A CA 19
ATOM 19825 C C . GLN A 1 44 ? 53.433 -0.485 8.845 1.00 0.00 14 GLN A C 19
ATOM 19826 O O . GLN A 1 44 ? 53.508 -1.667 9.176 1.00 0.00 14 GLN A O 19
ATOM 19840 N N . ASP A 1 45 ? 52.296 0.107 8.510 1.00 0.00 15 ASP A N 19
ATOM 19841 C CA . ASP A 1 45 ? 51.033 -0.620 8.472 1.00 0.00 15 ASP A CA 19
ATOM 19842 C C . ASP A 1 45 ? 50.364 -0.439 7.119 1.00 0.00 15 ASP A C 19
ATOM 19843 O O . ASP A 1 45 ? 50.302 -1.369 6.312 1.00 0.00 15 ASP A O 19
ATOM 19852 N N . ASN A 1 46 ? 49.886 0.772 6.863 1.00 0.00 16 ASN A N 19
ATOM 19853 C CA . ASN A 1 46 ? 49.213 1.080 5.611 1.00 0.00 16 ASN A CA 19
ATOM 19854 C C . ASN A 1 46 ? 50.191 1.740 4.645 1.00 0.00 16 ASN A C 19
ATOM 19855 O O . ASN A 1 46 ? 50.040 2.908 4.284 1.00 0.00 16 ASN A O 19
ATOM 19866 N N . GLY A 1 47 ? 51.233 0.998 4.281 1.00 0.00 17 GLY A N 19
ATOM 19867 C CA . GLY A 1 47 ? 52.230 1.498 3.345 1.00 0.00 17 GLY A CA 19
ATOM 19868 C C . GLY A 1 47 ? 53.195 2.489 3.976 1.00 0.00 17 GLY A C 19
ATOM 19869 O O . GLY A 1 47 ? 54.395 2.456 3.715 1.00 0.00 17 GLY A O 19
ATOM 19873 N N . HIS A 1 48 ? 52.666 3.371 4.810 1.00 0.00 18 HIS A N 19
ATOM 19874 C CA . HIS A 1 48 ? 53.465 4.406 5.448 1.00 0.00 18 HIS A CA 19
ATOM 19875 C C . HIS A 1 48 ? 54.202 3.860 6.659 1.00 0.00 18 HIS A C 19
ATOM 19876 O O . HIS A 1 48 ? 53.658 3.054 7.416 1.00 0.00 18 HIS A O 19
ATOM 19891 N N . ALA A 1 49 ? 55.439 4.303 6.831 1.00 0.00 19 ALA A N 19
ATOM 19892 C CA . ALA A 1 49 ? 56.233 3.933 7.990 1.00 0.00 19 ALA A CA 19
ATOM 19893 C C . ALA A 1 49 ? 56.564 5.165 8.809 1.00 0.00 19 ALA A C 19
ATOM 19894 O O . ALA A 1 49 ? 57.071 6.154 8.277 1.00 0.00 19 ALA A O 19
ATOM 19901 N N . ARG A 1 50 ? 56.264 5.120 10.092 1.00 0.00 20 ARG A N 19
ATOM 19902 C CA . ARG A 1 50 ? 56.589 6.223 10.970 1.00 0.00 20 ARG A CA 19
ATOM 19903 C C . ARG A 1 50 ? 57.481 5.748 12.100 1.00 0.00 20 ARG A C 19
ATOM 19904 O O . ARG A 1 50 ? 57.286 4.667 12.659 1.00 0.00 20 ARG A O 19
ATOM 19925 N N . CYS A 1 51 ? 58.482 6.544 12.402 1.00 0.00 21 CYS A N 19
ATOM 19926 C CA . CYS A 1 51 ? 59.379 6.259 13.500 1.00 0.00 21 CYS A CA 19
ATOM 19927 C C . CYS A 1 51 ? 58.759 6.640 14.830 1.00 0.00 21 CYS A C 19
ATOM 19928 O O . CYS A 1 51 ? 58.726 7.815 15.197 1.00 0.00 21 CYS A O 19
ATOM 19935 N N . ARG A 1 52 ? 58.291 5.635 15.548 1.00 0.00 22 ARG A N 19
ATOM 19936 C CA . ARG A 1 52 ? 57.719 5.818 16.878 1.00 0.00 22 ARG A CA 19
ATOM 19937 C C . ARG A 1 52 ? 58.824 6.035 17.918 1.00 0.00 22 ARG A C 19
ATOM 19938 O O . ARG A 1 52 ? 58.787 5.470 19.012 1.00 0.00 22 ARG A O 19
ATOM 19959 N N . SER A 1 53 ? 59.793 6.880 17.567 1.00 0.00 23 SER A N 19
ATOM 19960 C CA . SER A 1 53 ? 60.947 7.142 18.417 1.00 0.00 23 SER A CA 19
ATOM 19961 C C . SER A 1 53 ? 61.817 8.254 17.820 1.00 0.00 23 SER A C 19
ATOM 19962 O O . SER A 1 53 ? 62.038 9.288 18.452 1.00 0.00 23 SER A O 19
ATOM 19970 N N . CYS A 1 54 ? 62.294 8.041 16.596 1.00 0.00 24 CYS A N 19
ATOM 19971 C CA . CYS A 1 54 ? 63.233 8.971 15.972 1.00 0.00 24 CYS A CA 19
ATOM 19972 C C . CYS A 1 54 ? 62.533 10.070 15.160 1.00 0.00 24 CYS A C 19
ATOM 19973 O O . CYS A 1 54 ? 63.192 10.868 14.494 1.00 0.00 24 CYS A O 19
ATOM 19980 N N . GLY A 1 55 ? 61.201 10.105 15.197 1.00 0.00 25 GLY A N 19
ATOM 19981 C CA . GLY A 1 55 ? 60.466 11.218 14.603 1.00 0.00 25 GLY A CA 19
ATOM 19982 C C . GLY A 1 55 ? 60.237 11.086 13.105 1.00 0.00 25 GLY A C 19
ATOM 19983 O O . GLY A 1 55 ? 59.166 11.435 12.609 1.00 0.00 25 GLY A O 19
ATOM 19987 N N . GLU A 1 56 ? 61.254 10.599 12.404 1.00 0.00 26 GLU A N 19
ATOM 19988 C CA . GLU A 1 56 ? 61.208 10.391 10.951 1.00 0.00 26 GLU A CA 19
ATOM 19989 C C . GLU A 1 56 ? 59.883 9.758 10.503 1.00 0.00 26 GLU A C 19
ATOM 19990 O O . GLU A 1 56 ? 59.424 8.763 11.066 1.00 0.00 26 GLU A O 19
ATOM 20002 N N . PHE A 1 57 ? 59.254 10.373 9.511 1.00 0.00 27 PHE A N 19
ATOM 20003 C CA . PHE A 1 57 ? 58.006 9.864 8.958 1.00 0.00 27 PHE A CA 19
ATOM 20004 C C . PHE A 1 57 ? 58.156 9.686 7.451 1.00 0.00 27 PHE A C 19
ATOM 20005 O O . PHE A 1 57 ? 58.364 10.650 6.710 1.00 0.00 27 PHE A O 19
ATOM 20022 N N . ILE A 1 58 ? 58.068 8.449 6.999 1.00 0.00 28 ILE A N 19
ATOM 20023 C CA . ILE A 1 58 ? 58.378 8.135 5.616 1.00 0.00 28 ILE A CA 19
ATOM 20024 C C . ILE A 1 58 ? 57.121 7.927 4.782 1.00 0.00 28 ILE A C 19
ATOM 20025 O O . ILE A 1 58 ? 56.225 7.161 5.149 1.00 0.00 28 ILE A O 19
ATOM 20041 N N . GLU A 1 59 ? 57.063 8.628 3.663 1.00 0.00 29 GLU A N 19
ATOM 20042 C CA . GLU A 1 59 ? 56.028 8.413 2.670 1.00 0.00 29 GLU A CA 19
ATOM 20043 C C . GLU A 1 59 ? 56.518 7.369 1.674 1.00 0.00 29 GLU A C 19
ATOM 20044 O O . GLU A 1 59 ? 57.347 7.657 0.807 1.00 0.00 29 GLU A O 19
ATOM 20056 N N . MET A 1 60 ? 56.052 6.144 1.837 1.00 0.00 30 MET A N 19
ATOM 20057 C CA . MET A 1 60 ? 56.450 5.062 0.956 1.00 0.00 30 MET A CA 19
ATOM 20058 C C . MET A 1 60 ? 55.350 4.801 -0.060 1.00 0.00 30 MET A C 19
ATOM 20059 O O . MET A 1 60 ? 54.202 4.539 0.299 1.00 0.00 30 MET A O 19
ATOM 20073 N N . LYS A 1 61 ? 55.706 4.891 -1.326 1.00 0.00 31 LYS A N 19
ATOM 20074 C CA . LYS A 1 61 ? 54.731 4.830 -2.398 1.00 0.00 31 LYS A CA 19
ATOM 20075 C C . LYS A 1 61 ? 54.556 3.403 -2.894 1.00 0.00 31 LYS A C 19
ATOM 20076 O O . LYS A 1 61 ? 55.535 2.708 -3.166 1.00 0.00 31 LYS A O 19
ATOM 20095 N N . ALA A 1 62 ? 53.305 2.978 -3.004 1.00 0.00 32 ALA A N 19
ATOM 20096 C CA . ALA A 1 62 ? 52.983 1.635 -3.461 1.00 0.00 32 ALA A CA 19
ATOM 20097 C C . ALA A 1 62 ? 53.017 1.552 -4.981 1.00 0.00 32 ALA A C 19
ATOM 20098 O O . ALA A 1 62 ? 52.131 2.066 -5.664 1.00 0.00 32 ALA A O 19
ATOM 20105 N N . LEU A 1 63 ? 54.051 0.918 -5.501 1.00 0.00 33 LEU A N 19
ATOM 20106 C CA . LEU A 1 63 ? 54.187 0.714 -6.932 1.00 0.00 33 LEU A CA 19
ATOM 20107 C C . LEU A 1 63 ? 54.154 -0.774 -7.243 1.00 0.00 33 LEU A C 19
ATOM 20108 O O . LEU A 1 63 ? 54.219 -1.608 -6.338 1.00 0.00 33 LEU A O 19
ATOM 20124 N N . CYS A 1 64 ? 54.044 -1.107 -8.514 1.00 0.00 34 CYS A N 19
ATOM 20125 C CA . CYS A 1 64 ? 54.047 -2.496 -8.926 1.00 0.00 34 CYS A CA 19
ATOM 20126 C C . CYS A 1 64 ? 55.482 -3.017 -8.975 1.00 0.00 34 CYS A C 19
ATOM 20127 O O . CYS A 1 64 ? 56.362 -2.359 -9.525 1.00 0.00 34 CYS A O 19
ATOM 20134 N N . PRO A 1 65 ? 55.736 -4.197 -8.394 1.00 0.00 35 PRO A N 19
ATOM 20135 C CA . PRO A 1 65 ? 57.082 -4.789 -8.342 1.00 0.00 35 PRO A CA 19
ATOM 20136 C C . PRO A 1 65 ? 57.678 -5.025 -9.729 1.00 0.00 35 PRO A C 19
ATOM 20137 O O . PRO A 1 65 ? 58.871 -4.813 -9.953 1.00 0.00 35 PRO A O 19
ATOM 20148 N N . ASP A 1 66 ? 56.832 -5.455 -10.655 1.00 0.00 36 ASP A N 19
ATOM 20149 C CA . ASP A 1 66 ? 57.268 -5.781 -12.008 1.00 0.00 36 ASP A CA 19
ATOM 20150 C C . ASP A 1 66 ? 57.478 -4.528 -12.865 1.00 0.00 36 ASP A C 19
ATOM 20151 O O . ASP A 1 66 ? 58.605 -4.065 -13.031 1.00 0.00 36 ASP A O 19
ATOM 20160 N N . CYS A 1 67 ? 56.390 -3.975 -13.385 1.00 0.00 37 CYS A N 19
ATOM 20161 C CA . CYS A 1 67 ? 56.448 -2.845 -14.307 1.00 0.00 37 CYS A CA 19
ATOM 20162 C C . CYS A 1 67 ? 56.863 -1.550 -13.610 1.00 0.00 37 CYS A C 19
ATOM 20163 O O . CYS A 1 67 ? 57.255 -0.587 -14.267 1.00 0.00 37 CYS A O 19
ATOM 20170 N N . HIS A 1 68 ? 56.774 -1.538 -12.279 1.00 0.00 38 HIS A N 19
ATOM 20171 C CA . HIS A 1 68 ? 57.136 -0.366 -11.471 1.00 0.00 38 HIS A CA 19
ATOM 20172 C C . HIS A 1 68 ? 56.261 0.843 -11.781 1.00 0.00 38 HIS A C 19
ATOM 20173 O O . HIS A 1 68 ? 56.591 1.968 -11.409 1.00 0.00 38 HIS A O 19
ATOM 20188 N N . GLN A 1 69 ? 55.140 0.602 -12.444 1.00 0.00 39 GLN A N 19
ATOM 20189 C CA . GLN A 1 69 ? 54.162 1.649 -12.687 1.00 0.00 39 GLN A CA 19
ATOM 20190 C C . GLN A 1 69 ? 53.239 1.772 -11.481 1.00 0.00 39 GLN A C 19
ATOM 20191 O O . GLN A 1 69 ? 53.007 0.783 -10.774 1.00 0.00 39 GLN A O 19
ATOM 20205 N N . PRO A 1 70 ? 52.723 2.982 -11.216 1.00 0.00 40 PRO A N 19
ATOM 20206 C CA . PRO A 1 70 ? 51.819 3.233 -10.090 1.00 0.00 40 PRO A CA 19
ATOM 20207 C C . PRO A 1 70 ? 50.590 2.331 -10.114 1.00 0.00 40 PRO A C 19
ATOM 20208 O O . PRO A 1 70 ? 49.956 2.152 -11.159 1.00 0.00 40 PRO A O 19
ATOM 20219 N N . LEU A 1 71 ? 50.271 1.759 -8.961 1.00 0.00 41 LEU A N 19
ATOM 20220 C CA . LEU A 1 71 ? 49.112 0.892 -8.830 1.00 0.00 41 LEU A CA 19
ATOM 20221 C C . LEU A 1 71 ? 47.860 1.714 -8.578 1.00 0.00 41 LEU A C 19
ATOM 20222 O O . LEU A 1 71 ? 47.928 2.808 -8.017 1.00 0.00 41 LEU A O 19
ATOM 20238 N N . GLN A 1 72 ? 46.724 1.191 -8.998 1.00 0.00 42 GLN A N 19
ATOM 20239 C CA . GLN A 1 72 ? 45.455 1.828 -8.716 1.00 0.00 42 GLN A CA 19
ATOM 20240 C C . GLN A 1 72 ? 44.991 1.416 -7.323 1.00 0.00 42 GLN A C 19
ATOM 20241 O O . GLN A 1 72 ? 44.688 0.245 -7.084 1.00 0.00 42 GLN A O 19
ATOM 20255 N N . VAL A 1 73 ? 44.980 2.369 -6.405 1.00 0.00 43 VAL A N 19
ATOM 20256 C CA . VAL A 1 73 ? 44.590 2.096 -5.030 1.00 0.00 43 VAL A CA 19
ATOM 20257 C C . VAL A 1 73 ? 43.080 1.949 -4.926 1.00 0.00 43 VAL A C 19
ATOM 20258 O O . VAL A 1 73 ? 42.337 2.924 -5.061 1.00 0.00 43 VAL A O 19
ATOM 20271 N N . LEU A 1 74 ? 42.627 0.726 -4.705 1.00 0.00 44 LEU A N 19
ATOM 20272 C CA . LEU A 1 74 ? 41.206 0.448 -4.603 1.00 0.00 44 LEU A CA 19
ATOM 20273 C C . LEU A 1 74 ? 40.760 0.512 -3.154 1.00 0.00 44 LEU A C 19
ATOM 20274 O O . LEU A 1 74 ? 40.728 -0.504 -2.467 1.00 0.00 44 LEU A O 19
ATOM 20290 N N . LYS A 1 75 ? 40.432 1.697 -2.677 1.00 0.00 45 LYS A N 19
ATOM 20291 C CA . LYS A 1 75 ? 39.960 1.829 -1.312 1.00 0.00 45 LYS A CA 19
ATOM 20292 C C . LYS A 1 75 ? 38.448 1.935 -1.293 1.00 0.00 45 LYS A C 19
ATOM 20293 O O . LYS A 1 75 ? 37.876 2.926 -1.749 1.00 0.00 45 LYS A O 19
ATOM 20312 N N . ALA A 1 76 ? 37.811 0.897 -0.787 1.00 0.00 46 ALA A N 19
ATOM 20313 C CA . ALA A 1 76 ? 36.370 0.874 -0.648 1.00 0.00 46 ALA A CA 19
ATOM 20314 C C . ALA A 1 76 ? 36.007 1.117 0.806 1.00 0.00 46 ALA A C 19
ATOM 20315 O O . ALA A 1 76 ? 36.858 1.517 1.600 1.00 0.00 46 ALA A O 19
ATOM 20322 N N . CYS A 1 77 ? 34.756 0.882 1.156 1.00 0.00 47 CYS A N 19
ATOM 20323 C CA . CYS A 1 77 ? 34.318 1.037 2.530 1.00 0.00 47 CYS A CA 19
ATOM 20324 C C . CYS A 1 77 ? 34.851 -0.103 3.396 1.00 0.00 47 CYS A C 19
ATOM 20325 O O . CYS A 1 77 ? 34.283 -1.197 3.434 1.00 0.00 47 CYS A O 19
ATOM 20333 N N . GLY A 1 78 ? 35.972 0.146 4.051 1.00 0.00 48 GLY A N 19
ATOM 20334 C CA . GLY A 1 78 ? 36.553 -0.840 4.933 1.00 0.00 48 GLY A CA 19
ATOM 20335 C C . GLY A 1 78 ? 37.877 -1.371 4.423 1.00 0.00 48 GLY A C 19
ATOM 20336 O O . GLY A 1 78 ? 38.906 -1.222 5.082 1.00 0.00 48 GLY A O 19
ATOM 20340 N N . ALA A 1 79 ? 37.864 -1.963 3.237 1.00 0.00 49 ALA A N 19
ATOM 20341 C CA . ALA A 1 79 ? 39.048 -2.631 2.705 1.00 0.00 49 ALA A CA 19
ATOM 20342 C C . ALA A 1 79 ? 39.693 -1.835 1.576 1.00 0.00 49 ALA A C 19
ATOM 20343 O O . ALA A 1 79 ? 39.034 -1.044 0.897 1.00 0.00 49 ALA A O 19
ATOM 20350 N N . VAL A 1 80 ? 40.984 -2.060 1.379 1.00 0.00 50 VAL A N 19
ATOM 20351 C CA . VAL A 1 80 ? 41.739 -1.398 0.325 1.00 0.00 50 VAL A CA 19
ATOM 20352 C C . VAL A 1 80 ? 42.588 -2.419 -0.433 1.00 0.00 50 VAL A C 19
ATOM 20353 O O . VAL A 1 80 ? 43.167 -3.326 0.169 1.00 0.00 50 VAL A O 19
ATOM 20366 N N . ASP A 1 81 ? 42.642 -2.295 -1.754 1.00 0.00 51 ASP A N 19
ATOM 20367 C CA . ASP A 1 81 ? 43.395 -3.233 -2.572 1.00 0.00 51 ASP A CA 19
ATOM 20368 C C . ASP A 1 81 ? 44.316 -2.486 -3.530 1.00 0.00 51 ASP A C 19
ATOM 20369 O O . ASP A 1 81 ? 44.281 -1.255 -3.606 1.00 0.00 51 ASP A O 19
ATOM 20378 N N . TYR A 1 82 ? 45.134 -3.228 -4.262 1.00 0.00 52 TYR A N 19
ATOM 20379 C CA . TYR A 1 82 ? 46.082 -2.638 -5.201 1.00 0.00 52 TYR A CA 19
ATOM 20380 C C . TYR A 1 82 ? 45.955 -3.301 -6.565 1.00 0.00 52 TYR A C 19
ATOM 20381 O O . TYR A 1 82 ? 46.208 -4.499 -6.711 1.00 0.00 52 TYR A O 19
ATOM 20399 N N . PHE A 1 83 ? 45.566 -2.520 -7.558 1.00 0.00 53 PHE A N 19
ATOM 20400 C CA . PHE A 1 83 ? 45.291 -3.050 -8.883 1.00 0.00 53 PHE A CA 19
ATOM 20401 C C . PHE A 1 83 ? 46.301 -2.533 -9.908 1.00 0.00 53 PHE A C 19
ATOM 20402 O O . PHE A 1 83 ? 46.481 -1.328 -10.063 1.00 0.00 53 PHE A O 19
ATOM 20419 N N . CYS A 1 84 ? 46.967 -3.452 -10.595 1.00 0.00 54 CYS A N 19
ATOM 20420 C CA . CYS A 1 84 ? 47.885 -3.091 -11.666 1.00 0.00 54 CYS A CA 19
ATOM 20421 C C . CYS A 1 84 ? 47.151 -3.102 -12.997 1.00 0.00 54 CYS A C 19
ATOM 20422 O O . CYS A 1 84 ? 47.094 -4.134 -13.679 1.00 0.00 54 CYS A O 19
ATOM 20429 N N . GLN A 1 85 ? 46.570 -1.961 -13.359 1.00 0.00 55 GLN A N 19
ATOM 20430 C CA . GLN A 1 85 ? 45.878 -1.853 -14.630 1.00 0.00 55 GLN A CA 19
ATOM 20431 C C . GLN A 1 85 ? 46.900 -1.664 -15.740 1.00 0.00 55 GLN A C 19
ATOM 20432 O O . GLN A 1 85 ? 47.316 -0.550 -16.036 1.00 0.00 55 GLN A O 19
ATOM 20446 N N . HIS A 1 86 ? 47.270 -2.780 -16.345 1.00 0.00 56 HIS A N 19
ATOM 20447 C CA . HIS A 1 86 ? 48.318 -2.861 -17.363 1.00 0.00 56 HIS A CA 19
ATOM 20448 C C . HIS A 1 86 ? 48.371 -4.296 -17.862 1.00 0.00 56 HIS A C 19
ATOM 20449 O O . HIS A 1 86 ? 48.635 -4.559 -19.031 1.00 0.00 56 HIS A O 19
ATOM 20464 N N . GLY A 1 87 ? 48.116 -5.222 -16.944 1.00 0.00 57 GLY A N 19
ATOM 20465 C CA . GLY A 1 87 ? 48.081 -6.625 -17.293 1.00 0.00 57 GLY A CA 19
ATOM 20466 C C . GLY A 1 87 ? 48.663 -7.506 -16.206 1.00 0.00 57 GLY A C 19
ATOM 20467 O O . GLY A 1 87 ? 49.426 -8.423 -16.493 1.00 0.00 57 GLY A O 19
ATOM 20471 N N . HIS A 1 88 ? 48.328 -7.216 -14.948 1.00 0.00 58 HIS A N 19
ATOM 20472 C CA . HIS A 1 88 ? 48.797 -8.034 -13.823 1.00 0.00 58 HIS A CA 19
ATOM 20473 C C . HIS A 1 88 ? 47.675 -8.289 -12.824 1.00 0.00 58 HIS A C 19
ATOM 20474 O O . HIS A 1 88 ? 47.762 -9.201 -12.000 1.00 0.00 58 HIS A O 19
ATOM 20488 N N . GLY A 1 89 ? 46.624 -7.484 -12.907 1.00 0.00 59 GLY A N 19
ATOM 20489 C CA . GLY A 1 89 ? 45.503 -7.631 -12.001 1.00 0.00 59 GLY A CA 19
ATOM 20490 C C . GLY A 1 89 ? 45.829 -7.131 -10.614 1.00 0.00 59 GLY A C 19
ATOM 20491 O O . GLY A 1 89 ? 46.595 -6.178 -10.458 1.00 0.00 59 GLY A O 19
ATOM 20495 N N . LEU A 1 90 ? 45.257 -7.769 -9.606 1.00 0.00 60 LEU A N 19
ATOM 20496 C CA . LEU A 1 90 ? 45.516 -7.396 -8.225 1.00 0.00 60 LEU A CA 19
ATOM 20497 C C . LEU A 1 90 ? 46.906 -7.860 -7.816 1.00 0.00 60 LEU A C 19
ATOM 20498 O O . LEU A 1 90 ? 47.288 -9.006 -8.066 1.00 0.00 60 LEU A O 19
ATOM 20514 N N . ILE A 1 91 ? 47.665 -6.966 -7.209 1.00 0.00 61 ILE A N 19
ATOM 20515 C CA . ILE A 1 91 ? 49.038 -7.260 -6.839 1.00 0.00 61 ILE A CA 19
ATOM 20516 C C . ILE A 1 91 ? 49.113 -7.780 -5.413 1.00 0.00 61 ILE A C 19
ATOM 20517 O O . ILE A 1 91 ? 48.557 -7.177 -4.494 1.00 0.00 61 ILE A O 19
ATOM 20533 N N . SER A 1 92 ? 49.787 -8.913 -5.243 1.00 0.00 62 SER A N 19
ATOM 20534 C CA . SER A 1 92 ? 49.997 -9.490 -3.926 1.00 0.00 62 SER A CA 19
ATOM 20535 C C . SER A 1 92 ? 50.693 -8.476 -3.021 1.00 0.00 62 SER A C 19
ATOM 20536 O O . SER A 1 92 ? 51.771 -7.972 -3.344 1.00 0.00 62 SER A O 19
ATOM 20544 N N . LYS A 1 93 ? 50.079 -8.192 -1.881 1.00 0.00 63 LYS A N 19
ATOM 20545 C CA . LYS A 1 93 ? 50.529 -7.112 -1.006 1.00 0.00 63 LYS A CA 19
ATOM 20546 C C . LYS A 1 93 ? 51.803 -7.476 -0.247 1.00 0.00 63 LYS A C 19
ATOM 20547 O O . LYS A 1 93 ? 52.287 -6.702 0.573 1.00 0.00 63 LYS A O 19
ATOM 20566 N N . LYS A 1 94 ? 52.345 -8.651 -0.523 1.00 0.00 64 LYS A N 19
ATOM 20567 C CA . LYS A 1 94 ? 53.636 -9.031 0.024 1.00 0.00 64 LYS A CA 19
ATOM 20568 C C . LYS A 1 94 ? 54.727 -8.832 -1.022 1.00 0.00 64 LYS A C 19
ATOM 20569 O O . LYS A 1 94 ? 55.916 -8.956 -0.733 1.00 0.00 64 LYS A O 19
ATOM 20588 N N . ARG A 1 95 ? 54.311 -8.510 -2.242 1.00 0.00 65 ARG A N 19
ATOM 20589 C CA . ARG A 1 95 ? 55.246 -8.326 -3.346 1.00 0.00 65 ARG A CA 19
ATOM 20590 C C . ARG A 1 95 ? 55.277 -6.875 -3.804 1.00 0.00 65 ARG A C 19
ATOM 20591 O O . ARG A 1 95 ? 56.137 -6.489 -4.587 1.00 0.00 65 ARG A O 19
ATOM 20612 N N . VAL A 1 96 ? 54.329 -6.081 -3.311 1.00 0.00 66 VAL A N 19
ATOM 20613 C CA . VAL A 1 96 ? 54.195 -4.682 -3.716 1.00 0.00 66 VAL A CA 19
ATOM 20614 C C . VAL A 1 96 ? 55.508 -3.911 -3.510 1.00 0.00 66 VAL A C 19
ATOM 20615 O O . VAL A 1 96 ? 56.245 -4.154 -2.551 1.00 0.00 66 VAL A O 19
ATOM 20628 N N . GLU A 1 97 ? 55.799 -2.999 -4.425 1.00 0.00 67 GLU A N 19
ATOM 20629 C CA . GLU A 1 97 ? 57.043 -2.250 -4.395 1.00 0.00 67 GLU A CA 19
ATOM 20630 C C . GLU A 1 97 ? 56.858 -0.936 -3.646 1.00 0.00 67 GLU A C 19
ATOM 20631 O O . GLU A 1 97 ? 56.295 0.016 -4.181 1.00 0.00 67 GLU A O 19
ATOM 20643 N N . PHE A 1 98 ? 57.312 -0.887 -2.404 1.00 0.00 68 PHE A N 19
ATOM 20644 C CA . PHE A 1 98 ? 57.251 0.347 -1.635 1.00 0.00 68 PHE A CA 19
ATOM 20645 C C . PHE A 1 98 ? 58.542 1.135 -1.792 1.00 0.00 68 PHE A C 19
ATOM 20646 O O . PHE A 1 98 ? 59.589 0.742 -1.272 1.00 0.00 68 PHE A O 19
ATOM 20663 N N . VAL A 1 99 ? 58.465 2.235 -2.524 1.00 0.00 69 VAL A N 19
ATOM 20664 C CA . VAL A 1 99 ? 59.620 3.098 -2.730 1.00 0.00 69 VAL A CA 19
ATOM 20665 C C . VAL A 1 99 ? 59.536 4.319 -1.824 1.00 0.00 69 VAL A C 19
ATOM 20666 O O . VAL A 1 99 ? 58.467 4.646 -1.308 1.00 0.00 69 VAL A O 19
ATOM 20679 N N . LEU A 1 100 ? 60.658 4.994 -1.635 1.00 0.00 70 LEU A N 19
ATOM 20680 C CA . LEU A 1 100 ? 60.709 6.157 -0.763 1.00 0.00 70 LEU A CA 19
ATOM 20681 C C . LEU A 1 100 ? 60.416 7.423 -1.559 1.00 0.00 70 LEU A C 19
ATOM 20682 O O . LEU A 1 100 ? 61.033 7.669 -2.596 1.00 0.00 70 LEU A O 19
ATOM 20698 N N . ALA A 1 101 ? 59.452 8.202 -1.087 1.00 0.00 71 ALA A N 19
ATOM 20699 C CA . ALA A 1 101 ? 59.115 9.469 -1.724 1.00 0.00 71 ALA A CA 19
ATOM 20700 C C . ALA A 1 101 ? 60.055 10.574 -1.254 1.00 0.00 71 ALA A C 19
ATOM 20701 O O . ALA A 1 101 ? 59.896 11.051 -0.108 1.00 0.00 71 ALA A O 19
ATOM 20711 N N . MET A 1 31 ? 60.918 -8.892 12.206 1.00 0.00 1 MET A N 20
ATOM 20712 C CA . MET A 1 31 ? 60.726 -8.659 10.755 1.00 0.00 1 MET A CA 20
ATOM 20713 C C . MET A 1 31 ? 60.570 -7.168 10.472 1.00 0.00 1 MET A C 20
ATOM 20714 O O . MET A 1 31 ? 60.108 -6.770 9.401 1.00 0.00 1 MET A O 20
ATOM 20728 N N . GLU A 1 32 ? 60.979 -6.348 11.432 1.00 0.00 2 GLU A N 20
ATOM 20729 C CA . GLU A 1 32 ? 60.823 -4.907 11.327 1.00 0.00 2 GLU A CA 20
ATOM 20730 C C . GLU A 1 32 ? 61.861 -4.337 10.371 1.00 0.00 2 GLU A C 20
ATOM 20731 O O . GLU A 1 32 ? 63.054 -4.598 10.511 1.00 0.00 2 GLU A O 20
ATOM 20743 N N . LEU A 1 33 ? 61.396 -3.565 9.401 1.00 0.00 3 LEU A N 20
ATOM 20744 C CA . LEU A 1 33 ? 62.289 -2.935 8.439 1.00 0.00 3 LEU A CA 20
ATOM 20745 C C . LEU A 1 33 ? 63.046 -1.798 9.110 1.00 0.00 3 LEU A C 20
ATOM 20746 O O . LEU A 1 33 ? 62.512 -1.108 9.980 1.00 0.00 3 LEU A O 20
ATOM 20762 N N . HIS A 1 34 ? 64.294 -1.611 8.714 1.00 0.00 4 HIS A N 20
ATOM 20763 C CA . HIS A 1 34 ? 65.129 -0.589 9.322 1.00 0.00 4 HIS A CA 20
ATOM 20764 C C . HIS A 1 34 ? 65.197 0.637 8.427 1.00 0.00 4 HIS A C 20
ATOM 20765 O O . HIS A 1 34 ? 65.156 0.531 7.205 1.00 0.00 4 HIS A O 20
ATOM 20780 N N . CYS A 1 35 ? 65.281 1.798 9.048 1.00 0.00 5 CYS A N 20
ATOM 20781 C CA . CYS A 1 35 ? 65.269 3.056 8.320 1.00 0.00 5 CYS A CA 20
ATOM 20782 C C . CYS A 1 35 ? 66.648 3.353 7.741 1.00 0.00 5 CYS A C 20
ATOM 20783 O O . CYS A 1 35 ? 67.656 3.115 8.396 1.00 0.00 5 CYS A O 20
ATOM 20790 N N . PRO A 1 36 ? 66.706 3.893 6.513 1.00 0.00 6 PRO A N 20
ATOM 20791 C CA . PRO A 1 36 ? 67.969 4.280 5.871 1.00 0.00 6 PRO A CA 20
ATOM 20792 C C . PRO A 1 36 ? 68.567 5.544 6.489 1.00 0.00 6 PRO A C 20
ATOM 20793 O O . PRO A 1 36 ? 69.613 6.028 6.058 1.00 0.00 6 PRO A O 20
ATOM 20804 N N . GLN A 1 37 ? 67.880 6.084 7.491 1.00 0.00 7 GLN A N 20
ATOM 20805 C CA . GLN A 1 37 ? 68.333 7.289 8.178 1.00 0.00 7 GLN A CA 20
ATOM 20806 C C . GLN A 1 37 ? 68.274 7.078 9.691 1.00 0.00 7 GLN A C 20
ATOM 20807 O O . GLN A 1 37 ? 69.291 6.823 10.335 1.00 0.00 7 GLN A O 20
ATOM 20821 N N . CYS A 1 38 ? 67.067 7.151 10.244 1.00 0.00 8 CYS A N 20
ATOM 20822 C CA . CYS A 1 38 ? 66.845 6.927 11.665 1.00 0.00 8 CYS A CA 20
ATOM 20823 C C . CYS A 1 38 ? 66.706 5.433 11.936 1.00 0.00 8 CYS A C 20
ATOM 20824 O O . CYS A 1 38 ? 65.633 4.948 12.317 1.00 0.00 8 CYS A O 20
ATOM 20831 N N . GLN A 1 39 ? 67.784 4.719 11.658 1.00 0.00 9 GLN A N 20
ATOM 20832 C CA . GLN A 1 39 ? 67.856 3.266 11.833 1.00 0.00 9 GLN A CA 20
ATOM 20833 C C . GLN A 1 39 ? 67.281 2.812 13.176 1.00 0.00 9 GLN A C 20
ATOM 20834 O O . GLN A 1 39 ? 67.885 3.028 14.229 1.00 0.00 9 GLN A O 20
ATOM 20848 N N . HIS A 1 40 ? 66.102 2.197 13.118 1.00 0.00 10 HIS A N 20
ATOM 20849 C CA . HIS A 1 40 ? 65.469 1.607 14.292 1.00 0.00 10 HIS A CA 20
ATOM 20850 C C . HIS A 1 40 ? 64.235 0.810 13.871 1.00 0.00 10 HIS A C 20
ATOM 20851 O O . HIS A 1 40 ? 64.286 -0.412 13.771 1.00 0.00 10 HIS A O 20
ATOM 20866 N N . VAL A 1 41 ? 63.133 1.508 13.599 1.00 0.00 11 VAL A N 20
ATOM 20867 C CA . VAL A 1 41 ? 61.875 0.840 13.269 1.00 0.00 11 VAL A CA 20
ATOM 20868 C C . VAL A 1 41 ? 61.142 1.541 12.123 1.00 0.00 11 VAL A C 20
ATOM 20869 O O . VAL A 1 41 ? 61.019 2.770 12.103 1.00 0.00 11 VAL A O 20
ATOM 20882 N N . LEU A 1 42 ? 60.695 0.749 11.157 1.00 0.00 12 LEU A N 20
ATOM 20883 C CA . LEU A 1 42 ? 59.752 1.207 10.147 1.00 0.00 12 LEU A CA 20
ATOM 20884 C C . LEU A 1 42 ? 58.429 0.483 10.340 1.00 0.00 12 LEU A C 20
ATOM 20885 O O . LEU A 1 42 ? 58.310 -0.696 10.009 1.00 0.00 12 LEU A O 20
ATOM 20901 N N . ASP A 1 43 ? 57.448 1.178 10.900 1.00 0.00 13 ASP A N 20
ATOM 20902 C CA . ASP A 1 43 ? 56.157 0.568 11.191 1.00 0.00 13 ASP A CA 20
ATOM 20903 C C . ASP A 1 43 ? 55.148 0.968 10.119 1.00 0.00 13 ASP A C 20
ATOM 20904 O O . ASP A 1 43 ? 54.820 2.147 9.969 1.00 0.00 13 ASP A O 20
ATOM 20913 N N . GLN A 1 44 ? 54.684 -0.010 9.358 1.00 0.00 14 GLN A N 20
ATOM 20914 C CA . GLN A 1 44 ? 53.821 0.258 8.213 1.00 0.00 14 GLN A CA 20
ATOM 20915 C C . GLN A 1 44 ? 52.367 0.430 8.635 1.00 0.00 14 GLN A C 20
ATOM 20916 O O . GLN A 1 44 ? 51.748 -0.495 9.165 1.00 0.00 14 GLN A O 20
ATOM 20930 N N . ASP A 1 45 ? 51.836 1.622 8.392 1.00 0.00 15 ASP A N 20
ATOM 20931 C CA . ASP A 1 45 ? 50.418 1.905 8.606 1.00 0.00 15 ASP A CA 20
ATOM 20932 C C . ASP A 1 45 ? 49.589 1.034 7.668 1.00 0.00 15 ASP A C 20
ATOM 20933 O O . ASP A 1 45 ? 48.785 0.206 8.098 1.00 0.00 15 ASP A O 20
ATOM 20942 N N . ASN A 1 46 ? 49.827 1.222 6.381 1.00 0.00 16 ASN A N 20
ATOM 20943 C CA . ASN A 1 46 ? 49.231 0.396 5.337 1.00 0.00 16 ASN A CA 20
ATOM 20944 C C . ASN A 1 46 ? 50.123 0.466 4.105 1.00 0.00 16 ASN A C 20
ATOM 20945 O O . ASN A 1 46 ? 50.437 -0.546 3.482 1.00 0.00 16 ASN A O 20
ATOM 20956 N N . GLY A 1 47 ? 50.542 1.686 3.793 1.00 0.00 17 GLY A N 20
ATOM 20957 C CA . GLY A 1 47 ? 51.522 1.924 2.752 1.00 0.00 17 GLY A CA 20
ATOM 20958 C C . GLY A 1 47 ? 52.455 3.042 3.164 1.00 0.00 17 GLY A C 20
ATOM 20959 O O . GLY A 1 47 ? 53.634 3.051 2.818 1.00 0.00 17 GLY A O 20
ATOM 20963 N N . HIS A 1 48 ? 51.906 3.985 3.922 1.00 0.00 18 HIS A N 20
ATOM 20964 C CA . HIS A 1 48 ? 52.684 5.045 4.538 1.00 0.00 18 HIS A CA 20
ATOM 20965 C C . HIS A 1 48 ? 53.418 4.495 5.759 1.00 0.00 18 HIS A C 20
ATOM 20966 O O . HIS A 1 48 ? 52.844 3.741 6.547 1.00 0.00 18 HIS A O 20
ATOM 20981 N N . ALA A 1 49 ? 54.683 4.860 5.910 1.00 0.00 19 ALA A N 20
ATOM 20982 C CA . ALA A 1 49 ? 55.489 4.359 7.008 1.00 0.00 19 ALA A CA 20
ATOM 20983 C C . ALA A 1 49 ? 55.541 5.354 8.157 1.00 0.00 19 ALA A C 20
ATOM 20984 O O . ALA A 1 49 ? 55.742 6.553 7.954 1.00 0.00 19 ALA A O 20
ATOM 20991 N N . ARG A 1 50 ? 55.348 4.851 9.363 1.00 0.00 20 ARG A N 20
ATOM 20992 C CA . ARG A 1 50 ? 55.470 5.666 10.555 1.00 0.00 20 ARG A CA 20
ATOM 20993 C C . ARG A 1 50 ? 56.618 5.139 11.405 1.00 0.00 20 ARG A C 20
ATOM 20994 O O . ARG A 1 50 ? 56.613 3.985 11.831 1.00 0.00 20 ARG A O 20
ATOM 21015 N N . CYS A 1 51 ? 57.615 5.975 11.622 1.00 0.00 21 CYS A N 20
ATOM 21016 C CA . CYS A 1 51 ? 58.786 5.560 12.367 1.00 0.00 21 CYS A CA 20
ATOM 21017 C C . CYS A 1 51 ? 58.538 5.561 13.863 1.00 0.00 21 CYS A C 20
ATOM 21018 O O . CYS A 1 51 ? 58.730 6.570 14.543 1.00 0.00 21 CYS A O 20
ATOM 21025 N N . ARG A 1 52 ? 58.099 4.415 14.353 1.00 0.00 22 ARG A N 20
ATOM 21026 C CA . ARG A 1 52 ? 57.897 4.195 15.771 1.00 0.00 22 ARG A CA 20
ATOM 21027 C C . ARG A 1 52 ? 59.192 4.454 16.539 1.00 0.00 22 ARG A C 20
ATOM 21028 O O . ARG A 1 52 ? 60.223 3.836 16.259 1.00 0.00 22 ARG A O 20
ATOM 21049 N N . SER A 1 53 ? 59.133 5.417 17.457 1.00 0.00 23 SER A N 20
ATOM 21050 C CA . SER A 1 53 ? 60.250 5.768 18.341 1.00 0.00 23 SER A CA 20
ATOM 21051 C C . SER A 1 53 ? 61.348 6.567 17.621 1.00 0.00 23 SER A C 20
ATOM 21052 O O . SER A 1 53 ? 61.923 7.482 18.207 1.00 0.00 23 SER A O 20
ATOM 21060 N N . CYS A 1 54 ? 61.648 6.233 16.367 1.00 0.00 24 CYS A N 20
ATOM 21061 C CA . CYS A 1 54 ? 62.714 6.929 15.650 1.00 0.00 24 CYS A CA 20
ATOM 21062 C C . CYS A 1 54 ? 62.201 8.189 14.945 1.00 0.00 24 CYS A C 20
ATOM 21063 O O . CYS A 1 54 ? 62.964 8.890 14.280 1.00 0.00 24 CYS A O 20
ATOM 21070 N N . GLY A 1 55 ? 60.906 8.458 15.074 1.00 0.00 25 GLY A N 20
ATOM 21071 C CA . GLY A 1 55 ? 60.375 9.769 14.729 1.00 0.00 25 GLY A CA 20
ATOM 21072 C C . GLY A 1 55 ? 60.072 9.980 13.253 1.00 0.00 25 GLY A C 20
ATOM 21073 O O . GLY A 1 55 ? 58.906 10.095 12.882 1.00 0.00 25 GLY A O 20
ATOM 21077 N N . GLU A 1 56 ? 61.123 10.024 12.428 1.00 0.00 26 GLU A N 20
ATOM 21078 C CA . GLU A 1 56 ? 61.023 10.458 11.023 1.00 0.00 26 GLU A CA 20
ATOM 21079 C C . GLU A 1 56 ? 59.813 9.876 10.302 1.00 0.00 26 GLU A C 20
ATOM 21080 O O . GLU A 1 56 ? 59.696 8.666 10.133 1.00 0.00 26 GLU A O 20
ATOM 21092 N N . PHE A 1 57 ? 58.918 10.748 9.871 1.00 0.00 27 PHE A N 20
ATOM 21093 C CA . PHE A 1 57 ? 57.764 10.337 9.091 1.00 0.00 27 PHE A CA 20
ATOM 21094 C C . PHE A 1 57 ? 58.166 10.181 7.628 1.00 0.00 27 PHE A C 20
ATOM 21095 O O . PHE A 1 57 ? 58.719 11.105 7.023 1.00 0.00 27 PHE A O 20
ATOM 21112 N N . ILE A 1 58 ? 57.915 9.009 7.069 1.00 0.00 28 ILE A N 20
ATOM 21113 C CA . ILE A 1 58 ? 58.353 8.707 5.716 1.00 0.00 28 ILE A CA 20
ATOM 21114 C C . ILE A 1 58 ? 57.181 8.284 4.840 1.00 0.00 28 ILE A C 20
ATOM 21115 O O . ILE A 1 58 ? 56.47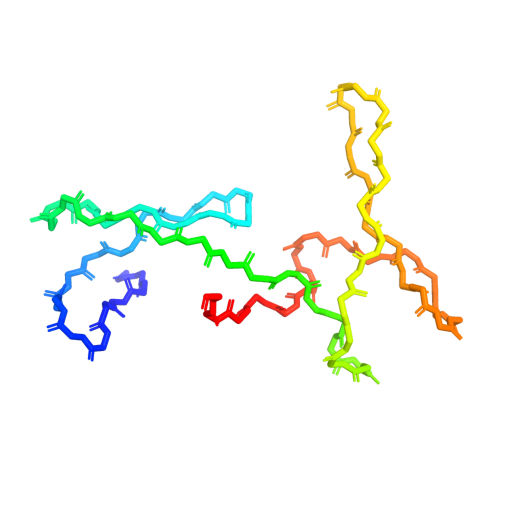7 7.317 5.142 1.00 0.00 28 ILE A O 20
ATOM 21131 N N . GLU A 1 59 ? 56.966 9.022 3.765 1.00 0.00 29 GLU A N 20
ATOM 21132 C CA . GLU A 1 59 ? 55.957 8.660 2.792 1.00 0.00 29 GLU A CA 20
ATOM 21133 C C . GLU A 1 59 ? 56.539 7.629 1.832 1.00 0.00 29 GLU A C 20
ATOM 21134 O O . GLU A 1 59 ? 57.721 7.694 1.487 1.00 0.00 29 GLU A O 20
ATOM 21146 N N . MET A 1 60 ? 55.725 6.674 1.412 1.00 0.00 30 MET A N 20
ATOM 21147 C CA . MET A 1 60 ? 56.208 5.609 0.545 1.00 0.00 30 MET A CA 20
ATOM 21148 C C . MET A 1 60 ? 55.277 5.392 -0.637 1.00 0.00 30 MET A C 20
ATOM 21149 O O . MET A 1 60 ? 54.053 5.489 -0.517 1.00 0.00 30 MET A O 20
ATOM 21163 N N . LYS A 1 61 ? 55.873 5.116 -1.785 1.00 0.00 31 LYS A N 20
ATOM 21164 C CA . LYS A 1 61 ? 55.119 4.859 -2.999 1.00 0.00 31 LYS A CA 20
ATOM 21165 C C . LYS A 1 61 ? 54.950 3.366 -3.207 1.00 0.00 31 LYS A C 20
ATOM 21166 O O . LYS A 1 61 ? 55.930 2.623 -3.249 1.00 0.00 31 LYS A O 20
ATOM 21185 N N . ALA A 1 62 ? 53.706 2.933 -3.317 1.00 0.00 32 ALA A N 20
ATOM 21186 C CA . ALA A 1 62 ? 53.402 1.538 -3.576 1.00 0.00 32 ALA A CA 20
ATOM 21187 C C . ALA A 1 62 ? 53.578 1.229 -5.056 1.00 0.00 32 ALA A C 20
ATOM 21188 O O . ALA A 1 62 ? 52.674 1.465 -5.861 1.00 0.00 32 ALA A O 20
ATOM 21195 N N . LEU A 1 63 ? 54.752 0.737 -5.413 1.00 0.00 33 LEU A N 20
ATOM 21196 C CA . LEU A 1 63 ? 55.057 0.433 -6.800 1.00 0.00 33 LEU A CA 20
ATOM 21197 C C . LEU A 1 63 ? 54.889 -1.052 -7.083 1.00 0.00 33 LEU A C 20
ATOM 21198 O O . LEU A 1 63 ? 55.150 -1.896 -6.223 1.00 0.00 33 LEU A O 20
ATOM 21214 N N . CYS A 1 64 ? 54.443 -1.364 -8.288 1.00 0.00 34 CYS A N 20
ATOM 21215 C CA . CYS A 1 64 ? 54.423 -2.737 -8.756 1.00 0.00 34 CYS A CA 20
ATOM 21216 C C . CYS A 1 64 ? 55.821 -3.092 -9.243 1.00 0.00 34 CYS A C 20
ATOM 21217 O O . CYS A 1 64 ? 56.302 -2.512 -10.215 1.00 0.00 34 CYS A O 20
ATOM 21224 N N . PRO A 1 65 ? 56.488 -4.047 -8.584 1.00 0.00 35 PRO A N 20
ATOM 21225 C CA . PRO A 1 65 ? 57.906 -4.347 -8.834 1.00 0.00 35 PRO A CA 20
ATOM 21226 C C . PRO A 1 65 ? 58.165 -4.781 -10.273 1.00 0.00 35 PRO A C 20
ATOM 21227 O O . PRO A 1 65 ? 59.239 -4.551 -10.827 1.00 0.00 35 PRO A O 20
ATOM 21238 N N . ASP A 1 66 ? 57.157 -5.382 -10.876 1.00 0.00 36 ASP A N 20
ATOM 21239 C CA . ASP A 1 66 ? 57.257 -5.894 -12.234 1.00 0.00 36 ASP A CA 20
ATOM 21240 C C . ASP A 1 66 ? 56.854 -4.840 -13.270 1.00 0.00 36 ASP A C 20
ATOM 21241 O O . ASP A 1 66 ? 56.854 -5.114 -14.469 1.00 0.00 36 ASP A O 20
ATOM 21250 N N . CYS A 1 67 ? 56.519 -3.637 -12.806 1.00 0.00 37 CYS A N 20
ATOM 21251 C CA . CYS A 1 67 ? 56.101 -2.561 -13.710 1.00 0.00 37 CYS A CA 20
ATOM 21252 C C . CYS A 1 67 ? 56.874 -1.271 -13.451 1.00 0.00 37 CYS A C 20
ATOM 21253 O O . CYS A 1 67 ? 57.020 -0.444 -14.350 1.00 0.00 37 CYS A O 20
ATOM 21260 N N . HIS A 1 68 ? 57.325 -1.091 -12.206 1.00 0.00 38 HIS A N 20
ATOM 21261 C CA . HIS A 1 68 ? 57.984 0.146 -11.764 1.00 0.00 38 HIS A CA 20
ATOM 21262 C C . HIS A 1 68 ? 56.961 1.289 -11.720 1.00 0.00 38 HIS A C 20
ATOM 21263 O O . HIS A 1 68 ? 57.303 2.452 -11.506 1.00 0.00 38 HIS A O 20
ATOM 21278 N N . GLN A 1 69 ? 55.696 0.931 -11.905 1.00 0.00 39 GLN A N 20
ATOM 21279 C CA . GLN A 1 69 ? 54.599 1.888 -11.903 1.00 0.00 39 GLN A CA 20
ATOM 21280 C C . GLN A 1 69 ? 53.793 1.729 -10.617 1.00 0.00 39 GLN A C 20
ATOM 21281 O O . GLN A 1 69 ? 53.637 0.605 -10.126 1.00 0.00 39 GLN A O 20
ATOM 21295 N N . PRO A 1 70 ? 53.296 2.838 -10.042 1.00 0.00 40 PRO A N 20
ATOM 21296 C CA . PRO A 1 70 ? 52.459 2.798 -8.836 1.00 0.00 40 PRO A CA 20
ATOM 21297 C C . PRO A 1 70 ? 51.210 1.937 -9.013 1.00 0.00 40 PRO A C 20
ATOM 21298 O O . PRO A 1 70 ? 50.707 1.761 -10.128 1.00 0.00 40 PRO A O 20
ATOM 21309 N N . LEU A 1 71 ? 50.724 1.396 -7.907 1.00 0.00 41 LEU A N 20
ATOM 21310 C CA . LEU A 1 71 ? 49.526 0.571 -7.912 1.00 0.00 41 LEU A CA 20
ATOM 21311 C C . LEU A 1 71 ? 48.285 1.425 -7.700 1.00 0.00 41 LEU A C 20
ATOM 21312 O O . LEU A 1 71 ? 48.344 2.470 -7.050 1.00 0.00 41 LEU A O 20
ATOM 21328 N N . GLN A 1 72 ? 47.166 0.980 -8.253 1.00 0.00 42 GLN A N 20
ATOM 21329 C CA . GLN A 1 72 ? 45.901 1.660 -8.052 1.00 0.00 42 GLN A CA 20
ATOM 21330 C C . GLN A 1 72 ? 45.291 1.237 -6.726 1.00 0.00 42 GLN A C 20
ATOM 21331 O O . GLN A 1 72 ? 44.963 0.065 -6.529 1.00 0.00 42 GLN A O 20
ATOM 21345 N N . VAL A 1 73 ? 45.163 2.185 -5.814 1.00 0.00 43 VAL A N 20
ATOM 21346 C CA . VAL A 1 73 ? 44.531 1.921 -4.536 1.00 0.00 43 VAL A CA 20
ATOM 21347 C C . VAL A 1 73 ? 43.020 1.814 -4.714 1.00 0.00 43 VAL A C 20
ATOM 21348 O O . VAL A 1 73 ? 42.345 2.800 -5.020 1.00 0.00 43 VAL A O 20
ATOM 21361 N N . LEU A 1 74 ? 42.502 0.607 -4.555 1.00 0.00 44 LEU A N 20
ATOM 21362 C CA . LEU A 1 74 ? 41.072 0.376 -4.649 1.00 0.00 44 LEU A CA 20
ATOM 21363 C C . LEU A 1 74 ? 40.406 0.785 -3.346 1.00 0.00 44 LEU A C 20
ATOM 21364 O O . LEU A 1 74 ? 40.490 0.078 -2.343 1.00 0.00 44 LEU A O 20
ATOM 21380 N N . LYS A 1 75 ? 39.774 1.946 -3.368 1.00 0.00 45 LYS A N 20
ATOM 21381 C CA . LYS A 1 75 ? 39.160 2.513 -2.179 1.00 0.00 45 LYS A CA 20
ATOM 21382 C C . LYS A 1 75 ? 37.647 2.319 -2.221 1.00 0.00 45 LYS A C 20
ATOM 21383 O O . LYS A 1 75 ? 36.959 2.911 -3.054 1.00 0.00 45 LYS A O 20
ATOM 21402 N N . ALA A 1 76 ? 37.143 1.460 -1.348 1.00 0.00 46 ALA A N 20
ATOM 21403 C CA . ALA A 1 76 ? 35.712 1.205 -1.254 1.00 0.00 46 ALA A CA 20
ATOM 21404 C C . ALA A 1 76 ? 35.193 1.575 0.132 1.00 0.00 46 ALA A C 20
ATOM 21405 O O . ALA A 1 76 ? 35.884 2.257 0.890 1.00 0.00 46 ALA A O 20
ATOM 21412 N N . CYS A 1 77 ? 33.986 1.121 0.458 1.00 0.00 47 CYS A N 20
ATOM 21413 C CA . CYS A 1 77 ? 33.355 1.436 1.740 1.00 0.00 47 CYS A CA 20
ATOM 21414 C C . CYS A 1 77 ? 34.231 0.988 2.905 1.00 0.00 47 CYS A C 20
ATOM 21415 O O . CYS A 1 77 ? 34.565 1.778 3.790 1.00 0.00 47 CYS A O 20
ATOM 21423 N N . GLY A 1 78 ? 34.600 -0.283 2.894 1.00 0.00 48 GLY A N 20
ATOM 21424 C CA . GLY A 1 78 ? 35.454 -0.820 3.930 1.00 0.00 48 GLY A CA 20
ATOM 21425 C C . GLY A 1 78 ? 36.508 -1.736 3.355 1.00 0.00 48 GLY A C 20
ATOM 21426 O O . GLY A 1 78 ? 37.021 -2.622 4.036 1.00 0.00 48 GLY A O 20
ATOM 21430 N N . ALA A 1 79 ? 36.825 -1.520 2.089 1.00 0.00 49 ALA A N 20
ATOM 21431 C CA . ALA A 1 79 ? 37.789 -2.348 1.391 1.00 0.00 49 ALA A CA 20
ATOM 21432 C C . ALA A 1 79 ? 38.869 -1.491 0.750 1.00 0.00 49 ALA A C 20
ATOM 21433 O O . ALA A 1 79 ? 38.571 -0.511 0.066 1.00 0.00 49 ALA A O 20
ATOM 21440 N N . VAL A 1 80 ? 40.116 -1.852 1.004 1.00 0.00 50 VAL A N 20
ATOM 21441 C CA . VAL A 1 80 ? 41.258 -1.196 0.383 1.00 0.00 50 VAL A CA 20
ATOM 21442 C C . VAL A 1 80 ? 42.142 -2.252 -0.262 1.00 0.00 50 VAL A C 20
ATOM 21443 O O . VAL A 1 80 ? 42.569 -3.197 0.407 1.00 0.00 50 VAL A O 20
ATOM 21456 N N . ASP A 1 81 ? 42.393 -2.123 -1.556 1.00 0.00 51 ASP A N 20
ATOM 21457 C CA . ASP A 1 81 ? 43.167 -3.128 -2.271 1.00 0.00 51 ASP A CA 20
ATOM 21458 C C . ASP A 1 81 ? 44.165 -2.476 -3.225 1.00 0.00 51 ASP A C 20
ATOM 21459 O O . ASP A 1 81 ? 44.196 -1.251 -3.358 1.00 0.00 51 ASP A O 20
ATOM 21468 N N . TYR A 1 82 ? 44.963 -3.299 -3.894 1.00 0.00 52 TYR A N 20
ATOM 21469 C CA . TYR A 1 82 ? 46.025 -2.812 -4.766 1.00 0.00 52 TYR A CA 20
ATOM 21470 C C . TYR A 1 82 ? 45.918 -3.451 -6.147 1.00 0.00 52 TYR A C 20
ATOM 21471 O O . TYR A 1 82 ? 46.209 -4.638 -6.316 1.00 0.00 52 TYR A O 20
ATOM 21489 N N . PHE A 1 83 ? 45.499 -2.668 -7.129 1.00 0.00 53 PHE A N 20
ATOM 21490 C CA . PHE A 1 83 ? 45.306 -3.175 -8.479 1.00 0.00 53 PHE A CA 20
ATOM 21491 C C . PHE A 1 83 ? 46.446 -2.736 -9.397 1.00 0.00 53 PHE A C 20
ATOM 21492 O O . PHE A 1 83 ? 46.864 -1.576 -9.380 1.00 0.00 53 PHE A O 20
ATOM 21509 N N . CYS A 1 84 ? 46.951 -3.666 -10.197 1.00 0.00 54 CYS A N 20
ATOM 21510 C CA . CYS A 1 84 ? 48.021 -3.368 -11.134 1.00 0.00 54 CYS A CA 20
ATOM 21511 C C . CYS A 1 84 ? 47.461 -3.002 -12.504 1.00 0.00 54 CYS A C 20
ATOM 21512 O O . CYS A 1 84 ? 47.160 -3.886 -13.317 1.00 0.00 54 CYS A O 20
ATOM 21519 N N . GLN A 1 85 ? 47.297 -1.707 -12.748 1.00 0.00 55 GLN A N 20
ATOM 21520 C CA . GLN A 1 85 ? 46.878 -1.231 -14.059 1.00 0.00 55 GLN A CA 20
ATOM 21521 C C . GLN A 1 85 ? 48.004 -1.416 -15.058 1.00 0.00 55 GLN A C 20
ATOM 21522 O O . GLN A 1 85 ? 48.900 -0.580 -15.164 1.00 0.00 55 GLN A O 20
ATOM 21536 N N . HIS A 1 86 ? 47.940 -2.535 -15.756 1.00 0.00 56 HIS A N 20
ATOM 21537 C CA . HIS A 1 86 ? 48.941 -2.941 -16.744 1.00 0.00 56 HIS A CA 20
ATOM 21538 C C . HIS A 1 86 ? 48.649 -4.366 -17.184 1.00 0.00 56 HIS A C 20
ATOM 21539 O O . HIS A 1 86 ? 48.959 -4.760 -18.306 1.00 0.00 56 HIS A O 20
ATOM 21554 N N . GLY A 1 87 ? 48.060 -5.137 -16.276 1.00 0.00 57 GLY A N 20
ATOM 21555 C CA . GLY A 1 87 ? 47.689 -6.502 -16.594 1.00 0.00 57 GLY A CA 20
ATOM 21556 C C . GLY A 1 87 ? 48.363 -7.521 -15.695 1.00 0.00 57 GLY A C 20
ATOM 21557 O O . GLY A 1 87 ? 48.929 -8.497 -16.178 1.00 0.00 57 GLY A O 20
ATOM 21561 N N . HIS A 1 88 ? 48.322 -7.291 -14.386 1.00 0.00 58 HIS A N 20
ATOM 21562 C CA . HIS A 1 88 ? 48.862 -8.261 -13.431 1.00 0.00 58 HIS A CA 20
ATOM 21563 C C . HIS A 1 88 ? 47.835 -8.584 -12.356 1.00 0.00 58 HIS A C 20
ATOM 21564 O O . HIS A 1 88 ? 48.076 -9.419 -11.485 1.00 0.00 58 HIS A O 20
ATOM 21578 N N . GLY A 1 89 ? 46.689 -7.914 -12.423 1.00 0.00 59 GLY A N 20
ATOM 21579 C CA . GLY A 1 89 ? 45.636 -8.151 -11.458 1.00 0.00 59 GLY A CA 20
ATOM 21580 C C . GLY A 1 89 ? 45.918 -7.488 -10.126 1.00 0.00 59 GLY A C 20
ATOM 21581 O O . GLY A 1 89 ? 46.482 -6.392 -10.079 1.00 0.00 59 GLY A O 20
ATOM 21585 N N . LEU A 1 90 ? 45.527 -8.150 -9.048 1.00 0.00 60 LEU A N 20
ATOM 21586 C CA . LEU A 1 90 ? 45.732 -7.625 -7.705 1.00 0.00 60 LEU A CA 20
ATOM 21587 C C . LEU A 1 90 ? 47.092 -8.045 -7.163 1.00 0.00 60 LEU A C 20
ATOM 21588 O O . LEU A 1 90 ? 47.496 -9.203 -7.296 1.00 0.00 60 LEU A O 20
ATOM 21604 N N . ILE A 1 91 ? 47.788 -7.103 -6.548 1.00 0.00 61 ILE A N 20
ATOM 21605 C CA . ILE A 1 91 ? 49.116 -7.362 -6.012 1.00 0.00 61 ILE A CA 20
ATOM 21606 C C . ILE A 1 91 ? 49.054 -7.604 -4.507 1.00 0.00 61 ILE A C 20
ATOM 21607 O O . ILE A 1 91 ? 48.429 -6.839 -3.772 1.00 0.00 61 ILE A O 20
ATOM 21623 N N . SER A 1 92 ? 49.677 -8.691 -4.063 1.00 0.00 62 SER A N 20
ATOM 21624 C CA . SER A 1 92 ? 49.778 -8.996 -2.642 1.00 0.00 62 SER A CA 20
ATOM 21625 C C . SER A 1 92 ? 50.487 -7.864 -1.905 1.00 0.00 62 SER A C 20
ATOM 21626 O O . SER A 1 92 ? 51.372 -7.213 -2.459 1.00 0.00 62 SER A O 20
ATOM 21634 N N . LYS A 1 93 ? 50.103 -7.647 -0.652 1.00 0.00 63 LYS A N 20
ATOM 21635 C CA . LYS A 1 93 ? 50.648 -6.553 0.150 1.00 0.00 63 LYS A CA 20
ATOM 21636 C C . LYS A 1 93 ? 52.142 -6.764 0.419 1.00 0.00 63 LYS A C 20
ATOM 21637 O O . LYS A 1 93 ? 52.863 -5.829 0.773 1.00 0.00 63 LYS A O 20
ATOM 21656 N N . LYS A 1 94 ? 52.602 -8.000 0.242 1.00 0.00 64 LYS A N 20
ATOM 21657 C CA . LYS A 1 94 ? 54.018 -8.321 0.390 1.00 0.00 64 LYS A CA 20
ATOM 21658 C C . LYS A 1 94 ? 54.752 -8.152 -0.945 1.00 0.00 64 LYS A C 20
ATOM 21659 O O . LYS A 1 94 ? 55.977 -8.034 -0.985 1.00 0.00 64 LYS A O 20
ATOM 21678 N N . ARG A 1 95 ? 53.996 -8.122 -2.034 1.00 0.00 65 ARG A N 20
ATOM 21679 C CA . ARG A 1 95 ? 54.579 -8.001 -3.366 1.00 0.00 65 ARG A CA 20
ATOM 21680 C C . ARG A 1 95 ? 54.633 -6.541 -3.801 1.00 0.00 65 ARG A C 20
ATOM 21681 O O . ARG A 1 95 ? 54.857 -6.241 -4.973 1.00 0.00 65 ARG A O 20
ATOM 21702 N N . VAL A 1 96 ? 54.430 -5.642 -2.854 1.00 0.00 66 VAL A N 20
ATOM 21703 C CA . VAL A 1 96 ? 54.452 -4.218 -3.137 1.00 0.00 66 VAL A CA 20
ATOM 21704 C C . VAL A 1 96 ? 55.844 -3.645 -2.889 1.00 0.00 66 VAL A C 20
ATOM 21705 O O . VAL A 1 96 ? 56.424 -3.842 -1.821 1.00 0.00 66 VAL A O 20
ATOM 21718 N N . GLU A 1 97 ? 56.379 -2.953 -3.881 1.00 0.00 67 GLU A N 20
ATOM 21719 C CA . GLU A 1 97 ? 57.670 -2.299 -3.742 1.00 0.00 67 GLU A CA 20
ATOM 21720 C C . GLU A 1 97 ? 57.481 -0.921 -3.120 1.00 0.00 67 GLU A C 20
ATOM 21721 O O . GLU A 1 97 ? 56.956 -0.009 -3.759 1.00 0.00 67 GLU A O 20
ATOM 21733 N N . PHE A 1 98 ? 57.880 -0.788 -1.865 1.00 0.00 68 PHE A N 20
ATOM 21734 C CA . PHE A 1 98 ? 57.758 0.477 -1.154 1.00 0.00 68 PHE A CA 20
ATOM 21735 C C . PHE A 1 98 ? 59.026 1.305 -1.310 1.00 0.00 68 PHE A C 20
ATOM 21736 O O . PHE A 1 98 ? 60.074 0.968 -0.752 1.00 0.00 68 PHE A O 20
ATOM 21753 N N . VAL A 1 99 ? 58.935 2.372 -2.087 1.00 0.00 69 VAL A N 20
ATOM 21754 C CA . VAL A 1 99 ? 60.050 3.295 -2.242 1.00 0.00 69 VAL A CA 20
ATOM 21755 C C . VAL A 1 99 ? 59.785 4.574 -1.461 1.00 0.00 69 VAL A C 20
ATOM 21756 O O . VAL A 1 99 ? 58.632 4.975 -1.288 1.00 0.00 69 VAL A O 20
ATOM 21769 N N . LEU A 1 100 ? 60.848 5.203 -0.984 1.00 0.00 70 LEU A N 20
ATOM 21770 C CA . LEU A 1 100 ? 60.721 6.419 -0.194 1.00 0.00 70 LEU A CA 20
ATOM 21771 C C . LEU A 1 100 ? 60.345 7.594 -1.085 1.00 0.00 70 LEU A C 20
ATOM 21772 O O . LEU A 1 100 ? 60.884 7.753 -2.181 1.00 0.00 70 LEU A O 20
ATOM 21788 N N . ALA A 1 101 ? 59.406 8.399 -0.618 1.00 0.00 71 ALA A N 20
ATOM 21789 C CA . ALA A 1 101 ? 58.971 9.574 -1.349 1.00 0.00 71 ALA A CA 20
ATOM 21790 C C . ALA A 1 101 ? 59.708 10.811 -0.851 1.00 0.00 71 ALA A C 20
ATOM 21791 O O . ALA A 1 101 ? 60.689 11.220 -1.503 1.00 0.00 71 ALA A O 20
#